Protein AF-0000000076607766 (afdb_homodimer)

Solvent-accessible surface area (backbone atoms only — not comparable to full-atom values): 43278 Å² total; per-residue (Å²): 136,83,81,77,76,77,79,77,76,77,75,76,74,75,72,74,72,74,64,67,71,69,72,67,68,43,34,40,7,63,50,44,37,56,75,54,63,38,60,92,43,50,95,30,31,29,28,38,36,31,26,67,40,21,41,47,80,84,65,49,41,51,65,57,56,42,68,70,31,88,54,41,44,75,50,34,36,33,13,44,81,43,21,50,70,36,68,40,61,92,74,69,78,56,92,80,35,50,40,85,89,79,62,39,41,44,44,72,30,44,87,92,35,52,46,66,46,73,78,79,44,70,70,39,50,30,40,35,42,29,65,58,61,49,34,41,45,54,49,44,63,61,40,44,49,50,33,43,45,43,37,24,29,78,66,75,18,35,36,36,29,37,17,46,74,21,41,65,16,40,78,49,50,38,32,28,50,34,37,82,93,24,56,38,69,37,23,64,55,72,45,26,34,34,49,25,40,32,64,35,31,43,49,49,44,39,41,76,67,34,68,32,82,94,44,46,54,45,58,73,45,65,38,61,53,44,70,65,49,41,85,38,40,43,79,73,35,73,55,75,72,55,50,72,42,75,72,31,52,44,62,69,34,42,58,22,36,50,23,23,47,61,61,42,50,38,64,64,46,28,23,22,51,32,48,53,45,37,24,33,26,47,26,30,72,85,47,58,18,66,60,42,20,51,53,53,50,72,64,63,55,56,29,53,48,50,39,54,40,38,50,54,23,72,32,69,54,60,48,73,38,73,25,18,16,30,36,64,42,77,78,31,81,90,61,31,61,44,63,54,45,44,47,51,51,49,24,47,47,30,73,77,35,72,89,61,49,63,88,73,70,24,59,73,72,25,53,56,52,34,22,22,52,50,9,43,57,63,57,61,60,56,23,67,73,75,41,41,55,81,76,34,45,60,68,31,41,55,57,14,57,56,45,55,62,65,51,50,85,45,55,87,100,136,84,78,79,78,78,78,77,78,78,76,76,76,75,74,72,72,74,64,67,71,71,73,66,68,42,35,40,7,64,51,45,36,54,75,56,63,37,62,94,43,48,93,31,32,28,26,38,36,30,28,67,40,20,42,47,80,84,65,48,39,50,67,57,57,43,69,70,31,88,54,41,45,77,50,35,35,34,13,44,82,42,21,49,69,35,68,41,61,92,74,71,78,56,94,76,38,51,39,84,90,78,62,40,41,43,45,72,31,43,88,93,35,50,46,65,45,71,79,79,43,69,71,40,50,30,42,34,42,29,63,59,61,50,36,41,45,54,50,44,63,61,39,44,50,50,33,43,43,44,39,23,28,77,65,76,20,34,36,35,30,36,18,46,74,20,42,65,16,40,78,50,49,36,33,29,50,34,37,82,92,24,54,38,68,38,22,63,57,72,46,25,36,33,50,26,41,31,65,35,31,44,49,50,44,38,38,77,69,35,68,34,80,95,44,47,54,46,58,73,45,66,38,61,52,44,70,66,49,41,85,39,41,43,80,74,35,74,55,74,73,53,50,73,42,76,72,31,53,45,62,68,33,41,58,22,37,51,24,21,47,62,62,42,50,38,64,64,46,28,22,22,52,32,49,53,46,37,25,34,25,46,26,30,71,85,45,58,18,67,61,43,20,51,52,54,50,71,65,62,54,55,30,53,47,50,39,55,40,41,50,55,22,72,33,68,53,60,48,72,39,73,25,18,16,31,35,62,43,76,78,30,83,92,62,31,60,44,63,54,45,44,48,52,51,49,24,46,47,28,72,76,34,72,87,59,47,62,88,70,69,25,58,74,72,26,54,56,52,34,22,21,52,49,9,43,58,63,57,59,59,57,24,68,73,75,42,41,54,82,75,33,44,61,66,32,42,52,57,13,57,55,46,54,61,65,51,51,84,43,56,85,98

Radius of gyration: 29.38 Å; Cα contacts (8 Å, |Δi|>4): 1721; chains: 2; bounding box: 67×85×104 Å

Nearest PDB structures (foldseek):
  4k05-assembly1_A  TM=9.899E-01  e=2.416E-58  Bacteroides fragilis NCTC 9343
  4jja-assembly1_A  TM=8.816E-01  e=3.465E-27  Bacteroides fragilis NCTC 9343
  6c92-assembly2_D  TM=3.367E-01  e=2.396E-04  Streptomyces wadayamensis
  8wm7-assembly1_E  TM=5.235E-01  e=2.491E+00  Nostoc sp. PCC 7120 = FACHB-418
  1zum-assembly3_I  TM=3.536E-01  e=4.781E+00  Homo sapiens

Sequence (826 aa):
MINYRMRGTLIFIITLLFATPLASQVKTGVEVLRNRQFDVLKNQRVGLITNPTGVDRHLKSTVDIFHEAPEVNMAALFAPEHGVRGDYYAGDHVADARDEKTGIPVFSLHGHTRKPTPEMLKNIDVLVYDIQDIGSRSYTYISTLGLAMEAAAENNIKMVILDRPNPLGGLKFEGPLVENEFISFVSQYPVTYVHGFTVGELAIFLNKEQLLKNGVQCELYVVEMEGWNREMTFMETGLPWVPSSPHIPHAETAWFYPVSGILGELYVMNIGVGYTLPFQMFAAEWINAPRLAENLNNLNIPGVIFRPVHYRPYYSVSQGTLIHGVQVHITDISEVPLSLIQFYVLQEAYALHPDKNVFEMCAPARLDMFDKVVGTDAVRILFQQRFLVEDILDLWNREAVSFGKYVERYFLYMINYRMRGTLIFIITLLFATPLASQVKTGVEVLRNRQFDVLKNQRVGLITNPTGVDRHLKSTVDIFHEAPEVNMAALFAPEHGVRGDYYAGDHVADARDEKTGIPVFSLHGHTRKPTPEMLKNIDVLVYDIQDIGSRSYTYISTLGLAMEAAAENNIKMVILDRPNPLGGLKFEGPLVENEFISFVSQYPVTYVHGFTVGELAIFLNKEQLLKNGVQCELYVVEMEGWNREMTFMETGLPWVPSSPHIPHAETAWFYPVSGILGELYVMNIGVGYTLPFQMFAAEWINAPRLAENLNNLNIPGVIFRPVHYRPYYSVSQGTLIHGVQVHITDISEVPLSLIQFYVLQEAYALHPDKNVFEMCAPARLDMFDKVVGTDAVRILFQQRFLVEDILDLWNREAVSFGKYVERYFLY

Organism: NCBI:txid889453

Foldseek 3Di:
DDPPPPPPPPPPPPPPPPPPPPLPFKWWLLRLCVVVLVVVQAPWAEEEEEAQQQATQVSHHSVVVQLPRPRHHYAEYEYEAQGRYNPDHQPDPDDFDADPPRRHTYHYCDDPHVADDCVNCVRGQEYEYGYDDAQFQLGQVLVSVLRPQLNCQVNQHEYEYTWDAHQLFQPDFWAFFADPVLADSSRPGGAGRRRSDISLLVLLVCQVVLVHVVSTHHNYHYRDMPSDHRVDHPVSNSGDDDQSDPLRRDSCLSLQCLQCVLVVLQLQWQQQVLHPRHSQWTKAAPFDAVQLQVQLVVVVAPQKHWAKDWDARCDGRNHRHIIIYTGIDGRDSVRGNRNCNNLSSQLSRCVVPVVDDSCVVGDVVSLSVSQSNSSHNVQVVQCSVRSDSVRCVCVTPVVRVVVSVVSVVSDPD/DPPPPPPPPPPPPPPPPPPPPPLPFKWWLLRLCVVVLVVVQAPWAEEEEEAQQQATQVSHHSVVVQLPRPRHHYAEYEYEAQGRYNPDHLPDPDPWDADPPRRHTYHYCDDPHVADDCVNCVRGQEYEYGYDDLQFQLGQVLVSVLSPQLNCQVNQHEYEYTWDAHQLFQPDFWAAFADPVLADSSRPGGAGRRRSDISQLVLLVCQVVLVHVVSTHHNYHYRDMPSDHRVDHPVSNSGDDDQSDPLRRDSCLSLQCLQCVLVVLQLQWQQQVLHPRHSQWTKAAPFDAVQLQVQLVVVVAPQKHWAKDWDARCDGRNHRHIIIYTGIDGRDSVRGNRNCNNLSSQLSRCVVPVVDDSCVVGDVVSLSVSQSNSSHNVQVVQCSVRSDSVRCVCVTPVVRVVVSVVSVVSDPD

Structure (mmCIF, N/CA/C/O backbone):
data_AF-0000000076607766-model_v1
#
loop_
_entity.id
_entity.type
_entity.pdbx_description
1 polymer 'Uncharacterized conserved protein YbbC, DUF1343 family'
#
loop_
_atom_site.group_PDB
_atom_site.id
_atom_site.type_symbol
_atom_site.label_atom_id
_atom_site.label_alt_id
_atom_site.label_comp_id
_atom_site.label_asym_id
_atom_site.label_entity_id
_atom_site.label_seq_id
_atom_site.pdbx_PDB_ins_code
_atom_site.Cartn_x
_atom_site.Cartn_y
_atom_site.Cartn_z
_atom_site.occupancy
_atom_site.B_iso_or_equiv
_atom_site.auth_seq_id
_atom_site.auth_comp_id
_atom_site.auth_asym_id
_atom_site.auth_atom_id
_atom_site.pdbx_PDB_model_num
ATOM 1 N N . MET A 1 1 ? 10.117 16.406 -77.938 1 26.41 1 MET A N 1
ATOM 2 C CA . MET A 1 1 ? 10.844 16.219 -76.688 1 26.41 1 MET A CA 1
ATOM 3 C C . MET A 1 1 ? 10.219 17.031 -75.562 1 26.41 1 MET A C 1
ATOM 5 O O . MET A 1 1 ? 10.508 18.219 -75.438 1 26.41 1 MET A O 1
ATOM 9 N N . ILE A 1 2 ? 8.875 16.859 -75.375 1 30.59 2 ILE A N 1
ATOM 10 C CA . ILE A 1 2 ? 7.98 17.531 -74.438 1 30.59 2 ILE A CA 1
ATOM 11 C C . ILE A 1 2 ? 8.422 17.234 -73 1 30.59 2 ILE A C 1
ATOM 13 O O . ILE A 1 2 ? 8.586 16.078 -72.625 1 30.59 2 ILE A O 1
ATOM 17 N N . ASN A 1 3 ? 9.062 18.203 -72.375 1 30.11 3 ASN A N 1
ATOM 18 C CA . ASN A 1 3 ? 9.594 18.359 -71 1 30.11 3 ASN A CA 1
ATOM 19 C C . ASN A 1 3 ? 8.477 18.312 -69.938 1 30.11 3 ASN A C 1
ATOM 21 O O . ASN A 1 3 ? 7.625 19.203 -69.938 1 30.11 3 ASN A O 1
ATOM 25 N N . TYR A 1 4 ? 7.875 17.125 -69.688 1 31.22 4 TYR A N 1
ATOM 26 C CA . TYR A 1 4 ? 6.883 16.938 -68.625 1 31.22 4 TYR A CA 1
ATOM 27 C C . TYR A 1 4 ? 7.461 17.297 -67.312 1 31.22 4 TYR A C 1
ATOM 29 O O . TYR A 1 4 ? 8.391 16.625 -66.812 1 31.22 4 TYR A O 1
ATOM 37 N N . ARG A 1 5 ? 7.594 18.562 -66.938 1 26.44 5 ARG A N 1
ATOM 38 C CA . ARG A 1 5 ? 7.992 18.969 -65.562 1 26.44 5 ARG A CA 1
ATOM 39 C C . ARG A 1 5 ? 6.992 18.469 -64.562 1 26.44 5 ARG A C 1
ATOM 41 O O . ARG A 1 5 ? 5.809 18.797 -64.625 1 26.44 5 ARG A O 1
ATOM 48 N N . MET A 1 6 ? 7.137 17.25 -64.062 1 27.3 6 MET A N 1
ATOM 49 C CA . MET A 1 6 ? 6.387 16.688 -62.938 1 27.3 6 MET A CA 1
ATOM 50 C C . MET A 1 6 ? 6.496 17.578 -61.719 1 27.3 6 MET A C 1
ATOM 52 O O . MET A 1 6 ? 7.602 17.891 -61.281 1 27.3 6 MET A O 1
ATOM 56 N N . ARG A 1 7 ? 5.586 18.562 -61.531 1 34.12 7 ARG A N 1
ATOM 57 C CA . ARG A 1 7 ? 5.457 19.344 -60.312 1 34.12 7 ARG A CA 1
ATOM 58 C C . ARG A 1 7 ? 5.32 18.438 -59.094 1 34.12 7 ARG A C 1
ATOM 60 O O . ARG A 1 7 ? 4.41 17.594 -59.031 1 34.12 7 ARG A O 1
ATOM 67 N N . GLY A 1 8 ? 6.445 18.094 -58.5 1 31.12 8 GLY A N 1
ATOM 68 C CA . GLY A 1 8 ? 6.504 17.359 -57.25 1 31.12 8 GLY A CA 1
ATOM 69 C C . GLY A 1 8 ? 5.691 18.016 -56.125 1 31.12 8 GLY A C 1
ATOM 70 O O . GLY A 1 8 ? 5.891 19.203 -55.812 1 31.12 8 GLY A O 1
ATOM 71 N N . THR A 1 9 ? 4.371 17.828 -56.125 1 35.19 9 THR A N 1
ATOM 72 C CA . THR A 1 9 ? 3.584 18.25 -54.969 1 35.19 9 THR A CA 1
ATOM 73 C C . THR A 1 9 ? 4.207 17.719 -53.688 1 35.19 9 THR A C 1
ATOM 75 O O . THR A 1 9 ? 4.355 16.516 -53.5 1 35.19 9 THR A O 1
ATOM 78 N N . LEU A 1 10 ? 5.012 18.516 -53.031 1 35.62 10 LEU A N 1
ATOM 79 C CA . LEU A 1 10 ? 5.496 18.281 -51.656 1 35.62 10 LEU A CA 1
ATOM 80 C C . LEU A 1 10 ? 4.336 18.172 -50.688 1 35.62 10 LEU A C 1
ATOM 82 O O . LEU A 1 10 ? 3.582 19.125 -50.5 1 35.62 10 LEU A O 1
ATOM 86 N N . ILE A 1 11 ? 3.707 17.047 -50.625 1 38.66 11 ILE A N 1
ATOM 87 C CA . ILE A 1 11 ? 2.797 16.797 -49.531 1 38.66 11 ILE A CA 1
ATOM 88 C C . ILE A 1 11 ? 3.531 16.984 -48.188 1 38.66 11 ILE A C 1
ATOM 90 O O . ILE A 1 11 ? 4.5 16.266 -47.906 1 38.66 11 ILE A O 1
ATOM 94 N N . PHE A 1 12 ? 3.523 18.203 -47.719 1 37.66 12 PHE A N 1
ATOM 95 C CA . PHE A 1 12 ? 3.959 18.422 -46.344 1 37.66 12 PHE A CA 1
ATOM 96 C C . PHE A 1 12 ? 3.104 17.609 -45.375 1 37.66 12 PHE A C 1
ATOM 98 O O . PHE A 1 12 ? 1.905 17.875 -45.219 1 37.66 12 PHE A O 1
ATOM 105 N N . ILE A 1 13 ? 3.434 16.375 -45.125 1 38.53 13 ILE A N 1
ATOM 106 C CA . ILE A 1 13 ? 2.885 15.641 -44 1 38.53 13 ILE A CA 1
ATOM 107 C C . ILE A 1 13 ? 3.162 16.406 -42.719 1 38.53 13 ILE A C 1
ATOM 109 O O . ILE A 1 13 ? 4.316 16.578 -42.312 1 38.53 13 ILE A O 1
ATOM 113 N N . ILE A 1 14 ? 2.295 17.297 -42.406 1 38.12 14 ILE A N 1
ATOM 114 C CA . ILE A 1 14 ? 2.316 17.828 -41.031 1 38.12 14 ILE A CA 1
ATOM 115 C C . ILE A 1 14 ? 2.199 16.688 -40.031 1 38.12 14 ILE A C 1
ATOM 117 O O . ILE A 1 14 ? 1.165 16.031 -39.969 1 38.12 14 ILE A O 1
ATOM 121 N N . THR A 1 15 ? 3.275 16.047 -39.75 1 36.56 15 THR A N 1
ATOM 122 C CA . THR A 1 15 ? 3.297 15.195 -38.562 1 36.56 15 THR A CA 1
ATOM 123 C C . THR A 1 15 ? 2.814 15.969 -37.344 1 36.56 15 THR A C 1
ATOM 125 O O . THR A 1 15 ? 3.473 16.906 -36.906 1 36.56 15 THR A O 1
ATOM 128 N N . LEU A 1 16 ? 1.562 16.031 -37.188 1 37.19 16 LEU A N 1
ATOM 129 C CA . LEU A 1 16 ? 1.08 16.422 -35.875 1 37.19 16 LEU A CA 1
ATOM 130 C C . LEU A 1 16 ? 1.722 15.578 -34.781 1 37.19 16 LEU A C 1
ATOM 132 O O . LEU A 1 16 ? 1.436 14.383 -34.656 1 37.19 16 LEU A O 1
ATOM 136 N N . LEU A 1 17 ? 2.926 15.898 -34.438 1 36.72 17 LEU A N 1
ATOM 137 C CA . LEU A 1 17 ? 3.426 15.414 -33.156 1 36.72 17 LEU A CA 1
ATOM 138 C C . LEU A 1 17 ? 2.416 15.68 -32.062 1 36.72 17 LEU A C 1
ATOM 140 O O . LEU A 1 17 ? 2.18 16.828 -31.688 1 36.72 17 LEU A O 1
ATOM 144 N N . PHE A 1 18 ? 1.418 14.836 -32.062 1 35.03 18 PHE A N 1
ATOM 145 C CA . PHE A 1 18 ? 0.701 14.836 -30.781 1 35.03 18 PHE A CA 1
ATOM 146 C C . PHE A 1 18 ? 1.673 14.75 -29.609 1 35.03 18 PHE A C 1
ATOM 148 O O . PHE A 1 18 ? 2.258 13.695 -29.359 1 35.03 18 PHE A O 1
ATOM 155 N N . ALA A 1 19 ? 2.32 15.789 -29.281 1 34.62 19 ALA A N 1
ATOM 156 C CA . ALA A 1 19 ? 2.979 15.852 -27.984 1 34.62 19 ALA A CA 1
ATOM 157 C C . ALA A 1 19 ? 2.039 15.398 -26.875 1 34.62 19 ALA A C 1
ATOM 159 O O . ALA A 1 19 ? 1.002 16.016 -26.641 1 34.62 19 ALA A O 1
ATOM 160 N N . THR A 1 20 ? 1.922 14.18 -26.609 1 38.06 20 THR A N 1
ATOM 161 C CA . THR A 1 20 ? 1.339 13.906 -25.312 1 38.06 20 THR A CA 1
ATOM 162 C C . THR A 1 20 ? 1.726 15 -24.312 1 38.06 20 THR A C 1
ATOM 164 O O . THR A 1 20 ? 2.902 15.344 -24.188 1 38.06 20 THR A O 1
ATOM 167 N N . PRO A 1 21 ? 0.913 15.992 -24.078 1 39.44 21 PRO A N 1
ATOM 168 C CA . PRO A 1 21 ? 1.398 16.969 -23.094 1 39.44 21 PRO A CA 1
ATOM 169 C C . PRO A 1 21 ? 2.295 16.328 -22.031 1 39.44 21 PRO A C 1
ATOM 171 O O . PRO A 1 21 ? 1.942 15.297 -21.469 1 39.44 21 PRO A O 1
ATOM 174 N N . LEU A 1 22 ? 3.527 16.391 -22.203 1 42.53 22 LEU A N 1
ATOM 175 C CA . LEU A 1 22 ? 4.34 16.125 -21.031 1 42.53 22 LEU A CA 1
ATOM 176 C C . LEU A 1 22 ? 3.611 16.547 -19.75 1 42.53 22 LEU A C 1
ATOM 178 O O . LEU A 1 22 ? 3.334 17.734 -19.562 1 42.53 22 LEU A O 1
ATOM 182 N N . ALA A 1 23 ? 2.586 15.852 -19.344 1 47.66 23 ALA A N 1
ATOM 183 C CA . ALA A 1 23 ? 2 16.203 -18.047 1 47.66 23 ALA A CA 1
ATOM 184 C C . ALA A 1 23 ? 2.977 17.016 -17.203 1 47.66 23 ALA A C 1
ATOM 186 O O . ALA A 1 23 ? 4.086 16.562 -16.922 1 47.66 23 ALA A O 1
ATOM 187 N N . SER A 1 24 ? 2.914 18.266 -17.266 1 58.59 24 SER A N 1
ATOM 188 C CA . SER A 1 24 ? 3.742 19.203 -16.516 1 58.59 24 SER A CA 1
ATOM 189 C C . SER A 1 24 ? 3.932 18.734 -15.078 1 58.59 24 SER A C 1
ATOM 191 O O . SER A 1 24 ? 2.961 18.391 -14.398 1 58.59 24 SER A O 1
ATOM 193 N N . GLN A 1 25 ? 5.141 18.297 -14.609 1 85.12 25 GLN A N 1
ATOM 194 C CA . GLN A 1 25 ? 5.578 17.781 -13.312 1 85.12 25 GLN A CA 1
ATOM 195 C C . GLN A 1 25 ? 5.328 18.797 -12.203 1 85.12 25 GLN A C 1
ATOM 197 O O . GLN A 1 25 ? 5.766 19.953 -12.297 1 85.12 25 GLN A O 1
ATOM 202 N N . VAL A 1 26 ? 4.406 18.594 -11.32 1 97.81 26 VAL A N 1
ATOM 203 C CA . VAL A 1 26 ? 4.062 19.453 -10.188 1 97.81 26 VAL A CA 1
ATOM 204 C C . VAL A 1 26 ? 5.32 19.781 -9.383 1 97.81 26 VAL A C 1
ATOM 206 O O . VAL A 1 26 ? 6.152 18.906 -9.133 1 97.81 26 VAL A O 1
ATOM 209 N N . LYS A 1 27 ? 5.543 21.031 -9.125 1 98.69 27 LYS A N 1
ATOM 210 C CA . LYS A 1 27 ? 6.578 21.484 -8.195 1 98.69 27 LYS A CA 1
ATOM 211 C C . LYS A 1 27 ? 5.969 21.953 -6.879 1 98.69 27 LYS A C 1
ATOM 213 O O . LYS A 1 27 ? 5.059 22.781 -6.863 1 98.69 27 LYS A O 1
ATOM 218 N N . THR A 1 28 ? 6.422 21.438 -5.797 1 98.75 28 THR A N 1
ATOM 219 C CA . THR A 1 28 ? 5.918 21.797 -4.48 1 98.75 28 THR A CA 1
ATOM 220 C C . THR A 1 28 ? 6.426 23.188 -4.074 1 98.75 28 THR A C 1
ATOM 222 O O . THR A 1 28 ? 7.285 23.75 -4.746 1 98.75 28 THR A O 1
ATOM 225 N N . GLY A 1 29 ? 5.906 23.703 -2.982 1 98.88 29 GLY A N 1
ATOM 226 C CA . GLY A 1 29 ? 6.316 25.016 -2.477 1 98.88 29 GLY A CA 1
ATOM 227 C C . GLY A 1 29 ? 7.812 25.125 -2.264 1 98.88 29 GLY A C 1
ATOM 228 O O . GLY A 1 29 ? 8.406 26.172 -2.535 1 98.88 29 GLY A O 1
ATOM 229 N N . VAL A 1 30 ? 8.461 24.094 -1.798 1 98.88 30 VAL A N 1
ATOM 230 C CA . VAL A 1 30 ? 9.891 24.141 -1.519 1 98.88 30 VAL A CA 1
ATOM 231 C C . VAL A 1 30 ? 10.664 24.234 -2.828 1 98.88 30 VAL A C 1
ATOM 233 O O . VAL A 1 30 ? 11.68 24.938 -2.904 1 98.88 30 VAL A O 1
ATOM 236 N N . GLU A 1 31 ? 10.234 23.516 -3.836 1 98.75 31 GLU A N 1
ATOM 237 C CA . GLU A 1 31 ? 10.906 23.578 -5.133 1 98.75 31 GLU A CA 1
ATOM 238 C C . GLU A 1 31 ? 10.742 24.938 -5.785 1 98.75 31 GLU A C 1
ATOM 240 O O . GLU A 1 31 ? 11.688 25.469 -6.367 1 98.75 31 GLU A O 1
ATOM 245 N N . VAL A 1 32 ? 9.547 25.5 -5.656 1 98.88 32 VAL A N 1
ATOM 246 C CA . VAL A 1 32 ? 9.281 26.828 -6.199 1 98.88 32 VAL A CA 1
ATOM 247 C C . VAL A 1 32 ? 10.125 27.859 -5.465 1 98.88 32 VAL A C 1
ATOM 249 O O . VAL A 1 32 ? 10.727 28.734 -6.09 1 98.88 32 VAL A O 1
ATOM 252 N N . LEU A 1 33 ? 10.148 27.766 -4.141 1 98.88 33 LEU A N 1
ATOM 253 C CA . LEU A 1 33 ? 10.938 28.688 -3.334 1 98.88 33 LEU A CA 1
ATOM 254 C C . LEU A 1 33 ? 12.406 28.625 -3.723 1 98.88 33 LEU A C 1
ATOM 256 O O . LEU A 1 33 ? 13.07 29.656 -3.822 1 98.88 33 LEU A O 1
ATOM 260 N N . ARG A 1 34 ? 12.906 27.391 -3.9 1 98.56 34 ARG A N 1
ATOM 261 C CA . ARG A 1 34 ? 14.281 27.219 -4.34 1 98.56 34 ARG A CA 1
ATOM 262 C C . ARG A 1 34 ? 14.516 27.891 -5.691 1 98.56 34 ARG A C 1
ATOM 264 O O . ARG A 1 34 ? 15.531 28.562 -5.898 1 98.56 34 ARG A O 1
ATOM 271 N N . ASN A 1 35 ? 13.594 27.734 -6.641 1 98.06 35 ASN A N 1
ATOM 272 C CA . ASN A 1 35 ? 13.703 28.328 -7.969 1 98.06 35 ASN A CA 1
ATOM 273 C C . ASN A 1 35 ? 13.703 29.859 -7.895 1 98.06 35 ASN A C 1
ATOM 275 O O . ASN A 1 35 ? 14.25 30.531 -8.773 1 98.06 35 ASN A O 1
ATOM 279 N N . ARG A 1 36 ? 13.117 30.391 -6.848 1 98.31 36 ARG A N 1
ATOM 280 C CA . ARG A 1 36 ? 13.07 31.828 -6.625 1 98.31 36 ARG A CA 1
ATOM 281 C C . ARG A 1 36 ? 14.25 32.281 -5.777 1 98.31 36 ARG A C 1
ATOM 283 O O . ARG A 1 36 ? 14.258 33.406 -5.266 1 98.31 36 ARG A O 1
ATOM 290 N N . GLN A 1 37 ? 15.164 31.422 -5.516 1 98.19 37 GLN A N 1
ATOM 291 C CA . GLN A 1 37 ? 16.391 31.703 -4.766 1 98.19 37 GLN A CA 1
ATOM 292 C C . GLN A 1 37 ? 16.062 32.125 -3.332 1 98.19 37 GLN A C 1
ATOM 294 O O . GLN A 1 37 ? 16.688 33.062 -2.797 1 98.19 37 GLN A O 1
ATOM 299 N N . PHE A 1 38 ? 15 31.578 -2.814 1 98.5 38 PHE A N 1
ATOM 300 C CA . PHE A 1 38 ? 14.617 31.703 -1.414 1 98.5 38 PHE A CA 1
ATOM 301 C C . PHE A 1 38 ? 14.359 33.156 -1.061 1 98.5 38 PHE A C 1
ATOM 303 O O . PHE A 1 38 ? 14.719 33.625 0.028 1 98.5 38 PHE A O 1
ATOM 310 N N . ASP A 1 39 ? 13.758 33.875 -1.873 1 97.94 39 ASP A N 1
ATOM 311 C CA . ASP A 1 39 ? 13.602 35.312 -1.811 1 97.94 39 ASP A CA 1
ATOM 312 C C . ASP A 1 39 ? 12.922 35.75 -0.509 1 97.94 39 ASP A C 1
ATOM 314 O O . ASP A 1 39 ? 13.391 36.656 0.173 1 97.94 39 ASP A O 1
ATOM 318 N N . VAL A 1 40 ? 11.906 35.031 -0.066 1 97.56 40 VAL A N 1
ATOM 319 C CA . VAL A 1 40 ? 11.086 35.469 1.062 1 97.56 40 VAL A CA 1
ATOM 320 C C . VAL A 1 40 ? 11.797 35.156 2.373 1 97.56 40 VAL A C 1
ATOM 322 O O . VAL A 1 40 ? 11.422 35.656 3.434 1 97.56 40 VAL A O 1
ATOM 325 N N . LEU A 1 41 ? 12.891 34.375 2.316 1 98.5 41 LEU A N 1
ATOM 326 C CA . LEU A 1 41 ? 13.586 33.969 3.529 1 98.5 41 LEU A CA 1
ATOM 327 C C . LEU A 1 41 ? 14.906 34.719 3.689 1 98.5 41 LEU A C 1
ATOM 329 O O . LEU A 1 41 ? 15.578 34.594 4.715 1 98.5 41 LEU A O 1
ATOM 333 N N . LYS A 1 42 ? 15.297 35.5 2.715 1 97.62 42 LYS A N 1
ATOM 334 C CA . LYS A 1 42 ? 16.594 36.188 2.719 1 97.62 42 LYS A CA 1
ATOM 335 C C . LYS A 1 42 ? 16.734 37.125 3.918 1 97.62 42 LYS A C 1
ATOM 337 O O . LYS A 1 42 ? 15.781 37.812 4.273 1 97.62 42 LYS A O 1
ATOM 342 N N . ASN A 1 43 ? 17.891 37.062 4.586 1 96.25 43 ASN A N 1
ATOM 343 C CA . ASN A 1 43 ? 18.266 37.938 5.691 1 96.25 43 ASN A CA 1
ATOM 344 C C . ASN A 1 43 ? 17.359 37.719 6.902 1 96.25 43 ASN A C 1
ATOM 346 O O . ASN A 1 43 ? 17.078 38.688 7.633 1 96.25 43 ASN A O 1
ATOM 350 N N . GLN A 1 44 ? 16.75 36.625 7.055 1 97.88 44 GLN A N 1
ATOM 351 C CA . GLN A 1 44 ? 15.883 36.25 8.172 1 97.88 44 GLN A CA 1
ATOM 352 C C . GLN A 1 44 ? 16.391 35 8.898 1 97.88 44 GLN A C 1
ATOM 354 O O . GLN A 1 44 ? 16.906 34.094 8.266 1 97.88 44 GLN A O 1
ATOM 359 N N . ARG A 1 45 ? 16.312 35 10.195 1 98.44 45 ARG A N 1
ATOM 360 C CA . ARG A 1 45 ? 16.516 33.781 10.961 1 98.44 45 ARG A CA 1
ATOM 361 C C . ARG A 1 45 ? 15.305 32.844 10.82 1 98.44 45 ARG A C 1
ATOM 363 O O . ARG A 1 45 ? 14.203 33.188 11.266 1 98.44 45 ARG A O 1
ATOM 370 N N . VAL A 1 46 ? 15.547 31.703 10.234 1 98.69 46 VAL A N 1
ATOM 371 C CA . VAL A 1 46 ? 14.469 30.844 9.781 1 98.69 46 VAL A CA 1
ATOM 372 C C . VAL A 1 46 ? 14.266 29.703 10.766 1 98.69 46 VAL A C 1
ATOM 374 O O . VAL A 1 46 ? 15.219 29.016 11.141 1 98.69 46 VAL A O 1
ATOM 377 N N . GLY A 1 47 ? 13.078 29.531 11.32 1 98.5 47 GLY A N 1
ATOM 378 C CA . GLY A 1 47 ? 12.625 28.297 11.938 1 98.5 47 GLY A CA 1
ATOM 379 C C . GLY A 1 47 ? 11.805 27.422 10.992 1 98.5 47 GLY A C 1
ATOM 380 O O . GLY A 1 47 ? 10.938 27.922 10.281 1 98.5 47 GLY A O 1
ATOM 381 N N . LEU A 1 48 ? 12.062 26.141 10.906 1 98.5 48 LEU A N 1
ATOM 382 C CA . LEU A 1 48 ? 11.375 25.234 9.992 1 98.5 48 LEU A CA 1
ATOM 383 C C . LEU A 1 48 ? 10.602 24.156 10.758 1 98.5 48 LEU A C 1
ATOM 385 O O . LEU A 1 48 ? 11.18 23.438 11.57 1 98.5 48 LEU A O 1
ATOM 389 N N . ILE A 1 49 ? 9.344 24.109 10.578 1 97.56 49 ILE A N 1
ATOM 390 C CA . ILE A 1 49 ? 8.484 23.016 11.023 1 97.56 49 ILE A CA 1
ATOM 391 C C . ILE A 1 49 ? 8.328 21.984 9.898 1 97.56 49 ILE A C 1
ATOM 393 O O . ILE A 1 49 ? 7.727 22.281 8.867 1 97.56 49 ILE A O 1
ATOM 397 N N . THR A 1 50 ? 8.875 20.812 10.109 1 97.06 50 THR A N 1
ATOM 398 C CA . THR A 1 50 ? 8.805 19.797 9.055 1 97.06 50 THR A CA 1
ATOM 399 C C . THR A 1 50 ? 8.969 18.391 9.633 1 97.06 50 THR A C 1
ATOM 401 O O . THR A 1 50 ? 9.078 18.234 10.852 1 97.06 50 THR A O 1
ATOM 404 N N . ASN A 1 51 ? 8.75 17.438 8.852 1 95.19 51 ASN A N 1
ATOM 405 C CA . ASN A 1 51 ? 8.977 16.031 9.117 1 95.19 51 ASN A CA 1
ATOM 406 C C . ASN A 1 51 ? 9.477 15.297 7.867 1 95.19 51 ASN A C 1
ATOM 408 O O . ASN A 1 51 ? 9.852 15.938 6.879 1 95.19 51 ASN A O 1
ATOM 412 N N . PRO A 1 52 ? 9.539 14.008 7.828 1 95.5 52 PRO A N 1
ATOM 413 C CA . PRO A 1 52 ? 10.141 13.297 6.699 1 95.5 52 PRO A CA 1
ATOM 414 C C . PRO A 1 52 ? 9.406 13.555 5.383 1 95.5 52 PRO A C 1
ATOM 416 O O . PRO A 1 52 ? 9.945 13.281 4.309 1 95.5 52 PRO A O 1
ATOM 419 N N . THR A 1 53 ? 8.25 14.086 5.422 1 97.38 53 THR A N 1
ATOM 420 C CA . THR A 1 53 ? 7.465 14.305 4.215 1 97.38 53 THR A CA 1
ATOM 421 C C . THR A 1 53 ? 7.898 15.594 3.516 1 97.38 53 THR A C 1
ATOM 423 O O . THR A 1 53 ? 7.547 15.828 2.357 1 97.38 53 THR A O 1
ATOM 426 N N . GLY A 1 54 ? 8.617 16.469 4.258 1 97.81 54 GLY A N 1
ATOM 427 C CA . GLY A 1 54 ? 9.141 17.688 3.662 1 97.81 54 GLY A CA 1
ATOM 428 C C . GLY A 1 54 ? 10.336 17.438 2.764 1 97.81 54 GLY A C 1
ATOM 429 O O . GLY A 1 54 ? 11.484 17.609 3.189 1 97.81 54 GLY A O 1
ATOM 430 N N . VAL A 1 55 ? 10.078 17.047 1.554 1 98.25 55 VAL A N 1
ATOM 431 C CA . VAL A 1 55 ? 11.117 16.719 0.587 1 98.25 55 VAL A CA 1
ATOM 432 C C . VAL A 1 55 ? 10.766 17.312 -0.776 1 98.25 55 VAL A C 1
ATOM 434 O O . VAL A 1 55 ? 9.609 17.656 -1.027 1 98.25 55 VAL A O 1
ATOM 437 N N . ASP A 1 56 ? 11.727 17.453 -1.618 1 98.19 56 ASP A N 1
ATOM 438 C CA . ASP A 1 56 ? 11.469 17.766 -3.021 1 98.19 56 ASP A CA 1
ATOM 439 C C . ASP A 1 56 ? 11.242 16.5 -3.832 1 98.19 56 ASP A C 1
ATOM 441 O O . ASP A 1 56 ? 11.117 15.406 -3.264 1 98.19 56 ASP A O 1
ATOM 445 N N . ARG A 1 57 ? 11.133 16.594 -5.152 1 97.25 57 ARG A N 1
ATOM 446 C CA . ARG A 1 57 ? 10.797 15.484 -6.035 1 97.25 57 ARG A CA 1
ATOM 447 C C . ARG A 1 57 ? 11.914 14.438 -6.043 1 97.25 57 ARG A C 1
ATOM 449 O O . ARG A 1 57 ? 11.703 13.305 -6.477 1 97.25 57 ARG A O 1
ATOM 456 N N . HIS A 1 58 ? 13.078 14.805 -5.605 1 96.69 58 HIS A N 1
ATOM 457 C CA . HIS A 1 58 ? 14.203 13.875 -5.582 1 96.69 58 HIS A CA 1
ATOM 458 C C . HIS A 1 58 ? 14.453 13.344 -4.176 1 96.69 58 HIS A C 1
ATOM 460 O O . HIS A 1 58 ? 15.508 12.766 -3.902 1 96.69 58 HIS A O 1
ATOM 466 N N . LEU A 1 59 ? 13.562 13.641 -3.248 1 97.94 59 LEU A N 1
ATOM 467 C CA . LEU A 1 59 ? 13.539 13.133 -1.88 1 97.94 59 LEU A CA 1
ATOM 468 C C . LEU A 1 59 ? 14.656 13.766 -1.048 1 97.94 59 LEU A C 1
ATOM 470 O O . LEU A 1 59 ? 15.117 13.172 -0.073 1 97.94 59 LEU A O 1
ATOM 474 N N . LYS A 1 60 ? 15.117 14.891 -1.458 1 97.44 60 LYS A N 1
ATOM 475 C CA . LYS A 1 60 ? 15.977 15.695 -0.594 1 97.44 60 LYS A CA 1
ATOM 476 C C . LYS A 1 60 ? 15.148 16.469 0.44 1 97.44 60 LYS A C 1
ATOM 478 O O . LYS A 1 60 ? 14.172 17.125 0.094 1 97.44 60 LYS A O 1
ATOM 483 N N . SER A 1 61 ? 15.516 16.359 1.663 1 97.31 61 SER A N 1
ATOM 484 C CA . SER A 1 61 ? 14.734 16.969 2.732 1 97.31 61 SER A CA 1
ATOM 485 C C . SER A 1 61 ? 14.789 18.5 2.65 1 97.31 61 SER A C 1
ATOM 487 O O . SER A 1 61 ? 15.82 19.062 2.301 1 97.31 61 SER A O 1
ATOM 489 N N . THR A 1 62 ? 13.734 19.125 3.014 1 98.5 62 THR A N 1
ATOM 490 C CA . THR A 1 62 ? 13.688 20.578 3.098 1 98.5 62 THR A CA 1
ATOM 491 C C . THR A 1 62 ? 14.75 21.094 4.059 1 98.5 62 THR A C 1
ATOM 493 O O . THR A 1 62 ? 15.336 22.156 3.832 1 98.5 62 THR A O 1
ATOM 496 N N . VAL A 1 63 ? 15.078 20.344 5.086 1 97.56 63 VAL A N 1
ATOM 497 C CA . VAL A 1 63 ? 16.125 20.703 6.031 1 97.56 63 VAL A CA 1
ATOM 498 C C . VAL A 1 63 ? 17.453 20.859 5.293 1 97.56 63 VAL A C 1
ATOM 500 O O . VAL A 1 63 ? 18.141 21.875 5.445 1 97.56 63 VAL A O 1
ATOM 503 N N . ASP A 1 64 ? 17.766 19.875 4.504 1 97.62 64 ASP A N 1
ATOM 504 C CA . ASP A 1 64 ? 19.031 19.891 3.787 1 97.62 64 ASP A CA 1
ATOM 505 C C . ASP A 1 64 ? 19.047 20.969 2.699 1 97.62 64 ASP A C 1
ATOM 507 O O . ASP A 1 64 ? 20.062 21.625 2.486 1 97.62 64 ASP A O 1
ATOM 511 N N . ILE A 1 65 ? 17.938 21.125 2.02 1 98.5 65 ILE A N 1
ATOM 512 C CA . ILE A 1 65 ? 17.812 22.141 0.975 1 98.5 65 ILE A CA 1
ATOM 513 C C . ILE A 1 65 ? 18.062 23.516 1.564 1 98.5 65 ILE A C 1
ATOM 515 O O . ILE A 1 65 ? 18.828 24.312 1.012 1 98.5 65 ILE A O 1
ATOM 519 N N . PHE A 1 66 ? 17.469 23.828 2.725 1 98.62 66 PHE A N 1
ATOM 520 C CA . PHE A 1 66 ? 17.641 25.109 3.389 1 98.62 66 PHE A CA 1
ATOM 521 C C . PHE A 1 66 ? 19.062 25.266 3.91 1 98.62 66 PHE A C 1
ATOM 523 O O . PHE A 1 66 ? 19.672 26.328 3.748 1 98.62 66 PHE A O 1
ATOM 530 N N . HIS A 1 67 ? 19.578 24.234 4.496 1 97.62 67 HIS A N 1
ATOM 531 C CA . HIS A 1 67 ? 20.906 24.281 5.102 1 97.62 67 HIS A CA 1
ATOM 532 C C . HIS A 1 67 ? 21.984 24.547 4.055 1 97.62 67 HIS A C 1
ATOM 534 O O . HIS A 1 67 ? 22.984 25.219 4.332 1 97.62 67 HIS A O 1
ATOM 540 N N . GLU A 1 68 ? 21.766 24.031 2.887 1 97.31 68 GLU A N 1
ATOM 541 C CA . GLU A 1 68 ? 22.781 24.125 1.83 1 97.31 68 GLU A CA 1
ATOM 542 C C . GLU A 1 68 ? 22.656 25.438 1.068 1 97.31 68 GLU A C 1
ATOM 544 O O . GLU A 1 68 ? 23.531 25.797 0.281 1 97.31 68 GLU A O 1
ATOM 549 N N . ALA A 1 69 ? 21.609 26.141 1.272 1 98.06 69 ALA A N 1
ATOM 550 C CA . ALA A 1 69 ? 21.391 27.422 0.589 1 98.06 69 ALA A CA 1
ATOM 551 C C . ALA A 1 69 ? 22.031 28.578 1.358 1 98.06 69 ALA A C 1
ATOM 553 O O . ALA A 1 69 ? 21.609 28.891 2.469 1 98.06 69 ALA A O 1
ATOM 554 N N . PRO A 1 70 ? 22.969 29.266 0.793 1 96.94 70 PRO A N 1
ATOM 555 C CA . PRO A 1 70 ? 23.609 30.375 1.506 1 96.94 70 PRO A CA 1
ATOM 556 C C . PRO A 1 70 ? 22.641 31.516 1.82 1 96.94 70 PRO A C 1
ATOM 558 O O . PRO A 1 70 ? 22.875 32.281 2.744 1 96.94 70 PRO A O 1
ATOM 561 N N . GLU A 1 71 ? 21.578 31.578 1.12 1 96.38 71 GLU A N 1
ATOM 562 C CA . GLU A 1 71 ? 20.578 32.625 1.287 1 96.38 71 GLU A CA 1
ATOM 563 C C . GLU A 1 71 ? 19.734 32.406 2.541 1 96.38 71 GLU A C 1
ATOM 565 O O . GLU A 1 71 ? 19.031 33.312 3 1 96.38 71 GLU A O 1
ATOM 570 N N . VAL A 1 72 ? 19.766 31.203 3.078 1 98.5 72 VAL A N 1
ATOM 571 C CA . VAL A 1 72 ? 18.859 30.828 4.164 1 98.5 72 VAL A CA 1
ATOM 572 C C . VAL A 1 72 ? 19.656 30.688 5.465 1 98.5 72 VAL A C 1
ATOM 574 O O . VAL A 1 72 ? 20.609 29.906 5.531 1 98.5 72 VAL A O 1
ATOM 577 N N . ASN A 1 73 ? 19.359 31.422 6.438 1 98.06 73 ASN A N 1
ATOM 578 C CA . ASN A 1 73 ? 19.922 31.328 7.777 1 98.06 73 ASN A CA 1
ATOM 579 C C . ASN A 1 73 ? 19.047 30.5 8.711 1 98.06 73 ASN A C 1
ATOM 581 O O . ASN A 1 73 ? 18.156 31.031 9.367 1 98.06 73 ASN A O 1
ATOM 585 N N . MET A 1 74 ? 19.344 29.188 8.844 1 97.81 74 MET A N 1
ATOM 586 C CA . MET A 1 74 ? 18.547 28.281 9.672 1 97.81 74 MET A CA 1
ATOM 587 C C . MET A 1 74 ? 18.859 28.469 11.148 1 97.81 74 MET A C 1
ATOM 589 O O . MET A 1 74 ? 20 28.281 11.57 1 97.81 74 MET A O 1
ATOM 593 N N . ALA A 1 75 ? 17.828 28.734 11.898 1 97.56 75 ALA A N 1
ATOM 594 C CA . ALA A 1 75 ? 18.016 29 13.328 1 97.56 75 ALA A CA 1
ATOM 595 C C . ALA A 1 75 ? 17.531 27.828 14.172 1 97.56 75 ALA A C 1
ATOM 597 O O . ALA A 1 75 ? 18.094 27.531 15.234 1 97.56 75 ALA A O 1
ATOM 598 N N . ALA A 1 76 ? 16.453 27.156 13.734 1 96.94 76 ALA A N 1
ATOM 599 C CA . ALA A 1 76 ? 15.875 26.062 14.523 1 96.94 76 ALA A CA 1
ATOM 600 C C . ALA A 1 76 ? 15.016 25.156 13.656 1 96.94 76 ALA A C 1
ATOM 602 O O . ALA A 1 76 ? 14.516 25.562 12.609 1 96.94 76 ALA A O 1
ATOM 603 N N . LEU A 1 77 ? 14.891 23.969 14.117 1 96.31 77 LEU A N 1
ATOM 604 C CA . LEU A 1 77 ? 13.953 22.984 13.594 1 96.31 77 LEU A CA 1
ATOM 605 C C . LEU A 1 77 ? 12.875 22.656 14.617 1 96.31 77 LEU A C 1
ATOM 607 O O . LEU A 1 77 ? 13.156 22.578 15.82 1 96.31 77 LEU A O 1
ATOM 611 N N . PHE A 1 78 ? 11.68 22.5 14.141 1 94.75 78 PHE A N 1
ATOM 612 C CA . PHE A 1 78 ? 10.555 22.109 14.984 1 94.75 78 PHE A CA 1
ATOM 613 C C . PHE A 1 78 ? 9.938 20.797 14.484 1 94.75 78 PHE A C 1
ATOM 615 O O . PHE A 1 78 ? 9.5 20.719 13.328 1 94.75 78 PHE A O 1
ATOM 622 N N . ALA A 1 79 ? 9.867 19.828 15.336 1 89.75 79 ALA A N 1
ATOM 623 C CA . ALA A 1 79 ? 9.414 18.484 14.945 1 89.75 79 ALA A CA 1
ATOM 624 C C . ALA A 1 79 ? 8.031 18.188 15.516 1 89.75 79 ALA A C 1
ATOM 626 O O . ALA A 1 79 ? 7.844 18.188 16.734 1 89.75 79 ALA A O 1
ATOM 627 N N . PRO A 1 80 ? 7.109 17.969 14.57 1 86.56 80 PRO A N 1
ATOM 628 C CA . PRO A 1 80 ? 5.836 17.469 15.094 1 86.56 80 PRO A CA 1
ATOM 629 C C . PRO A 1 80 ? 5.926 16.031 15.586 1 86.56 80 PRO A C 1
ATOM 631 O O . PRO A 1 80 ? 6.973 15.602 16.078 1 86.56 80 PRO A O 1
ATOM 634 N N . GLU A 1 81 ? 4.816 15.297 15.359 1 72.69 81 GLU A N 1
ATOM 635 C CA . GLU A 1 81 ? 4.789 13.891 15.758 1 72.69 81 GLU A CA 1
ATOM 636 C C . GLU A 1 81 ? 5.789 13.07 14.953 1 72.69 81 GLU A C 1
ATOM 638 O O . GLU A 1 81 ? 6.051 13.367 13.789 1 72.69 81 GLU A O 1
ATOM 643 N N . HIS A 1 82 ? 6.758 12.359 15.414 1 69.81 82 HIS A N 1
ATOM 644 C CA . HIS A 1 82 ? 7.633 11.367 14.797 1 69.81 82 HIS A CA 1
ATOM 645 C C . HIS A 1 82 ? 9.016 11.945 14.523 1 69.81 82 HIS A C 1
ATOM 647 O O . HIS A 1 82 ? 9.883 11.266 13.969 1 69.81 82 HIS A O 1
ATOM 653 N N . GLY A 1 83 ? 9.234 13.242 14.656 1 76.75 83 GLY A N 1
ATOM 654 C CA . GLY A 1 83 ? 10.57 13.812 14.539 1 76.75 83 GLY A CA 1
ATOM 655 C C . GLY A 1 83 ? 10.836 14.414 13.172 1 76.75 83 GLY A C 1
ATOM 656 O O . GLY A 1 83 ? 10.117 14.148 12.211 1 76.75 83 GLY A O 1
ATOM 657 N N . VAL A 1 84 ? 11.883 15.141 13.039 1 84.44 84 VAL A N 1
ATOM 658 C CA . VAL A 1 84 ? 12.242 15.859 11.82 1 84.44 84 VAL A CA 1
ATOM 659 C C . VAL A 1 84 ? 12.727 14.875 10.766 1 84.44 84 VAL A C 1
ATOM 661 O O . VAL A 1 84 ? 12.391 15.008 9.586 1 84.44 84 VAL A O 1
ATOM 664 N N . ARG A 1 85 ? 13.43 13.906 11.234 1 85.38 85 ARG A N 1
ATOM 665 C CA . ARG A 1 85 ? 13.953 12.914 10.305 1 85.38 85 ARG A CA 1
ATOM 666 C C . ARG A 1 85 ? 13.297 11.555 10.516 1 85.38 85 ARG A C 1
ATOM 668 O O . ARG A 1 85 ? 13.766 10.547 9.984 1 85.38 85 ARG A O 1
ATOM 675 N N . GLY A 1 86 ? 12.344 11.422 11.344 1 78 86 GLY A N 1
ATOM 676 C CA . GLY A 1 86 ? 11.602 10.195 11.586 1 78 86 GLY A CA 1
ATOM 677 C C . GLY A 1 86 ? 12.227 9.328 12.664 1 78 86 GLY A C 1
ATOM 678 O O . GLY A 1 86 ? 11.805 8.188 12.867 1 78 86 GLY A O 1
ATOM 679 N N . ASP A 1 87 ? 13.273 9.656 13.258 1 66.44 87 ASP A N 1
ATOM 680 C CA . ASP A 1 87 ? 14.047 8.836 14.188 1 66.44 87 ASP A CA 1
ATOM 681 C C . ASP A 1 87 ? 13.57 9.047 15.625 1 66.44 87 ASP A C 1
ATOM 683 O O . ASP A 1 87 ? 14.055 8.383 16.547 1 66.44 87 ASP A O 1
ATOM 687 N N . TYR A 1 88 ? 12.781 10.109 15.742 1 59.78 88 TYR A N 1
ATOM 688 C CA . TYR A 1 88 ? 12.562 10.453 17.141 1 59.78 88 TYR A CA 1
ATOM 689 C C . TYR A 1 88 ? 11.305 9.773 17.688 1 59.78 88 TYR A C 1
ATOM 691 O O . TYR A 1 88 ? 10.25 9.812 17.047 1 59.78 88 TYR A O 1
ATOM 699 N N . TYR A 1 89 ? 11.445 8.719 18.438 1 51.62 89 TYR A N 1
ATOM 700 C CA . TYR A 1 89 ? 10.25 8.188 19.078 1 51.62 89 TYR A CA 1
ATOM 701 C C . TYR A 1 89 ? 9.773 9.109 20.188 1 51.62 89 TYR A C 1
ATOM 703 O O . TYR A 1 89 ? 10.578 9.766 20.844 1 51.62 89 TYR A O 1
ATOM 711 N N . ALA A 1 90 ? 8.477 9.531 20.25 1 45.59 90 ALA A N 1
ATOM 712 C CA . ALA A 1 90 ? 7.578 10.359 21.062 1 45.59 90 ALA A CA 1
ATOM 713 C C . ALA A 1 90 ? 8.156 10.594 22.453 1 45.59 90 ALA A C 1
ATOM 715 O O . ALA A 1 90 ? 7.934 11.648 23.047 1 45.59 90 ALA A O 1
ATOM 716 N N . GLY A 1 91 ? 8.977 9.641 22.938 1 44.66 91 GLY A N 1
ATOM 717 C CA . GLY A 1 91 ? 9.273 9.719 24.359 1 44.66 91 GLY A CA 1
ATOM 718 C C . GLY A 1 91 ? 10.586 10.414 24.656 1 44.66 91 GLY A C 1
ATOM 719 O O . GLY A 1 91 ? 10.914 10.664 25.828 1 44.66 91 GLY A O 1
ATOM 720 N N . ASP A 1 92 ? 11.398 10.562 23.703 1 49.31 92 ASP A N 1
ATOM 721 C CA . ASP A 1 92 ? 12.695 10.992 24.219 1 49.31 92 ASP A CA 1
ATOM 722 C C . ASP A 1 92 ? 12.82 12.516 24.172 1 49.31 92 ASP A C 1
ATOM 724 O O . ASP A 1 92 ? 12.945 13.102 23.094 1 49.31 92 ASP A O 1
ATOM 728 N N . HIS A 1 93 ? 12.086 13.117 25.125 1 48.53 93 HIS A N 1
ATOM 729 C CA . HIS A 1 93 ? 12.242 14.547 25.375 1 48.53 93 HIS A CA 1
ATOM 730 C C . HIS A 1 93 ? 13.695 14.898 25.656 1 48.53 93 HIS A C 1
ATOM 732 O O . HIS A 1 93 ? 14.234 14.531 26.703 1 48.53 93 HIS A O 1
ATOM 738 N N . VAL A 1 94 ? 14.586 14.93 24.781 1 49.19 94 VAL A N 1
ATOM 739 C CA . VAL A 1 94 ? 15.906 15.414 25.172 1 49.19 94 VAL A CA 1
ATOM 740 C C . VAL A 1 94 ? 15.938 16.938 25.109 1 49.19 94 VAL A C 1
ATOM 742 O O . VAL A 1 94 ? 15.672 17.531 24.062 1 49.19 94 VAL A O 1
ATOM 745 N N . ALA A 1 95 ? 16.047 17.531 26.266 1 52.19 95 ALA A N 1
ATOM 746 C CA . ALA A 1 95 ? 16.453 18.906 26.484 1 52.19 95 ALA A CA 1
ATOM 747 C C . ALA A 1 95 ? 17.703 19.25 25.672 1 52.19 95 ALA A C 1
ATOM 749 O O . ALA A 1 95 ? 18.688 18.5 25.688 1 52.19 95 ALA A O 1
ATOM 750 N N . ASP A 1 96 ? 17.547 19.859 24.359 1 65.56 96 ASP A N 1
ATOM 751 C CA . ASP A 1 96 ? 18.641 20.438 23.594 1 65.56 96 ASP A CA 1
ATOM 752 C C . ASP A 1 96 ? 19.016 19.547 22.422 1 65.56 96 ASP A C 1
ATOM 754 O O . ASP A 1 96 ? 20.188 19.406 22.094 1 65.56 96 ASP A O 1
ATOM 758 N N . ALA A 1 97 ? 18.109 19.031 21.875 1 83.69 97 ALA A N 1
ATOM 759 C CA . ALA A 1 97 ? 18.375 18.141 20.734 1 83.69 97 ALA A CA 1
ATOM 760 C C . ALA A 1 97 ? 18.812 18.938 19.516 1 83.69 97 ALA A C 1
ATOM 762 O O . ALA A 1 97 ? 18.359 20.062 19.297 1 83.69 97 ALA A O 1
ATOM 763 N N . ARG A 1 98 ? 19.875 18.484 18.828 1 91.12 98 ARG A N 1
ATOM 764 C CA . ARG A 1 98 ? 20.359 19.047 17.562 1 91.12 98 ARG A CA 1
ATOM 765 C C . ARG A 1 98 ? 20.297 18.031 16.438 1 91.12 98 ARG A C 1
ATOM 767 O O . ARG A 1 98 ? 20.453 16.828 16.672 1 91.12 98 ARG A O 1
ATOM 774 N N . ASP A 1 99 ? 20.016 18.531 15.312 1 91.56 99 ASP A N 1
ATOM 775 C CA . ASP A 1 99 ? 20.078 17.672 14.133 1 91.56 99 ASP A CA 1
ATOM 776 C C . ASP A 1 99 ? 21.5 17.219 13.844 1 91.56 99 ASP A C 1
ATOM 778 O O . ASP A 1 99 ? 22.406 18.031 13.711 1 91.56 99 ASP A O 1
ATOM 782 N N . GLU A 1 100 ? 21.703 15.992 13.758 1 85.69 100 GLU A N 1
ATOM 783 C CA . GLU A 1 100 ? 23.031 15.406 13.688 1 85.69 100 GLU A CA 1
ATOM 784 C C . GLU A 1 100 ? 23.766 15.867 12.43 1 85.69 100 GLU A C 1
ATOM 786 O O . GLU A 1 100 ? 24.984 16.109 12.469 1 85.69 100 GLU A O 1
ATOM 791 N N . LYS A 1 101 ? 23.125 16.016 11.398 1 88.12 101 LYS A N 1
ATOM 792 C CA . LYS A 1 101 ? 23.75 16.312 10.125 1 88.12 101 LYS A CA 1
ATOM 793 C C . LYS A 1 101 ? 24.109 17.797 10.023 1 88.12 101 LYS A C 1
ATOM 795 O O . LYS A 1 101 ? 25.172 18.156 9.516 1 88.12 101 LYS A O 1
ATOM 800 N N . THR A 1 102 ? 23.203 18.672 10.555 1 93.94 102 THR A N 1
ATOM 801 C CA . THR A 1 102 ? 23.344 20.094 10.289 1 93.94 102 THR A CA 1
ATOM 802 C C . THR A 1 102 ? 23.812 20.828 11.539 1 93.94 102 THR A C 1
ATOM 804 O O . THR A 1 102 ? 24.297 21.969 11.453 1 93.94 102 THR A O 1
ATOM 807 N N . GLY A 1 103 ? 23.562 20.219 12.727 1 93.5 103 GLY A N 1
ATOM 808 C CA . GLY A 1 103 ? 23.875 20.875 13.984 1 93.5 103 GLY A CA 1
ATOM 809 C C . GLY A 1 103 ? 22.828 21.875 14.43 1 93.5 103 GLY A C 1
ATOM 810 O O . GLY A 1 103 ? 22.953 22.484 15.5 1 93.5 103 GLY A O 1
ATOM 811 N N . ILE A 1 104 ? 21.75 22.047 13.727 1 94.81 104 ILE A N 1
ATOM 812 C CA . ILE A 1 104 ? 20.703 23.016 14.008 1 94.81 104 ILE A CA 1
ATOM 813 C C . ILE A 1 104 ? 19.891 22.547 15.219 1 94.81 104 ILE A C 1
ATOM 815 O O . ILE A 1 104 ? 19.578 21.375 15.344 1 94.81 104 ILE A O 1
ATOM 819 N N . PRO A 1 105 ? 19.578 23.438 16.172 1 94.25 105 PRO A N 1
ATOM 820 C CA . PRO A 1 105 ? 18.719 23.062 17.297 1 94.25 105 PRO A CA 1
ATOM 821 C C . PRO A 1 105 ? 17.359 22.5 16.859 1 94.25 105 PRO A C 1
ATOM 823 O O . PRO A 1 105 ? 16.781 23 15.891 1 94.25 105 PRO A O 1
ATOM 826 N N . VAL A 1 106 ? 16.859 21.5 17.594 1 93.44 106 VAL A N 1
ATOM 827 C CA . VAL A 1 106 ? 15.57 20.875 17.297 1 93.44 106 VAL A CA 1
ATOM 828 C C . VAL A 1 106 ? 14.648 20.969 18.5 1 93.44 106 VAL A C 1
ATOM 830 O O . VAL A 1 106 ? 15.016 20.562 19.609 1 93.44 106 VAL A O 1
ATOM 833 N N . PHE A 1 107 ? 13.492 21.531 18.297 1 92.25 107 PHE A N 1
ATOM 834 C CA . PHE A 1 107 ? 12.453 21.594 19.312 1 92.25 107 PHE A CA 1
ATOM 835 C C . PHE A 1 107 ? 11.312 20.641 18.984 1 92.25 107 PHE A C 1
ATOM 837 O O . PHE A 1 107 ? 10.945 20.484 17.812 1 92.25 107 PHE A O 1
ATOM 844 N N . SER A 1 108 ? 10.711 20.016 19.953 1 88.88 108 SER A N 1
ATOM 845 C CA . SER A 1 108 ? 9.594 19.094 19.75 1 88.88 108 SER A CA 1
ATOM 846 C C . SER A 1 108 ? 8.25 19.797 19.922 1 88.88 108 SER A C 1
ATOM 848 O O . SER A 1 108 ? 8.078 20.578 20.859 1 88.88 108 SER A O 1
ATOM 850 N N . LEU A 1 109 ? 7.402 19.594 19.016 1 89.19 109 LEU A N 1
ATOM 851 C CA . LEU A 1 109 ? 6.039 20.109 19.094 1 89.19 109 LEU A CA 1
ATOM 852 C C . LEU A 1 109 ? 5.043 18.984 19.312 1 89.19 109 LEU A C 1
ATOM 854 O O . LEU A 1 109 ? 4.027 18.891 18.609 1 89.19 109 LEU A O 1
ATOM 858 N N . HIS A 1 110 ? 5.293 18.094 20.203 1 78.75 110 HIS A N 1
ATOM 859 C CA . HIS A 1 110 ? 4.395 16.984 20.484 1 78.75 110 HIS A CA 1
ATOM 860 C C . HIS A 1 110 ? 4.219 16.781 21.984 1 78.75 110 HIS A C 1
ATOM 862 O O . HIS A 1 110 ? 4.973 17.344 22.781 1 78.75 110 HIS A O 1
ATOM 868 N N . GLY A 1 111 ? 3.221 16 22.359 1 75.69 111 GLY A N 1
ATOM 869 C CA . GLY A 1 111 ? 2.938 15.781 23.781 1 75.69 111 GLY A CA 1
ATOM 870 C C . GLY A 1 111 ? 2.385 17 24.469 1 75.69 111 GLY A C 1
ATOM 871 O O . GLY A 1 111 ? 1.377 17.578 24.047 1 75.69 111 GLY A O 1
ATOM 872 N N . HIS A 1 112 ? 3.156 17.484 25.391 1 77.75 112 HIS A N 1
ATOM 873 C CA . HIS A 1 112 ? 2.668 18.578 26.219 1 77.75 112 HIS A CA 1
ATOM 874 C C . HIS A 1 112 ? 2.883 19.922 25.531 1 77.75 112 HIS A C 1
ATOM 876 O O . HIS A 1 112 ? 2.266 20.922 25.906 1 77.75 112 HIS A O 1
ATOM 882 N N . THR A 1 113 ? 3.695 19.922 24.531 1 86.31 113 THR A N 1
ATOM 883 C CA . THR A 1 113 ? 3.971 21.172 23.828 1 86.31 113 THR A CA 1
ATOM 884 C C . THR A 1 113 ? 3.674 21.016 22.328 1 86.31 113 THR A C 1
ATOM 886 O O . THR A 1 113 ? 4.523 20.562 21.562 1 86.31 113 THR A O 1
ATOM 889 N N . ARG A 1 114 ? 2.562 21.453 21.938 1 90.69 114 ARG A N 1
ATOM 890 C CA . ARG A 1 114 ? 2.146 21.344 20.531 1 90.69 114 ARG A CA 1
ATOM 891 C C . ARG A 1 114 ? 2.314 22.672 19.812 1 90.69 114 ARG A C 1
ATOM 893 O O . ARG A 1 114 ? 2.465 22.703 18.578 1 90.69 114 ARG A O 1
ATOM 900 N N . LYS A 1 115 ? 2.332 23.75 20.562 1 95.31 115 LYS A N 1
ATOM 901 C CA . LYS A 1 115 ? 2.531 25.109 20.047 1 95.31 115 LYS A CA 1
ATOM 902 C C . LYS A 1 115 ? 3.932 25.625 20.359 1 95.31 115 LYS A C 1
ATOM 904 O O . LYS A 1 115 ? 4.391 25.5 21.5 1 95.31 115 LYS A O 1
ATOM 909 N N . PRO A 1 116 ? 4.625 26.156 19.391 1 96.19 116 PRO A N 1
ATOM 910 C CA . PRO A 1 116 ? 5.918 26.75 19.734 1 96.19 116 PRO A CA 1
ATOM 911 C C . PRO A 1 116 ? 5.809 27.797 20.828 1 96.19 116 PRO A C 1
ATOM 913 O O . PRO A 1 116 ? 4.945 28.688 20.766 1 96.19 116 PRO A O 1
ATOM 916 N N . THR A 1 117 ? 6.684 27.703 21.828 1 95.75 117 THR A N 1
ATOM 917 C CA . THR A 1 117 ? 6.672 28.672 22.922 1 95.75 117 THR A CA 1
ATOM 918 C C . THR A 1 117 ? 7.438 29.938 22.531 1 95.75 117 THR A C 1
ATOM 920 O O . THR A 1 117 ? 8.25 29.922 21.609 1 95.75 117 THR A O 1
ATOM 923 N N . PRO A 1 118 ? 7.148 30.953 23.281 1 96.69 118 PRO A N 1
ATOM 924 C CA . PRO A 1 118 ? 7.926 32.188 23.031 1 96.69 118 PRO A CA 1
ATOM 925 C C . PRO A 1 118 ? 9.43 31.953 23.156 1 96.69 118 PRO A C 1
ATOM 927 O O . PRO A 1 118 ? 10.211 32.531 22.391 1 96.69 118 PRO A O 1
ATOM 930 N N . GLU A 1 119 ? 9.867 31.094 24.047 1 95.62 119 GLU A N 1
ATOM 931 C CA . GLU A 1 119 ? 11.281 30.797 24.234 1 95.62 119 GLU A CA 1
ATOM 932 C C . GLU A 1 119 ? 11.859 30.094 23.016 1 95.62 119 GLU A C 1
ATOM 934 O O . GLU A 1 119 ? 12.977 30.406 22.578 1 95.62 119 GLU A O 1
ATOM 939 N N . MET A 1 120 ? 11.109 29.203 22.453 1 95 120 MET A N 1
ATOM 940 C CA . MET A 1 120 ? 11.547 28.469 21.266 1 95 120 MET A CA 1
ATOM 941 C C . MET A 1 120 ? 11.695 29.422 20.078 1 95 120 MET A C 1
ATOM 943 O O . MET A 1 120 ? 12.508 29.172 19.188 1 95 120 MET A O 1
ATOM 947 N N . LEU A 1 121 ? 10.945 30.562 20.125 1 97.5 121 LEU A N 1
ATOM 948 C CA . LEU A 1 121 ? 10.82 31.422 18.953 1 97.5 121 LEU A CA 1
ATOM 949 C C . LEU A 1 121 ? 11.719 32.656 19.078 1 97.5 121 LEU A C 1
ATOM 951 O O . LEU A 1 121 ? 11.75 33.5 18.188 1 97.5 121 LEU A O 1
ATOM 955 N N . LYS A 1 122 ? 12.453 32.844 20.125 1 95 122 LYS A N 1
ATOM 956 C CA . LYS A 1 122 ? 13.219 34.031 20.453 1 95 122 LYS A CA 1
ATOM 957 C C . LYS A 1 122 ? 14.156 34.438 19.312 1 95 122 LYS A C 1
ATOM 959 O O . LYS A 1 122 ? 14.359 35.625 19.047 1 95 122 LYS A O 1
ATOM 964 N N . ASN A 1 123 ? 14.75 33.594 18.609 1 94.56 123 ASN A N 1
ATOM 965 C CA . ASN A 1 123 ? 15.711 33.875 17.547 1 94.56 123 ASN A CA 1
ATOM 966 C C . ASN A 1 123 ? 15.164 33.531 16.172 1 94.56 123 ASN A C 1
ATOM 968 O O . ASN A 1 123 ? 15.914 33.125 15.289 1 94.56 123 ASN A O 1
ATOM 972 N N . ILE A 1 124 ? 13.867 33.688 16.031 1 98.25 124 ILE A N 1
ATOM 973 C CA . ILE A 1 124 ? 13.227 33.375 14.758 1 98.25 124 ILE A CA 1
ATOM 974 C C . ILE A 1 124 ? 12.539 34.594 14.188 1 98.25 124 ILE A C 1
ATOM 976 O O . ILE A 1 124 ? 11.766 35.281 14.891 1 98.25 124 ILE A O 1
ATOM 980 N N . ASP A 1 125 ? 12.844 34.938 13 1 98.38 125 ASP A N 1
ATOM 981 C CA . ASP A 1 125 ? 12.195 36.062 12.305 1 98.38 125 ASP A CA 1
ATOM 982 C C . ASP A 1 125 ? 11.047 35.562 11.43 1 98.38 125 ASP A C 1
ATOM 984 O O . ASP A 1 125 ? 10.086 36.281 11.188 1 98.38 125 ASP A O 1
ATOM 988 N N . VAL A 1 126 ? 11.195 34.344 10.891 1 98.75 126 VAL A N 1
ATOM 989 C CA . VAL A 1 126 ? 10.188 33.75 10.008 1 98.75 126 VAL A CA 1
ATOM 990 C C . VAL A 1 126 ? 10.055 32.25 10.305 1 98.75 126 VAL A C 1
ATOM 992 O O . VAL A 1 126 ? 11.062 31.547 10.477 1 98.75 126 VAL A O 1
ATOM 995 N N . LEU A 1 127 ? 8.867 31.797 10.516 1 98.69 127 LEU A N 1
ATOM 996 C CA . LEU A 1 127 ? 8.531 30.391 10.695 1 98.69 127 LEU A CA 1
ATOM 997 C C . LEU A 1 127 ? 8.023 29.781 9.391 1 98.69 127 LEU A C 1
ATOM 999 O O . LEU A 1 127 ? 7.109 30.312 8.766 1 98.69 127 LEU A O 1
ATOM 1003 N N . VAL A 1 128 ? 8.648 28.703 8.938 1 98.88 128 VAL A N 1
ATOM 1004 C CA . VAL A 1 128 ? 8.281 28.031 7.691 1 98.88 128 VAL A CA 1
ATOM 1005 C C . VAL A 1 128 ? 7.629 26.688 8.008 1 98.88 128 VAL A C 1
ATOM 1007 O O . VAL A 1 128 ? 8.094 25.953 8.883 1 98.88 128 VAL A O 1
ATOM 1010 N N . TYR A 1 129 ? 6.527 26.375 7.367 1 98.75 129 TYR A N 1
ATOM 1011 C CA . TYR A 1 129 ? 5.816 25.109 7.504 1 98.75 129 TYR A CA 1
ATOM 1012 C C . TYR A 1 129 ? 5.887 24.312 6.219 1 98.75 129 TYR A C 1
ATOM 1014 O O . TYR A 1 129 ? 5.469 24.781 5.156 1 98.75 129 TYR A O 1
ATOM 1022 N N . ASP A 1 130 ? 6.43 23.094 6.293 1 98.69 130 ASP A N 1
ATOM 1023 C CA . ASP A 1 130 ? 6.496 22.188 5.145 1 98.69 130 ASP A CA 1
ATOM 1024 C C . ASP A 1 130 ? 6.227 20.75 5.566 1 98.69 130 ASP A C 1
ATOM 1026 O O . ASP A 1 130 ? 7.16 20 5.863 1 98.69 130 ASP A O 1
ATOM 1030 N N . ILE A 1 131 ? 4.984 20.312 5.504 1 97.81 131 ILE A N 1
ATOM 1031 C CA . ILE A 1 131 ? 4.543 18.969 5.867 1 97.81 131 ILE A CA 1
ATOM 1032 C C . ILE A 1 131 ? 3.451 18.516 4.902 1 97.81 131 ILE A C 1
ATOM 1034 O O . ILE A 1 131 ? 2.568 19.297 4.535 1 97.81 131 ILE A O 1
ATOM 1038 N N . GLN A 1 132 ? 3.564 17.328 4.426 1 98.19 132 GLN A N 1
ATOM 1039 C CA . GLN A 1 132 ? 2.52 16.719 3.605 1 98.19 132 GLN A CA 1
ATOM 1040 C C . GLN A 1 132 ? 1.337 16.266 4.461 1 98.19 132 GLN A C 1
ATOM 1042 O O . GLN A 1 132 ? 1.478 15.398 5.316 1 98.19 132 GLN A O 1
ATOM 1047 N N . ASP A 1 133 ? 0.227 16.875 4.316 1 97.56 133 ASP A N 1
ATOM 1048 C CA . ASP A 1 133 ? -1.024 16.469 4.941 1 97.56 133 ASP A CA 1
ATOM 1049 C C . ASP A 1 133 ? -1.734 15.406 4.094 1 97.56 133 ASP A C 1
ATOM 1051 O O . ASP A 1 133 ? -1.248 15.031 3.025 1 97.56 133 ASP A O 1
ATOM 1055 N N . ILE A 1 134 ? -2.98 14.898 4.625 1 98.31 134 ILE A N 1
ATOM 1056 C CA . ILE A 1 134 ? -3.611 13.828 3.869 1 98.31 134 ILE A CA 1
ATOM 1057 C C . ILE A 1 134 ? -5.023 14.234 3.461 1 98.31 134 ILE A C 1
ATOM 1059 O O . ILE A 1 134 ? -5.766 13.445 2.879 1 98.31 134 ILE A O 1
ATOM 1063 N N . GLY A 1 135 ? -5.516 15.445 3.871 1 98.06 135 GLY A N 1
ATOM 1064 C CA . GLY A 1 135 ? -6.758 15.984 3.35 1 98.06 135 GLY A CA 1
ATOM 1065 C C . GLY A 1 135 ? -7.953 15.703 4.242 1 98.06 135 GLY A C 1
ATOM 1066 O O . GLY A 1 135 ? -9.078 16.078 3.918 1 98.06 135 GLY A O 1
ATOM 1067 N N . SER A 1 136 ? -7.734 15.062 5.371 1 98.44 136 SER A N 1
ATOM 1068 C CA . SER A 1 136 ? -8.789 14.758 6.332 1 98.44 136 SER A CA 1
ATOM 1069 C C . SER A 1 136 ? -8.594 15.531 7.629 1 98.44 136 SER A C 1
ATOM 1071 O O . SER A 1 136 ? -7.469 15.664 8.125 1 98.44 136 SER A O 1
ATOM 1073 N N . ARG A 1 137 ? -9.617 15.961 8.188 1 98 137 ARG A N 1
ATOM 1074 C CA . ARG A 1 137 ? -9.602 16.922 9.289 1 98 137 ARG A CA 1
ATOM 1075 C C . ARG A 1 137 ? -8.977 16.297 10.539 1 98 137 ARG A C 1
ATOM 1077 O O . ARG A 1 137 ? -8.289 16.984 11.297 1 98 137 ARG A O 1
ATOM 1084 N N . SER A 1 138 ? -9.211 15.031 10.727 1 97.62 138 SER A N 1
ATOM 1085 C CA . SER A 1 138 ? -8.773 14.422 11.977 1 97.62 138 SER A CA 1
ATOM 1086 C C . SER A 1 138 ? -7.293 14.055 11.922 1 97.62 138 SER A C 1
ATOM 1088 O O . SER A 1 138 ? -6.738 13.555 12.906 1 97.62 138 SER A O 1
ATOM 1090 N N . TYR A 1 139 ? -6.672 14.289 10.773 1 95.75 139 TYR A N 1
ATOM 1091 C CA . TYR A 1 139 ? -5.223 14.172 10.688 1 95.75 139 TYR A CA 1
ATOM 1092 C C . TYR A 1 139 ? -4.539 15.43 11.211 1 95.75 139 TYR A C 1
ATOM 1094 O O . TYR A 1 139 ? -4.789 16.531 10.711 1 95.75 139 TYR A O 1
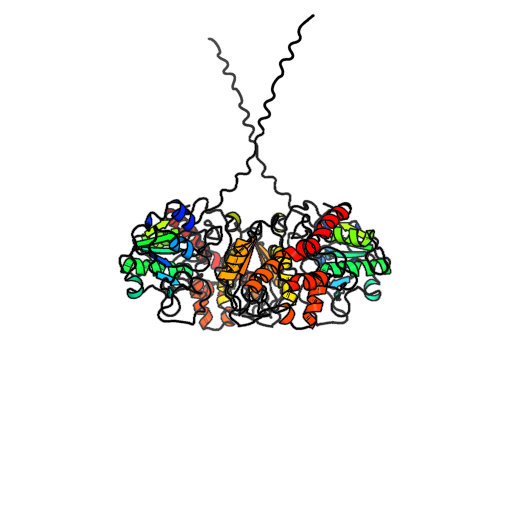ATOM 1102 N N . THR A 1 140 ? -3.719 15.398 12.172 1 93.88 140 THR A N 1
ATOM 1103 C CA . THR A 1 140 ? -3.486 16.469 13.125 1 93.88 140 THR A CA 1
ATOM 1104 C C . THR A 1 140 ? -2.416 17.438 12.609 1 93.88 140 THR A C 1
ATOM 1106 O O . THR A 1 140 ? -2.123 18.453 13.25 1 93.88 140 THR A O 1
ATOM 1109 N N . TYR A 1 141 ? -1.832 17.234 11.438 1 94.94 141 TYR A N 1
ATOM 1110 C CA . TYR A 1 141 ? -0.83 18.156 10.914 1 94.94 141 TYR A CA 1
ATOM 1111 C C . TYR A 1 141 ? -1.435 19.531 10.656 1 94.94 141 TYR A C 1
ATOM 1113 O O . TYR A 1 141 ? -0.751 20.547 10.789 1 94.94 141 TYR A O 1
ATOM 1121 N N . ILE A 1 142 ? -2.697 19.609 10.367 1 96.75 142 ILE A N 1
ATOM 1122 C CA . ILE A 1 142 ? -3.314 20.906 10.141 1 96.75 142 ILE A CA 1
ATOM 1123 C C . ILE A 1 142 ? -3.57 21.609 11.477 1 96.75 142 ILE A C 1
ATOM 1125 O O . ILE A 1 142 ? -3.625 22.828 11.539 1 96.75 142 ILE A O 1
ATOM 1129 N N . SER A 1 143 ? -3.797 20.797 12.539 1 96.69 143 SER A N 1
ATOM 1130 C CA . SER A 1 143 ? -3.838 21.391 13.867 1 96.69 143 SER A CA 1
ATOM 1131 C C . SER A 1 143 ? -2.49 21.984 14.25 1 96.69 143 SER A C 1
ATOM 1133 O O . SER A 1 143 ? -2.432 23.094 14.805 1 96.69 143 SER A O 1
ATOM 1135 N N . THR A 1 144 ? -1.424 21.25 13.93 1 96 144 THR A N 1
ATOM 1136 C CA . THR A 1 144 ? -0.075 21.781 14.125 1 96 144 THR A CA 1
ATOM 1137 C C . THR A 1 144 ? 0.128 23.062 13.344 1 96 144 THR A C 1
ATOM 1139 O O . THR A 1 144 ? 0.713 24.031 13.852 1 96 144 THR A O 1
ATOM 1142 N N . LEU A 1 145 ? -0.356 23.109 12.156 1 97.94 145 LEU A N 1
ATOM 1143 C CA . LEU A 1 145 ? -0.291 24.312 11.32 1 97.94 145 LEU A CA 1
ATOM 1144 C C . LEU A 1 145 ? -0.939 25.5 12.016 1 97.94 145 LEU A C 1
ATOM 1146 O O . LEU A 1 145 ? -0.324 26.562 12.141 1 97.94 145 LEU A O 1
ATOM 1150 N N . GLY A 1 146 ? -2.16 25.328 12.477 1 98.06 146 GLY A N 1
ATOM 1151 C CA . GLY A 1 146 ? -2.867 26.422 13.125 1 98.06 146 GLY A CA 1
ATOM 1152 C C . GLY A 1 146 ? -2.182 26.891 14.391 1 98.06 146 GLY A C 1
ATOM 1153 O O . GLY A 1 146 ? -2.104 28.109 14.641 1 98.06 146 GLY A O 1
ATOM 1154 N N . LEU A 1 147 ? -1.688 25.984 15.172 1 97.38 147 LEU A N 1
ATOM 1155 C CA . LEU A 1 147 ? -0.987 26.344 16.391 1 97.38 147 LEU A CA 1
ATOM 1156 C C . LEU A 1 147 ? 0.292 27.109 16.078 1 97.38 147 LEU A C 1
ATOM 1158 O O . LEU A 1 147 ? 0.663 28.031 16.812 1 97.38 147 LEU A O 1
ATOM 1162 N N . ALA A 1 148 ? 0.979 26.703 15.078 1 98 148 ALA A N 1
ATOM 1163 C CA . ALA A 1 148 ? 2.164 27.422 14.633 1 98 148 ALA A CA 1
ATOM 1164 C C . ALA A 1 148 ? 1.807 28.844 14.203 1 98 148 ALA A C 1
ATOM 1166 O O . ALA A 1 148 ? 2.523 29.797 14.531 1 98 148 ALA A O 1
ATOM 1167 N N . MET A 1 149 ? 0.72 28.984 13.492 1 98.75 149 MET A N 1
ATOM 1168 C CA . MET A 1 149 ? 0.253 30.297 13.047 1 98.75 149 MET A CA 1
ATOM 1169 C C . MET A 1 149 ? -0.112 31.172 14.242 1 98.75 149 MET A C 1
ATOM 1171 O O . MET A 1 149 ? 0.206 32.375 14.258 1 98.75 149 MET A O 1
ATOM 1175 N N . GLU A 1 150 ? -0.775 30.578 15.227 1 98.38 150 GLU A N 1
ATOM 1176 C CA . GLU A 1 150 ? -1.081 31.297 16.453 1 98.38 150 GLU A CA 1
ATOM 1177 C C . GLU A 1 150 ? 0.189 31.828 17.125 1 98.38 150 GLU A C 1
ATOM 1179 O O . GLU A 1 150 ? 0.261 33 17.5 1 98.38 150 GLU A O 1
ATOM 1184 N N . ALA A 1 151 ? 1.152 30.938 17.25 1 98.38 151 ALA A N 1
ATOM 1185 C CA . ALA A 1 151 ? 2.42 31.297 17.891 1 98.38 151 ALA A CA 1
ATOM 1186 C C . ALA A 1 151 ? 3.109 32.438 17.125 1 98.38 151 ALA A C 1
ATOM 1188 O O . ALA A 1 151 ? 3.645 33.375 17.719 1 98.38 151 ALA A O 1
ATOM 1189 N N . ALA A 1 152 ? 3.125 32.312 15.844 1 98.69 152 ALA A N 1
ATOM 1190 C CA . ALA A 1 152 ? 3.727 33.344 15.008 1 98.69 152 ALA A CA 1
ATOM 1191 C C . ALA A 1 152 ? 3.033 34.688 15.211 1 98.69 152 ALA A C 1
ATOM 1193 O O . ALA A 1 152 ? 3.693 35.719 15.391 1 98.69 152 ALA A O 1
ATOM 1194 N N . ALA A 1 153 ? 1.745 34.719 15.195 1 98.56 153 ALA A N 1
ATOM 1195 C CA . ALA A 1 153 ? 0.956 35.938 15.375 1 98.56 153 ALA A CA 1
ATOM 1196 C C . ALA A 1 153 ? 1.232 36.562 16.734 1 98.56 153 ALA A C 1
ATOM 1198 O O . ALA A 1 153 ? 1.458 37.781 16.828 1 98.56 153 ALA A O 1
ATOM 1199 N N . GLU A 1 154 ? 1.24 35.781 17.75 1 98.25 154 GLU A N 1
ATOM 1200 C CA . GLU A 1 154 ? 1.401 36.219 19.125 1 98.25 154 GLU A CA 1
ATOM 1201 C C . GLU A 1 154 ? 2.797 36.812 19.359 1 98.25 154 GLU A C 1
ATOM 1203 O O . GLU A 1 154 ? 3.004 37.594 20.281 1 98.25 154 GLU A O 1
ATOM 1208 N N . ASN A 1 155 ? 3.725 36.406 18.547 1 98.12 155 ASN A N 1
ATOM 1209 C CA . ASN A 1 155 ? 5.105 36.844 18.734 1 98.12 155 ASN A CA 1
ATOM 1210 C C . ASN A 1 155 ? 5.586 37.719 17.594 1 98.12 155 ASN A C 1
ATOM 1212 O O . ASN A 1 155 ? 6.781 37.969 17.453 1 98.12 155 ASN A O 1
ATOM 1216 N N . ASN A 1 156 ? 4.691 38.125 16.734 1 97.56 156 ASN A N 1
ATOM 1217 C CA . ASN A 1 156 ? 4.977 39.031 15.609 1 97.56 156 ASN A CA 1
ATOM 1218 C C . ASN A 1 156 ? 6.043 38.438 14.688 1 97.56 156 ASN A C 1
ATOM 1220 O O . ASN A 1 156 ? 7.016 39.125 14.352 1 97.56 156 ASN A O 1
ATOM 1224 N N . ILE A 1 157 ? 5.926 37.188 14.414 1 98.06 157 ILE A N 1
ATOM 1225 C CA . ILE A 1 157 ? 6.797 36.469 13.516 1 98.06 157 ILE A CA 1
ATOM 1226 C C . ILE A 1 157 ? 6.07 36.188 12.203 1 98.06 157 ILE A C 1
ATOM 1228 O O . ILE A 1 157 ? 4.887 35.844 12.203 1 98.06 157 ILE A O 1
ATOM 1232 N N . LYS A 1 158 ? 6.766 36.312 11.109 1 98.38 158 LYS A N 1
ATOM 1233 C CA . LYS A 1 158 ? 6.195 35.969 9.805 1 98.38 158 LYS A CA 1
ATOM 1234 C C . LYS A 1 158 ? 6 34.469 9.648 1 98.38 158 LYS A C 1
ATOM 1236 O O . LYS A 1 158 ? 6.789 33.688 10.172 1 98.38 158 LYS A O 1
ATOM 1241 N N . MET A 1 159 ? 4.945 34.094 8.961 1 98.75 159 MET A N 1
ATOM 1242 C CA . MET A 1 159 ? 4.648 32.688 8.68 1 98.75 159 MET A CA 1
ATOM 1243 C C . MET A 1 159 ? 4.699 32.406 7.18 1 98.75 159 MET A C 1
ATOM 1245 O O . MET A 1 159 ? 4.039 33.094 6.395 1 98.75 159 MET A O 1
ATOM 1249 N N . VAL A 1 160 ? 5.516 31.469 6.754 1 98.94 160 VAL A N 1
ATOM 1250 C CA . VAL A 1 160 ? 5.594 31.047 5.359 1 98.94 160 VAL A CA 1
ATOM 1251 C C . VAL A 1 160 ? 5.152 29.594 5.23 1 98.94 160 VAL A C 1
ATOM 1253 O O . VAL A 1 160 ? 5.637 28.734 5.957 1 98.94 160 VAL A O 1
ATOM 1256 N N . ILE A 1 161 ? 4.23 29.312 4.359 1 98.94 161 ILE A N 1
ATOM 1257 C CA . ILE A 1 161 ? 3.77 27.953 4.094 1 98.94 161 ILE A CA 1
ATOM 1258 C C . ILE A 1 161 ? 4.285 27.484 2.736 1 98.94 161 ILE A C 1
ATOM 1260 O O . ILE A 1 161 ? 4.066 28.156 1.72 1 98.94 161 ILE A O 1
ATOM 1264 N N . LEU A 1 162 ? 5.027 26.438 2.725 1 98.94 162 LEU A N 1
ATOM 1265 C CA . LEU A 1 162 ? 5.371 25.766 1.479 1 98.94 162 LEU A CA 1
ATOM 1266 C C . LEU A 1 162 ? 4.289 24.766 1.08 1 98.94 162 LEU A C 1
ATOM 1268 O O . LEU A 1 162 ? 4.211 23.672 1.639 1 98.94 162 LEU A O 1
ATOM 1272 N N . ASP A 1 163 ? 3.525 25.141 0.099 1 98.88 163 ASP A N 1
ATOM 1273 C CA . ASP A 1 163 ? 2.283 24.422 -0.18 1 98.88 163 ASP A CA 1
ATOM 1274 C C . ASP A 1 163 ? 2.562 23.078 -0.847 1 98.88 163 ASP A C 1
ATOM 1276 O O . ASP A 1 163 ? 3.59 22.906 -1.506 1 98.88 163 ASP A O 1
ATOM 1280 N N . ARG A 1 164 ? 1.769 22.141 -0.602 1 98.75 164 ARG A N 1
ATOM 1281 C CA . ARG A 1 164 ? 1.835 20.781 -1.131 1 98.75 164 ARG A CA 1
ATOM 1282 C C . ARG A 1 164 ? 0.457 20.297 -1.566 1 98.75 164 ARG A C 1
ATOM 1284 O O . ARG A 1 164 ? -0.563 20.828 -1.138 1 98.75 164 ARG A O 1
ATOM 1291 N N . PRO A 1 165 ? 0.407 19.25 -2.375 1 98.62 165 PRO A N 1
ATOM 1292 C CA . PRO A 1 165 ? -0.875 18.75 -2.877 1 98.62 165 PRO A CA 1
ATOM 1293 C C . PRO A 1 165 ? -1.748 18.156 -1.777 1 98.62 165 PRO A C 1
ATOM 1295 O O . PRO A 1 165 ? -1.233 17.516 -0.861 1 98.62 165 PRO A O 1
ATOM 1298 N N . ASN A 1 166 ? -3.002 18.469 -1.802 1 98.44 166 ASN A N 1
ATOM 1299 C CA . ASN A 1 166 ? -3.967 17.609 -1.108 1 98.44 166 ASN A CA 1
ATOM 1300 C C . ASN A 1 166 ? -4.156 16.281 -1.822 1 98.44 166 ASN A C 1
ATOM 1302 O O . ASN A 1 166 ? -4.605 16.234 -2.969 1 98.44 166 ASN A O 1
ATOM 1306 N N . PRO A 1 167 ? -3.807 15.164 -1.196 1 97.75 167 PRO A N 1
ATOM 1307 C CA . PRO A 1 167 ? -3.838 13.883 -1.906 1 97.75 167 PRO A CA 1
ATOM 1308 C C . PRO A 1 167 ? -5.254 13.445 -2.275 1 97.75 167 PRO A C 1
ATOM 1310 O O . PRO A 1 167 ? -5.434 12.539 -3.092 1 97.75 167 PRO A O 1
ATOM 1313 N N . LEU A 1 168 ? -6.27 14.07 -1.729 1 96.56 168 LEU A N 1
ATOM 1314 C CA . LEU A 1 168 ? -7.66 13.789 -2.068 1 96.56 168 LEU A CA 1
ATOM 1315 C C . LEU A 1 168 ? -8.156 14.742 -3.156 1 96.56 168 LEU A C 1
ATOM 1317 O O . LEU A 1 168 ? -9.32 14.68 -3.557 1 96.56 168 LEU A O 1
ATOM 1321 N N . GLY A 1 169 ? -7.316 15.578 -3.631 1 95.38 169 GLY A N 1
ATOM 1322 C CA . GLY A 1 169 ? -7.75 16.641 -4.527 1 95.38 169 GLY A CA 1
ATOM 1323 C C . GLY A 1 169 ? -8.391 17.812 -3.807 1 95.38 169 GLY A C 1
ATOM 1324 O O . GLY A 1 169 ? -8.234 17.953 -2.592 1 95.38 169 GLY A O 1
ATOM 1325 N N . GLY A 1 170 ? -9.023 18.688 -4.562 1 96.25 170 GLY A N 1
ATOM 1326 C CA . GLY A 1 170 ? -9.602 19.891 -3.965 1 96.25 170 GLY A CA 1
ATOM 1327 C C . GLY A 1 170 ? -11.078 20.047 -4.273 1 96.25 170 GLY A C 1
ATOM 1328 O O . GLY A 1 170 ? -11.641 21.125 -4.07 1 96.25 170 GLY A O 1
ATOM 1329 N N . LEU A 1 171 ? -11.672 18.953 -4.785 1 95.44 171 LEU A N 1
ATOM 1330 C CA . LEU A 1 171 ? -13.047 19.125 -5.266 1 95.44 171 LEU A CA 1
ATOM 1331 C C . LEU A 1 171 ? -14.039 18.484 -4.297 1 95.44 171 LEU A C 1
ATOM 1333 O O . LEU A 1 171 ? -15.25 18.703 -4.41 1 95.44 171 LEU A O 1
ATOM 1337 N N . LYS A 1 172 ? -13.539 17.766 -3.375 1 94.56 172 LYS A N 1
ATOM 1338 C CA . LYS A 1 172 ? -14.43 17.016 -2.488 1 94.56 172 LYS A CA 1
ATOM 1339 C C . LYS A 1 172 ? -14.492 17.656 -1.106 1 94.56 172 LYS A C 1
ATOM 1341 O O . LYS A 1 172 ? -13.453 17.969 -0.51 1 94.56 172 LYS A O 1
ATOM 1346 N N . PHE A 1 173 ? -15.703 17.875 -0.633 1 97.25 173 PHE A N 1
ATOM 1347 C CA . PHE A 1 173 ? -16.016 18.281 0.731 1 97.25 173 PHE A CA 1
ATOM 1348 C C . PHE A 1 173 ? -17.047 17.328 1.351 1 97.25 173 PHE A C 1
ATOM 1350 O O . PHE A 1 173 ? -18.125 17.141 0.808 1 97.25 173 PHE A O 1
ATOM 1357 N N . GLU A 1 174 ? -16.656 16.672 2.396 1 97.69 174 GLU A N 1
ATOM 1358 C CA . GLU A 1 174 ? -17.547 15.695 3.027 1 97.69 174 GLU A CA 1
ATOM 1359 C C . GLU A 1 174 ? -17.547 15.852 4.543 1 97.69 174 GLU A C 1
ATOM 1361 O O . GLU A 1 174 ? -16.516 16.141 5.145 1 97.69 174 GLU A O 1
ATOM 1366 N N . GLY A 1 175 ? -18.734 15.633 5.168 1 97.88 175 GLY A N 1
ATOM 1367 C CA . GLY A 1 175 ? -18.844 15.602 6.617 1 97.88 175 GLY A CA 1
ATOM 1368 C C . GLY A 1 175 ? -19.281 16.922 7.215 1 97.88 175 GLY A C 1
ATOM 1369 O O . GLY A 1 175 ? -19.219 17.953 6.543 1 97.88 175 GLY A O 1
ATOM 1370 N N . PRO A 1 176 ? -19.688 16.938 8.469 1 97.38 176 PRO A N 1
ATOM 1371 C CA . PRO A 1 176 ? -20.141 18.156 9.133 1 97.38 176 PRO A CA 1
ATOM 1372 C C . PRO A 1 176 ? -19 19.078 9.531 1 97.38 176 PRO A C 1
ATOM 1374 O O . PRO A 1 176 ? -17.844 18.641 9.602 1 97.38 176 PRO A O 1
ATOM 1377 N N . LEU A 1 177 ? -19.359 20.281 9.711 1 97.56 177 LEU A N 1
ATOM 1378 C CA . LEU A 1 177 ? -18.422 21.203 10.336 1 97.56 177 LEU A CA 1
ATOM 1379 C C . LEU A 1 177 ? -18.266 20.891 11.82 1 97.56 177 LEU A C 1
ATOM 1381 O O . LEU A 1 177 ? -19.172 20.344 12.445 1 97.56 177 LEU A O 1
ATOM 1385 N N . VAL A 1 178 ? -17.156 21.266 12.336 1 97.62 178 VAL A N 1
ATOM 1386 C CA . VAL A 1 178 ? -16.922 21.031 13.758 1 97.62 178 VAL A CA 1
ATOM 1387 C C . VAL A 1 178 ? -17.719 22.031 14.586 1 97.62 178 VAL A C 1
ATOM 1389 O O . VAL A 1 178 ? -17.625 23.25 14.352 1 97.62 178 VAL A O 1
ATOM 1392 N N . GLU A 1 179 ? -18.5 21.516 15.508 1 97 179 GLU A N 1
ATOM 1393 C CA . GLU A 1 179 ? -19.203 22.375 16.469 1 97 179 GLU A CA 1
ATOM 1394 C C . GLU A 1 179 ? -18.297 22.75 17.625 1 97 179 GLU A C 1
ATOM 1396 O O . GLU A 1 179 ? -17.375 22.016 17.969 1 97 179 GLU A O 1
ATOM 1401 N N . ASN A 1 180 ? -18.578 23.812 18.25 1 96.94 180 ASN A N 1
ATOM 1402 C CA . ASN A 1 180 ? -17.719 24.422 19.266 1 96.94 180 ASN A CA 1
ATOM 1403 C C . ASN A 1 180 ? -17.438 23.453 20.406 1 96.94 180 ASN A C 1
ATOM 1405 O O . ASN A 1 180 ? -16.328 23.391 20.938 1 96.94 180 ASN A O 1
ATOM 1409 N N . GLU A 1 181 ? -18.375 22.688 20.797 1 97.25 181 GLU A N 1
ATOM 1410 C CA . GLU A 1 181 ? -18.281 21.797 21.953 1 97.25 181 GLU A CA 1
ATOM 1411 C C . GLU A 1 181 ? -17.359 20.609 21.656 1 97.25 181 GLU A C 1
ATOM 1413 O O . GLU A 1 181 ? -16.938 19.891 22.562 1 97.25 181 GLU A O 1
ATOM 1418 N N . PHE A 1 182 ? -17.016 20.406 20.359 1 97.62 182 PHE A N 1
ATOM 1419 C CA . PHE A 1 182 ? -16.266 19.203 19.969 1 97.62 182 PHE A CA 1
ATOM 1420 C C . PHE A 1 182 ? -14.891 19.562 19.438 1 97.62 182 PHE A C 1
ATOM 1422 O O . PHE A 1 182 ? -14.195 18.719 18.891 1 97.62 182 PHE A O 1
ATOM 1429 N N . ILE A 1 183 ? -14.5 20.828 19.562 1 97.19 183 ILE A N 1
ATOM 1430 C CA . ILE A 1 183 ? -13.164 21.266 19.141 1 97.19 183 ILE A CA 1
ATOM 1431 C C . ILE A 1 183 ? -12.109 20.531 19.969 1 97.19 183 ILE A C 1
ATOM 1433 O O . ILE A 1 183 ? -12.227 20.422 21.188 1 97.19 183 ILE A O 1
ATOM 1437 N N . SER A 1 184 ? -11.195 19.984 19.391 1 95.81 184 SER A N 1
ATOM 1438 C CA . SER A 1 184 ? -10.055 19.266 19.938 1 95.81 184 SER A CA 1
ATOM 1439 C C . SER A 1 184 ? -8.898 19.219 18.938 1 95.81 184 SER A C 1
ATOM 1441 O O . SER A 1 184 ? -9.016 19.719 17.828 1 95.81 184 SER A O 1
ATOM 1443 N N . PHE A 1 185 ? -7.777 18.625 19.297 1 94.94 185 PHE A N 1
ATOM 1444 C CA . PHE A 1 185 ? -6.602 18.562 18.438 1 94.94 185 PHE A CA 1
ATOM 1445 C C . PHE A 1 185 ? -6.898 17.766 17.172 1 94.94 185 PHE A C 1
ATOM 1447 O O . PHE A 1 185 ? -6.305 18 16.125 1 94.94 185 PHE A O 1
ATOM 1454 N N . VAL A 1 186 ? -7.898 16.797 17.172 1 96.19 186 VAL A N 1
ATOM 1455 C CA . VAL A 1 186 ? -8.234 15.969 16.016 1 96.19 186 VAL A CA 1
ATOM 1456 C C . VAL A 1 186 ? -9.344 16.641 15.211 1 96.19 186 VAL A C 1
ATOM 1458 O O . VAL A 1 186 ? -9.766 16.125 14.172 1 96.19 186 VAL A O 1
ATOM 1461 N N . SER A 1 187 ? -9.859 17.75 15.68 1 97 187 SER A N 1
ATOM 1462 C CA . SER A 1 187 ? -10.867 18.594 15.023 1 97 187 SER A CA 1
ATOM 1463 C C . SER A 1 187 ? -10.773 20.031 15.492 1 97 187 SER A C 1
ATOM 1465 O O . SER A 1 187 ? -11.719 20.562 16.078 1 97 187 SER A O 1
ATOM 1467 N N . GLN A 1 188 ? -9.773 20.688 15.141 1 96.69 188 GLN A N 1
ATOM 1468 C CA . GLN A 1 188 ? -9.406 21.953 15.766 1 96.69 188 GLN A CA 1
ATOM 1469 C C . GLN A 1 188 ? -10.133 23.125 15.094 1 96.69 188 GLN A C 1
ATOM 1471 O O . GLN A 1 188 ? -10.305 24.188 15.703 1 96.69 188 GLN A O 1
ATOM 1476 N N . TYR A 1 189 ? -10.594 22.969 13.898 1 97.44 189 TYR A N 1
ATOM 1477 C CA . TYR A 1 189 ? -11.164 24.078 13.141 1 97.44 189 TYR A CA 1
ATOM 1478 C C . TYR A 1 189 ? -12.492 23.688 12.508 1 97.44 189 TYR A C 1
ATOM 1480 O O . TYR A 1 189 ? -12.742 22.5 12.266 1 97.44 189 TYR A O 1
ATOM 1488 N N . PRO A 1 190 ? -13.352 24.625 12.258 1 97.31 190 PRO A N 1
ATOM 1489 C CA . PRO A 1 190 ? -14.68 24.328 11.703 1 97.31 190 PRO A CA 1
ATOM 1490 C C . PRO A 1 190 ? -14.641 24.094 10.195 1 97.31 190 PRO A C 1
ATOM 1492 O O . PRO A 1 190 ? -15.25 24.844 9.43 1 97.31 190 PRO A O 1
ATOM 1495 N N . VAL A 1 191 ? -14.039 23.094 9.742 1 97.94 191 VAL A N 1
ATOM 1496 C CA . VAL A 1 191 ? -13.992 22.641 8.352 1 97.94 191 VAL A CA 1
ATOM 1497 C C . VAL A 1 191 ? -14.633 21.266 8.227 1 97.94 191 VAL A C 1
ATOM 1499 O O . VAL A 1 191 ? -14.867 20.594 9.234 1 97.94 191 VAL A O 1
ATOM 1502 N N . THR A 1 192 ? -14.992 20.922 7.043 1 98.06 192 THR A N 1
ATOM 1503 C CA . THR A 1 192 ? -15.562 19.594 6.801 1 98.06 192 THR A CA 1
ATOM 1504 C C . THR A 1 192 ? -14.531 18.5 7.051 1 98.06 192 THR A C 1
ATOM 1506 O O . THR A 1 192 ? -13.336 18.781 7.16 1 98.06 192 THR A O 1
ATOM 1509 N N . TYR A 1 193 ? -14.938 17.234 7.223 1 98.19 193 TYR A N 1
ATOM 1510 C CA . TYR A 1 193 ? -14.039 16.125 7.504 1 98.19 193 TYR A CA 1
ATOM 1511 C C . TYR A 1 193 ? -13.055 15.914 6.359 1 98.19 193 TYR A C 1
ATOM 1513 O O . TYR A 1 193 ? -11.852 15.797 6.582 1 98.19 193 TYR A O 1
ATOM 1521 N N . VAL A 1 194 ? -13.578 15.656 5.164 1 98.12 194 VAL A N 1
ATOM 1522 C CA . VAL A 1 194 ? -12.789 15.867 3.953 1 98.12 194 VAL A CA 1
ATOM 1523 C C . VAL A 1 194 ? -12.844 17.344 3.551 1 98.12 194 VAL A C 1
ATOM 1525 O O . VAL A 1 194 ? -13.891 17.844 3.162 1 98.12 194 VAL A O 1
ATOM 1528 N N . HIS A 1 195 ? -11.727 18.062 3.613 1 97.56 195 HIS A N 1
ATOM 1529 C CA . HIS A 1 195 ? -11.859 19.516 3.695 1 97.56 195 HIS A CA 1
ATOM 1530 C C . HIS A 1 195 ? -11.469 20.172 2.377 1 97.56 195 HIS A C 1
ATOM 1532 O O . HIS A 1 195 ? -11.703 21.375 2.189 1 97.56 195 HIS A O 1
ATOM 1538 N N . GLY A 1 196 ? -10.789 19.5 1.456 1 97.5 196 GLY A N 1
ATOM 1539 C CA . GLY A 1 196 ? -10.617 19.953 0.089 1 97.5 196 GLY A CA 1
ATOM 1540 C C . GLY A 1 196 ? -9.531 21 -0.054 1 97.5 196 GLY A C 1
ATOM 1541 O O . GLY A 1 196 ? -9.195 21.422 -1.168 1 97.5 196 GLY A O 1
ATOM 1542 N N . PHE A 1 197 ? -8.875 21.484 1.054 1 98.62 197 PHE A N 1
ATOM 1543 C CA . PHE A 1 197 ? -7.852 22.516 1.044 1 98.62 197 PHE A CA 1
ATOM 1544 C C . PHE A 1 197 ? -6.465 21.922 0.838 1 98.62 197 PHE A C 1
ATOM 1546 O O . PHE A 1 197 ? -6.188 20.812 1.305 1 98.62 197 PHE A O 1
ATOM 1553 N N . THR A 1 198 ? -5.637 22.625 0.132 1 98.62 198 THR A N 1
ATOM 1554 C CA . THR A 1 198 ? -4.223 22.469 0.453 1 98.62 198 THR A CA 1
ATOM 1555 C C . THR A 1 198 ? -3.896 23.094 1.8 1 98.62 198 THR A C 1
ATOM 1557 O O . THR A 1 198 ? -4.715 23.828 2.359 1 98.62 198 THR A O 1
ATOM 1560 N N . VAL A 1 199 ? -2.711 22.844 2.309 1 98.62 199 VAL A N 1
ATOM 1561 C CA . VAL A 1 199 ? -2.357 23.422 3.604 1 98.62 199 VAL A CA 1
ATOM 1562 C C . VAL A 1 199 ? -2.203 24.938 3.482 1 98.62 199 VAL A C 1
ATOM 1564 O O . VAL A 1 199 ? -2.498 25.672 4.426 1 98.62 199 VAL A O 1
ATOM 1567 N N . GLY A 1 200 ? -1.703 25.406 2.324 1 98.88 200 GLY A N 1
ATOM 1568 C CA . GLY A 1 200 ? -1.651 26.844 2.088 1 98.88 200 GLY A CA 1
ATOM 1569 C C . GLY A 1 200 ? -3.02 27.5 2.082 1 98.88 200 GLY A C 1
ATOM 1570 O O . GLY A 1 200 ? -3.227 28.516 2.732 1 98.88 200 GLY A O 1
ATOM 1571 N N . GLU A 1 201 ? -3.943 26.938 1.363 1 98.88 201 GLU A N 1
ATOM 1572 C CA . GLU A 1 201 ? -5.309 27.453 1.305 1 98.88 201 GLU A CA 1
ATOM 1573 C C . GLU A 1 201 ? -5.961 27.438 2.686 1 98.88 201 GLU A C 1
ATOM 1575 O O . GLU A 1 201 ? -6.652 28.391 3.055 1 98.88 201 GLU A O 1
ATOM 1580 N N . LEU A 1 202 ? -5.762 26.344 3.395 1 98.88 202 LEU A N 1
ATOM 1581 C CA . LEU A 1 202 ? -6.316 26.266 4.738 1 98.88 202 LEU A CA 1
ATOM 1582 C C . LEU A 1 202 ? -5.75 27.359 5.633 1 98.88 202 LEU A C 1
ATOM 1584 O O . LEU A 1 202 ? -6.488 27.984 6.398 1 98.88 202 LEU A O 1
ATOM 1588 N N . ALA A 1 203 ? -4.453 27.594 5.547 1 98.88 203 ALA A N 1
ATOM 1589 C CA . ALA A 1 203 ? -3.814 28.656 6.324 1 98.88 203 ALA A CA 1
ATOM 1590 C C . ALA A 1 203 ? -4.449 30.016 6.027 1 98.88 203 ALA A C 1
ATOM 1592 O O . ALA A 1 203 ? -4.719 30.797 6.945 1 98.88 203 ALA A O 1
ATOM 1593 N N . ILE A 1 204 ? -4.656 30.312 4.766 1 98.88 204 ILE A N 1
ATOM 1594 C CA . ILE A 1 204 ? -5.289 31.562 4.359 1 98.88 204 ILE A CA 1
ATOM 1595 C C . ILE A 1 204 ? -6.688 31.641 4.965 1 98.88 204 ILE A C 1
ATOM 1597 O O . ILE A 1 204 ? -7.055 32.656 5.547 1 98.88 204 ILE A O 1
ATOM 1601 N N . PHE A 1 205 ? -7.449 30.578 4.863 1 98.81 205 PHE A N 1
ATOM 1602 C CA . PHE A 1 205 ? -8.805 30.531 5.402 1 98.81 205 PHE A CA 1
ATOM 1603 C C . PHE A 1 205 ? -8.797 30.812 6.902 1 98.81 205 PHE A C 1
ATOM 1605 O O . PHE A 1 205 ? -9.539 31.656 7.383 1 98.81 205 PHE A O 1
ATOM 1612 N N . LEU A 1 206 ? -7.965 30.094 7.645 1 98.75 206 LEU A N 1
ATOM 1613 C CA . LEU A 1 206 ? -7.883 30.25 9.094 1 98.75 206 LEU A CA 1
ATOM 1614 C C . LEU A 1 206 ? -7.516 31.688 9.461 1 98.75 206 LEU A C 1
ATOM 1616 O O . LEU A 1 206 ? -8.094 32.25 10.391 1 98.75 206 LEU A O 1
ATOM 1620 N N . ASN A 1 207 ? -6.559 32.25 8.766 1 98.81 207 ASN A N 1
ATOM 1621 C CA . ASN A 1 207 ? -6.051 33.594 9.039 1 98.81 207 ASN A CA 1
ATOM 1622 C C . ASN A 1 207 ? -7.094 34.656 8.719 1 98.81 207 ASN A C 1
ATOM 1624 O O . ASN A 1 207 ? -7.406 35.5 9.562 1 98.81 207 ASN A O 1
ATOM 1628 N N . LYS A 1 208 ? -7.695 34.625 7.562 1 98.44 208 LYS A N 1
ATOM 1629 C CA . LYS A 1 208 ? -8.602 35.656 7.074 1 98.44 208 LYS A CA 1
ATOM 1630 C C . LYS A 1 208 ? -9.93 35.625 7.82 1 98.44 208 LYS A C 1
ATOM 1632 O O . LYS A 1 208 ? -10.555 36.656 8.047 1 98.44 208 LYS A O 1
ATOM 1637 N N . GLU A 1 209 ? -10.352 34.469 8.211 1 98.25 209 GLU A N 1
ATOM 1638 C CA . GLU A 1 209 ? -11.617 34.312 8.93 1 98.25 209 GLU A CA 1
ATOM 1639 C C . GLU A 1 209 ? -11.414 34.469 10.438 1 98.25 209 GLU A C 1
ATOM 1641 O O . GLU A 1 209 ? -12.352 34.281 11.211 1 98.25 209 GLU A O 1
ATOM 1646 N N . GLN A 1 210 ? -10.18 34.75 10.898 1 98.25 210 GLN A N 1
ATOM 1647 C CA . GLN A 1 210 ? -9.836 34.938 12.297 1 98.25 210 GLN A CA 1
ATOM 1648 C C . GLN A 1 210 ? -10.258 33.75 13.156 1 98.25 210 GLN A C 1
ATOM 1650 O O . GLN A 1 210 ? -10.906 33.938 14.188 1 98.25 210 GLN A O 1
ATOM 1655 N N . LEU A 1 211 ? -9.891 32.594 12.688 1 97.94 211 LEU A N 1
ATOM 1656 C CA . LEU A 1 211 ? -10.305 31.359 13.344 1 97.94 211 LEU A CA 1
ATOM 1657 C C . LEU A 1 211 ? -9.234 30.875 14.312 1 97.94 211 LEU A C 1
ATOM 1659 O O . LEU A 1 211 ? -9.422 29.859 15 1 97.94 211 LEU A O 1
ATOM 1663 N N . LEU A 1 212 ? -8.125 31.578 14.414 1 97.94 212 LEU A N 1
ATOM 1664 C CA . LEU A 1 212 ? -7.098 31.266 15.398 1 97.94 212 LEU A CA 1
ATOM 1665 C C . LEU A 1 212 ? -7.5 31.781 16.781 1 97.94 212 LEU A C 1
ATOM 1667 O O . LEU A 1 212 ? -8.352 32.656 16.891 1 97.94 212 LEU A O 1
ATOM 1671 N N . LYS A 1 213 ? -6.914 31.125 17.797 1 96.31 213 LYS A N 1
ATOM 1672 C CA . LYS A 1 213 ? -7.277 31.5 19.156 1 96.31 213 LYS A CA 1
ATOM 1673 C C . LYS A 1 213 ? -7.215 33.031 19.344 1 96.31 213 LYS A C 1
ATOM 1675 O O . LYS A 1 213 ? -6.246 33.656 18.938 1 96.31 213 LYS A O 1
ATOM 1680 N N . ASN A 1 214 ? -8.234 33.625 19.906 1 96.81 214 ASN A N 1
ATOM 1681 C CA . ASN A 1 214 ? -8.391 35.031 20.188 1 96.81 214 ASN A CA 1
ATOM 1682 C C . ASN A 1 214 ? -8.469 35.875 18.891 1 96.81 214 ASN A C 1
ATOM 1684 O O . ASN A 1 214 ? -8.289 37.094 18.922 1 96.81 214 ASN A O 1
ATOM 1688 N N . GLY A 1 215 ? -8.617 35.188 17.734 1 97.56 215 GLY A N 1
ATOM 1689 C CA . GLY A 1 215 ? -8.805 35.844 16.453 1 97.56 215 GLY A CA 1
ATOM 1690 C C . GLY A 1 215 ? -7.531 36.469 15.914 1 97.56 215 GLY A C 1
ATOM 1691 O O . GLY A 1 215 ? -7.578 37.375 15.078 1 97.56 215 GLY A O 1
ATOM 1692 N N . VAL A 1 216 ? -6.414 36.062 16.391 1 97.88 216 VAL A N 1
ATOM 1693 C CA . VAL A 1 216 ? -5.141 36.656 15.969 1 97.88 216 VAL A CA 1
ATOM 1694 C C . VAL A 1 216 ? -4.883 36.281 14.508 1 97.88 216 VAL A C 1
ATOM 1696 O O . VAL A 1 216 ? -5.441 35.344 13.984 1 97.88 216 VAL A O 1
ATOM 1699 N N . GLN A 1 217 ? -4.113 37.125 13.875 1 98.25 217 GLN A N 1
ATOM 1700 C CA . GLN A 1 217 ? -3.686 36.938 12.492 1 98.25 217 GLN A CA 1
ATOM 1701 C C . GLN A 1 217 ? -2.17 37.062 12.359 1 98.25 217 GLN A C 1
ATOM 1703 O O . GLN A 1 217 ? -1.56 37.938 13.008 1 98.25 217 GLN A O 1
ATOM 1708 N N . CYS A 1 218 ? -1.638 36.25 11.688 1 97.56 218 CYS A N 1
ATOM 1709 C CA . CYS A 1 218 ? -0.203 36.375 11.445 1 97.56 218 CYS A CA 1
ATOM 1710 C C . CYS A 1 218 ? 0.075 36.938 10.055 1 97.56 218 CYS A C 1
ATOM 1712 O O . CYS A 1 218 ? -0.818 36.969 9.211 1 97.56 218 CYS A O 1
ATOM 1714 N N . GLU A 1 219 ? 1.277 37.531 9.844 1 98.56 219 GLU A N 1
ATOM 1715 C CA . GLU A 1 219 ? 1.759 37.875 8.508 1 98.56 219 GLU A CA 1
ATOM 1716 C C . GLU A 1 219 ? 2.074 36.594 7.703 1 98.56 219 GLU A C 1
ATOM 1718 O O . GLU A 1 219 ? 3.127 36 7.887 1 98.56 219 GLU A O 1
ATOM 1723 N N . LEU A 1 220 ? 1.157 36.25 6.824 1 98.75 220 LEU A N 1
ATOM 1724 C CA . LEU A 1 220 ? 1.158 34.938 6.172 1 98.75 220 LEU A CA 1
ATOM 1725 C C . LEU A 1 220 ? 1.579 35.062 4.711 1 98.75 220 LEU A C 1
ATOM 1727 O O . LEU A 1 220 ? 1.11 35.969 3.998 1 98.75 220 LEU A O 1
ATOM 1731 N N . TYR A 1 221 ? 2.496 34.312 4.289 1 98.75 221 TYR A N 1
ATOM 1732 C CA . TYR A 1 221 ? 2.889 34.156 2.893 1 98.75 221 TYR A CA 1
ATOM 1733 C C . TYR A 1 221 ? 2.857 32.688 2.471 1 98.75 221 TYR A C 1
ATOM 1735 O O . TYR A 1 221 ? 3.457 31.844 3.127 1 98.75 221 TYR A O 1
ATOM 1743 N N . VAL A 1 222 ? 2.145 32.344 1.401 1 98.94 222 VAL A N 1
ATOM 1744 C CA . VAL A 1 222 ? 2.098 30.984 0.875 1 98.94 222 VAL A CA 1
ATOM 1745 C C . VAL A 1 222 ? 2.916 30.906 -0.411 1 98.94 222 VAL A C 1
ATOM 1747 O O . VAL A 1 222 ? 2.711 31.688 -1.34 1 98.94 222 VAL A O 1
ATOM 1750 N N . VAL A 1 223 ? 3.906 30.062 -0.419 1 98.94 223 VAL A N 1
ATOM 1751 C CA . VAL A 1 223 ? 4.566 29.719 -1.673 1 98.94 223 VAL A CA 1
ATOM 1752 C C . VAL A 1 223 ? 3.746 28.656 -2.416 1 98.94 223 VAL A C 1
ATOM 1754 O O . VAL A 1 223 ? 3.742 27.484 -2.037 1 98.94 223 VAL A O 1
ATOM 1757 N N . GLU A 1 224 ? 3.117 29.078 -3.463 1 98.75 224 GLU A N 1
ATOM 1758 C CA . GLU A 1 224 ? 2.219 28.219 -4.234 1 98.75 224 GLU A CA 1
ATOM 1759 C C . GLU A 1 224 ? 2.996 27.156 -5.016 1 98.75 224 GLU A C 1
ATOM 1761 O O . GLU A 1 224 ? 4.156 27.375 -5.371 1 98.75 224 GLU A O 1
ATOM 1766 N N . MET A 1 225 ? 2.324 26.078 -5.23 1 98.81 225 MET A N 1
ATOM 1767 C CA . MET A 1 225 ? 2.865 25.062 -6.133 1 98.81 225 MET A CA 1
ATOM 1768 C C . MET A 1 225 ? 2.779 25.516 -7.582 1 98.81 225 MET A C 1
ATOM 1770 O O . MET A 1 225 ? 2.045 26.453 -7.898 1 98.81 225 MET A O 1
ATOM 1774 N N . GLU A 1 226 ? 3.543 24.953 -8.383 1 98.56 226 GLU A N 1
ATOM 1775 C CA . GLU A 1 226 ? 3.395 25.078 -9.828 1 98.56 226 GLU A CA 1
ATOM 1776 C C . GLU A 1 226 ? 2.908 23.766 -10.453 1 98.56 226 GLU A C 1
ATOM 1778 O O . GLU A 1 226 ? 3.395 22.688 -10.109 1 98.56 226 GLU A O 1
ATOM 1783 N N . GLY A 1 227 ? 1.869 23.828 -11.242 1 97.94 227 GLY A N 1
ATOM 1784 C CA . GLY A 1 227 ? 1.441 22.688 -12.039 1 97.94 227 GLY A CA 1
ATOM 1785 C C . GLY A 1 227 ? 0.339 21.891 -11.375 1 97.94 227 GLY A C 1
ATOM 1786 O O . GLY A 1 227 ? -0.267 21.016 -12 1 97.94 227 GLY A O 1
ATOM 1787 N N . TRP A 1 228 ? 0.029 22.109 -10.078 1 98.19 228 TRP A N 1
ATOM 1788 C CA . TRP A 1 228 ? -1.044 21.375 -9.414 1 98.19 228 TRP A CA 1
ATOM 1789 C C . TRP A 1 228 ? -2.398 22.016 -9.703 1 98.19 228 TRP A C 1
ATOM 1791 O O . TRP A 1 228 ? -2.512 23.234 -9.766 1 98.19 228 TRP A O 1
ATOM 1801 N N . ASN A 1 229 ? -3.387 21.297 -9.844 1 97.5 229 ASN A N 1
ATOM 1802 C CA . ASN A 1 229 ? -4.766 21.781 -9.891 1 97.5 229 ASN A CA 1
ATOM 1803 C C . ASN A 1 229 ? -5.691 20.891 -9.047 1 97.5 229 ASN A C 1
ATOM 1805 O O . ASN A 1 229 ? -5.332 19.766 -8.695 1 97.5 229 ASN A O 1
ATOM 1809 N N . ARG A 1 230 ? -6.805 21.359 -8.828 1 97.31 230 ARG A N 1
ATOM 1810 C CA . ARG A 1 230 ? -7.672 20.812 -7.793 1 97.31 230 ARG A CA 1
ATOM 1811 C C . ARG A 1 230 ? -8.242 19.453 -8.219 1 97.31 230 ARG A C 1
ATOM 1813 O O . ARG A 1 230 ? -8.766 18.703 -7.391 1 97.31 230 ARG A O 1
ATOM 1820 N N . GLU A 1 231 ? -8.164 19.078 -9.484 1 96.75 231 GLU A N 1
ATOM 1821 C CA . GLU A 1 231 ? -8.711 17.812 -9.977 1 96.75 231 GLU A CA 1
ATOM 1822 C C . GLU A 1 231 ? -7.699 16.688 -9.828 1 96.75 231 GLU A C 1
ATOM 1824 O O . GLU A 1 231 ? -8.055 15.508 -9.953 1 96.75 231 GLU A O 1
ATOM 1829 N N . MET A 1 232 ? -6.438 17.047 -9.523 1 96 232 MET A N 1
ATOM 1830 C CA . MET A 1 232 ? -5.359 16.062 -9.5 1 96 232 MET A CA 1
ATOM 1831 C C . MET A 1 232 ? -5.379 15.266 -8.195 1 96 232 MET A C 1
ATOM 1833 O O . MET A 1 232 ? -5.492 15.844 -7.113 1 96 232 MET A O 1
ATOM 1837 N N . THR A 1 233 ? -5.344 13.977 -8.352 1 91.5 233 THR A N 1
ATOM 1838 C CA . THR A 1 233 ? -4.938 13.156 -7.219 1 91.5 233 THR A CA 1
ATOM 1839 C C . THR A 1 233 ? -3.422 13.211 -7.027 1 91.5 233 THR A C 1
ATOM 1841 O O . THR A 1 233 ? -2.703 13.734 -7.883 1 91.5 233 THR A O 1
ATOM 1844 N N . PHE A 1 234 ? -2.945 12.711 -5.949 1 96.56 234 PHE A N 1
ATOM 1845 C CA . PHE A 1 234 ? -1.509 12.742 -5.707 1 96.56 234 PHE A CA 1
ATOM 1846 C C . PHE A 1 234 ? -0.759 11.953 -6.773 1 96.56 234 PHE A C 1
ATOM 1848 O O . PHE A 1 234 ? 0.323 12.359 -7.207 1 96.56 234 PHE A O 1
ATOM 1855 N N . MET A 1 235 ? -1.306 10.812 -7.168 1 91.25 235 MET A N 1
ATOM 1856 C CA . MET A 1 235 ? -0.649 9.961 -8.156 1 91.25 235 MET A CA 1
ATOM 1857 C C . MET A 1 235 ? -0.422 10.719 -9.461 1 91.25 235 MET A C 1
ATOM 1859 O O . MET A 1 235 ? 0.582 10.508 -10.141 1 91.25 235 MET A O 1
ATOM 1863 N N . GLU A 1 236 ? -1.239 11.617 -9.75 1 93.38 236 GLU A N 1
ATOM 1864 C CA . GLU A 1 236 ? -1.176 12.359 -11.008 1 93.38 236 GLU A CA 1
ATOM 1865 C C . GLU A 1 236 ? -0.133 13.469 -10.938 1 93.38 236 GLU A C 1
ATOM 1867 O O . GLU A 1 236 ? 0.232 14.047 -11.961 1 93.38 236 GLU A O 1
ATOM 1872 N N . THR A 1 237 ? 0.386 13.75 -9.75 1 96.88 237 THR A N 1
ATOM 1873 C CA . THR A 1 237 ? 1.367 14.82 -9.602 1 96.88 237 THR A CA 1
ATOM 1874 C C . THR A 1 237 ? 2.742 14.367 -10.078 1 96.88 237 THR A C 1
ATOM 1876 O O . THR A 1 237 ? 3.609 15.188 -10.367 1 96.88 237 THR A O 1
ATOM 1879 N N . GLY A 1 238 ? 2.949 13.016 -10.039 1 94.25 238 GLY A N 1
ATOM 1880 C CA . GLY A 1 238 ? 4.258 12.469 -10.352 1 94.25 238 GLY A CA 1
ATOM 1881 C C . GLY A 1 238 ? 5.25 12.609 -9.211 1 94.25 238 GLY A C 1
ATOM 1882 O O . GLY A 1 238 ? 6.418 12.234 -9.344 1 94.25 238 GLY A O 1
ATOM 1883 N N . LEU A 1 239 ? 4.832 13.133 -8.062 1 97.38 239 LEU A N 1
ATOM 1884 C CA . LEU A 1 239 ? 5.691 13.297 -6.895 1 97.38 239 LEU A CA 1
ATOM 1885 C C . LEU A 1 239 ? 5.816 11.992 -6.125 1 97.38 239 LEU A C 1
ATOM 1887 O O . LEU A 1 239 ? 4.879 11.195 -6.09 1 97.38 239 LEU A O 1
ATOM 1891 N N . PRO A 1 240 ? 6.973 11.734 -5.551 1 97 240 PRO A N 1
ATOM 1892 C CA . PRO A 1 240 ? 7.086 10.57 -4.676 1 97 240 PRO A CA 1
ATOM 1893 C C . PRO A 1 240 ? 6.316 10.734 -3.365 1 97 240 PRO A C 1
ATOM 1895 O O . PRO A 1 240 ? 6.215 11.844 -2.844 1 97 240 PRO A O 1
ATOM 1898 N N . TRP A 1 241 ? 5.797 9.68 -2.893 1 97.75 241 TRP A N 1
ATOM 1899 C CA . TRP A 1 241 ? 5.109 9.695 -1.607 1 97.75 241 TRP A CA 1
ATOM 1900 C C . TRP A 1 241 ? 6.035 9.242 -0.487 1 97.75 241 TRP A C 1
ATOM 1902 O O . TRP A 1 241 ? 6.73 8.227 -0.619 1 97.75 241 TRP A O 1
ATOM 1912 N N . VAL A 1 242 ? 6.129 9.984 0.502 1 97.69 242 VAL A N 1
ATOM 1913 C CA . VAL A 1 242 ? 6.75 9.602 1.768 1 97.69 242 VAL A CA 1
ATOM 1914 C C . VAL A 1 242 ? 5.672 9.359 2.818 1 97.69 242 VAL A C 1
ATOM 1916 O O . VAL A 1 242 ? 4.789 10.195 3.018 1 97.69 242 VAL A O 1
ATOM 1919 N N . PRO A 1 243 ? 5.684 8.195 3.471 1 96.88 243 PRO A N 1
ATOM 1920 C CA . PRO A 1 243 ? 4.648 7.949 4.477 1 96.88 243 PRO A CA 1
ATOM 1921 C C . PRO A 1 243 ? 4.512 9.094 5.48 1 96.88 243 PRO A C 1
ATOM 1923 O O . PRO A 1 243 ? 5.492 9.469 6.129 1 96.88 243 PRO A O 1
ATOM 1926 N N . SER A 1 244 ? 3.324 9.594 5.621 1 95 244 SER A N 1
ATOM 1927 C CA . SER A 1 244 ? 3.1 10.688 6.562 1 95 244 SER A CA 1
ATOM 1928 C C . SER A 1 244 ? 2.936 10.164 7.984 1 95 244 SER A C 1
ATOM 1930 O O . SER A 1 244 ? 3.086 10.922 8.945 1 95 244 SER A O 1
ATOM 1932 N N . SER A 1 245 ? 2.609 8.984 8.141 1 93.94 245 SER A N 1
ATOM 1933 C CA . SER A 1 245 ? 2.582 8.164 9.352 1 93.94 245 SER A CA 1
ATOM 1934 C C . SER A 1 245 ? 2.771 6.688 9.023 1 93.94 245 SER A C 1
ATOM 1936 O O . SER A 1 245 ? 2.686 6.285 7.863 1 93.94 245 SER A O 1
ATOM 1938 N N . PRO A 1 246 ? 3.006 5.883 9.969 1 93.81 246 PRO A N 1
ATOM 1939 C CA . PRO A 1 246 ? 3.207 4.457 9.695 1 93.81 246 PRO A CA 1
ATOM 1940 C C . PRO A 1 246 ? 2.023 3.826 8.969 1 93.81 246 PRO A C 1
ATOM 1942 O O . PRO A 1 246 ? 2.199 2.871 8.203 1 93.81 246 PRO A O 1
ATOM 1945 N N . HIS A 1 247 ? 0.833 4.359 9.125 1 97.38 247 HIS A N 1
ATOM 1946 C CA . HIS A 1 247 ? -0.344 3.688 8.586 1 97.38 247 HIS A CA 1
ATOM 1947 C C . HIS A 1 247 ? -0.89 4.426 7.367 1 97.38 247 HIS A C 1
ATOM 1949 O O . HIS A 1 247 ? -2.014 4.164 6.93 1 97.38 247 HIS A O 1
ATOM 1955 N N . ILE A 1 248 ? -0.115 5.422 6.855 1 97.88 248 ILE A N 1
ATOM 1956 C CA . ILE A 1 248 ? -0.358 6.004 5.543 1 97.88 248 ILE A CA 1
ATOM 1957 C C . ILE A 1 248 ? 0.848 5.758 4.637 1 97.88 248 ILE A C 1
ATOM 1959 O O . ILE A 1 248 ? 1.513 6.703 4.207 1 97.88 248 ILE A O 1
ATOM 1963 N N . PRO A 1 249 ? 1.056 4.527 4.301 1 97.5 249 PRO A N 1
ATOM 1964 C CA . PRO A 1 249 ? 2.299 4.148 3.625 1 97.5 249 PRO A CA 1
ATOM 1965 C C . PRO A 1 249 ? 2.328 4.582 2.16 1 97.5 249 PRO A C 1
ATOM 1967 O O . PRO A 1 249 ? 3.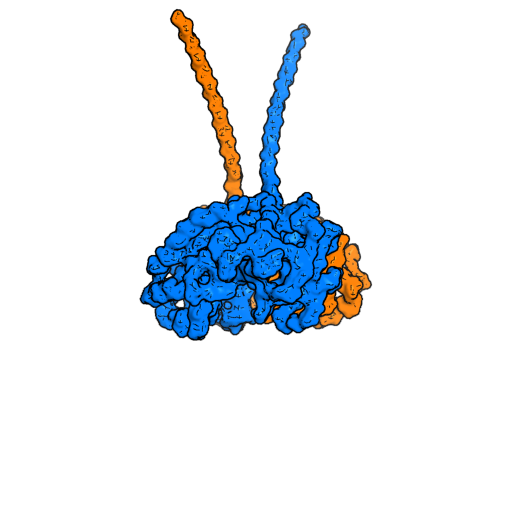406 4.766 1.589 1 97.5 249 PRO A O 1
ATOM 1970 N N . HIS A 1 250 ? 1.133 4.688 1.577 1 96.81 250 HIS A N 1
ATOM 1971 C CA . HIS A 1 250 ? 1 5.062 0.173 1 96.81 250 HIS A CA 1
ATOM 1972 C C . HIS A 1 250 ? 0.055 6.246 0.004 1 96.81 250 HIS A C 1
ATOM 1974 O O . HIS A 1 250 ? -0.771 6.516 0.879 1 96.81 250 HIS A O 1
ATOM 1980 N N . ALA A 1 251 ? 0.216 6.949 -1.105 1 96.62 251 ALA A N 1
ATOM 1981 C CA . ALA A 1 251 ? -0.652 8.094 -1.373 1 96.62 251 ALA A CA 1
ATOM 1982 C C . ALA A 1 251 ? -2.121 7.676 -1.379 1 96.62 251 ALA A C 1
ATOM 1984 O O . ALA A 1 251 ? -2.977 8.391 -0.855 1 96.62 251 ALA A O 1
ATOM 1985 N N . GLU A 1 252 ? -2.377 6.516 -1.887 1 95.88 252 GLU A N 1
ATOM 1986 C CA . GLU A 1 252 ? -3.752 6.035 -2.002 1 95.88 252 GLU A CA 1
ATOM 1987 C C . GLU A 1 252 ? -4.359 5.766 -0.629 1 95.88 252 GLU A C 1
ATOM 1989 O O . GLU A 1 252 ? -5.582 5.789 -0.469 1 95.88 252 GLU A O 1
ATOM 1994 N N . THR A 1 253 ? -3.516 5.465 0.331 1 98 253 THR A N 1
ATOM 1995 C CA . THR A 1 253 ? -4.039 5.215 1.669 1 98 253 THR A CA 1
ATOM 1996 C C . THR A 1 253 ? -4.777 6.438 2.201 1 98 253 THR A C 1
ATOM 1998 O O . THR A 1 253 ? -5.715 6.309 2.988 1 98 253 THR A O 1
ATOM 2001 N N . ALA A 1 254 ? -4.383 7.609 1.707 1 97.94 254 ALA A N 1
ATOM 2002 C CA . ALA A 1 254 ? -5.055 8.844 2.107 1 97.94 254 ALA A CA 1
ATOM 2003 C C . ALA A 1 254 ? -6.527 8.82 1.706 1 97.94 254 ALA A C 1
ATOM 2005 O O . ALA A 1 254 ? -7.363 9.438 2.371 1 97.94 254 ALA A O 1
ATOM 2006 N N . TRP A 1 255 ? -6.895 8.078 0.627 1 98 255 TRP A N 1
ATOM 2007 C CA . TRP A 1 255 ? -8.289 7.922 0.217 1 98 255 TRP A CA 1
ATOM 2008 C C . TRP A 1 255 ? -9.07 7.133 1.258 1 98 255 TRP A C 1
ATOM 2010 O O . TRP A 1 255 ? -10.25 7.406 1.489 1 98 255 TRP A O 1
ATOM 2020 N N . PHE A 1 256 ? -8.375 6.262 1.807 1 98.81 256 PHE A N 1
ATOM 2021 C CA . PHE A 1 256 ? -9.07 5.277 2.631 1 98.81 256 PHE A CA 1
ATOM 2022 C C . PHE A 1 256 ? -9.172 5.758 4.074 1 98.81 256 PHE A C 1
ATOM 2024 O O . PHE A 1 256 ? -10.039 5.309 4.824 1 98.81 256 PHE A O 1
ATOM 2031 N N . TYR A 1 257 ? -8.305 6.668 4.473 1 98.75 257 TYR A N 1
ATOM 2032 C CA . TYR A 1 257 ? -8.352 7.184 5.836 1 98.75 257 TYR A CA 1
ATOM 2033 C C . TYR A 1 257 ? -9.75 7.664 6.191 1 98.75 257 TYR A C 1
ATOM 2035 O O . TYR A 1 257 ? -10.328 7.242 7.199 1 98.75 257 TYR A O 1
ATOM 2043 N N . PRO A 1 258 ? -10.383 8.5 5.383 1 98.69 258 PRO A N 1
ATOM 2044 C CA . PRO A 1 258 ? -11.742 8.938 5.719 1 98.69 258 PRO A CA 1
ATOM 2045 C C . PRO A 1 258 ? -12.781 7.828 5.535 1 98.69 258 PRO A C 1
ATOM 2047 O O . PRO A 1 258 ? -13.922 7.965 5.98 1 98.69 258 PRO A O 1
ATOM 2050 N N . VAL A 1 259 ? -12.43 6.758 4.906 1 98.88 259 VAL A N 1
ATOM 2051 C CA . VAL A 1 259 ? -13.344 5.652 4.641 1 98.88 259 VAL A CA 1
ATOM 2052 C C . VAL A 1 259 ? -13.68 4.938 5.945 1 98.88 259 VAL A C 1
ATOM 2054 O O . VAL A 1 259 ? -14.836 4.555 6.172 1 98.88 259 VAL A O 1
ATOM 2057 N N . SER A 1 260 ? -12.664 4.824 6.824 1 98.88 260 SER A N 1
ATOM 2058 C CA . SER A 1 260 ? -12.93 3.982 7.984 1 98.88 260 SER A CA 1
ATOM 2059 C C . SER A 1 260 ? -12.375 4.609 9.258 1 98.88 260 SER A C 1
ATOM 2061 O O . SER A 1 260 ? -12.633 4.117 10.359 1 98.88 260 SER A O 1
ATOM 2063 N N . GLY A 1 261 ? -11.656 5.695 9.141 1 98.56 261 GLY A N 1
ATOM 2064 C CA . GLY A 1 261 ? -10.922 6.258 10.258 1 98.56 261 GLY A CA 1
ATOM 2065 C C . GLY A 1 261 ? -11.812 6.684 11.406 1 98.56 261 GLY A C 1
ATOM 2066 O O . GLY A 1 261 ? -11.445 6.551 12.578 1 98.56 261 GLY A O 1
ATOM 2067 N N . ILE A 1 262 ? -13.023 7.203 11.141 1 98.69 262 ILE A N 1
ATOM 2068 C CA . ILE A 1 262 ? -13.953 7.625 12.188 1 98.69 262 ILE A CA 1
ATOM 2069 C C . ILE A 1 262 ? -14.414 6.414 12.992 1 98.69 262 ILE A C 1
ATOM 2071 O O . ILE A 1 262 ? -14.336 6.422 14.227 1 98.69 262 ILE A O 1
ATOM 2075 N N . LEU A 1 263 ? -14.797 5.371 12.305 1 98.69 263 LEU A N 1
ATOM 2076 C CA . LEU A 1 263 ? -15.227 4.141 12.953 1 98.69 263 LEU A CA 1
ATOM 2077 C C . LEU A 1 263 ? -14.086 3.529 13.766 1 98.69 263 LEU A C 1
ATOM 2079 O O . LEU A 1 263 ? -14.305 2.973 14.836 1 98.69 263 LEU A O 1
ATOM 2083 N N . GLY A 1 264 ? -12.891 3.654 13.242 1 98.5 264 GLY A N 1
ATOM 2084 C CA . GLY A 1 264 ? -11.719 3.096 13.906 1 98.5 264 GLY A CA 1
ATOM 2085 C C . GLY A 1 264 ? -11.508 3.635 15.305 1 98.5 264 GLY A C 1
ATOM 2086 O O . GLY A 1 264 ? -10.844 3.002 16.125 1 98.5 264 GLY A O 1
ATOM 2087 N N . GLU A 1 265 ? -12.07 4.789 15.602 1 98.06 265 GLU A N 1
ATOM 2088 C CA . GLU A 1 265 ? -11.906 5.414 16.922 1 98.06 265 GLU A CA 1
ATOM 2089 C C . GLU A 1 265 ? -12.625 4.609 18 1 98.06 265 GLU A C 1
ATOM 2091 O O . GLU A 1 265 ? -12.352 4.781 19.188 1 98.06 265 GLU A O 1
ATOM 2096 N N . LEU A 1 266 ? -13.539 3.748 17.578 1 98.62 266 LEU A N 1
ATOM 2097 C CA . LEU A 1 266 ? -14.344 3 18.547 1 98.62 266 LEU A CA 1
ATOM 2098 C C . LEU A 1 266 ? -13.617 1.731 18.984 1 98.62 266 LEU A C 1
ATOM 2100 O O . LEU A 1 266 ? -13.945 1.151 20.031 1 98.62 266 LEU A O 1
ATOM 2104 N N . TYR A 1 267 ? -12.672 1.181 18.188 1 98.12 267 TYR A N 1
ATOM 2105 C CA . TYR A 1 267 ? -11.867 -0.008 18.453 1 98.12 267 TYR A CA 1
ATOM 2106 C C . TYR A 1 267 ? -12.758 -1.24 18.609 1 98.12 267 TYR A C 1
ATOM 2108 O O . TYR A 1 267 ? -12.469 -2.121 19.422 1 98.12 267 TYR A O 1
ATOM 2116 N N . VAL A 1 268 ? -13.867 -1.272 17.875 1 98.5 268 VAL A N 1
ATOM 2117 C CA . VAL A 1 268 ? -14.789 -2.406 17.922 1 98.5 268 VAL A CA 1
ATOM 2118 C C . VAL A 1 268 ? -14.617 -3.256 16.656 1 98.5 268 VAL A C 1
ATOM 2120 O O . VAL A 1 268 ? -14.641 -4.488 16.734 1 98.5 268 VAL A O 1
ATOM 2123 N N . MET A 1 269 ? -14.484 -2.658 15.547 1 98.75 269 MET A N 1
ATOM 2124 C CA . MET A 1 269 ? -14.195 -3.305 14.266 1 98.75 269 MET A CA 1
ATOM 2125 C C . MET A 1 269 ? -12.773 -3.006 13.812 1 98.75 269 MET A C 1
ATOM 2127 O O . MET A 1 269 ? -12.258 -1.915 14.055 1 98.75 269 MET A O 1
ATOM 2131 N N . ASN A 1 270 ? -12.141 -3.994 13.227 1 98.81 270 ASN A N 1
ATOM 2132 C CA . ASN A 1 270 ? -10.836 -3.768 12.625 1 98.81 270 ASN A CA 1
ATOM 2133 C C . ASN A 1 270 ? -10.961 -3.053 11.281 1 98.81 270 ASN A C 1
ATOM 2135 O O . ASN A 1 270 ? -11.773 -3.436 10.438 1 98.81 270 ASN A O 1
ATOM 2139 N N . ILE A 1 271 ? -10.148 -2.074 11.086 1 98.88 271 ILE A N 1
ATOM 2140 C CA . ILE A 1 271 ? -10.266 -1.252 9.891 1 98.88 271 ILE A CA 1
ATOM 2141 C C . ILE A 1 271 ? -9.047 -1.456 9 1 98.88 271 ILE A C 1
ATOM 2143 O O . ILE A 1 271 ? -8.727 -0.608 8.156 1 98.88 271 ILE A O 1
ATOM 2147 N N . GLY A 1 272 ? -8.289 -2.506 9.172 1 98.62 272 GLY A N 1
ATOM 2148 C CA . GLY A 1 272 ? -7.113 -2.82 8.367 1 98.62 272 GLY A CA 1
ATOM 2149 C C . GLY A 1 272 ? -5.812 -2.469 9.062 1 98.62 272 GLY A C 1
ATOM 2150 O O . GLY A 1 272 ? -4.742 -2.939 8.664 1 98.62 272 GLY A O 1
ATOM 2151 N N . VAL A 1 273 ? -5.875 -1.499 10.047 1 98.5 273 VAL A N 1
ATOM 2152 C CA . VAL A 1 273 ? -4.711 -1.291 10.898 1 98.5 273 VAL A CA 1
ATOM 2153 C C . VAL A 1 273 ? -4.391 -2.576 11.664 1 98.5 273 VAL A C 1
ATOM 2155 O O . VAL A 1 273 ? -5.273 -3.182 12.273 1 98.5 273 VAL A O 1
ATOM 2158 N N . GLY A 1 274 ? -3.148 -3.018 11.641 1 97.88 274 GLY A N 1
ATOM 2159 C CA . GLY A 1 274 ? -2.773 -4.324 12.156 1 97.88 274 GLY A CA 1
ATOM 2160 C C . GLY A 1 274 ? -2.607 -5.371 11.07 1 97.88 274 GLY A C 1
ATOM 2161 O O . GLY A 1 274 ? -2.186 -6.496 11.344 1 97.88 274 GLY A O 1
ATOM 2162 N N . TYR A 1 275 ? -2.967 -5.008 9.883 1 96.44 275 TYR A N 1
ATOM 2163 C CA . TYR A 1 275 ? -2.781 -5.734 8.633 1 96.44 275 TYR A CA 1
ATOM 2164 C C . TYR A 1 275 ? -2.055 -4.875 7.602 1 96.44 275 TYR A C 1
ATOM 2166 O O . TYR A 1 275 ? -1.469 -3.846 7.945 1 96.44 275 TYR A O 1
ATOM 2174 N N . THR A 1 276 ? -1.892 -5.246 6.371 1 96.5 276 THR A N 1
ATOM 2175 C CA . THR A 1 276 ? -1.08 -4.512 5.406 1 96.5 276 THR A CA 1
ATOM 2176 C C . THR A 1 276 ? -1.953 -3.613 4.539 1 96.5 276 THR A C 1
ATOM 2178 O O . THR A 1 276 ? -1.481 -3.053 3.547 1 96.5 276 THR A O 1
ATOM 2181 N N . LEU A 1 277 ? -3.256 -3.469 4.93 1 98.06 277 LEU A N 1
ATOM 2182 C CA . LEU A 1 277 ? -4.199 -2.611 4.223 1 98.06 277 LEU A CA 1
ATOM 2183 C C . LEU A 1 277 ? -4.887 -1.649 5.188 1 98.06 277 LEU A C 1
ATOM 2185 O O . LEU A 1 277 ? -6.117 -1.646 5.297 1 98.06 277 LEU A O 1
ATOM 2189 N N . PRO A 1 278 ? -4.129 -0.751 5.828 1 98.62 278 PRO A N 1
ATOM 2190 C CA . PRO A 1 278 ? -4.754 0.156 6.793 1 98.62 278 PRO A CA 1
ATOM 2191 C C . PRO A 1 278 ? -5.879 0.986 6.176 1 98.62 278 PRO A C 1
ATOM 2193 O O . PRO A 1 278 ? -5.715 1.54 5.086 1 98.62 278 PRO A O 1
ATOM 2196 N N . PHE A 1 279 ? -7.074 0.995 6.871 1 98.88 279 PHE A N 1
ATOM 2197 C CA . PHE A 1 279 ? -8.242 1.838 6.629 1 98.88 279 PHE A CA 1
ATOM 2198 C C . PHE A 1 279 ? -9.047 1.315 5.449 1 98.88 279 PHE A C 1
ATOM 2200 O O . PHE A 1 279 ? -10.078 1.893 5.094 1 98.88 279 PHE A O 1
ATOM 2207 N N . GLN A 1 280 ? -8.648 0.166 4.863 1 98.75 280 GLN A N 1
ATOM 2208 C CA . GLN A 1 280 ? -9.305 -0.319 3.65 1 98.75 280 GLN A CA 1
ATOM 2209 C C . GLN A 1 280 ? -10.289 -1.442 3.967 1 98.75 280 GLN A C 1
ATOM 2211 O O . GLN A 1 280 ? -10.828 -2.076 3.057 1 98.75 280 GLN A O 1
ATOM 2216 N N . MET A 1 281 ? -10.445 -1.682 5.27 1 98.62 281 MET A N 1
ATOM 2217 C CA . MET A 1 281 ? -11.227 -2.855 5.656 1 98.62 281 MET A CA 1
ATOM 2218 C C . MET A 1 281 ? -12.211 -2.512 6.77 1 98.62 281 MET A C 1
ATOM 2220 O O . MET A 1 281 ? -12.039 -1.509 7.469 1 98.62 281 MET A O 1
ATOM 2224 N N . PHE A 1 282 ? -13.242 -3.328 6.906 1 98.94 282 PHE A N 1
ATOM 2225 C CA . PHE A 1 282 ? -14.148 -3.426 8.039 1 98.94 282 PHE A CA 1
ATOM 2226 C C . PHE A 1 282 ? -14.359 -4.883 8.438 1 98.94 282 PHE A C 1
ATOM 2228 O O . PHE A 1 282 ? -14.898 -5.672 7.664 1 98.94 282 PHE A O 1
ATOM 2235 N N . ALA A 1 283 ? -13.906 -5.254 9.641 1 98.81 283 ALA A N 1
ATOM 2236 C CA . ALA A 1 283 ? -14.008 -6.672 9.977 1 98.81 283 ALA A CA 1
ATOM 2237 C C . ALA A 1 283 ? -14.156 -6.875 11.484 1 98.81 283 ALA A C 1
ATOM 2239 O O . ALA A 1 283 ? -13.656 -6.066 12.273 1 98.81 283 ALA A O 1
ATOM 2240 N N . ALA A 1 284 ? -14.781 -7.832 11.891 1 98.75 284 ALA A N 1
ATOM 2241 C CA . ALA A 1 284 ? -14.953 -8.305 13.258 1 98.75 284 ALA A CA 1
ATOM 2242 C C . ALA A 1 284 ? -15.266 -9.797 13.297 1 98.75 284 ALA A C 1
ATOM 2244 O O . ALA A 1 284 ? -15.594 -10.391 12.266 1 98.75 284 ALA A O 1
ATOM 2245 N N . GLU A 1 285 ? -15.211 -10.375 14.43 1 97.81 285 GLU A N 1
ATOM 2246 C CA . GLU A 1 285 ? -15.406 -11.812 14.594 1 97.81 285 GLU A CA 1
ATOM 2247 C C . GLU A 1 285 ? -16.844 -12.219 14.25 1 97.81 285 GLU A C 1
ATOM 2249 O O . GLU A 1 285 ? -17.062 -13.312 13.727 1 97.81 285 GLU A O 1
ATOM 2254 N N . TRP A 1 286 ? -17.766 -11.383 14.492 1 98 286 TRP A N 1
ATOM 2255 C CA . TRP A 1 286 ? -19.188 -11.734 14.445 1 98 286 TRP A CA 1
ATOM 2256 C C . TRP A 1 286 ? -19.766 -11.484 13.062 1 98 286 TRP A C 1
ATOM 2258 O O . TRP A 1 286 ? -20.922 -11.82 12.797 1 98 286 TRP A O 1
ATOM 2268 N N . ILE A 1 287 ? -19.047 -10.953 12.172 1 98.12 287 ILE A N 1
ATOM 2269 C CA . ILE A 1 287 ? -19.578 -10.508 10.883 1 98.12 287 ILE A CA 1
ATOM 2270 C C . ILE A 1 287 ? -19.641 -11.688 9.914 1 98.12 287 ILE A C 1
ATOM 2272 O O . ILE A 1 287 ? -18.703 -12.477 9.828 1 98.12 287 ILE A O 1
ATOM 2276 N N . ASN A 1 288 ? -20.734 -11.812 9.242 1 96.75 288 ASN A N 1
ATOM 2277 C CA . ASN A 1 288 ? -20.844 -12.672 8.07 1 96.75 288 ASN A CA 1
ATOM 2278 C C . ASN A 1 288 ? -20.375 -11.969 6.801 1 96.75 288 ASN A C 1
ATOM 2280 O O . ASN A 1 288 ? -21.125 -11.195 6.195 1 96.75 288 ASN A O 1
ATOM 2284 N N . ALA A 1 289 ? -19.219 -12.266 6.352 1 97 289 ALA A N 1
ATOM 2285 C CA . ALA A 1 289 ? -18.5 -11.492 5.34 1 97 289 ALA A CA 1
ATOM 2286 C C . ALA A 1 289 ? -19.234 -11.539 3.998 1 97 289 ALA A C 1
ATOM 2288 O O . ALA A 1 289 ? -19.516 -10.5 3.396 1 97 289 ALA A O 1
ATOM 2289 N N . PRO A 1 290 ? -19.625 -12.766 3.486 1 95.62 290 PRO A N 1
ATOM 2290 C CA . PRO A 1 290 ? -20.297 -12.805 2.188 1 95.62 290 PRO A CA 1
ATOM 2291 C C . PRO A 1 290 ? -21.625 -12.047 2.191 1 95.62 290 PRO A C 1
ATOM 2293 O O . PRO A 1 290 ? -21.922 -11.328 1.235 1 95.62 290 PRO A O 1
ATOM 2296 N N . ARG A 1 291 ? -22.391 -12.148 3.252 1 97.75 291 ARG A N 1
ATOM 2297 C CA . ARG A 1 291 ? -23.688 -11.477 3.32 1 97.75 291 ARG A CA 1
ATOM 2298 C C . ARG A 1 291 ? -23.516 -9.969 3.434 1 97.75 291 ARG A C 1
ATOM 2300 O O . ARG A 1 291 ? -24.266 -9.203 2.824 1 97.75 291 ARG A O 1
ATOM 2307 N N . LEU A 1 292 ? -22.547 -9.523 4.215 1 98.75 292 LEU A N 1
ATOM 2308 C CA . LEU A 1 292 ? -22.281 -8.094 4.328 1 98.75 292 LEU A CA 1
ATOM 2309 C C . LEU A 1 292 ? -21.875 -7.504 2.977 1 98.75 292 LEU A C 1
ATOM 2311 O O . LEU A 1 292 ? -22.406 -6.457 2.578 1 98.75 292 LEU A O 1
ATOM 2315 N N . ALA A 1 293 ? -21 -8.172 2.291 1 98.38 293 ALA A N 1
ATOM 2316 C CA . ALA A 1 293 ? -20.578 -7.707 0.975 1 98.38 293 ALA A CA 1
ATOM 2317 C C . ALA A 1 293 ? -21.75 -7.613 0.014 1 98.38 293 ALA A C 1
ATOM 2319 O O . ALA A 1 293 ? -21.891 -6.625 -0.713 1 98.38 293 ALA A O 1
ATOM 2320 N N . GLU A 1 294 ? -22.547 -8.633 0.016 1 97.88 294 GLU A N 1
ATOM 2321 C CA . GLU A 1 294 ? -23.719 -8.656 -0.856 1 97.88 294 GLU A CA 1
ATOM 2322 C C . GLU A 1 294 ? -24.656 -7.488 -0.56 1 97.88 294 GLU A C 1
ATOM 2324 O O . GLU A 1 294 ? -25.078 -6.781 -1.474 1 97.88 294 GLU A O 1
ATOM 2329 N N . ASN A 1 295 ? -24.953 -7.285 0.76 1 98.81 295 ASN A N 1
ATOM 2330 C CA . ASN A 1 295 ? -25.828 -6.176 1.151 1 98.81 295 ASN A CA 1
ATOM 2331 C C . ASN A 1 295 ? -25.25 -4.832 0.708 1 98.81 295 ASN A C 1
ATOM 2333 O O . ASN A 1 295 ? -25.969 -4 0.154 1 98.81 295 ASN A O 1
ATOM 2337 N N . LEU A 1 296 ? -24.031 -4.633 0.916 1 98.94 296 LEU A N 1
ATOM 2338 C CA . LEU A 1 296 ? -23.375 -3.369 0.584 1 98.94 296 LEU A CA 1
ATOM 2339 C C . LEU A 1 296 ? -23.375 -3.137 -0.923 1 98.94 296 LEU A C 1
ATOM 2341 O O . LEU A 1 296 ? -23.656 -2.031 -1.385 1 98.94 296 LEU A O 1
ATOM 2345 N N . ASN A 1 297 ? -23.047 -4.16 -1.673 1 98.69 297 ASN A N 1
ATOM 2346 C CA . ASN A 1 297 ? -23.016 -4.016 -3.125 1 98.69 297 ASN A CA 1
ATOM 2347 C C . ASN A 1 297 ? -24.406 -3.787 -3.697 1 98.69 297 ASN A C 1
ATOM 2349 O O . ASN A 1 297 ? -24.562 -3.104 -4.711 1 98.69 297 ASN A O 1
ATOM 2353 N N . ASN A 1 298 ? -25.438 -4.297 -3.016 1 98.62 298 ASN A N 1
ATOM 2354 C CA . ASN A 1 298 ? -26.812 -4.102 -3.449 1 98.62 298 ASN A CA 1
ATOM 2355 C C . ASN A 1 298 ? -27.266 -2.66 -3.246 1 98.62 298 ASN A C 1
ATOM 2357 O O . ASN A 1 298 ? -28.266 -2.234 -3.82 1 98.62 298 ASN A O 1
ATOM 2361 N N . LEU A 1 299 ? -26.547 -1.907 -2.406 1 98.62 299 LEU A N 1
ATOM 2362 C CA . LEU A 1 299 ? -26.875 -0.494 -2.23 1 98.62 299 LEU A CA 1
ATOM 2363 C C . LEU A 1 299 ? -26.484 0.308 -3.467 1 98.62 299 LEU A C 1
ATOM 2365 O O . LEU A 1 299 ? -26.922 1.45 -3.633 1 98.62 299 LEU A O 1
ATOM 2369 N N . ASN A 1 300 ? -25.562 -0.239 -4.32 1 98.12 300 ASN A N 1
ATOM 2370 C CA . ASN A 1 300 ? -25.094 0.393 -5.551 1 98.12 300 ASN A CA 1
ATOM 2371 C C . ASN A 1 300 ? -24.5 1.768 -5.281 1 98.12 300 ASN A C 1
ATOM 2373 O O . ASN A 1 300 ? -24.812 2.736 -5.969 1 98.12 300 ASN A O 1
ATOM 2377 N N . ILE A 1 301 ? -23.75 1.851 -4.184 1 98.5 301 ILE A N 1
ATOM 2378 C CA . ILE A 1 301 ? -23.016 3.076 -3.906 1 98.5 301 ILE A CA 1
ATOM 2379 C C . ILE A 1 301 ? -22.031 3.355 -5.047 1 98.5 301 ILE A C 1
ATOM 2381 O O . ILE A 1 301 ? -21.25 2.482 -5.43 1 98.5 301 ILE A O 1
ATOM 2385 N N . PRO A 1 302 ? -22.062 4.551 -5.633 1 98 302 PRO A N 1
ATOM 2386 C CA . PRO A 1 302 ? -21.188 4.828 -6.777 1 98 302 PRO A CA 1
ATOM 2387 C C . PRO A 1 302 ? -19.703 4.781 -6.414 1 98 302 PRO A C 1
ATOM 2389 O O . PRO A 1 302 ? -19.328 5.219 -5.328 1 98 302 PRO A O 1
ATOM 2392 N N . GLY A 1 303 ? -18.906 4.223 -7.301 1 98.06 303 GLY A N 1
ATOM 2393 C CA . GLY A 1 303 ? -17.453 4.328 -7.25 1 98.06 303 GLY A CA 1
ATOM 2394 C C . GLY A 1 303 ? -16.828 3.369 -6.262 1 98.06 303 GLY A C 1
ATOM 2395 O O . GLY A 1 303 ? -15.656 3.525 -5.902 1 98.06 303 GLY A O 1
ATOM 2396 N N . VAL A 1 304 ? -17.594 2.35 -5.77 1 98.56 304 VAL A N 1
ATOM 2397 C CA . VAL A 1 304 ? -17 1.469 -4.766 1 98.56 304 VAL A CA 1
ATOM 2398 C C . VAL A 1 304 ? -17.594 0.063 -4.91 1 98.56 304 VAL A C 1
ATOM 2400 O O . VAL A 1 304 ? -18.75 -0.1 -5.285 1 98.56 304 VAL A O 1
ATOM 2403 N N . ILE A 1 305 ? -16.812 -0.971 -4.695 1 98.69 305 ILE A N 1
ATOM 2404 C CA . ILE A 1 305 ? -17.188 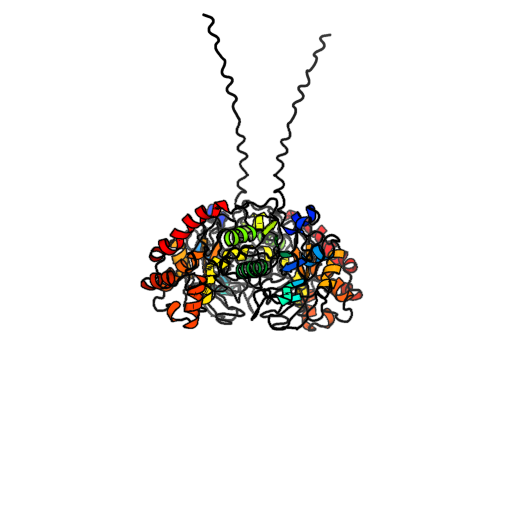-2.377 -4.598 1 98.69 305 ILE A CA 1
ATOM 2405 C C . ILE A 1 305 ? -16.641 -2.969 -3.297 1 98.69 305 ILE A C 1
ATOM 2407 O O . ILE A 1 305 ? -15.547 -2.619 -2.857 1 98.69 305 ILE A O 1
ATOM 2411 N N . PHE A 1 306 ? -17.406 -3.805 -2.695 1 98.81 306 PHE A N 1
ATOM 2412 C CA . PHE A 1 306 ? -17 -4.453 -1.451 1 98.81 306 PHE A CA 1
ATOM 2413 C C . PHE A 1 306 ? -16.719 -5.934 -1.678 1 98.81 306 PHE A C 1
ATOM 2415 O O . PHE A 1 306 ? -17.547 -6.648 -2.246 1 98.81 306 PHE A O 1
ATOM 2422 N N . ARG A 1 307 ? -15.531 -6.395 -1.233 1 98.31 307 ARG A N 1
ATOM 2423 C CA . ARG A 1 307 ? -15.133 -7.789 -1.383 1 98.31 307 ARG A CA 1
ATOM 2424 C C . ARG A 1 307 ? -15.031 -8.477 -0.026 1 98.31 307 ARG A C 1
ATOM 2426 O O . ARG A 1 307 ? -14.422 -7.945 0.903 1 98.31 307 ARG A O 1
ATOM 2433 N N . PRO A 1 308 ? -15.633 -9.648 0.131 1 96.88 308 PRO A N 1
ATOM 2434 C CA . PRO A 1 308 ? -15.477 -10.352 1.406 1 96.88 308 PRO A CA 1
ATOM 2435 C C . PRO A 1 308 ? -14.023 -10.727 1.695 1 96.88 308 PRO A C 1
ATOM 2437 O O . PRO A 1 308 ? -13.281 -11.094 0.78 1 96.88 308 PRO A O 1
ATOM 2440 N N . VAL A 1 309 ? -13.68 -10.633 3 1 96.62 309 VAL A N 1
ATOM 2441 C CA . VAL A 1 309 ? -12.32 -10.969 3.4 1 96.62 309 VAL A CA 1
ATOM 2442 C C . VAL A 1 309 ? -12.344 -11.672 4.758 1 96.62 309 VAL A C 1
ATOM 2444 O O . VAL A 1 309 ? -13.281 -11.508 5.535 1 96.62 309 VAL A O 1
ATOM 2447 N N . HIS A 1 310 ? -11.32 -12.438 4.992 1 95.19 310 HIS A N 1
ATOM 2448 C CA . HIS A 1 310 ? -11.016 -13.125 6.242 1 95.19 310 HIS A CA 1
ATOM 2449 C C . HIS A 1 310 ? -9.531 -13.023 6.57 1 95.19 310 HIS A C 1
ATOM 2451 O O . HIS A 1 310 ? -8.68 -13.289 5.719 1 95.19 310 HIS A O 1
ATOM 2457 N N . TYR A 1 311 ? -9.234 -12.539 7.781 1 95 311 TYR A N 1
ATOM 2458 C CA . TYR A 1 311 ? -7.812 -12.398 8.094 1 95 311 TYR A CA 1
ATOM 2459 C C . TYR A 1 311 ? -7.59 -12.312 9.602 1 95 311 TYR A C 1
ATOM 2461 O O . TYR A 1 311 ? -8.547 -12.203 10.367 1 95 311 TYR A O 1
ATOM 2469 N N . ARG A 1 312 ? -6.371 -12.469 10.008 1 95.75 312 ARG A N 1
ATOM 2470 C CA . ARG A 1 312 ? -5.902 -12.289 11.375 1 95.75 312 ARG A CA 1
ATOM 2471 C C . ARG A 1 312 ? -4.957 -11.094 11.477 1 95.75 312 ARG A C 1
ATOM 2473 O O . ARG A 1 312 ? -3.83 -11.148 10.977 1 95.75 312 ARG A O 1
ATOM 2480 N N . PRO A 1 313 ? -5.375 -10.031 12.086 1 97.5 313 PRO A N 1
ATOM 2481 C CA . PRO A 1 313 ? -4.445 -8.906 12.258 1 97.5 313 PRO A CA 1
ATOM 2482 C C . PRO A 1 313 ? -3.188 -9.297 13.031 1 97.5 313 PRO A C 1
ATOM 2484 O O . PRO A 1 313 ? -3.256 -10.086 13.977 1 97.5 313 PRO A O 1
ATOM 2487 N N . TYR A 1 314 ? -2.076 -8.727 12.68 1 97.75 314 TYR A N 1
ATOM 2488 C CA . TYR A 1 314 ? -0.798 -9.016 13.32 1 97.75 314 TYR A CA 1
ATOM 2489 C C . TYR A 1 314 ? -0.621 -8.18 14.578 1 97.75 314 TYR A C 1
ATOM 2491 O O . TYR A 1 314 ? 0.163 -8.539 15.461 1 97.75 314 TYR A O 1
ATOM 2499 N N . TYR A 1 315 ? -1.233 -7 14.641 1 97.62 315 TYR A N 1
ATOM 2500 C CA . TYR A 1 315 ? -1.234 -6.074 15.766 1 97.62 315 TYR A CA 1
ATOM 2501 C C . TYR A 1 315 ? -2.514 -5.246 15.789 1 97.62 315 TYR A C 1
ATOM 2503 O O . TYR A 1 315 ? -3.369 -5.391 14.914 1 97.62 315 TYR A O 1
ATOM 2511 N N . SER A 1 316 ? -2.807 -4.449 16.859 1 97.38 316 SER A N 1
ATOM 2512 C CA . SER A 1 316 ? -3.949 -3.553 17 1 97.38 316 SER A CA 1
ATOM 2513 C C . SER A 1 316 ? -5.234 -4.332 17.25 1 97.38 316 SER A C 1
ATOM 2515 O O . SER A 1 316 ? -5.207 -5.402 17.859 1 97.38 316 SER A O 1
ATOM 2517 N N . VAL A 1 317 ? -6.348 -3.822 16.828 1 97.88 317 VAL A N 1
ATOM 2518 C CA . VAL A 1 317 ? -7.676 -4.348 17.125 1 97.88 317 VAL A CA 1
ATOM 2519 C C . VAL A 1 317 ? -7.797 -5.777 16.609 1 97.88 317 VAL A C 1
ATOM 2521 O O . VAL A 1 317 ? -7.488 -6.043 15.445 1 97.88 317 VAL A O 1
ATOM 2524 N N . SER A 1 318 ? -8.164 -6.766 17.484 1 98.06 318 SER A N 1
ATOM 2525 C CA . SER A 1 318 ? -8.445 -8.164 17.188 1 98.06 318 SER A CA 1
ATOM 2526 C C . SER A 1 318 ? -7.164 -8.914 16.828 1 98.06 318 SER A C 1
ATOM 2528 O O . SER A 1 318 ? -7.188 -9.836 16 1 98.06 318 SER A O 1
ATOM 2530 N N . GLN A 1 319 ? -6.02 -8.477 17.359 1 97.75 319 GLN A N 1
ATOM 2531 C CA . GLN A 1 319 ? -4.73 -9.109 17.078 1 97.75 319 GLN A CA 1
ATOM 2532 C C . GLN A 1 319 ? -4.805 -10.617 17.297 1 97.75 319 GLN A C 1
ATOM 2534 O O . GLN A 1 319 ? -5.223 -11.086 18.359 1 97.75 319 GLN A O 1
ATOM 2539 N N . GLY A 1 320 ? -4.469 -11.352 16.281 1 96.19 320 GLY A N 1
ATOM 2540 C CA . GLY A 1 320 ? -4.328 -12.797 16.359 1 96.19 320 GLY A CA 1
ATOM 2541 C C . GLY A 1 320 ? -5.637 -13.531 16.172 1 96.19 320 GLY A C 1
ATOM 2542 O O . GLY A 1 320 ? -5.652 -14.758 16.031 1 96.19 320 GLY A O 1
ATOM 2543 N N . THR A 1 321 ? -6.762 -12.797 16.125 1 96.81 321 THR A N 1
ATOM 2544 C CA . THR A 1 321 ? -8.086 -13.398 15.984 1 96.81 321 THR A CA 1
ATOM 2545 C C . THR A 1 321 ? -8.531 -13.414 14.523 1 96.81 321 THR A C 1
ATOM 2547 O O . THR A 1 321 ? -8.344 -12.43 13.805 1 96.81 321 THR A O 1
ATOM 2550 N N . LEU A 1 322 ? -9.023 -14.594 14.07 1 95.38 322 LEU A N 1
ATOM 2551 C CA . LEU A 1 322 ? -9.602 -14.633 12.734 1 95.38 322 LEU A CA 1
ATOM 2552 C C . LEU A 1 322 ? -10.867 -13.781 12.672 1 95.38 322 LEU A C 1
ATOM 2554 O O . LEU A 1 322 ? -11.82 -14.016 13.422 1 95.38 322 LEU A O 1
ATOM 2558 N N . ILE A 1 323 ? -10.883 -12.805 11.875 1 97.38 323 ILE A N 1
ATOM 2559 C CA . ILE A 1 323 ? -12.023 -11.898 11.742 1 97.38 323 ILE A CA 1
ATOM 2560 C C . ILE A 1 323 ? -12.5 -11.883 10.289 1 97.38 323 ILE A C 1
ATOM 2562 O O . ILE A 1 323 ? -11.812 -12.391 9.398 1 97.38 323 ILE A O 1
ATOM 2566 N N . HIS A 1 324 ? -13.734 -11.414 10.086 1 97.12 324 HIS A N 1
ATOM 2567 C CA . HIS A 1 324 ? -14.461 -11.461 8.82 1 97.12 324 HIS A CA 1
ATOM 2568 C C . HIS A 1 324 ? -15.07 -10.102 8.484 1 97.12 324 HIS A C 1
ATOM 2570 O O . HIS A 1 324 ? -15.469 -9.359 9.383 1 97.12 324 HIS A O 1
ATOM 2576 N N . GLY A 1 325 ? -15.078 -9.781 7.223 1 98.31 325 GLY A N 1
ATOM 2577 C CA . GLY A 1 325 ? -15.695 -8.523 6.824 1 98.31 325 GLY A CA 1
ATOM 2578 C C . GLY A 1 325 ? -15.531 -8.219 5.348 1 98.31 325 GLY A C 1
ATOM 2579 O O . GLY A 1 325 ? -15.758 -9.086 4.496 1 98.31 325 GLY A O 1
ATOM 2580 N N . VAL A 1 326 ? -15.203 -6.957 5.062 1 98.81 326 VAL A N 1
ATOM 2581 C CA . VAL A 1 326 ? -15.109 -6.562 3.658 1 98.81 326 VAL A CA 1
ATOM 2582 C C . VAL A 1 326 ? -13.859 -5.711 3.443 1 98.81 326 VAL A C 1
ATOM 2584 O O . VAL A 1 326 ? -13.43 -4.996 4.348 1 98.81 326 VAL A O 1
ATOM 2587 N N . GLN A 1 327 ? -13.281 -5.855 2.336 1 98.81 327 GLN A N 1
ATOM 2588 C CA . GLN A 1 327 ? -12.312 -4.914 1.776 1 98.81 327 GLN A CA 1
ATOM 2589 C C . GLN A 1 327 ? -12.992 -3.91 0.85 1 98.81 327 GLN A C 1
ATOM 2591 O O . GLN A 1 327 ? -13.875 -4.277 0.069 1 98.81 327 GLN A O 1
ATOM 2596 N N . VAL A 1 328 ? -12.625 -2.686 0.954 1 98.88 328 VAL A N 1
ATOM 2597 C CA . VAL A 1 328 ? -13.18 -1.613 0.136 1 98.88 328 VAL A CA 1
ATOM 2598 C C . VAL A 1 328 ? -12.32 -1.41 -1.107 1 98.88 328 VAL A C 1
ATOM 2600 O O . VAL A 1 328 ? -11.117 -1.159 -1 1 98.88 328 VAL A O 1
ATOM 2603 N N . HIS A 1 329 ? -12.906 -1.571 -2.26 1 98.62 329 HIS A N 1
ATOM 2604 C CA . HIS A 1 329 ? -12.258 -1.255 -3.529 1 98.62 329 HIS A CA 1
ATOM 2605 C C . HIS A 1 329 ? -12.859 -0.007 -4.16 1 98.62 329 HIS A C 1
ATOM 2607 O O . HIS A 1 329 ? -13.992 -0.041 -4.648 1 98.62 329 HIS A O 1
ATOM 2613 N N . ILE A 1 330 ? -12.133 1.051 -4.191 1 97.69 330 ILE A N 1
ATOM 2614 C CA . ILE A 1 330 ? -12.586 2.279 -4.832 1 97.69 330 ILE A CA 1
ATOM 2615 C C . ILE A 1 330 ? -12.375 2.184 -6.34 1 97.69 330 ILE A C 1
ATOM 2617 O O . ILE A 1 330 ? -11.242 1.992 -6.805 1 97.69 330 ILE A O 1
ATOM 2621 N N . THR A 1 331 ? -13.398 2.307 -7.117 1 95.88 331 THR A N 1
ATOM 2622 C CA . THR A 1 331 ? -13.328 2.18 -8.57 1 95.88 331 THR A CA 1
ATOM 2623 C C . THR A 1 331 ? -13.359 3.555 -9.234 1 95.88 331 THR A C 1
ATOM 2625 O O . THR A 1 331 ? -12.961 3.699 -10.391 1 95.88 331 THR A O 1
ATOM 2628 N N . ASP A 1 332 ? -13.883 4.547 -8.523 1 95.62 332 ASP A N 1
ATOM 2629 C CA . ASP A 1 332 ? -13.93 5.922 -9.008 1 95.62 332 ASP A CA 1
ATOM 2630 C C . ASP A 1 332 ? -13.875 6.914 -7.852 1 95.62 332 ASP A C 1
ATOM 2632 O O . ASP A 1 332 ? -14.891 7.18 -7.207 1 95.62 332 ASP A O 1
ATOM 2636 N N . ILE A 1 333 ? -12.797 7.551 -7.668 1 95.31 333 ILE A N 1
ATOM 2637 C CA . ILE A 1 333 ? -12.523 8.422 -6.531 1 95.31 333 ILE A CA 1
ATOM 2638 C C . ILE A 1 333 ? -13.383 9.688 -6.637 1 95.31 333 ILE A C 1
ATOM 2640 O O . ILE A 1 333 ? -13.719 10.305 -5.621 1 95.31 333 ILE A O 1
ATOM 2644 N N . SER A 1 334 ? -13.812 10.062 -7.82 1 94.12 334 SER A N 1
ATOM 2645 C CA . SER A 1 334 ? -14.578 11.289 -8.016 1 94.12 334 SER A CA 1
ATOM 2646 C C . SER A 1 334 ? -16.031 11.109 -7.582 1 94.12 334 SER A C 1
ATOM 2648 O O . SER A 1 334 ? -16.688 12.078 -7.188 1 94.12 334 SER A O 1
ATOM 2650 N N . GLU A 1 335 ? -16.484 9.844 -7.555 1 96.12 335 GLU A N 1
ATOM 2651 C CA . GLU A 1 335 ? -17.906 9.617 -7.32 1 96.12 335 GLU A CA 1
ATOM 2652 C C . GLU A 1 335 ? -18.156 9.047 -5.926 1 96.12 335 GLU A C 1
ATOM 2654 O O . GLU A 1 335 ? -19.25 9.203 -5.371 1 96.12 335 GLU A O 1
ATOM 2659 N N . VAL A 1 336 ? -17.25 8.414 -5.379 1 97.94 336 VAL A N 1
ATOM 2660 C CA . VAL A 1 336 ? -17.438 7.637 -4.156 1 97.94 336 VAL A CA 1
ATOM 2661 C C . VAL A 1 336 ? -17.594 8.578 -2.965 1 97.94 336 VAL A C 1
ATOM 2663 O O . VAL A 1 336 ? -16.812 9.516 -2.799 1 97.94 336 VAL A O 1
ATOM 2666 N N . PRO A 1 337 ? -18.594 8.406 -2.133 1 97.88 337 PRO A N 1
ATOM 2667 C CA . PRO A 1 337 ? -18.672 9.133 -0.863 1 97.88 337 PRO A CA 1
ATOM 2668 C C . PRO A 1 337 ? -17.766 8.547 0.214 1 97.88 337 PRO A C 1
ATOM 2670 O O . PRO A 1 337 ? -18.219 7.773 1.062 1 97.88 337 PRO A O 1
ATOM 2673 N N . LEU A 1 338 ? -16.578 8.953 0.293 1 98.19 338 LEU A N 1
ATOM 2674 C CA . LEU A 1 338 ? -15.516 8.328 1.076 1 98.19 338 LEU A CA 1
ATOM 2675 C C . LEU A 1 338 ? -15.922 8.203 2.541 1 98.19 338 LEU A C 1
ATOM 2677 O O . LEU A 1 338 ? -16 7.094 3.074 1 98.19 338 LEU A O 1
ATOM 2681 N N . SER A 1 339 ? -16.266 9.328 3.174 1 98.12 339 SER A N 1
ATOM 2682 C CA . SER A 1 339 ? -16.422 9.352 4.625 1 98.12 339 SER A CA 1
ATOM 2683 C C . SER A 1 339 ? -17.75 8.734 5.051 1 98.12 339 SER A C 1
ATOM 2685 O O . SER A 1 339 ? -17.922 8.352 6.215 1 98.12 339 SER A O 1
ATOM 2687 N N . LEU A 1 340 ? -18.688 8.562 4.121 1 98.31 340 LEU A N 1
ATOM 2688 C CA . LEU A 1 340 ? -19.984 7.98 4.453 1 98.31 340 LEU A CA 1
ATOM 2689 C C . LEU A 1 340 ? -19.938 6.457 4.406 1 98.31 340 LEU A C 1
ATOM 2691 O O . LEU A 1 340 ? -20.828 5.781 4.93 1 98.31 340 LEU A O 1
ATOM 2695 N N . ILE A 1 341 ? -18.953 5.898 3.781 1 98.88 341 ILE A N 1
ATOM 2696 C CA . ILE A 1 341 ? -18.844 4.461 3.574 1 98.88 341 ILE A CA 1
ATOM 2697 C C . ILE A 1 341 ? -18.953 3.736 4.918 1 98.88 341 ILE A C 1
ATOM 2699 O O . ILE A 1 341 ? -19.641 2.723 5.031 1 98.88 341 ILE A O 1
ATOM 2703 N N . GLN A 1 342 ? -18.266 4.234 5.965 1 98.81 342 GLN A N 1
ATOM 2704 C CA . GLN A 1 342 ? -18.25 3.551 7.254 1 98.81 342 GLN A CA 1
ATOM 2705 C C . GLN A 1 342 ? -19.656 3.475 7.855 1 98.81 342 GLN A C 1
ATOM 2707 O O . GLN A 1 342 ? -20 2.498 8.523 1 98.81 342 GLN A O 1
ATOM 2712 N N . PHE A 1 343 ? -20.516 4.41 7.551 1 98.88 343 PHE A N 1
ATOM 2713 C CA . PHE A 1 343 ? -21.891 4.371 8.055 1 98.88 343 PHE A CA 1
ATOM 2714 C C . PHE A 1 343 ? -22.734 3.391 7.254 1 98.88 343 PHE A C 1
ATOM 2716 O O . PHE A 1 343 ? -23.609 2.719 7.809 1 98.88 343 PHE A O 1
ATOM 2723 N N . TYR A 1 344 ? -22.516 3.316 5.898 1 98.94 344 TYR A N 1
ATOM 2724 C CA . TYR A 1 344 ? -23.188 2.287 5.113 1 98.94 344 TYR A CA 1
ATOM 2725 C C . TYR A 1 344 ? -22.812 0.894 5.598 1 98.94 344 TYR A C 1
ATOM 2727 O O . TYR A 1 344 ? -23.656 -0.004 5.656 1 98.94 344 TYR A O 1
ATOM 2735 N N . VAL A 1 345 ? -21.547 0.684 5.938 1 98.94 345 VAL A N 1
ATOM 2736 C CA . VAL A 1 345 ? -21.094 -0.601 6.465 1 98.94 345 VAL A CA 1
ATOM 2737 C C . VAL A 1 345 ? -21.812 -0.897 7.781 1 98.94 345 VAL A C 1
ATOM 2739 O O . VAL A 1 345 ? -22.297 -2.008 7.992 1 98.94 345 VAL A O 1
ATOM 2742 N N . LEU A 1 346 ? -21.875 0.115 8.633 1 98.88 346 LEU A N 1
ATOM 2743 C CA . LEU A 1 346 ? -22.531 -0.074 9.922 1 98.88 346 LEU A CA 1
ATOM 2744 C C . LEU A 1 346 ? -24.016 -0.385 9.734 1 98.88 346 LEU A C 1
ATOM 2746 O O . LEU A 1 346 ? -24.578 -1.214 10.453 1 98.88 346 LEU A O 1
ATOM 2750 N N . GLN A 1 347 ? -24.672 0.301 8.805 1 98.88 347 GLN A N 1
ATOM 2751 C CA . GLN A 1 347 ? -26.062 0.058 8.484 1 98.88 347 GLN A CA 1
ATOM 2752 C C . GLN A 1 347 ? -26.312 -1.409 8.141 1 98.88 347 GLN A C 1
ATOM 2754 O O . GLN A 1 347 ? -27.172 -2.062 8.742 1 98.88 347 GLN A O 1
ATOM 2759 N N . GLU A 1 348 ? -25.516 -1.945 7.211 1 98.94 348 GLU A N 1
ATOM 2760 C CA . GLU A 1 348 ? -25.734 -3.305 6.727 1 98.94 348 GLU A CA 1
ATOM 2761 C C . GLU A 1 348 ? -25.25 -4.336 7.746 1 98.94 348 GLU A C 1
ATOM 2763 O O . GLU A 1 348 ? -25.844 -5.418 7.859 1 98.94 348 GLU A O 1
ATOM 2768 N N . ALA A 1 349 ? -24.156 -4.027 8.516 1 98.81 349 ALA A N 1
ATOM 2769 C CA . ALA A 1 349 ? -23.719 -4.918 9.578 1 98.81 349 ALA A CA 1
ATOM 2770 C C . ALA A 1 349 ? -24.781 -5.051 10.664 1 98.81 349 ALA A C 1
ATOM 2772 O O . ALA A 1 349 ? -25.047 -6.148 11.156 1 98.81 349 ALA A O 1
ATOM 2773 N N . TYR A 1 350 ? -25.375 -3.934 11.039 1 98.56 350 TYR A N 1
ATOM 2774 C CA . TYR A 1 350 ? -26.406 -3.943 12.07 1 98.56 350 TYR A CA 1
ATOM 2775 C C . TYR A 1 350 ? -27.656 -4.684 11.594 1 98.56 350 TYR A C 1
ATOM 2777 O O . TYR A 1 350 ? -28.312 -5.383 12.375 1 98.56 350 TYR A O 1
ATOM 2785 N N . ALA A 1 351 ? -28.016 -4.527 10.344 1 98.56 351 ALA A N 1
ATOM 2786 C CA . ALA A 1 351 ? -29.141 -5.258 9.781 1 98.56 351 ALA A CA 1
ATOM 2787 C C . ALA A 1 351 ? -28.938 -6.762 9.906 1 98.56 351 ALA A C 1
ATOM 2789 O O . ALA A 1 351 ? -29.891 -7.5 10.18 1 98.56 351 ALA A O 1
ATOM 2790 N N . LEU A 1 352 ? -27.75 -7.23 9.742 1 98.44 352 LEU A N 1
ATOM 2791 C CA . LEU A 1 352 ? -27.438 -8.648 9.805 1 98.44 352 LEU A CA 1
ATOM 2792 C C . LEU A 1 352 ? -27.281 -9.109 11.25 1 98.44 352 LEU A C 1
ATOM 2794 O O . LEU A 1 352 ? -27.562 -10.273 11.562 1 98.44 352 LEU A O 1
ATOM 2798 N N . HIS A 1 353 ? -26.781 -8.172 12.086 1 98 353 HIS A N 1
ATOM 2799 C CA . HIS A 1 353 ? -26.5 -8.484 13.484 1 98 353 HIS A CA 1
ATOM 2800 C C . HIS A 1 353 ? -27.031 -7.395 14.406 1 98 353 HIS A C 1
ATOM 2802 O O . HIS A 1 353 ? -26.25 -6.707 15.07 1 98 353 HIS A O 1
ATOM 2808 N N . PRO A 1 354 ? -28.266 -7.359 14.625 1 97.38 354 PRO A N 1
ATOM 2809 C CA . PRO A 1 354 ? -28.875 -6.262 15.383 1 97.38 354 PRO A CA 1
ATOM 2810 C C . PRO A 1 354 ? -28.469 -6.254 16.844 1 97.38 354 PRO A C 1
ATOM 2812 O O . PRO A 1 354 ? -28.672 -5.258 17.547 1 97.38 354 PRO A O 1
ATOM 2815 N N . ASP A 1 355 ? -27.906 -7.32 17.328 1 97.56 355 ASP A N 1
ATOM 2816 C CA . ASP A 1 355 ? -27.438 -7.398 18.703 1 97.56 355 ASP A CA 1
ATOM 2817 C C . ASP A 1 355 ? -26.047 -6.805 18.844 1 97.56 355 ASP A C 1
ATOM 2819 O O . ASP A 1 355 ? -25.531 -6.68 19.969 1 97.56 355 ASP A O 1
ATOM 2823 N N . LYS A 1 356 ? -25.422 -6.402 17.734 1 98.06 356 LYS A N 1
ATOM 2824 C CA . LYS A 1 356 ? -24.062 -5.859 17.75 1 98.06 356 LYS A CA 1
ATOM 2825 C C . LYS A 1 356 ? -24.062 -4.363 17.469 1 98.06 356 LYS A C 1
ATOM 2827 O O . LYS A 1 356 ? -23.75 -3.934 16.359 1 98.06 356 LYS A O 1
ATOM 2832 N N . ASN A 1 357 ? -24.391 -3.561 18.453 1 98 357 ASN A N 1
ATOM 2833 C CA . ASN A 1 357 ? -24.312 -2.105 18.391 1 98 357 ASN A CA 1
ATOM 2834 C C . ASN A 1 357 ? -22.922 -1.606 18.75 1 98 357 ASN A C 1
ATOM 2836 O O . ASN A 1 357 ? -22.531 -1.621 19.922 1 98 357 ASN A O 1
ATOM 2840 N N . VAL A 1 358 ? -22.219 -1.104 17.781 1 98.19 358 VAL A N 1
ATOM 2841 C CA . VAL A 1 358 ? -20.812 -0.753 17.969 1 98.19 358 VAL A CA 1
ATOM 2842 C C . VAL A 1 358 ? -20.688 0.382 18.984 1 98.19 358 VAL A C 1
ATOM 2844 O O . VAL A 1 358 ? -19.688 0.502 19.688 1 98.19 358 VAL A O 1
ATOM 2847 N N . PHE A 1 359 ? -21.703 1.243 19.141 1 98.25 359 PHE A N 1
ATOM 2848 C CA . PHE A 1 359 ? -21.703 2.371 20.078 1 98.25 359 PHE A CA 1
ATOM 2849 C C . PHE A 1 359 ? -21.953 1.902 21.5 1 98.25 359 PHE A C 1
ATOM 2851 O O . PHE A 1 359 ? -21.703 2.643 22.453 1 98.25 359 PHE A O 1
ATOM 2858 N N . GLU A 1 360 ? -22.453 0.703 21.641 1 97.56 360 GLU A N 1
ATOM 2859 C CA . GLU A 1 360 ? -22.641 0.101 22.953 1 97.56 360 GLU A CA 1
ATOM 2860 C C . GLU A 1 360 ? -21.484 -0.831 23.297 1 97.56 360 GLU A C 1
ATOM 2862 O O . GLU A 1 360 ? -21.172 -1.018 24.484 1 97.56 360 GLU A O 1
ATOM 2867 N N . MET A 1 361 ? -20.891 -1.359 22.266 1 97.69 361 MET A N 1
ATOM 2868 C CA . MET A 1 361 ? -19.828 -2.352 22.453 1 97.69 361 MET A CA 1
ATOM 2869 C C . MET A 1 361 ? -18.5 -1.681 22.797 1 97.69 361 MET A C 1
ATOM 2871 O O . MET A 1 361 ? -17.609 -2.309 23.359 1 97.69 361 MET A O 1
ATOM 2875 N N . CYS A 1 362 ? -18.344 -0.423 22.391 1 97.75 362 CYS A N 1
ATOM 2876 C CA . CYS A 1 362 ? -17.078 0.275 22.594 1 97.75 362 CYS A CA 1
ATOM 2877 C C . CYS A 1 362 ? -16.938 0.732 24.047 1 97.75 362 CYS A C 1
ATOM 2879 O O . CYS A 1 362 ? -17.906 0.759 24.781 1 97.75 362 CYS A O 1
ATOM 2881 N N . ALA A 1 363 ? -15.68 1.031 24.469 1 96.81 363 ALA A N 1
ATOM 2882 C CA . ALA A 1 363 ? -15.477 1.692 25.766 1 96.81 363 ALA A CA 1
ATOM 2883 C C . ALA A 1 363 ? -16.125 3.072 25.781 1 96.81 363 ALA A C 1
ATOM 2885 O O . ALA A 1 363 ? -16.078 3.803 24.781 1 96.81 363 ALA A O 1
ATOM 2886 N N . PRO A 1 364 ? -16.719 3.438 26.797 1 93.62 364 PRO A N 1
ATOM 2887 C CA . PRO A 1 364 ? -17.469 4.699 26.875 1 93.62 364 PRO A CA 1
ATOM 2888 C C . PRO A 1 364 ? -16.625 5.906 26.484 1 93.62 364 PRO A C 1
ATOM 2890 O O . PRO A 1 364 ? -17.109 6.82 25.812 1 93.62 364 PRO A O 1
ATOM 2893 N N . ALA A 1 365 ? -15.398 5.934 26.812 1 94.31 365 ALA A N 1
ATOM 2894 C CA . ALA A 1 365 ? -14.516 7.055 26.5 1 94.31 365 ALA A CA 1
ATOM 2895 C C . ALA A 1 365 ? -14.336 7.219 25 1 94.31 365 ALA A C 1
ATOM 2897 O O . ALA A 1 365 ? -14.039 8.312 24.516 1 94.31 365 ALA A O 1
ATOM 2898 N N . ARG A 1 366 ? -14.555 6.199 24.234 1 96.94 366 ARG A N 1
ATOM 2899 C CA . ARG A 1 366 ? -14.336 6.211 22.797 1 96.94 366 ARG A CA 1
ATOM 2900 C C . ARG A 1 366 ? -15.469 6.934 22.078 1 96.94 366 ARG A C 1
ATOM 2902 O O . ARG A 1 366 ? -15.289 7.438 20.969 1 96.94 366 ARG A O 1
ATOM 2909 N N . LEU A 1 367 ? -16.625 7.023 22.734 1 97.25 367 LEU A N 1
ATOM 2910 C CA . LEU A 1 367 ? -17.734 7.758 22.141 1 97.25 367 LEU A CA 1
ATOM 2911 C C . LEU A 1 367 ? -17.391 9.242 22.016 1 97.25 367 LEU A C 1
ATOM 2913 O O . LEU A 1 367 ? -17.734 9.875 21.016 1 97.25 367 LEU A O 1
ATOM 2917 N N . ASP A 1 368 ? -16.734 9.711 23.047 1 96.94 368 ASP A N 1
ATOM 2918 C CA . ASP A 1 368 ? -16.312 11.109 23.016 1 96.94 368 ASP A CA 1
ATOM 2919 C C . ASP A 1 368 ? -15.352 11.359 21.844 1 96.94 368 ASP A C 1
ATOM 2921 O O . ASP A 1 368 ? -15.492 12.344 21.125 1 96.94 368 ASP A O 1
ATOM 2925 N N . MET A 1 369 ? -14.398 10.469 21.734 1 97.38 369 MET A N 1
ATOM 2926 C CA . MET A 1 369 ? -13.438 10.594 20.641 1 97.38 369 MET A CA 1
ATOM 2927 C C . MET A 1 369 ? -14.125 10.508 19.281 1 97.38 369 MET A C 1
ATOM 2929 O O . MET A 1 369 ? -13.82 11.273 18.375 1 97.38 369 MET A O 1
ATOM 2933 N N . PHE A 1 370 ? -15.062 9.539 19.156 1 98.56 370 PHE A N 1
ATOM 2934 C CA . PHE A 1 370 ? -15.852 9.414 17.938 1 98.56 370 PHE A CA 1
ATOM 2935 C C . PHE A 1 370 ? -16.531 10.734 17.594 1 98.56 370 PHE A C 1
ATOM 2937 O O . PHE A 1 370 ? -16.422 11.211 16.453 1 98.56 370 PHE A O 1
ATOM 2944 N N . ASP A 1 371 ? -17.172 11.375 18.547 1 98.44 371 ASP A N 1
ATOM 2945 C CA . ASP A 1 371 ? -17.922 12.617 18.328 1 98.44 371 ASP A CA 1
ATOM 2946 C C . ASP A 1 371 ? -16.969 13.773 18.016 1 98.44 371 ASP A C 1
ATOM 2948 O O . ASP A 1 371 ? -17.281 14.625 17.188 1 98.44 371 ASP A O 1
ATOM 2952 N N . LYS A 1 372 ? -15.836 13.82 18.672 1 98.25 372 LYS A N 1
ATOM 2953 C CA . LYS A 1 372 ? -14.844 14.859 18.391 1 98.25 372 LYS A CA 1
ATOM 2954 C C . LYS A 1 372 ? -14.328 14.75 16.969 1 98.25 372 LYS A C 1
ATOM 2956 O O . LYS A 1 372 ? -14.211 15.75 16.266 1 98.25 372 LYS A O 1
ATOM 2961 N N . VAL A 1 373 ? -14.078 13.516 16.484 1 98.5 373 VAL A N 1
ATOM 2962 C CA . VAL A 1 373 ? -13.57 13.297 15.125 1 98.5 373 VAL A CA 1
ATOM 2963 C C . VAL A 1 373 ? -14.656 13.648 14.109 1 98.5 373 VAL A C 1
ATOM 2965 O O . VAL A 1 373 ? -14.367 14.242 13.07 1 98.5 373 VAL A O 1
ATOM 2968 N N . VAL A 1 374 ? -15.883 13.336 14.469 1 98.25 374 VAL A N 1
ATOM 2969 C CA . VAL A 1 374 ? -17 13.68 13.594 1 98.25 374 VAL A CA 1
ATOM 2970 C C . VAL A 1 374 ? -17.219 15.195 13.602 1 98.25 374 VAL A C 1
ATOM 2972 O O . VAL A 1 374 ? -17.594 15.781 12.586 1 98.25 374 VAL A O 1
ATOM 2975 N N . GLY A 1 375 ? -17.031 15.836 14.727 1 97.75 375 GLY A N 1
ATOM 2976 C CA . GLY A 1 375 ? -17.234 17.266 14.891 1 97.75 375 GLY A CA 1
ATOM 2977 C C . GLY A 1 375 ? -18.578 17.609 15.523 1 97.75 375 GLY A C 1
ATOM 2978 O O . GLY A 1 375 ? -18.906 18.781 15.688 1 97.75 375 GLY A O 1
ATOM 2979 N N . THR A 1 376 ? -19.406 16.609 15.883 1 97.94 376 THR A N 1
ATOM 2980 C CA . THR A 1 376 ? -20.719 16.734 16.516 1 97.94 376 THR A CA 1
ATOM 2981 C C . THR A 1 376 ? -21.203 15.375 17.031 1 97.94 376 THR A C 1
ATOM 2983 O O . THR A 1 376 ? -20.812 14.328 16.5 1 97.94 376 THR A O 1
ATOM 2986 N N . ASP A 1 377 ? -21.984 15.359 18.094 1 98 377 ASP A N 1
ATOM 2987 C CA . ASP A 1 377 ? -22.562 14.102 18.547 1 98 377 ASP A CA 1
ATOM 2988 C C . ASP A 1 377 ? -23.906 13.852 17.859 1 98 377 ASP A C 1
ATOM 2990 O O . ASP A 1 377 ? -24.5 12.773 18 1 98 377 ASP A O 1
ATOM 2994 N N . ALA A 1 378 ? -24.391 14.867 17.094 1 98.12 378 ALA A N 1
ATOM 2995 C CA . ALA A 1 378 ? -25.703 14.789 16.453 1 98.12 378 ALA A CA 1
ATOM 2996 C C . ALA A 1 378 ? -25.766 13.609 15.484 1 98.12 378 ALA A C 1
ATOM 2998 O O . ALA A 1 378 ? -26.797 12.945 15.375 1 98.12 378 ALA A O 1
ATOM 2999 N N . VAL A 1 379 ? -24.719 13.336 14.773 1 98.06 379 VAL A N 1
ATOM 3000 C CA . VAL A 1 379 ? -24.672 12.266 13.781 1 98.06 379 VAL A CA 1
ATOM 3001 C C . VAL A 1 379 ? -24.844 10.914 14.484 1 98.06 379 VAL A C 1
ATOM 3003 O O . VAL A 1 379 ? -25.688 10.109 14.094 1 98.06 379 VAL A O 1
ATOM 3006 N N . ARG A 1 380 ? -23.984 10.648 15.508 1 98.19 380 ARG A N 1
ATOM 3007 C CA . ARG A 1 380 ? -24.078 9.398 16.25 1 98.19 380 ARG A CA 1
ATOM 3008 C C . ARG A 1 380 ? -25.469 9.203 16.844 1 98.19 380 ARG A C 1
ATOM 3010 O O . ARG A 1 380 ? -26.062 8.133 16.703 1 98.19 380 ARG A O 1
ATOM 3017 N N . ILE A 1 381 ? -26 10.258 17.484 1 98.06 381 ILE A N 1
ATOM 3018 C CA . ILE A 1 381 ? -27.281 10.195 18.188 1 98.06 381 ILE A CA 1
ATOM 3019 C C . ILE A 1 381 ? -28.391 9.875 17.203 1 98.06 381 ILE A C 1
ATOM 3021 O O . ILE A 1 381 ? -29.219 8.984 17.438 1 98.06 381 ILE A O 1
ATOM 3025 N N . LEU A 1 382 ? -28.406 10.562 16.078 1 98.31 382 LEU A N 1
ATOM 3026 C CA . LEU A 1 382 ? -29.453 10.344 15.086 1 98.31 382 LEU A CA 1
ATOM 3027 C C . LEU A 1 382 ? -29.281 8.984 14.414 1 98.31 382 LEU A C 1
ATOM 3029 O O . LEU A 1 382 ? -30.25 8.242 14.25 1 98.31 382 LEU A O 1
ATOM 3033 N N . PHE A 1 383 ? -28.141 8.578 14.016 1 98.62 383 PHE A N 1
ATOM 3034 C CA . PHE A 1 383 ? -27.844 7.348 13.297 1 98.62 383 PHE A CA 1
ATOM 3035 C C . PHE A 1 383 ? -28.234 6.129 14.125 1 98.62 383 PHE A C 1
ATOM 3037 O O . PHE A 1 383 ? -28.797 5.168 13.594 1 98.62 383 PHE A O 1
ATOM 3044 N N . GLN A 1 384 ? -27.922 6.16 15.391 1 97.25 384 GLN A N 1
ATOM 3045 C CA . GLN A 1 384 ? -28.078 4.996 16.25 1 97.25 384 GLN A CA 1
ATOM 3046 C C . GLN A 1 384 ? -29.547 4.672 16.484 1 97.25 384 GLN A C 1
ATOM 3048 O O . GLN A 1 384 ? -29.891 3.598 16.984 1 97.25 384 GLN A O 1
ATOM 3053 N N . GLN A 1 385 ? -30.422 5.594 16.156 1 97.62 385 GLN A N 1
ATOM 3054 C CA . GLN A 1 385 ? -31.844 5.344 16.344 1 97.62 385 GLN A CA 1
ATOM 3055 C C . GLN A 1 385 ? -32.344 4.195 15.469 1 97.62 385 GLN A C 1
ATOM 3057 O O . GLN A 1 385 ? -33.125 3.359 15.906 1 97.62 385 GLN A O 1
ATOM 3062 N N . ARG A 1 386 ? -31.828 4.164 14.18 1 98.12 386 ARG A N 1
ATOM 3063 C CA . ARG A 1 386 ? -32.312 3.139 13.266 1 98.12 386 ARG A CA 1
ATOM 3064 C C . ARG A 1 386 ? -31.172 2.525 12.477 1 98.12 386 ARG A C 1
ATOM 3066 O O . ARG A 1 386 ? -31.359 1.542 11.758 1 98.12 386 ARG A O 1
ATOM 3073 N N . PHE A 1 387 ? -30 3.104 12.555 1 98.31 387 PHE A N 1
ATOM 3074 C CA . PHE A 1 387 ? -28.812 2.662 11.828 1 98.31 387 PHE A CA 1
ATOM 3075 C C . PHE A 1 387 ? -29.047 2.744 10.328 1 98.31 387 PHE A C 1
ATOM 3077 O O . PHE A 1 387 ? -28.719 1.809 9.594 1 98.31 387 PHE A O 1
ATOM 3084 N N . LEU A 1 388 ? -29.641 3.809 9.922 1 98.62 388 LEU A N 1
ATOM 3085 C CA . LEU A 1 388 ? -29.859 4.043 8.5 1 98.62 388 LEU A CA 1
ATOM 3086 C C . LEU A 1 388 ? -29.141 5.312 8.047 1 98.62 388 LEU A C 1
ATOM 3088 O O . LEU A 1 388 ? -29.344 6.387 8.617 1 98.62 388 LEU A O 1
ATOM 3092 N N . VAL A 1 389 ? -28.406 5.23 7.047 1 98.69 389 VAL A N 1
ATOM 3093 C CA . VAL A 1 389 ? -27.641 6.352 6.508 1 98.69 389 VAL A CA 1
ATOM 3094 C C . VAL A 1 389 ? -28.594 7.449 6.043 1 98.69 389 VAL A C 1
ATOM 3096 O O . VAL A 1 389 ? -28.281 8.641 6.176 1 98.69 389 VAL A O 1
ATOM 3099 N N . GLU A 1 390 ? -29.672 7.098 5.477 1 98 390 GLU A N 1
ATOM 3100 C CA . GLU A 1 390 ? -3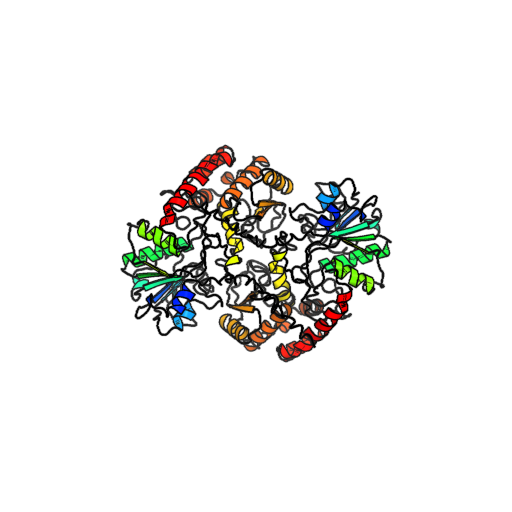0.641 8.07 4.98 1 98 390 GLU A CA 1
ATOM 3101 C C . GLU A 1 390 ? -31.016 9.07 6.066 1 98 390 GLU A C 1
ATOM 3103 O O . GLU A 1 390 ? -31.328 10.227 5.77 1 98 390 GLU A O 1
ATOM 3108 N N . ASP A 1 391 ? -30.953 8.688 7.363 1 98.31 391 ASP A N 1
ATOM 3109 C CA . ASP A 1 391 ? -31.359 9.539 8.477 1 98.31 391 ASP A CA 1
ATOM 3110 C C . ASP A 1 391 ? -30.328 10.633 8.734 1 98.31 391 ASP A C 1
ATOM 3112 O O . ASP A 1 391 ? -30.641 11.656 9.336 1 98.31 391 ASP A O 1
ATOM 3116 N N . ILE A 1 392 ? -29.078 10.438 8.289 1 98.19 392 ILE A N 1
ATOM 3117 C CA . ILE A 1 392 ? -28.031 11.383 8.664 1 98.19 392 ILE A CA 1
ATOM 3118 C C . ILE A 1 392 ? -27.484 12.07 7.414 1 98.19 392 ILE A C 1
ATOM 3120 O O . ILE A 1 392 ? -26.578 12.898 7.496 1 98.19 392 ILE A O 1
ATOM 3124 N N . LEU A 1 393 ? -28 11.781 6.242 1 97.31 393 LEU A N 1
ATOM 3125 C CA . LEU A 1 393 ? -27.469 12.297 4.984 1 97.31 393 LEU A CA 1
ATOM 3126 C C . LEU A 1 393 ? -27.5 13.82 4.969 1 97.31 393 LEU A C 1
ATOM 3128 O O . LEU A 1 393 ? -26.531 14.461 4.543 1 97.31 393 LEU A O 1
ATOM 3132 N N . ASP A 1 394 ? -28.562 14.383 5.375 1 95.06 394 ASP A N 1
ATOM 3133 C CA . ASP A 1 394 ? -28.688 15.836 5.398 1 95.06 394 ASP A CA 1
ATOM 3134 C C . ASP A 1 394 ? -27.672 16.469 6.352 1 95.06 394 ASP A C 1
ATOM 3136 O O . ASP A 1 394 ? -26.984 17.422 6 1 95.06 394 ASP A O 1
ATOM 3140 N N . LEU A 1 395 ? -27.578 15.898 7.551 1 94.44 395 LEU A N 1
ATOM 3141 C CA . LEU A 1 395 ? -26.625 16.375 8.547 1 94.44 395 LEU A CA 1
ATOM 3142 C C . LEU A 1 395 ? -25.203 16.266 8.023 1 94.44 395 LEU A C 1
ATOM 3144 O O . LEU A 1 395 ? -24.359 17.125 8.305 1 94.44 395 LEU A O 1
ATOM 3148 N N . TRP A 1 396 ? -24.938 15.203 7.266 1 95.88 396 TRP A N 1
ATOM 3149 C CA . TRP A 1 396 ? -23.594 14.906 6.801 1 95.88 396 TRP A CA 1
ATOM 3150 C C . TRP A 1 396 ? -23.203 15.805 5.629 1 95.88 396 TRP A C 1
ATOM 3152 O O . TRP A 1 396 ? -22.062 16.219 5.508 1 95.88 396 TRP A O 1
ATOM 3162 N N . ASN A 1 397 ? -24.141 16.141 4.75 1 92.19 397 ASN A N 1
ATOM 3163 C CA . ASN A 1 397 ? -23.781 16.734 3.471 1 92.19 397 ASN A CA 1
ATOM 3164 C C . ASN A 1 397 ? -24.188 18.203 3.404 1 92.19 397 ASN A C 1
ATOM 3166 O O . ASN A 1 397 ? -23.625 18.984 2.625 1 92.19 397 ASN A O 1
ATOM 3170 N N . ARG A 1 398 ? -25.172 18.578 4.066 1 85.38 398 ARG A N 1
ATOM 3171 C CA . ARG A 1 398 ? -25.812 19.875 3.818 1 85.38 398 ARG A CA 1
ATOM 3172 C C . ARG A 1 398 ? -24.812 21.016 3.973 1 85.38 398 ARG A C 1
ATOM 3174 O O . ARG A 1 398 ? -24.656 21.844 3.074 1 85.38 398 ARG A O 1
ATOM 3181 N N . GLU A 1 399 ? -24.078 21.016 5 1 89.94 399 GLU A N 1
ATOM 3182 C CA . GLU A 1 399 ? -23.156 22.125 5.219 1 89.94 399 GLU A CA 1
ATOM 3183 C C . GLU A 1 399 ? -21.906 21.969 4.363 1 89.94 399 GLU A C 1
ATOM 3185 O O . GLU A 1 399 ? -21.234 22.953 4.07 1 89.94 399 GLU A O 1
ATOM 3190 N N . ALA A 1 400 ? -21.656 20.781 3.957 1 93.19 400 ALA A N 1
ATOM 3191 C CA . ALA A 1 400 ? -20.438 20.516 3.188 1 93.19 400 ALA A CA 1
ATOM 3192 C C . ALA A 1 400 ? -20.5 21.219 1.828 1 93.19 400 ALA A C 1
ATOM 3194 O O . ALA A 1 400 ? -19.516 21.812 1.386 1 93.19 400 ALA A O 1
ATOM 3195 N N . VAL A 1 401 ? -21.625 21.172 1.198 1 89.5 401 VAL A N 1
ATOM 3196 C CA . VAL A 1 401 ? -21.797 21.75 -0.13 1 89.5 401 VAL A CA 1
ATOM 3197 C C . VAL A 1 401 ? -21.688 23.266 -0.05 1 89.5 401 VAL A C 1
ATOM 3199 O O . VAL A 1 401 ? -20.938 23.891 -0.821 1 89.5 401 VAL A O 1
ATOM 3202 N N . SER A 1 402 ? -22.422 23.875 0.847 1 94.38 402 SER A N 1
ATOM 3203 C CA . SER A 1 402 ? -22.391 25.312 1.005 1 94.38 402 SER A CA 1
ATOM 3204 C C . SER A 1 402 ? -21.016 25.797 1.464 1 94.38 402 SER A C 1
ATOM 3206 O O . SER A 1 402 ? -20.547 26.859 1.043 1 94.38 402 SER A O 1
ATOM 3208 N N . PHE A 1 403 ? -20.453 25.031 2.271 1 97.38 403 PHE A N 1
ATOM 3209 C CA . PHE A 1 403 ? -19.109 25.344 2.736 1 97.38 403 PHE A CA 1
ATOM 3210 C C . PHE A 1 403 ? -18.109 25.359 1.577 1 97.38 403 PHE A C 1
ATOM 3212 O O . PHE A 1 403 ? -17.297 26.266 1.456 1 97.38 403 PHE A O 1
ATOM 3219 N N . GLY A 1 404 ? -18.156 24.344 0.741 1 96.19 404 GLY A N 1
ATOM 3220 C CA . GLY A 1 404 ? -17.281 24.281 -0.424 1 96.19 404 GLY A CA 1
ATOM 3221 C C . GLY A 1 404 ? -17.375 25.5 -1.306 1 96.19 404 GLY A C 1
ATOM 3222 O O . GLY A 1 404 ? -16.359 26.016 -1.782 1 96.19 404 GLY A O 1
ATOM 3223 N N . LYS A 1 405 ? -18.562 25.984 -1.479 1 95.75 405 LYS A N 1
ATOM 3224 C CA . LYS A 1 405 ? -18.766 27.188 -2.27 1 95.75 405 LYS A CA 1
ATOM 3225 C C . LYS A 1 405 ? -18.219 28.422 -1.546 1 95.75 405 LYS A C 1
ATOM 3227 O O . LYS A 1 405 ? -17.594 29.281 -2.16 1 95.75 405 LYS A O 1
ATOM 3232 N N . TYR A 1 406 ? -18.469 28.453 -0.307 1 97.31 406 TYR A N 1
ATOM 3233 C CA . TYR A 1 406 ? -18.078 29.594 0.51 1 97.31 406 TYR A CA 1
ATOM 3234 C C . TYR A 1 406 ? -16.562 29.766 0.496 1 97.31 406 TYR A C 1
ATOM 3236 O O . TYR A 1 406 ? -16.062 30.891 0.427 1 97.31 406 TYR A O 1
ATOM 3244 N N . VAL A 1 407 ? -15.852 28.766 0.534 1 98.06 407 VAL A N 1
ATOM 3245 C CA . VAL A 1 407 ? -14.414 28.844 0.773 1 98.06 407 VAL A CA 1
ATOM 3246 C C . VAL A 1 407 ? -13.672 28.938 -0.558 1 98.06 407 VAL A C 1
ATOM 3248 O O . VAL A 1 407 ? -12.438 29 -0.588 1 98.06 407 VAL A O 1
ATOM 3251 N N . GLU A 1 408 ? -14.336 28.953 -1.674 1 97.62 408 GLU A N 1
ATOM 3252 C CA . GLU A 1 408 ? -13.711 29.109 -2.982 1 97.62 408 GLU A CA 1
ATOM 3253 C C . GLU A 1 408 ? -12.836 30.359 -3.039 1 97.62 408 GLU A C 1
ATOM 3255 O O . GLU A 1 408 ? -11.812 30.375 -3.73 1 97.62 408 GLU A O 1
ATOM 3260 N N . ARG A 1 409 ? -13.164 31.391 -2.379 1 97.94 409 ARG A N 1
ATOM 3261 C CA . ARG A 1 409 ? -12.461 32.656 -2.385 1 97.94 409 ARG A CA 1
ATOM 3262 C C . ARG A 1 409 ? -11.062 32.531 -1.793 1 97.94 409 ARG A C 1
ATOM 3264 O O . ARG A 1 409 ? -10.219 33.406 -1.965 1 97.94 409 ARG A O 1
ATOM 3271 N N . TYR A 1 410 ? -10.805 31.438 -1.104 1 98.44 410 TYR A N 1
ATOM 3272 C CA . TYR A 1 410 ? -9.508 31.234 -0.469 1 98.44 410 TYR A CA 1
ATOM 3273 C C . TYR A 1 410 ? -8.633 30.297 -1.294 1 98.44 410 TYR A C 1
ATOM 3275 O O . TYR A 1 410 ? -7.484 30.031 -0.938 1 98.44 410 TYR A O 1
ATOM 3283 N N . PHE A 1 411 ? -9.195 29.734 -2.432 1 98.5 411 PHE A N 1
ATOM 3284 C CA . PHE A 1 411 ? -8.461 28.766 -3.244 1 98.5 411 PHE A CA 1
ATOM 3285 C C . PHE A 1 411 ? -7.309 29.438 -3.982 1 98.5 411 PHE A C 1
ATOM 3287 O O . PHE A 1 411 ? -7.453 30.562 -4.465 1 98.5 411 PHE A O 1
ATOM 3294 N N . LEU A 1 412 ? -6.27 28.734 -4.062 1 98.62 412 LEU A N 1
ATOM 3295 C CA . LEU A 1 412 ? -5.098 29.234 -4.773 1 98.62 412 LEU A CA 1
ATOM 3296 C C . LEU A 1 412 ? -5.008 28.625 -6.164 1 98.62 412 LEU A C 1
ATOM 3298 O O . LEU A 1 412 ? -4.316 29.156 -7.039 1 98.62 412 LEU A O 1
ATOM 3302 N N . TYR A 1 413 ? -5.727 27.531 -6.336 1 97.81 413 TYR A N 1
ATOM 3303 C CA . TYR A 1 413 ? -5.582 26.75 -7.566 1 97.81 413 TYR A CA 1
ATOM 3304 C C . TYR A 1 413 ? -6.934 26.516 -8.219 1 97.81 413 TYR A C 1
ATOM 3306 O O . TYR A 1 413 ? -7.953 26.391 -7.531 1 97.81 413 TYR A O 1
ATOM 3314 N N . MET B 1 1 ? -28.203 45.969 -60.188 1 25.56 1 MET B N 1
ATOM 3315 C CA . MET B 1 1 ? -28.672 45.062 -59.156 1 25.56 1 MET B CA 1
ATOM 3316 C C . MET B 1 1 ? -27.781 43.812 -59.062 1 25.56 1 MET B C 1
ATOM 3318 O O . MET B 1 1 ? -27.984 42.844 -59.781 1 25.56 1 MET B O 1
ATOM 3322 N N . ILE B 1 2 ? -26.438 44.031 -59 1 30.03 2 ILE B N 1
ATOM 3323 C CA . ILE B 1 2 ? -25.359 43.062 -59 1 30.03 2 ILE B CA 1
ATOM 3324 C C . ILE B 1 2 ? -25.453 42.188 -57.75 1 30.03 2 ILE B C 1
ATOM 3326 O O . ILE B 1 2 ? -25.422 42.719 -56.625 1 30.03 2 ILE B O 1
ATOM 3330 N N . ASN B 1 3 ? -26.047 41.031 -57.875 1 30.45 3 ASN B N 1
ATOM 3331 C CA . ASN B 1 3 ? -26.281 39.938 -56.938 1 30.45 3 ASN B CA 1
ATOM 3332 C C . ASN B 1 3 ? -24.969 39.312 -56.469 1 30.45 3 ASN B C 1
ATOM 3334 O O . ASN B 1 3 ? -24.234 38.719 -57.25 1 30.45 3 ASN B O 1
ATOM 3338 N N . TYR B 1 4 ? -24.219 40.031 -55.562 1 31.06 4 TYR B N 1
ATOM 3339 C CA . TYR B 1 4 ? -23.016 39.469 -54.938 1 31.06 4 TYR B CA 1
ATOM 3340 C C . TYR B 1 4 ? -23.328 38.188 -54.156 1 31.06 4 TYR B C 1
ATOM 3342 O O . TYR B 1 4 ? -24.109 38.219 -53.219 1 31.06 4 TYR B O 1
ATOM 3350 N N . ARG B 1 5 ? -23.328 37.031 -54.812 1 26.28 5 ARG B N 1
ATOM 3351 C CA . ARG B 1 5 ? -23.453 35.688 -54.188 1 26.28 5 ARG B CA 1
ATOM 3352 C C . ARG B 1 5 ? -22.281 35.438 -53.25 1 26.28 5 ARG B C 1
ATOM 3354 O O . ARG B 1 5 ? -21.125 35.469 -53.656 1 26.28 5 ARG B O 1
ATOM 3361 N N . MET B 1 6 ? -22.375 35.844 -52 1 27.22 6 MET B N 1
ATOM 3362 C CA . MET B 1 6 ? -21.438 35.5 -50.906 1 27.22 6 MET B CA 1
ATOM 3363 C C . MET B 1 6 ? -21.297 33.969 -50.812 1 27.22 6 MET B C 1
ATOM 3365 O O . MET B 1 6 ? -22.281 33.25 -50.625 1 27.22 6 MET B O 1
ATOM 3369 N N . ARG B 1 7 ? -20.375 33.344 -51.531 1 34.28 7 ARG B N 1
ATOM 3370 C CA . ARG B 1 7 ? -19.984 31.953 -51.344 1 34.28 7 ARG B CA 1
ATOM 3371 C C . ARG B 1 7 ? -19.594 31.672 -49.906 1 34.28 7 ARG B C 1
ATOM 3373 O O . ARG B 1 7 ? -18.688 32.312 -49.375 1 34.28 7 ARG B O 1
ATOM 3380 N N . GLY B 1 8 ? -20.578 31.266 -49.094 1 31.05 8 GLY B N 1
ATOM 3381 C CA . GLY B 1 8 ? -20.359 30.797 -47.75 1 31.05 8 GLY B CA 1
ATOM 3382 C C . GLY B 1 8 ? -19.359 29.656 -47.656 1 31.05 8 GLY B C 1
ATOM 3383 O O . GLY B 1 8 ? -19.516 28.625 -48.312 1 31.05 8 GLY B O 1
ATOM 3384 N N . THR B 1 9 ? -18.062 29.953 -47.656 1 35.34 9 THR B N 1
ATOM 3385 C CA . THR B 1 9 ? -17.062 28.922 -47.375 1 35.34 9 THR B CA 1
ATOM 3386 C C . THR B 1 9 ? -17.391 28.219 -46.062 1 35.34 9 THR B C 1
ATOM 3388 O O . THR B 1 9 ? -17.469 28.844 -45 1 35.34 9 THR B O 1
ATOM 3391 N N . LEU B 1 10 ? -18.078 27.078 -46.125 1 35.38 10 LEU B N 1
ATOM 3392 C CA . LEU B 1 10 ? -18.25 26.156 -45 1 35.38 10 LEU B CA 1
ATOM 3393 C C . LEU B 1 10 ? -16.906 25.641 -44.5 1 35.38 10 LEU B C 1
ATOM 3395 O O . LEU B 1 10 ? -16.172 24.984 -45.25 1 35.38 10 LEU B O 1
ATOM 3399 N N . ILE B 1 11 ? -16.234 26.406 -43.688 1 38.22 11 ILE B N 1
ATOM 3400 C CA . ILE B 1 11 ? -15.102 25.875 -42.969 1 38.22 11 ILE B CA 1
ATOM 3401 C C . ILE B 1 11 ? -15.539 24.656 -42.156 1 38.22 11 ILE B C 1
ATOM 3403 O O . ILE B 1 11 ? -16.406 24.766 -41.281 1 38.22 11 ILE B O 1
ATOM 3407 N N . PHE B 1 12 ? -15.453 23.5 -42.75 1 37.72 12 PHE B N 1
ATOM 3408 C CA . PHE B 1 12 ? -15.586 22.266 -42 1 37.72 12 PHE B CA 1
ATOM 3409 C C . PHE B 1 12 ? -14.531 22.188 -40.906 1 37.72 12 PHE B C 1
ATOM 3411 O O . PHE B 1 12 ? -13.336 22.078 -41.219 1 37.72 12 PHE B O 1
ATOM 3418 N N . ILE B 1 13 ? -14.766 22.734 -39.75 1 38.09 13 ILE B N 1
ATOM 3419 C CA . ILE B 1 13 ? -13.969 22.453 -38.562 1 38.09 13 ILE B CA 1
ATOM 3420 C C . ILE B 1 13 ? -13.969 20.938 -38.312 1 38.09 13 ILE B C 1
ATOM 3422 O O . ILE B 1 13 ? -15.016 20.359 -38 1 38.09 13 ILE B O 1
ATOM 3426 N N . ILE B 1 14 ? -13.07 20.25 -38.938 1 37.31 14 ILE B N 1
ATOM 3427 C CA . ILE B 1 14 ? -12.805 18.891 -38.5 1 37.31 14 ILE B CA 1
ATOM 3428 C C . ILE B 1 14 ? -12.445 18.891 -37 1 37.31 14 ILE B C 1
ATOM 3430 O O . ILE B 1 14 ? -11.398 19.422 -36.625 1 37.31 14 ILE B O 1
ATOM 3434 N N . THR B 1 15 ? -13.406 18.922 -36.156 1 36.47 15 THR B N 1
ATOM 3435 C CA . THR B 1 15 ? -13.141 18.562 -34.75 1 36.47 15 THR B CA 1
ATOM 3436 C C . THR B 1 15 ? -12.398 17.234 -34.656 1 36.47 15 THR B C 1
ATOM 3438 O O . THR B 1 15 ? -12.945 16.188 -35 1 36.47 15 THR B O 1
ATOM 3441 N N . LEU B 1 16 ? -11.141 17.281 -34.781 1 36.75 16 LEU B N 1
ATOM 3442 C CA . LEU B 1 16 ? -10.367 16.109 -34.344 1 36.75 16 LEU B CA 1
ATOM 3443 C C . LEU B 1 16 ? -10.734 15.711 -32.938 1 36.75 16 LEU B C 1
ATOM 3445 O O . LEU B 1 16 ? -10.398 16.406 -31.969 1 36.75 16 LEU B O 1
ATOM 3449 N N . LEU B 1 17 ? -11.836 15.078 -32.781 1 37.06 17 LEU B N 1
ATOM 3450 C CA . LEU B 1 17 ? -12.016 14.336 -31.547 1 37.06 17 LEU B CA 1
ATOM 3451 C C . LEU B 1 17 ? -10.797 13.477 -31.25 1 37.06 17 LEU B C 1
ATOM 3453 O O . LEU B 1 17 ? -10.531 12.5 -31.969 1 37.06 17 LEU B O 1
ATOM 3457 N N . PHE B 1 18 ? -9.773 14.164 -30.766 1 35.09 18 PHE B N 1
ATOM 3458 C CA . PHE B 1 18 ? -8.789 13.305 -30.125 1 35.09 18 PHE B CA 1
ATOM 3459 C C . PHE B 1 18 ? -9.469 12.336 -29.172 1 35.09 18 PHE B C 1
ATOM 3461 O O . PHE B 1 18 ? -9.922 12.727 -28.078 1 35.09 18 PHE B O 1
ATOM 3468 N N . ALA B 1 19 ? -10.086 11.359 -29.656 1 34.97 19 ALA B N 1
ATOM 3469 C CA . ALA B 1 19 ? -10.43 10.242 -28.781 1 34.97 19 ALA B CA 1
ATOM 3470 C C . ALA B 1 19 ? -9.234 9.812 -27.938 1 34.97 19 ALA B C 1
ATOM 3472 O O . ALA B 1 19 ? -8.219 9.367 -28.469 1 34.97 19 ALA B O 1
ATOM 3473 N N . THR B 1 20 ? -8.992 10.43 -26.859 1 38.16 20 THR B N 1
ATOM 3474 C CA . THR B 1 20 ? -8.109 9.695 -25.953 1 38.16 20 THR B CA 1
ATOM 3475 C C . THR B 1 20 ? -8.344 8.188 -26.078 1 38.16 20 THR B C 1
ATOM 3477 O O . THR B 1 20 ? -9.484 7.73 -26.031 1 38.16 20 THR B O 1
ATOM 3480 N N . PRO B 1 21 ? -7.594 7.477 -26.844 1 39.41 21 PRO B N 1
ATOM 3481 C CA . PRO B 1 21 ? -7.914 6.051 -26.859 1 39.41 21 PRO B CA 1
ATOM 3482 C C . PRO B 1 21 ? -8.484 5.555 -25.547 1 39.41 21 PRO B C 1
ATOM 3484 O O . PRO B 1 21 ? -7.926 5.832 -24.484 1 39.41 21 PRO B O 1
ATOM 3487 N N . LEU B 1 22 ? -9.711 5.5 -25.422 1 42.56 22 LEU B N 1
ATOM 3488 C CA . LEU B 1 22 ? -10.211 4.68 -24.312 1 42.56 22 LEU B CA 1
ATOM 3489 C C . LEU B 1 22 ? -9.266 3.527 -24.016 1 42.56 22 LEU B C 1
ATOM 3491 O O . LEU B 1 22 ? -9.07 2.645 -24.859 1 42.56 22 LEU B O 1
ATOM 3495 N N . ALA B 1 23 ? -8.086 3.768 -23.484 1 47.69 23 ALA B N 1
ATOM 3496 C CA . ALA B 1 23 ? -7.27 2.627 -23.078 1 47.69 23 ALA B CA 1
ATOM 3497 C C . ALA B 1 23 ? -8.117 1.364 -22.953 1 47.69 23 ALA B C 1
ATOM 3499 O O . ALA B 1 23 ? -9.086 1.335 -22.188 1 47.69 23 ALA B O 1
ATOM 3500 N N . SER B 1 24 ? -8.211 0.614 -23.938 1 58.53 24 SER B N 1
ATOM 3501 C CA . SER B 1 24 ? -8.938 -0.648 -24 1 58.53 24 SER B CA 1
ATOM 3502 C C . SER B 1 24 ? -8.758 -1.449 -22.719 1 58.53 24 SER B C 1
ATOM 3504 O O . SER B 1 24 ? -7.637 -1.659 -22.25 1 58.53 24 SER B O 1
ATOM 3506 N N . GLN B 1 25 ? -9.781 -1.638 -21.828 1 84.88 25 GLN B N 1
ATOM 3507 C CA . GLN B 1 25 ? -9.867 -2.328 -20.547 1 84.88 25 GLN B CA 1
ATOM 3508 C C . GLN B 1 25 ? -9.469 -3.795 -20.672 1 84.88 25 GLN B C 1
ATOM 3510 O O . GLN B 1 25 ? -10.023 -4.52 -21.5 1 84.88 25 GLN B O 1
ATOM 3515 N N . VAL B 1 26 ? -8.359 -4.23 -20.188 1 97.81 26 VAL B N 1
ATOM 3516 C CA . VAL B 1 26 ? -7.852 -5.598 -20.188 1 97.81 26 VAL B CA 1
ATOM 3517 C C . VAL B 1 26 ? -8.93 -6.547 -19.656 1 97.81 26 VAL B C 1
ATOM 3519 O O . VAL B 1 26 ? -9.586 -6.254 -18.656 1 97.81 26 VAL B O 1
ATOM 3522 N N . LYS B 1 27 ? -9.211 -7.59 -20.391 1 98.69 27 LYS B N 1
ATOM 3523 C CA . LYS B 1 27 ? -10.047 -8.688 -19.922 1 98.69 27 LYS B CA 1
ATOM 3524 C C . LYS B 1 27 ? -9.211 -9.922 -19.594 1 98.69 27 LYS B C 1
ATOM 3526 O O . LYS B 1 27 ? -8.414 -10.375 -20.422 1 98.69 27 LYS B O 1
ATOM 3531 N N . THR B 1 28 ? -9.352 -10.445 -18.453 1 98.75 28 THR B N 1
ATOM 3532 C CA . THR B 1 28 ? -8.609 -11.625 -18.031 1 98.75 28 THR B CA 1
ATOM 3533 C C . THR B 1 28 ? -9.148 -12.883 -18.703 1 98.75 28 THR B C 1
ATOM 3535 O O . THR B 1 28 ? -10.195 -12.836 -19.359 1 98.75 28 THR B O 1
ATOM 3538 N N . GLY B 1 29 ? -8.461 -13.984 -18.531 1 98.88 29 GLY B N 1
ATOM 3539 C CA . GLY B 1 29 ? -8.883 -15.25 -19.109 1 98.88 29 GLY B CA 1
ATOM 3540 C C . GLY B 1 29 ? -10.297 -15.641 -18.734 1 98.88 29 GLY B C 1
ATOM 3541 O O . GLY B 1 29 ? -11.039 -16.172 -19.547 1 98.88 29 GLY B O 1
ATOM 3542 N N . VAL B 1 30 ? -10.703 -15.391 -17.516 1 98.88 30 VAL B N 1
ATOM 3543 C CA . VAL B 1 30 ? -12.031 -15.789 -17.062 1 98.88 30 VAL B CA 1
ATOM 3544 C C . VAL B 1 30 ? -13.094 -14.945 -17.766 1 98.88 30 VAL B C 1
ATOM 3546 O O . VAL B 1 30 ? -14.164 -15.445 -18.109 1 98.88 30 VAL B O 1
ATOM 3549 N N . GLU B 1 31 ? -12.82 -13.68 -17.938 1 98.75 31 GLU B N 1
ATOM 3550 C CA . GLU B 1 31 ? -13.766 -12.805 -18.625 1 98.75 31 GLU B CA 1
ATOM 3551 C C . GLU B 1 31 ? -13.898 -13.18 -20.094 1 98.75 31 GLU B C 1
ATOM 3553 O O . GLU B 1 31 ? -15 -13.188 -20.656 1 98.75 31 GLU B O 1
ATOM 3558 N N . VAL B 1 32 ? -12.773 -13.508 -20.703 1 98.88 32 VAL B N 1
ATOM 3559 C CA . VAL B 1 32 ? -12.781 -13.93 -22.109 1 98.88 32 VAL B CA 1
ATOM 3560 C C . VAL B 1 32 ? -13.539 -15.25 -22.25 1 98.88 32 VAL B C 1
ATOM 3562 O O . VAL B 1 32 ? -14.359 -15.406 -23.156 1 98.88 32 VAL B O 1
ATOM 3565 N N . LEU B 1 33 ? -13.258 -16.188 -21.344 1 98.88 33 LEU B N 1
ATOM 3566 C CA . LEU B 1 33 ? -13.938 -17.484 -21.375 1 98.88 33 LEU B CA 1
ATOM 3567 C C . LEU B 1 33 ? -15.445 -17.297 -21.234 1 98.88 33 LEU B C 1
ATOM 3569 O O . LEU B 1 33 ? -16.219 -17.969 -21.922 1 98.88 33 LEU B O 1
ATOM 3573 N N . ARG B 1 34 ? -15.828 -16.422 -20.312 1 98.56 34 ARG B N 1
ATOM 3574 C CA . ARG B 1 34 ? -17.25 -16.125 -20.141 1 98.56 34 ARG B CA 1
ATOM 3575 C C . ARG B 1 34 ? -17.844 -15.57 -21.422 1 98.56 34 ARG B C 1
ATOM 3577 O O . ARG B 1 34 ? -18.953 -15.953 -21.828 1 98.56 34 ARG B O 1
ATOM 3584 N N . ASN B 1 35 ? -17.156 -14.648 -22.094 1 98.06 35 ASN B N 1
ATOM 3585 C CA . ASN B 1 35 ? -17.625 -14.047 -23.344 1 98.06 35 ASN B CA 1
ATOM 3586 C C . ASN B 1 35 ? -17.766 -15.094 -24.453 1 98.06 35 ASN B C 1
ATOM 3588 O O . ASN B 1 35 ? -18.562 -14.922 -25.375 1 98.06 35 ASN B O 1
ATOM 3592 N N . ARG B 1 36 ? -17.016 -16.156 -24.328 1 98.31 36 ARG B N 1
ATOM 3593 C CA . ARG B 1 36 ? -17.078 -17.266 -25.297 1 98.31 36 ARG B CA 1
ATOM 3594 C C . ARG B 1 36 ? -18.078 -18.312 -24.844 1 98.31 36 ARG B C 1
ATOM 3596 O O . ARG B 1 36 ? -18.094 -19.438 -25.375 1 98.31 36 ARG B O 1
ATOM 3603 N N . GLN B 1 37 ? -18.797 -18.047 -23.844 1 98.25 37 GLN B N 1
ATOM 3604 C CA . GLN B 1 37 ? -19.844 -18.922 -23.312 1 98.25 37 GLN B CA 1
ATOM 3605 C C . GLN B 1 37 ? -19.25 -20.234 -22.812 1 98.25 37 GLN B C 1
ATOM 3607 O O . GLN B 1 37 ? -19.828 -21.312 -23.047 1 98.25 37 GLN B O 1
ATOM 3612 N N . PHE B 1 38 ? -18.047 -20.172 -22.312 1 98.5 38 PHE B N 1
ATOM 3613 C CA . PHE B 1 38 ? -17.375 -21.266 -21.641 1 98.5 38 PHE B CA 1
ATOM 3614 C C . PHE B 1 38 ? -17.203 -22.453 -22.578 1 98.5 38 PHE B C 1
ATOM 3616 O O . PHE B 1 38 ? -17.344 -23.609 -22.172 1 98.5 38 PHE B O 1
ATOM 3623 N N . ASP B 1 39 ? -16.891 -22.234 -23.75 1 97.94 39 ASP B N 1
ATOM 3624 C CA . ASP B 1 39 ? -16.875 -23.219 -24.828 1 97.94 39 ASP B CA 1
ATOM 3625 C C . ASP B 1 39 ? -15.961 -24.391 -24.5 1 97.94 39 ASP B C 1
ATOM 3627 O O . ASP B 1 39 ? -16.359 -25.547 -24.672 1 97.94 39 ASP B O 1
ATOM 3631 N N . VAL B 1 40 ? -14.797 -24.156 -23.938 1 97.5 40 VAL B N 1
ATOM 3632 C CA . VAL B 1 40 ? -13.797 -25.203 -23.75 1 97.5 40 VAL B CA 1
ATOM 3633 C C . VAL B 1 40 ? -14.156 -26.047 -22.531 1 97.5 40 VAL B C 1
ATOM 3635 O O . VAL B 1 40 ? -13.602 -27.141 -22.344 1 97.5 40 VAL B O 1
ATOM 3638 N N . LEU B 1 41 ? -15.148 -25.625 -21.734 1 98.5 41 LEU B N 1
ATOM 3639 C CA . LEU B 1 41 ? -15.5 -26.344 -20.516 1 98.5 41 LEU B CA 1
ATOM 3640 C C . LEU B 1 41 ? -16.812 -27.094 -20.688 1 98.5 41 LEU B C 1
ATOM 3642 O O . LEU B 1 41 ? -17.219 -27.859 -19.797 1 98.5 41 LEU B O 1
ATOM 3646 N N . LYS B 1 42 ? -17.5 -26.922 -21.812 1 97.62 42 LYS B N 1
ATOM 3647 C CA . LYS B 1 42 ? -18.828 -27.484 -22.016 1 97.62 42 LYS B CA 1
ATOM 3648 C C . LYS B 1 42 ? -18.781 -29.016 -21.938 1 97.62 42 LYS B C 1
ATOM 3650 O O . LYS B 1 42 ? -17.859 -29.641 -22.469 1 97.62 42 LYS B O 1
ATOM 3655 N N . ASN B 1 43 ? -19.75 -29.609 -21.234 1 96.25 43 ASN B N 1
ATOM 3656 C CA . ASN B 1 43 ? -19.969 -31.047 -21.125 1 96.25 43 ASN B CA 1
ATOM 3657 C C . ASN B 1 43 ? -18.797 -31.734 -20.438 1 96.25 43 ASN B C 1
ATOM 3659 O O . ASN B 1 43 ? -18.453 -32.875 -20.766 1 96.25 43 ASN B O 1
ATOM 3663 N N . GLN B 1 44 ? -18.047 -31.062 -19.625 1 97.88 44 GLN B N 1
ATOM 3664 C CA . GLN B 1 44 ? -16.906 -31.578 -18.859 1 97.88 44 GLN B CA 1
ATOM 3665 C C . GLN B 1 44 ? -17.109 -31.375 -17.375 1 97.88 44 GLN B C 1
ATOM 3667 O O . GLN B 1 44 ? -17.656 -30.359 -16.938 1 97.88 44 GLN B O 1
ATOM 3672 N N . ARG B 1 45 ? -16.75 -32.344 -16.562 1 98.31 45 ARG B N 1
ATOM 3673 C CA . ARG B 1 45 ? -16.625 -32.156 -15.125 1 98.31 45 ARG B CA 1
ATOM 3674 C C . ARG B 1 45 ? -15.398 -31.312 -14.781 1 98.31 45 ARG B C 1
ATOM 3676 O O . ARG B 1 45 ? -14.266 -31.75 -15.008 1 98.31 45 ARG B O 1
ATOM 3683 N N . VAL B 1 46 ? -15.648 -30.172 -14.227 1 98.69 46 VAL B N 1
ATOM 3684 C CA . VAL B 1 46 ? -14.617 -29.141 -14.109 1 98.69 46 VAL B CA 1
ATOM 3685 C C . VAL B 1 46 ? -14.07 -29.125 -12.68 1 98.69 46 VAL B C 1
ATOM 3687 O O . VAL B 1 46 ? -14.844 -29.062 -11.719 1 98.69 46 VAL B O 1
ATOM 3690 N N . GLY B 1 47 ? -12.773 -29.312 -12.477 1 98.44 47 GLY B N 1
ATOM 3691 C CA . GLY B 1 47 ? -12.062 -28.922 -11.273 1 98.44 47 GLY B CA 1
ATOM 3692 C C . GLY B 1 47 ? -11.391 -27.562 -11.383 1 98.44 47 GLY B C 1
ATOM 3693 O O . GLY B 1 47 ? -10.758 -27.266 -12.398 1 98.44 47 GLY B O 1
ATOM 3694 N N . LEU B 1 48 ? -11.531 -26.688 -10.406 1 98.5 48 LEU B N 1
ATOM 3695 C CA . LEU B 1 48 ? -10.969 -25.344 -10.453 1 98.5 48 LEU B CA 1
ATOM 3696 C C . LEU B 1 48 ? -9.945 -25.141 -9.344 1 98.5 48 LEU B C 1
ATOM 3698 O O . LEU B 1 48 ? -10.242 -25.344 -8.164 1 98.5 48 LEU B O 1
ATOM 3702 N N . ILE B 1 49 ? -8.758 -24.828 -9.703 1 97.5 49 ILE B N 1
ATOM 3703 C CA . ILE B 1 49 ? -7.715 -24.359 -8.797 1 97.5 49 ILE B CA 1
ATOM 3704 C C . ILE B 1 49 ? -7.711 -22.844 -8.75 1 97.5 49 ILE B C 1
ATOM 3706 O O . ILE B 1 49 ? -7.387 -22.188 -9.742 1 97.5 49 ILE B O 1
ATOM 3710 N N . THR B 1 50 ? -8.07 -22.281 -7.605 1 97.06 50 THR B N 1
ATOM 3711 C CA . THR B 1 50 ? -8.133 -20.828 -7.516 1 97.06 50 THR B CA 1
ATOM 3712 C C . THR B 1 50 ? -8.016 -20.375 -6.062 1 97.06 50 THR B C 1
ATOM 3714 O O . THR B 1 50 ? -7.832 -21.188 -5.164 1 97.06 50 THR B O 1
ATOM 3717 N N . ASN B 1 51 ? -7.879 -19.141 -5.875 1 95.19 51 ASN B N 1
ATOM 3718 C CA . ASN B 1 51 ? -7.895 -18.438 -4.594 1 95.19 51 ASN B CA 1
ATOM 3719 C C . ASN B 1 51 ? -8.586 -17.078 -4.703 1 95.19 51 ASN B C 1
ATOM 3721 O O . ASN B 1 51 ? -9.234 -16.797 -5.707 1 95.19 51 ASN B O 1
ATOM 3725 N N . PRO B 1 52 ? -8.516 -16.219 -3.732 1 95.5 52 PRO B N 1
ATOM 3726 C CA . PRO B 1 52 ? -9.281 -14.977 -3.76 1 95.5 52 PRO B CA 1
ATOM 3727 C C . PRO B 1 52 ? -8.898 -14.07 -4.926 1 95.5 52 PRO B C 1
ATOM 3729 O O . PRO B 1 52 ? -9.633 -13.133 -5.258 1 95.5 52 PRO B O 1
ATOM 3732 N N . THR B 1 53 ? -7.816 -14.32 -5.566 1 97.38 53 THR B N 1
ATOM 3733 C CA . THR B 1 53 ? -7.355 -13.469 -6.656 1 97.38 53 THR B CA 1
ATOM 3734 C C . THR B 1 53 ? -8.062 -13.82 -7.961 1 97.38 53 THR B C 1
ATOM 3736 O O . THR B 1 53 ? -8.008 -13.062 -8.93 1 97.38 53 THR B O 1
ATOM 3739 N N . GLY B 1 54 ? -8.695 -15.016 -8.008 1 97.81 54 GLY B N 1
ATOM 3740 C CA . GLY B 1 54 ? -9.469 -15.414 -9.172 1 97.81 54 GLY B CA 1
ATOM 3741 C C . GLY B 1 54 ? -10.805 -14.703 -9.273 1 97.81 54 GLY B C 1
ATOM 3742 O O . GLY B 1 54 ? -11.836 -15.258 -8.883 1 97.81 54 GLY B O 1
ATOM 3743 N N . VAL B 1 55 ? -10.766 -13.508 -9.781 1 98.25 55 VAL B N 1
ATOM 3744 C CA . VAL B 1 55 ? -11.961 -12.672 -9.891 1 98.25 55 VAL B CA 1
ATOM 3745 C C . VAL B 1 55 ? -11.992 -11.992 -11.258 1 98.25 55 VAL B C 1
ATOM 3747 O O . VAL B 1 55 ? -10.969 -11.914 -11.938 1 98.25 55 VAL B O 1
ATOM 3750 N N . ASP B 1 56 ? -13.141 -11.562 -11.664 1 98.19 56 ASP B N 1
ATOM 3751 C CA . ASP B 1 56 ? -13.25 -10.68 -12.82 1 98.19 56 ASP B CA 1
ATOM 3752 C C . ASP B 1 56 ? -13.078 -9.211 -12.414 1 98.19 56 ASP B C 1
ATOM 3754 O O . ASP B 1 56 ? -12.719 -8.922 -11.273 1 98.19 56 ASP B O 1
ATOM 3758 N N . ARG B 1 57 ? -13.281 -8.281 -13.32 1 97.25 57 ARG B N 1
ATOM 3759 C CA . ARG B 1 57 ? -13.039 -6.859 -13.102 1 97.25 57 ARG B CA 1
ATOM 3760 C C . ARG B 1 57 ? -14.008 -6.293 -12.07 1 97.25 57 ARG B C 1
ATOM 3762 O O . ARG B 1 57 ? -13.789 -5.207 -11.531 1 97.25 57 ARG B O 1
ATOM 3769 N N . HIS B 1 58 ? -15.078 -6.98 -11.82 1 96.69 58 HIS B N 1
ATOM 3770 C CA . HIS B 1 58 ? -16.062 -6.516 -10.852 1 96.69 58 HIS B CA 1
ATOM 3771 C C . HIS B 1 58 ? -15.93 -7.262 -9.523 1 96.69 58 HIS B C 1
ATOM 3773 O O . HIS B 1 58 ? -16.828 -7.207 -8.68 1 96.69 58 HIS B O 1
ATOM 3779 N N . LEU B 1 59 ? -14.891 -8.062 -9.383 1 97.94 59 LEU B N 1
ATOM 3780 C CA . LEU B 1 59 ? -14.5 -8.758 -8.164 1 97.94 59 LEU B CA 1
ATOM 3781 C C . LEU B 1 59 ? -15.453 -9.914 -7.875 1 97.94 59 LEU B C 1
ATOM 3783 O O . LEU B 1 59 ? -15.609 -10.32 -6.719 1 97.94 59 LEU B O 1
ATOM 3787 N N . LYS B 1 60 ? -16.109 -10.383 -8.875 1 97.5 60 LYS B N 1
ATOM 3788 C CA . LYS B 1 60 ? -16.828 -11.648 -8.75 1 97.5 60 LYS B CA 1
ATOM 3789 C C . LYS B 1 60 ? -15.875 -12.836 -8.875 1 97.5 60 LYS B C 1
ATOM 3791 O O . LYS B 1 60 ? -15.07 -12.898 -9.812 1 97.5 60 LYS B O 1
ATOM 3796 N N . SER B 1 61 ? -15.945 -13.734 -7.965 1 97.38 61 SER B N 1
ATOM 3797 C CA . SER B 1 61 ? -15.016 -14.859 -7.941 1 97.38 61 SER B CA 1
ATOM 3798 C C . SER B 1 61 ? -15.242 -15.789 -9.133 1 97.38 61 SER B C 1
ATOM 3800 O O . SER B 1 61 ? -16.375 -16 -9.547 1 97.38 61 SER B O 1
ATOM 3802 N N . THR B 1 62 ? -14.195 -16.344 -9.609 1 98.5 62 THR B N 1
ATOM 3803 C CA . THR B 1 62 ? -14.289 -17.344 -10.672 1 98.5 62 THR B CA 1
ATOM 3804 C C . THR B 1 62 ? -15.156 -18.531 -10.227 1 98.5 62 THR B C 1
ATOM 3806 O O . THR B 1 62 ? -15.891 -19.109 -11.031 1 98.5 62 THR B O 1
ATOM 3809 N N . VAL B 1 63 ? -15.156 -18.859 -8.953 1 97.56 63 VAL B N 1
ATOM 3810 C CA . VAL B 1 63 ? -16 -19.906 -8.398 1 97.56 63 VAL B CA 1
ATOM 3811 C C . VAL B 1 63 ? -17.469 -19.594 -8.672 1 97.56 63 VAL B C 1
ATOM 3813 O O . VAL B 1 63 ? -18.203 -20.438 -9.188 1 97.56 63 VAL B O 1
ATOM 3816 N N . ASP B 1 64 ? -17.844 -18.391 -8.359 1 97.62 64 ASP B N 1
ATOM 3817 C CA . ASP B 1 64 ? -19.234 -18 -8.523 1 97.62 64 ASP B CA 1
ATOM 3818 C C . ASP B 1 64 ? -19.594 -17.875 -10 1 97.62 64 ASP B C 1
ATOM 3820 O O . ASP B 1 64 ? -20.703 -18.25 -10.406 1 97.62 64 ASP B O 1
ATOM 3824 N N . ILE B 1 65 ? -18.703 -17.359 -10.797 1 98.5 65 ILE B N 1
ATOM 3825 C CA . ILE B 1 65 ? -18.922 -17.219 -12.234 1 98.5 65 ILE B CA 1
ATOM 3826 C C . ILE B 1 65 ? -19.172 -18.578 -12.852 1 98.5 65 ILE B C 1
ATOM 3828 O O . ILE B 1 65 ? -20.125 -18.766 -13.609 1 98.5 65 ILE B O 1
ATOM 3832 N N . PHE B 1 66 ? -18.359 -19.594 -12.492 1 98.62 66 PHE B N 1
ATOM 3833 C CA . PHE B 1 66 ? -18.516 -20.938 -13.016 1 98.62 66 PHE B CA 1
ATOM 3834 C C . PHE B 1 66 ? -19.797 -21.578 -12.492 1 98.62 66 PHE B C 1
ATOM 3836 O O . PHE B 1 66 ? -20.531 -22.203 -13.25 1 98.62 66 PHE B O 1
ATOM 3843 N N . HIS B 1 67 ? -20.062 -21.406 -11.227 1 97.62 67 HIS B N 1
ATOM 3844 C CA . HIS B 1 67 ? -21.219 -22.031 -10.586 1 97.62 67 HIS B CA 1
ATOM 3845 C C . HIS B 1 67 ? -22.516 -21.531 -11.195 1 97.62 67 HIS B C 1
ATOM 3847 O O . HIS B 1 67 ? -23.484 -22.281 -11.305 1 97.62 67 HIS B O 1
ATOM 3853 N N . GLU B 1 68 ? -22.516 -20.297 -11.586 1 97.31 68 GLU B N 1
ATOM 3854 C CA . GLU B 1 68 ? -23.734 -19.672 -12.086 1 97.31 68 GLU B CA 1
ATOM 3855 C C . GLU B 1 68 ? -23.922 -19.938 -13.57 1 97.31 68 GLU B C 1
ATOM 3857 O O . GLU B 1 68 ? -25 -19.656 -14.125 1 97.31 68 GLU B O 1
ATOM 3862 N N . ALA B 1 69 ? -22.953 -20.438 -14.219 1 98.06 69 ALA B N 1
ATOM 3863 C CA . ALA B 1 69 ? -23.031 -20.734 -15.648 1 98.06 69 ALA B CA 1
ATOM 3864 C C . ALA B 1 69 ? -23.594 -22.125 -15.898 1 98.06 69 ALA B C 1
ATOM 3866 O O . ALA B 1 69 ? -22.969 -23.125 -15.555 1 98.06 69 ALA B O 1
ATOM 3867 N N . PRO B 1 70 ? -24.703 -22.25 -16.562 1 96.94 70 PRO B N 1
ATOM 3868 C CA . PRO B 1 70 ? -25.281 -23.578 -16.812 1 96.94 70 PRO B CA 1
ATOM 3869 C C . PRO B 1 70 ? -24.391 -24.453 -17.703 1 96.94 70 PRO B C 1
ATOM 3871 O O . PRO B 1 70 ? -24.484 -25.672 -17.672 1 96.94 70 PRO B O 1
ATOM 3874 N N . GLU B 1 71 ? -23.516 -23.844 -18.422 1 96.38 71 GLU B N 1
ATOM 3875 C CA . GLU B 1 71 ? -22.609 -24.547 -19.328 1 96.38 71 GLU B CA 1
ATOM 3876 C C . GLU B 1 71 ? -21.5 -25.25 -18.578 1 96.38 71 GLU B C 1
ATOM 3878 O O . GLU B 1 71 ? -20.812 -26.109 -19.125 1 96.38 71 GLU B O 1
ATOM 3883 N N . VAL B 1 72 ? -21.297 -24.875 -17.328 1 98.5 72 VAL B N 1
ATOM 3884 C CA . VAL B 1 72 ? -20.141 -25.375 -16.594 1 98.5 72 VAL B CA 1
ATOM 3885 C C . VAL B 1 72 ? -20.594 -26.328 -15.492 1 98.5 72 VAL B C 1
ATOM 3887 O O . VAL B 1 72 ? -21.406 -25.969 -14.648 1 98.5 72 VAL B O 1
ATOM 3890 N N . ASN B 1 73 ? -20.156 -27.5 -15.508 1 98 73 ASN B N 1
ATOM 3891 C CA . ASN B 1 73 ? -20.406 -28.516 -14.484 1 98 73 ASN B CA 1
ATOM 3892 C C . ASN B 1 73 ? -19.25 -28.594 -13.484 1 98 73 ASN B C 1
ATOM 3894 O O . ASN B 1 73 ? -18.297 -29.344 -13.688 1 98 73 ASN B O 1
ATOM 3898 N N . MET B 1 74 ? -19.375 -27.875 -12.344 1 97.81 74 MET B N 1
ATOM 3899 C CA . MET B 1 74 ? -18.312 -27.828 -11.336 1 97.81 74 MET B CA 1
ATOM 3900 C C . MET B 1 74 ? -18.312 -29.094 -10.484 1 97.81 74 MET B C 1
ATOM 3902 O O . MET B 1 74 ? -19.297 -29.406 -9.828 1 97.81 74 MET B O 1
ATOM 3906 N N . ALA B 1 75 ? -17.156 -29.719 -10.445 1 97.56 75 ALA B N 1
ATOM 3907 C CA . ALA B 1 75 ? -17.062 -30.984 -9.727 1 97.56 75 ALA B CA 1
ATOM 3908 C C . ALA B 1 75 ? -16.266 -30.812 -8.43 1 97.56 75 ALA B C 1
ATOM 3910 O O . ALA B 1 75 ? -16.531 -31.5 -7.438 1 97.56 75 ALA B O 1
ATOM 3911 N N . ALA B 1 76 ? -15.25 -29.938 -8.445 1 96.88 76 ALA B N 1
ATOM 3912 C CA . ALA B 1 76 ? -14.406 -29.766 -7.262 1 96.88 76 ALA B CA 1
ATOM 3913 C C . ALA B 1 76 ? -13.672 -28.438 -7.305 1 96.88 76 ALA B C 1
ATOM 3915 O O . ALA B 1 76 ? -13.469 -27.859 -8.375 1 96.88 76 ALA B O 1
ATOM 3916 N N . LEU B 1 77 ? -13.32 -28 -6.152 1 96.31 77 LEU B N 1
ATOM 3917 C CA . LEU B 1 77 ? -12.43 -26.859 -5.949 1 96.31 77 LEU B CA 1
ATOM 3918 C C . LEU B 1 77 ? -11.117 -27.312 -5.312 1 96.31 77 LEU B C 1
ATOM 3920 O O . LEU B 1 77 ? -11.109 -28.188 -4.453 1 96.31 77 LEU B O 1
ATOM 3924 N N . PHE B 1 78 ? -10.047 -26.719 -5.754 1 94.75 78 PHE B N 1
ATOM 3925 C CA . PHE B 1 78 ? -8.727 -26.984 -5.191 1 94.75 78 PHE B CA 1
ATOM 3926 C C . PHE B 1 78 ? -8.102 -25.703 -4.656 1 94.75 78 PHE B C 1
ATOM 3928 O O . PHE B 1 78 ? -7.934 -24.734 -5.402 1 94.75 78 PHE B O 1
ATOM 3935 N N . ALA B 1 79 ? -7.742 -25.703 -3.408 1 89.75 79 ALA B N 1
ATOM 3936 C CA . ALA B 1 79 ? -7.254 -24.484 -2.746 1 89.75 79 ALA B CA 1
ATOM 3937 C C . ALA B 1 79 ? -5.754 -24.578 -2.484 1 89.75 79 ALA B C 1
ATOM 3939 O O . ALA B 1 79 ? -5.297 -25.469 -1.761 1 89.75 79 ALA B O 1
ATOM 3940 N N . PRO B 1 80 ? -5.051 -23.609 -3.104 1 86.69 80 PRO B N 1
ATOM 3941 C CA . PRO B 1 80 ? -3.648 -23.547 -2.689 1 86.69 80 PRO B CA 1
ATOM 3942 C C . PRO B 1 80 ? -3.473 -23 -1.278 1 86.69 80 PRO B C 1
ATOM 3944 O O . PRO B 1 80 ? -4.34 -23.188 -0.421 1 86.69 80 PRO B O 1
ATOM 3947 N N . GLU B 1 81 ? -2.371 -22.234 -1.113 1 72.94 81 GLU B N 1
ATOM 3948 C CA . GLU B 1 81 ? -2.111 -21.625 0.184 1 72.94 81 GLU B CA 1
ATOM 3949 C C . GLU B 1 81 ? -3.172 -20.578 0.524 1 72.94 81 GLU B C 1
ATOM 3951 O O . GLU B 1 81 ? -3.711 -19.922 -0.368 1 72.94 81 GLU B O 1
ATOM 3956 N N . HIS B 1 82 ? -3.934 -20.562 1.557 1 70.06 82 HIS B N 1
ATOM 3957 C CA . HIS B 1 82 ? -4.816 -19.531 2.113 1 70.06 82 HIS B CA 1
ATOM 3958 C C . HIS B 1 82 ? -6.281 -19.859 1.82 1 70.06 82 HIS B C 1
ATOM 3960 O O . HIS B 1 82 ? -7.176 -19.094 2.188 1 70.06 82 HIS B O 1
ATOM 3966 N N . GLY B 1 83 ? -6.598 -20.828 0.973 1 77.06 83 GLY B N 1
ATOM 3967 C CA . GLY B 1 83 ? -7.973 -21.25 0.774 1 77.06 83 GLY B CA 1
ATOM 3968 C C . GLY B 1 83 ? -8.609 -20.641 -0.461 1 77.06 83 GLY B C 1
ATOM 3969 O O . GLY B 1 83 ? -8.102 -19.672 -1.016 1 77.06 83 GLY B O 1
ATOM 3970 N N . VAL B 1 84 ? -9.734 -21.125 -0.85 1 84.69 84 VAL B N 1
ATOM 3971 C CA . VAL B 1 84 ? -10.43 -20.703 -2.061 1 84.69 84 VAL B CA 1
ATOM 3972 C C . VAL B 1 84 ? -11.031 -19.312 -1.861 1 84.69 84 VAL B C 1
ATOM 3974 O O . VAL B 1 84 ? -10.984 -18.484 -2.764 1 84.69 84 VAL B O 1
ATOM 3977 N N . ARG B 1 85 ? -11.5 -19.109 -0.684 1 85.5 85 ARG B N 1
ATOM 3978 C CA . ARG B 1 85 ? -12.117 -17.812 -0.397 1 85.5 85 ARG B CA 1
ATOM 3979 C C . ARG B 1 85 ? -11.297 -17.031 0.622 1 85.5 85 ARG B C 1
ATOM 3981 O O . ARG B 1 85 ? -11.766 -16.031 1.168 1 85.5 85 ARG B O 1
ATOM 3988 N N . GLY B 1 86 ? -10.18 -17.484 1.014 1 78.19 86 GLY B N 1
ATOM 3989 C CA . GLY B 1 86 ? -9.273 -16.797 1.927 1 78.19 86 GLY B CA 1
ATOM 3990 C C . GLY B 1 86 ? -9.555 -17.109 3.385 1 78.19 86 GLY B C 1
ATOM 3991 O O . GLY B 1 86 ? -9 -16.469 4.277 1 78.19 86 GLY B O 1
ATOM 3992 N N . ASP B 1 87 ? -10.469 -17.891 3.732 1 66.75 87 ASP B N 1
ATOM 3993 C CA . ASP B 1 87 ? -10.93 -18.141 5.098 1 66.75 87 ASP B CA 1
ATOM 3994 C C . ASP B 1 87 ? -10.164 -19.297 5.727 1 66.75 87 ASP B C 1
ATOM 3996 O O . ASP B 1 87 ? -10.367 -19.609 6.902 1 66.75 87 ASP B O 1
ATOM 4000 N N . TYR B 1 88 ? -9.484 -20 4.82 1 60.19 88 TYR B N 1
ATOM 4001 C CA . TYR B 1 88 ? -9 -21.266 5.379 1 60.19 88 TYR B CA 1
ATOM 4002 C C . TYR B 1 88 ? -7.582 -21.109 5.918 1 60.19 88 TYR B C 1
ATOM 4004 O O . TYR B 1 88 ? -6.715 -20.531 5.254 1 60.19 88 TYR B O 1
ATOM 4012 N N . TYR B 1 89 ? -7.414 -21.047 7.223 1 51.53 89 TYR B N 1
ATOM 4013 C CA . TYR B 1 89 ? -6.051 -21.062 7.746 1 51.53 89 TYR B CA 1
ATOM 4014 C C . TYR B 1 89 ? -5.422 -22.438 7.57 1 51.53 89 TYR B C 1
ATOM 4016 O O . TYR B 1 89 ? -6.113 -23.453 7.641 1 51.53 89 TYR B O 1
ATOM 4024 N N . ALA B 1 90 ? -4.219 -22.609 6.965 1 45.59 90 ALA B N 1
ATOM 4025 C CA . ALA B 1 90 ? -3.254 -23.641 6.605 1 45.59 90 ALA B CA 1
ATOM 4026 C C . ALA B 1 90 ? -3.492 -24.922 7.41 1 45.59 90 ALA B C 1
ATOM 4028 O O . ALA B 1 90 ? -3.258 -26.031 6.918 1 45.59 90 ALA B O 1
ATOM 4029 N N . GLY B 1 91 ? -4.062 -24.781 8.641 1 44.62 91 GLY B N 1
ATOM 4030 C CA . GLY B 1 91 ? -4.012 -25.938 9.516 1 44.62 91 GLY B CA 1
ATOM 4031 C C . GLY B 1 91 ? -5.289 -26.75 9.492 1 44.62 91 GLY B C 1
ATOM 4032 O O . GLY B 1 91 ? -5.355 -27.828 10.094 1 44.62 91 GLY B O 1
ATOM 4033 N N . ASP B 1 92 ? -6.316 -26.219 9.008 1 49.31 92 ASP B N 1
ATOM 4034 C CA . ASP B 1 92 ? -7.492 -27.031 9.297 1 49.31 92 ASP B CA 1
ATOM 4035 C C . ASP B 1 92 ? -7.797 -27.984 8.156 1 49.31 92 ASP B C 1
ATOM 4037 O O . ASP B 1 92 ? -8.234 -27.562 7.082 1 49.31 92 ASP B O 1
ATOM 4041 N N . HIS B 1 93 ? -6.941 -29.031 8.102 1 48.62 93 HIS B N 1
ATOM 4042 C CA . HIS B 1 93 ? -7.184 -30.156 7.211 1 48.62 93 HIS B CA 1
ATOM 4043 C C . HIS B 1 93 ? -8.57 -30.75 7.445 1 48.62 93 HIS B C 1
ATOM 4045 O O . HIS B 1 93 ? -8.82 -31.359 8.492 1 48.62 93 HIS B O 1
ATOM 4051 N N . VAL B 1 94 ? -9.633 -30.234 7.09 1 49.22 94 VAL B N 1
ATOM 4052 C CA . VAL B 1 94 ? -10.867 -30.984 7.273 1 49.22 94 VAL B CA 1
ATOM 4053 C C . VAL B 1 94 ? -11.078 -31.922 6.086 1 49.22 94 VAL B C 1
ATOM 4055 O O . VAL B 1 94 ? -11.148 -31.469 4.938 1 49.22 94 VAL B O 1
ATOM 4058 N N . ALA B 1 95 ? -10.945 -33.219 6.363 1 52.31 95 ALA B N 1
ATOM 4059 C CA . ALA B 1 95 ? -11.406 -34.344 5.547 1 52.31 95 ALA B CA 1
ATOM 4060 C C . ALA B 1 95 ? -12.836 -34.125 5.07 1 52.31 95 ALA B C 1
ATOM 4062 O O . ALA B 1 95 ? -13.727 -33.844 5.871 1 52.31 95 ALA B O 1
ATOM 4063 N N . ASP B 1 96 ? -13.109 -33.281 3.932 1 65.44 96 ASP B N 1
ATOM 4064 C CA . ASP B 1 96 ? -14.422 -33.219 3.285 1 65.44 96 ASP B CA 1
ATOM 4065 C C . ASP B 1 96 ? -14.953 -31.781 3.309 1 65.44 96 ASP B C 1
ATOM 4067 O O . ASP B 1 96 ? -16.156 -31.578 3.479 1 65.44 96 ASP B O 1
ATOM 4071 N N . ALA B 1 97 ? -14.148 -30.984 3.078 1 83.62 97 ALA B N 1
ATOM 4072 C CA . ALA B 1 97 ? -14.57 -29.578 3.117 1 83.62 97 ALA B CA 1
ATOM 4073 C C . ALA B 1 97 ? -15.359 -29.219 1.865 1 83.62 97 ALA B C 1
ATOM 4075 O O . ALA B 1 97 ? -15.086 -29.719 0.777 1 83.62 97 ALA B O 1
ATOM 4076 N N . ARG B 1 98 ? -16.5 -28.531 2.01 1 91.12 98 ARG B N 1
ATOM 4077 C CA . ARG B 1 98 ? -17.328 -28 0.923 1 91.12 98 ARG B CA 1
ATOM 4078 C C . ARG B 1 98 ? -17.391 -26.469 0.985 1 91.12 98 ARG B C 1
ATOM 4080 O O . ARG B 1 98 ? -17.375 -25.891 2.07 1 91.12 98 ARG B O 1
ATOM 4087 N N . ASP B 1 99 ? -17.438 -25.922 -0.147 1 91.56 99 ASP B N 1
ATOM 4088 C CA . ASP B 1 99 ? -17.672 -24.469 -0.222 1 91.56 99 ASP B CA 1
ATOM 4089 C C . ASP B 1 99 ? -19.062 -24.109 0.275 1 91.56 99 ASP B C 1
ATOM 4091 O O . ASP B 1 99 ? -20.062 -24.641 -0.224 1 91.56 99 ASP B O 1
ATOM 4095 N N . GLU B 1 100 ? -19.141 -23.281 1.19 1 85.75 100 GLU B N 1
ATOM 4096 C CA . GLU B 1 100 ? -20.391 -22.984 1.886 1 85.75 100 GLU B CA 1
ATOM 4097 C C . GLU B 1 100 ? -21.438 -22.406 0.928 1 85.75 100 GLU B C 1
ATOM 4099 O O . GLU B 1 100 ? -22.625 -22.719 1.038 1 85.75 100 GLU B O 1
ATOM 4104 N N . LYS B 1 101 ? -21.047 -21.656 0.028 1 88.25 101 LYS B N 1
ATOM 4105 C CA . LYS B 1 101 ? -21.984 -20.953 -0.844 1 88.25 101 LYS B CA 1
ATOM 4106 C C . LYS B 1 101 ? -22.516 -21.875 -1.945 1 88.25 101 LYS B C 1
ATOM 4108 O O . LYS B 1 101 ? -23.688 -21.828 -2.285 1 88.25 101 LYS B O 1
ATOM 4113 N N . THR B 1 102 ? -21.609 -22.75 -2.477 1 93.94 102 THR B N 1
ATOM 4114 C CA . THR B 1 102 ? -21.969 -23.484 -3.684 1 93.94 102 THR B CA 1
ATOM 4115 C C . THR B 1 102 ? -22.203 -24.953 -3.365 1 93.94 102 THR B C 1
ATOM 4117 O O . THR B 1 102 ? -22.812 -25.672 -4.16 1 93.94 102 THR B O 1
ATOM 4120 N N . GLY B 1 103 ? -21.625 -25.438 -2.229 1 93.5 103 GLY B N 1
ATOM 4121 C CA . GLY B 1 103 ? -21.719 -26.844 -1.872 1 93.5 103 GLY B CA 1
ATOM 4122 C C . GLY B 1 103 ? -20.703 -27.703 -2.592 1 93.5 103 GLY B C 1
ATOM 4123 O O . GLY B 1 103 ? -20.641 -28.922 -2.359 1 93.5 103 GLY B O 1
ATOM 4124 N N . ILE B 1 104 ? -19.844 -27.188 -3.414 1 94.81 104 ILE B N 1
ATOM 4125 C CA . ILE B 1 104 ? -18.859 -27.906 -4.203 1 94.81 104 ILE B CA 1
ATOM 4126 C C . ILE B 1 104 ? -17.75 -28.438 -3.291 1 94.81 104 ILE B C 1
ATOM 4128 O O . ILE B 1 104 ? -17.297 -27.734 -2.387 1 94.81 104 ILE B O 1
ATOM 4132 N N . PRO B 1 105 ? -17.328 -29.688 -3.434 1 94.25 105 PRO B N 1
ATOM 4133 C CA . PRO B 1 105 ? -16.203 -30.203 -2.648 1 94.25 105 PRO B CA 1
ATOM 4134 C C . PRO B 1 105 ? -14.938 -29.375 -2.811 1 94.25 105 PRO B C 1
ATOM 4136 O O . PRO B 1 105 ? -14.641 -28.906 -3.912 1 94.25 105 PRO B O 1
ATOM 4139 N N . VAL B 1 106 ? -14.18 -29.219 -1.702 1 93.44 106 VAL B N 1
ATOM 4140 C CA . VAL B 1 106 ? -12.938 -28.453 -1.71 1 93.44 106 VAL B CA 1
ATOM 4141 C C . VAL B 1 106 ? -11.781 -29.328 -1.245 1 93.44 106 VAL B C 1
ATOM 4143 O O . VAL B 1 106 ? -11.852 -29.938 -0.18 1 93.44 106 VAL B O 1
ATOM 4146 N N . PHE B 1 107 ? -10.758 -29.422 -2.059 1 92.19 107 PHE B N 1
ATOM 4147 C CA . PHE B 1 107 ? -9.531 -30.109 -1.705 1 92.19 107 PHE B CA 1
ATOM 4148 C C . PHE B 1 107 ? -8.398 -29.125 -1.448 1 92.19 107 PHE B C 1
ATOM 4150 O O . PHE B 1 107 ? -8.297 -28.109 -2.133 1 92.19 107 PHE B O 1
ATOM 4157 N N . SER B 1 108 ? -7.523 -29.391 -0.519 1 88.88 108 SER B N 1
ATOM 4158 C CA . SER B 1 108 ? -6.395 -28.516 -0.191 1 88.88 108 SER B CA 1
ATOM 4159 C C . SER B 1 108 ? -5.129 -28.969 -0.922 1 88.88 108 SER B C 1
ATOM 4161 O O . SER B 1 108 ? -4.824 -30.156 -0.977 1 88.88 108 SER B O 1
ATOM 4163 N N . LEU B 1 109 ? -4.492 -28.062 -1.518 1 89.25 109 LEU B N 1
ATOM 4164 C CA . LEU B 1 109 ? -3.213 -28.297 -2.176 1 89.25 109 LEU B CA 1
ATOM 4165 C C . LEU B 1 109 ? -2.078 -27.625 -1.412 1 89.25 109 LEU B C 1
ATOM 4167 O O . LEU B 1 109 ? -1.242 -26.938 -2.01 1 89.25 109 LEU B O 1
ATOM 4171 N N . HIS B 1 110 ? -2.025 -27.75 -0.138 1 78.75 110 HIS B N 1
ATOM 4172 C CA . HIS B 1 110 ? -0.972 -27.156 0.669 1 78.75 110 HIS B CA 1
ATOM 4173 C C . HIS B 1 110 ? -0.441 -28.125 1.71 1 78.75 110 HIS B C 1
ATOM 4175 O O . HIS B 1 110 ? -1.052 -29.172 1.953 1 78.75 110 HIS B O 1
ATOM 4181 N N . GLY B 1 111 ? 0.689 -27.812 2.301 1 75.94 111 GLY B N 1
ATOM 4182 C CA . GLY B 1 111 ? 1.308 -28.688 3.279 1 75.94 111 GLY B CA 1
ATOM 4183 C C . GLY B 1 111 ? 1.873 -29.953 2.668 1 75.94 111 GLY B C 1
ATOM 4184 O O . GLY B 1 111 ? 2.693 -29.891 1.749 1 75.94 111 GLY B O 1
ATOM 4185 N N . HIS B 1 112 ? 1.281 -31.031 3.045 1 77.62 112 HIS B N 1
ATOM 4186 C CA . HIS B 1 112 ? 1.824 -32.312 2.623 1 77.62 112 HIS B CA 1
ATOM 4187 C C . HIS B 1 112 ? 1.324 -32.688 1.234 1 77.62 112 HIS B C 1
ATOM 4189 O O . HIS B 1 112 ? 1.908 -33.562 0.574 1 77.62 112 HIS B O 1
ATOM 4195 N N . THR B 1 113 ? 0.308 -32.031 0.803 1 86.19 113 THR B N 1
ATOM 4196 C CA . THR B 1 113 ? -0.249 -32.344 -0.512 1 86.19 113 THR B CA 1
ATOM 4197 C C . THR B 1 113 ? -0.278 -31.078 -1.385 1 86.19 113 THR B C 1
ATOM 4199 O O . THR B 1 113 ? -1.216 -30.281 -1.307 1 86.19 113 THR B O 1
ATOM 4202 N N . ARG B 1 114 ? 0.653 -30.953 -2.225 1 90.69 114 ARG B N 1
ATOM 4203 C CA . ARG B 1 114 ? 0.754 -29.797 -3.098 1 90.69 114 ARG B CA 1
ATOM 4204 C C . ARG B 1 114 ? 0.282 -30.125 -4.508 1 90.69 114 ARG B C 1
ATOM 4206 O O . ARG B 1 114 ? -0.153 -29.234 -5.246 1 90.69 114 ARG B O 1
ATOM 4213 N N . LYS B 1 115 ? 0.324 -31.391 -4.848 1 95.25 115 LYS B N 1
ATOM 4214 C CA . LYS B 1 115 ? -0.13 -31.891 -6.145 1 95.25 115 LYS B CA 1
ATOM 4215 C C . LYS B 1 115 ? -1.465 -32.625 -6.012 1 95.25 115 LYS B C 1
ATOM 4217 O O . LYS B 1 115 ? -1.639 -33.469 -5.125 1 95.25 115 LYS B O 1
ATOM 4222 N N . PRO B 1 116 ? -2.404 -32.312 -6.867 1 96.19 116 PRO B N 1
ATOM 4223 C CA . PRO B 1 116 ? -3.643 -33.062 -6.816 1 96.19 116 PRO B CA 1
ATOM 4224 C C . PRO B 1 116 ? -3.4 -34.594 -6.953 1 96.19 116 PRO B C 1
ATOM 4226 O O . PRO B 1 116 ? -2.666 -35 -7.848 1 96.19 116 PRO B O 1
ATOM 4229 N N . THR B 1 117 ? -4.016 -35.375 -6.07 1 95.69 117 THR B N 1
ATOM 4230 C CA . THR B 1 117 ? -3.863 -36.812 -6.121 1 95.69 117 THR B CA 1
ATOM 4231 C C . THR B 1 117 ? -4.828 -37.438 -7.137 1 95.69 117 THR B C 1
ATOM 4233 O O . THR B 1 117 ? -5.824 -36.812 -7.504 1 95.69 117 THR B O 1
ATOM 4236 N N . PRO B 1 118 ? -4.496 -38.625 -7.512 1 96.62 118 PRO B N 1
ATOM 4237 C CA . PRO B 1 118 ? -5.434 -39.312 -8.406 1 96.62 118 PRO B CA 1
ATOM 4238 C C . PRO B 1 118 ? -6.84 -39.406 -7.824 1 96.62 118 PRO B C 1
ATOM 4240 O O . PRO B 1 118 ? -7.828 -39.281 -8.555 1 96.62 118 PRO B O 1
ATOM 4243 N N . GLU B 1 119 ? -6.965 -39.562 -6.535 1 95.56 119 GLU B N 1
ATOM 4244 C CA . GLU B 1 119 ? -8.266 -39.688 -5.875 1 95.56 119 GLU B CA 1
ATOM 4245 C C . GLU B 1 119 ? -9.023 -38.344 -5.965 1 95.56 119 GLU B C 1
ATOM 4247 O O . GLU B 1 119 ? -10.234 -38.344 -6.215 1 95.56 119 GLU B O 1
ATOM 4252 N N . MET B 1 120 ? -8.328 -37.281 -5.812 1 94.88 120 MET B N 1
ATOM 4253 C CA . MET B 1 120 ? -8.938 -35.969 -5.902 1 94.88 120 MET B CA 1
ATOM 4254 C C . MET B 1 120 ? -9.453 -35.688 -7.312 1 94.88 120 MET B C 1
ATOM 4256 O O . MET B 1 120 ? -10.414 -34.938 -7.492 1 94.88 120 MET B O 1
ATOM 4260 N N . LEU B 1 121 ? -8.836 -36.375 -8.32 1 97.44 121 LEU B N 1
ATOM 4261 C CA . LEU B 1 121 ? -9.07 -36.062 -9.719 1 97.44 121 LEU B CA 1
ATOM 4262 C C . LEU B 1 121 ? -10.039 -37.031 -10.359 1 97.44 121 LEU B C 1
ATOM 4264 O O . LEU B 1 121 ? -10.359 -36.906 -11.547 1 97.44 121 LEU B O 1
ATOM 4268 N N . LYS B 1 122 ? -10.547 -38.031 -9.688 1 95 122 LYS B N 1
ATOM 4269 C CA . LYS B 1 122 ? -11.336 -39.125 -10.211 1 95 122 LYS B CA 1
ATOM 4270 C C . LYS B 1 122 ? -12.539 -38.625 -11 1 95 122 LYS B C 1
ATOM 4272 O O . LYS B 1 122 ? -12.914 -39.219 -12.016 1 95 122 LYS B O 1
ATOM 4277 N N . ASN B 1 123 ? -13.188 -37.594 -10.664 1 94.56 123 ASN B N 1
ATOM 4278 C CA . ASN B 1 123 ? -14.383 -37.094 -11.32 1 94.56 123 ASN B CA 1
ATOM 4279 C C . ASN B 1 123 ? -14.125 -35.781 -12.031 1 94.56 123 ASN B C 1
ATOM 4281 O O . ASN B 1 123 ? -15.016 -34.938 -12.117 1 94.56 123 ASN B O 1
ATOM 4285 N N . ILE B 1 124 ? -12.922 -35.625 -12.539 1 98.25 124 ILE B N 1
ATOM 4286 C CA . ILE B 1 124 ? -12.555 -34.406 -13.211 1 98.25 124 ILE B CA 1
ATOM 4287 C C . ILE B 1 124 ? -12.148 -34.688 -14.656 1 98.25 124 ILE B C 1
ATOM 4289 O O . ILE B 1 124 ? -11.312 -35.562 -14.898 1 98.25 124 ILE B O 1
ATOM 4293 N N . ASP B 1 125 ? -12.75 -34.062 -15.578 1 98.38 125 ASP B N 1
ATOM 4294 C CA . ASP B 1 125 ? -12.398 -34.188 -16.984 1 98.38 125 ASP B CA 1
ATOM 4295 C C . ASP B 1 125 ? -11.43 -33.094 -17.406 1 98.38 125 ASP B C 1
ATOM 4297 O O . ASP B 1 125 ? -10.633 -33.281 -18.328 1 98.38 125 ASP B O 1
ATOM 4301 N N . VAL B 1 126 ? -11.555 -31.906 -16.797 1 98.75 126 VAL B N 1
ATOM 4302 C CA . VAL B 1 126 ? -10.719 -30.75 -17.109 1 98.75 126 VAL B CA 1
ATOM 4303 C C . VAL B 1 126 ? -10.359 -30 -15.836 1 98.75 126 VAL B C 1
ATOM 4305 O O . VAL B 1 126 ? -11.219 -29.781 -14.977 1 98.75 126 VAL B O 1
ATOM 4308 N N . LEU B 1 127 ? -9.117 -29.719 -15.633 1 98.69 127 LEU B N 1
ATOM 4309 C CA . LEU B 1 127 ? -8.602 -28.906 -14.539 1 98.69 127 LEU B CA 1
ATOM 4310 C C . LEU B 1 127 ? -8.344 -27.484 -15 1 98.69 127 LEU B C 1
ATOM 4312 O O . LEU B 1 127 ? -7.664 -27.266 -16.016 1 98.69 127 LEU B O 1
ATOM 4316 N N . VAL B 1 128 ? -8.938 -26.5 -14.344 1 98.88 128 VAL B N 1
ATOM 4317 C CA . VAL B 1 128 ? -8.797 -25.094 -14.68 1 98.88 128 VAL B CA 1
ATOM 4318 C C . VAL B 1 128 ? -7.953 -24.391 -13.625 1 98.88 128 VAL B C 1
ATOM 4320 O O . VAL B 1 128 ? -8.117 -24.625 -12.422 1 98.88 128 VAL B O 1
ATOM 4323 N N . TYR B 1 129 ? -6.996 -23.594 -14.031 1 98.75 129 TYR B N 1
ATOM 4324 C CA . TYR B 1 129 ? -6.141 -22.797 -13.156 1 98.75 129 TYR B CA 1
ATOM 4325 C C . TYR B 1 129 ? -6.418 -21.312 -13.32 1 98.75 129 TYR B C 1
ATOM 4327 O O . TYR B 1 129 ? -6.305 -20.766 -14.43 1 98.75 129 TYR B O 1
ATOM 4335 N N . ASP B 1 130 ? -6.805 -20.641 -12.234 1 98.69 130 ASP B N 1
ATOM 4336 C CA . ASP B 1 130 ? -7.031 -19.188 -12.25 1 98.69 130 ASP B CA 1
ATOM 4337 C C . ASP B 1 130 ? -6.527 -18.547 -10.969 1 98.69 130 ASP B C 1
ATOM 4339 O O . ASP B 1 130 ? -7.289 -18.375 -10.008 1 98.69 130 ASP B O 1
ATOM 4343 N N . ILE B 1 131 ? -5.285 -18.078 -10.961 1 97.81 131 ILE B N 1
ATOM 4344 C CA . ILE B 1 131 ? -4.637 -17.438 -9.82 1 97.81 131 ILE B CA 1
ATOM 4345 C C . ILE B 1 131 ? -3.748 -16.297 -10.312 1 97.81 131 ILE B C 1
ATOM 4347 O O . ILE B 1 131 ? -3.057 -16.438 -11.328 1 97.81 131 ILE B O 1
ATOM 4351 N N . GLN B 1 132 ? -3.848 -15.18 -9.688 1 98.25 132 GLN B N 1
ATOM 4352 C CA . GLN B 1 132 ? -2.959 -14.055 -9.977 1 98.25 132 GLN B CA 1
ATOM 4353 C C . GLN B 1 132 ? -1.573 -14.281 -9.383 1 98.25 132 GLN B C 1
ATOM 4355 O O . GLN B 1 132 ? -1.425 -14.375 -8.156 1 98.25 132 GLN B O 1
ATOM 4360 N N . ASP B 1 133 ? -0.588 -14.453 -10.172 1 97.56 133 ASP B N 1
ATOM 4361 C CA . ASP B 1 133 ? 0.809 -14.516 -9.758 1 97.56 133 ASP B CA 1
ATOM 4362 C C . ASP B 1 133 ? 1.414 -13.117 -9.641 1 97.56 133 ASP B C 1
ATOM 4364 O O . ASP B 1 133 ? 0.743 -12.125 -9.906 1 97.56 133 ASP B O 1
ATOM 4368 N N . ILE B 1 134 ? 2.785 -13.062 -9.203 1 98.31 134 ILE B N 1
ATOM 4369 C CA . ILE B 1 134 ? 3.34 -11.727 -9 1 98.31 134 ILE B CA 1
ATOM 4370 C C . ILE B 1 134 ? 4.57 -11.539 -9.875 1 98.31 134 ILE B C 1
ATOM 4372 O O . ILE B 1 134 ? 5.242 -10.508 -9.805 1 98.31 134 ILE B O 1
ATOM 4376 N N . GLY B 1 135 ? 5.02 -12.578 -10.648 1 98.06 135 GLY B N 1
ATOM 4377 C CA . GLY B 1 135 ? 6.051 -12.398 -11.656 1 98.06 135 GLY B CA 1
ATOM 4378 C C . GLY B 1 135 ? 7.438 -12.766 -11.164 1 98.06 135 GLY B C 1
ATOM 4379 O O . GLY B 1 135 ? 8.422 -12.656 -11.906 1 98.06 135 GLY B O 1
ATOM 4380 N N . SER B 1 136 ? 7.547 -13.227 -9.938 1 98.44 136 SER B N 1
ATOM 4381 C CA . SER B 1 136 ? 8.812 -13.648 -9.344 1 98.44 136 SER B CA 1
ATOM 4382 C C . SER B 1 136 ? 8.836 -15.148 -9.086 1 98.44 136 SER B C 1
ATOM 4384 O O . SER B 1 136 ? 7.844 -15.719 -8.633 1 98.44 136 SER B O 1
ATOM 4386 N N . ARG B 1 137 ? 9.906 -15.734 -9.297 1 97.94 137 ARG B N 1
ATOM 4387 C CA . ARG B 1 137 ? 10.039 -17.188 -9.328 1 97.94 137 ARG B CA 1
ATOM 4388 C C . ARG B 1 137 ? 9.781 -17.797 -7.953 1 97.94 137 ARG B C 1
ATOM 4390 O O . ARG B 1 137 ? 9.219 -18.891 -7.848 1 97.94 137 ARG B O 1
ATOM 4397 N N . SER B 1 138 ? 10.18 -17.094 -6.941 1 97.5 138 SER B N 1
ATOM 4398 C CA . SER B 1 138 ? 10.102 -17.688 -5.609 1 97.5 138 SER B CA 1
ATOM 4399 C C . SER B 1 138 ? 8.695 -17.578 -5.035 1 97.5 138 SER B C 1
ATOM 4401 O O . SER B 1 138 ? 8.43 -18.031 -3.924 1 97.5 138 SER B O 1
ATOM 4403 N N . TYR B 1 139 ? 7.805 -16.922 -5.781 1 95.62 139 TYR B N 1
ATOM 4404 C CA . TYR B 1 139 ? 6.391 -16.922 -5.418 1 95.62 139 TYR B CA 1
ATOM 4405 C C . TYR B 1 139 ? 5.719 -18.219 -5.891 1 95.62 139 TYR B C 1
ATOM 4407 O O . TYR B 1 139 ? 5.727 -18.516 -7.082 1 95.62 139 TYR B O 1
ATOM 4415 N N . THR B 1 140 ? 5.152 -19 -5.086 1 93.81 140 THR B N 1
ATOM 4416 C CA . THR B 1 140 ? 5.027 -20.453 -5.254 1 93.81 140 THR B CA 1
ATOM 4417 C C . THR B 1 140 ? 3.775 -20.797 -6.055 1 93.81 140 THR B C 1
ATOM 4419 O O . THR B 1 140 ? 3.529 -21.969 -6.359 1 93.81 140 THR B O 1
ATOM 4422 N N . TYR B 1 141 ? 2.967 -19.844 -6.496 1 94.81 141 TYR B N 1
ATOM 4423 C CA . TYR B 1 141 ? 1.783 -20.156 -7.293 1 94.81 141 TYR B CA 1
ATOM 4424 C C . TYR B 1 141 ? 2.17 -20.781 -8.625 1 94.81 141 TYR B C 1
ATOM 4426 O O . TYR B 1 141 ? 1.433 -21.625 -9.156 1 94.81 141 TYR B O 1
ATOM 4434 N N . ILE B 1 142 ? 3.32 -20.484 -9.148 1 96.69 142 ILE B N 1
ATOM 4435 C CA . ILE B 1 142 ? 3.727 -21.094 -10.414 1 96.69 142 ILE B CA 1
ATOM 4436 C C . ILE B 1 142 ? 4.203 -22.516 -10.172 1 96.69 142 ILE B C 1
ATOM 4438 O O . ILE B 1 142 ? 4.148 -23.359 -11.07 1 96.69 142 ILE B O 1
ATOM 4442 N N . SER B 1 143 ? 4.754 -22.781 -8.945 1 96.62 143 SER B N 1
ATOM 4443 C CA . SER B 1 143 ? 5.035 -24.156 -8.578 1 96.62 143 SER B CA 1
ATOM 4444 C C . SER B 1 143 ? 3.75 -24.984 -8.5 1 96.62 143 SER B C 1
ATOM 4446 O O . SER B 1 143 ? 3.703 -26.109 -8.969 1 96.62 143 SER B O 1
ATOM 4448 N N . THR B 1 144 ? 2.715 -24.375 -7.91 1 96 144 THR B N 1
ATOM 4449 C CA . THR B 1 144 ? 1.398 -25 -7.871 1 96 144 THR B CA 1
ATOM 4450 C C . THR B 1 144 ? 0.889 -25.266 -9.289 1 96 144 THR B C 1
ATOM 4452 O O . THR B 1 144 ? 0.339 -26.328 -9.562 1 96 144 THR B O 1
ATOM 4455 N N . LEU B 1 145 ? 1.091 -24.359 -10.164 1 97.94 145 LEU B N 1
ATOM 4456 C CA . LEU B 1 145 ? 0.712 -24.5 -11.562 1 97.94 145 LEU B CA 1
ATOM 4457 C C . LEU B 1 145 ? 1.374 -25.734 -12.18 1 97.94 145 LEU B C 1
ATOM 4459 O O . LEU B 1 145 ? 0.696 -26.578 -12.758 1 97.94 145 LEU B O 1
ATOM 4463 N N . GLY B 1 146 ? 2.68 -25.844 -12.031 1 98.06 146 GLY B N 1
ATOM 4464 C CA . GLY B 1 146 ? 3.4 -26.953 -12.609 1 98.06 146 GLY B CA 1
ATOM 4465 C C . GLY B 1 146 ? 2.973 -28.297 -12.039 1 98.06 146 GLY B C 1
ATOM 4466 O O . GLY B 1 146 ? 2.826 -29.281 -12.781 1 98.06 146 GLY B O 1
ATOM 4467 N N . LEU B 1 147 ? 2.764 -28.344 -10.766 1 97.44 147 LEU B N 1
ATOM 4468 C CA . LEU B 1 147 ? 2.324 -29.578 -10.125 1 97.44 147 LEU B CA 1
ATOM 4469 C C . LEU B 1 147 ? 0.936 -29.984 -10.609 1 97.44 147 LEU B C 1
ATOM 4471 O O . LEU B 1 147 ? 0.646 -31.172 -10.773 1 97.44 147 LEU B O 1
ATOM 4475 N N . ALA B 1 148 ? 0.083 -29.016 -10.766 1 98 148 ALA B N 1
ATOM 4476 C CA . ALA B 1 148 ? -1.241 -29.281 -11.328 1 98 148 ALA B CA 1
ATOM 4477 C C . ALA B 1 148 ? -1.138 -29.844 -12.742 1 98 148 ALA B C 1
ATOM 4479 O O . ALA B 1 148 ? -1.857 -30.781 -13.094 1 98 148 ALA B O 1
ATOM 4480 N N . MET B 1 149 ? -0.256 -29.281 -13.523 1 98.75 149 MET B N 1
ATOM 4481 C CA . MET B 1 149 ? -0.041 -29.75 -14.891 1 98.75 149 MET B CA 1
ATOM 4482 C C . MET B 1 149 ? 0.488 -31.172 -14.898 1 98.75 149 MET B C 1
ATOM 4484 O O . MET B 1 149 ? 0.061 -32 -15.711 1 98.75 149 MET B O 1
ATOM 4488 N N . GLU B 1 150 ? 1.415 -31.469 -13.984 1 98.38 150 GLU B N 1
ATOM 4489 C CA . GLU B 1 150 ? 1.914 -32.844 -13.836 1 98.38 150 GLU B CA 1
ATOM 4490 C C . GLU B 1 150 ? 0.777 -33.812 -13.539 1 98.38 150 GLU B C 1
ATOM 4492 O O . GLU B 1 150 ? 0.668 -34.875 -14.172 1 98.38 150 GLU B O 1
ATOM 4497 N N . ALA B 1 151 ? -0.039 -33.438 -12.578 1 98.31 151 ALA B N 1
ATOM 4498 C CA . ALA B 1 151 ? -1.162 -34.281 -12.18 1 98.31 151 ALA B CA 1
ATOM 4499 C C . ALA B 1 151 ? -2.121 -34.5 -13.344 1 98.31 151 ALA B C 1
ATOM 4501 O O . ALA B 1 151 ? -2.604 -35.625 -13.555 1 98.31 151 ALA B O 1
ATOM 4502 N N . ALA B 1 152 ? -2.41 -33.469 -14.055 1 98.62 152 ALA B N 1
ATOM 4503 C CA . ALA B 1 152 ? -3.289 -33.594 -15.211 1 98.62 152 ALA B CA 1
ATOM 4504 C C . ALA B 1 152 ? -2.713 -34.531 -16.25 1 98.62 152 ALA B C 1
ATOM 4506 O O . ALA B 1 152 ? -3.418 -35.406 -16.766 1 98.62 152 ALA B O 1
ATOM 4507 N N . ALA B 1 153 ? -1.469 -34.406 -16.578 1 98.56 153 ALA B N 1
ATOM 4508 C CA . ALA B 1 153 ? -0.79 -35.25 -17.547 1 98.56 153 ALA B CA 1
ATOM 4509 C C . ALA B 1 153 ? -0.819 -36.719 -17.125 1 98.56 153 ALA B C 1
ATOM 4511 O O . ALA B 1 153 ? -1.142 -37.594 -17.938 1 98.56 153 ALA B O 1
ATOM 4512 N N . GLU B 1 154 ? -0.518 -36.969 -15.898 1 98.25 154 GLU B N 1
ATOM 4513 C CA . GLU B 1 154 ? -0.412 -38.312 -15.359 1 98.25 154 GLU B CA 1
ATOM 4514 C C . GLU B 1 154 ? -1.772 -39 -15.336 1 98.25 154 GLU B C 1
ATOM 4516 O O . GLU B 1 154 ? -1.85 -40.219 -15.32 1 98.25 154 GLU B O 1
ATOM 4521 N N . ASN B 1 155 ? -2.809 -38.219 -15.328 1 98.12 155 ASN B N 1
ATOM 4522 C CA . ASN B 1 155 ? -4.148 -38.781 -15.219 1 98.12 155 ASN B CA 1
ATOM 4523 C C . ASN B 1 155 ? -4.965 -38.562 -16.484 1 98.12 155 ASN B C 1
ATOM 4525 O O . ASN B 1 155 ? -6.18 -38.75 -16.5 1 98.12 155 ASN B O 1
ATOM 4529 N N . ASN B 1 156 ? -4.344 -38.094 -17.531 1 97.56 156 ASN B N 1
ATOM 4530 C CA . ASN B 1 156 ? -4.961 -37.844 -18.828 1 97.56 156 ASN B CA 1
ATOM 4531 C C . ASN B 1 156 ? -6.145 -36.875 -18.719 1 97.56 156 ASN B C 1
ATOM 4533 O O . ASN B 1 156 ? -7.23 -37.188 -19.234 1 97.56 156 ASN B O 1
ATOM 4537 N N . ILE B 1 157 ? -5.961 -35.875 -17.984 1 98 157 ILE B N 1
ATOM 4538 C CA . ILE B 1 157 ? -6.93 -34.781 -17.781 1 98 157 ILE B CA 1
ATOM 4539 C C . ILE B 1 157 ? -6.488 -33.562 -18.547 1 98 157 ILE B C 1
ATOM 4541 O O . ILE B 1 157 ? -5.305 -33.188 -18.547 1 98 157 ILE B O 1
ATOM 4545 N N . LYS B 1 158 ? -7.43 -32.875 -19.156 1 98.31 158 LYS B N 1
ATOM 4546 C CA . LYS B 1 158 ? -7.137 -31.609 -19.844 1 98.31 158 LYS B CA 1
ATOM 4547 C C . LYS B 1 158 ? -6.828 -30.5 -18.844 1 98.31 158 LYS B C 1
ATOM 4549 O O . LYS B 1 158 ? -7.395 -30.469 -17.75 1 98.31 158 LYS B O 1
ATOM 4554 N N . MET B 1 159 ? -5.91 -29.625 -19.219 1 98.75 159 MET B N 1
ATOM 4555 C CA . MET B 1 159 ? -5.539 -28.484 -18.406 1 98.75 159 MET B CA 1
ATOM 4556 C C . MET B 1 159 ? -5.895 -27.172 -19.109 1 98.75 159 MET B C 1
ATOM 4558 O O . MET B 1 159 ? -5.504 -26.953 -20.25 1 98.75 159 MET B O 1
ATOM 4562 N N . VAL B 1 160 ? -6.684 -26.328 -18.469 1 98.94 160 VAL B N 1
ATOM 4563 C CA . VAL B 1 160 ? -7.031 -25.016 -19 1 98.94 160 VAL B CA 1
ATOM 4564 C C . VAL B 1 160 ? -6.48 -23.922 -18.078 1 98.94 160 VAL B C 1
ATOM 4566 O O . VAL B 1 160 ? -6.691 -23.953 -16.859 1 98.94 160 VAL B O 1
ATOM 4569 N N . ILE B 1 161 ? -5.762 -22.984 -18.609 1 98.94 161 ILE B N 1
ATOM 4570 C CA . ILE B 1 161 ? -5.23 -21.859 -17.859 1 98.94 161 ILE B CA 1
ATOM 4571 C C . ILE B 1 161 ? -5.988 -20.578 -18.234 1 98.94 161 ILE B C 1
ATOM 4573 O O . ILE B 1 161 ? -6.074 -20.219 -19.406 1 98.94 161 ILE B O 1
ATOM 4577 N N . LEU B 1 162 ? -6.598 -19.969 -17.266 1 98.94 162 LEU B N 1
ATOM 4578 C CA . LEU B 1 162 ? -7.141 -18.625 -17.453 1 98.94 162 LEU B CA 1
ATOM 4579 C C . LEU B 1 162 ? -6.078 -17.562 -17.203 1 98.94 162 LEU B C 1
ATOM 4581 O O . LEU B 1 162 ? -5.762 -17.266 -16.047 1 98.94 162 LEU B O 1
ATOM 4585 N N . ASP B 1 163 ? -5.598 -16.984 -18.25 1 98.88 163 ASP B N 1
ATOM 4586 C CA . ASP B 1 163 ? -4.387 -16.172 -18.172 1 98.88 163 ASP B CA 1
ATOM 4587 C C . ASP B 1 163 ? -4.668 -14.836 -17.5 1 98.88 163 ASP B C 1
ATOM 4589 O O . ASP B 1 163 ? -5.797 -14.336 -17.547 1 98.88 163 ASP B O 1
ATOM 4593 N N . ARG B 1 164 ? -3.744 -14.32 -16.828 1 98.75 164 ARG B N 1
ATOM 4594 C CA . ARG B 1 164 ? -3.789 -13.047 -16.109 1 98.75 164 ARG B CA 1
ATOM 4595 C C . ARG B 1 164 ? -2.502 -12.258 -16.312 1 98.75 164 ARG B C 1
ATOM 4597 O O . ARG B 1 164 ? -1.473 -12.828 -16.688 1 98.75 164 ARG B O 1
ATOM 4604 N N . PRO B 1 165 ? -2.525 -10.969 -16.047 1 98.62 165 PRO B N 1
ATOM 4605 C CA . PRO B 1 165 ? -1.346 -10.125 -16.266 1 98.62 165 PRO B CA 1
ATOM 4606 C C . PRO B 1 165 ? -0.189 -10.477 -15.328 1 98.62 165 PRO B C 1
ATOM 4608 O O . PRO B 1 165 ? -0.412 -10.805 -14.164 1 98.62 165 PRO B O 1
ATOM 4611 N N . ASN B 1 166 ? 0.985 -10.523 -15.867 1 98.44 166 ASN B N 1
ATOM 4612 C CA . ASN B 1 166 ? 2.164 -10.398 -15.016 1 98.44 166 ASN B CA 1
ATOM 4613 C C . ASN B 1 166 ? 2.324 -8.977 -14.492 1 98.44 166 ASN B C 1
ATOM 4615 O O . ASN B 1 166 ? 2.508 -8.039 -15.266 1 98.44 166 ASN B O 1
ATOM 4619 N N . PRO B 1 167 ? 2.242 -8.758 -13.18 1 97.69 167 PRO B N 1
ATOM 4620 C CA . PRO B 1 167 ? 2.248 -7.391 -12.656 1 97.69 167 PRO B CA 1
ATOM 4621 C C . PRO B 1 167 ? 3.584 -6.68 -12.875 1 97.69 167 PRO B C 1
ATOM 4623 O O . PRO B 1 167 ? 3.666 -5.457 -12.734 1 97.69 167 PRO B O 1
ATOM 4626 N N . LEU B 1 168 ? 4.625 -7.395 -13.234 1 96.56 168 LEU B N 1
ATOM 4627 C CA . LEU B 1 168 ? 5.926 -6.812 -13.547 1 96.56 168 LEU B CA 1
ATOM 4628 C C . LEU B 1 168 ? 6.062 -6.555 -15.047 1 96.56 168 LEU B C 1
ATOM 4630 O O . LEU B 1 168 ? 7.105 -6.09 -15.508 1 96.56 168 LEU B O 1
ATOM 4634 N N . GLY B 1 169 ? 5.059 -6.82 -15.781 1 95.38 169 GLY B N 1
ATOM 4635 C CA . GLY B 1 169 ? 5.168 -6.781 -17.234 1 95.38 169 GLY B CA 1
ATOM 4636 C C . GLY B 1 169 ? 5.832 -8.016 -17.812 1 95.38 169 GLY B C 1
ATOM 4637 O O . GLY B 1 169 ? 5.953 -9.039 -17.141 1 95.38 169 GLY B O 1
ATOM 4638 N N . GLY B 1 170 ? 6.176 -7.961 -19.094 1 96.19 170 GLY B N 1
ATOM 4639 C CA . GLY B 1 170 ? 6.742 -9.125 -19.75 1 96.19 170 GLY B CA 1
ATOM 4640 C C . GLY B 1 170 ? 8.086 -8.844 -20.406 1 96.19 170 GLY B C 1
ATOM 4641 O O . GLY B 1 170 ? 8.562 -9.633 -21.219 1 96.19 170 GLY B O 1
ATOM 4642 N N . LEU B 1 171 ? 8.664 -7.68 -20.031 1 95.38 171 LEU B N 1
ATOM 4643 C CA . LEU B 1 171 ? 9.859 -7.281 -20.75 1 95.38 171 LEU B CA 1
ATOM 4644 C C . LEU B 1 171 ? 11.109 -7.504 -19.906 1 95.38 171 LEU B C 1
ATOM 4646 O O . LEU B 1 171 ? 12.234 -7.438 -20.422 1 95.38 171 LEU B O 1
ATOM 4650 N N . LYS B 1 172 ? 10.914 -7.777 -18.672 1 94.5 172 LYS B N 1
ATOM 4651 C CA . LYS B 1 172 ? 12.055 -7.871 -17.766 1 94.5 172 LYS B CA 1
ATOM 4652 C C . LYS B 1 172 ? 12.367 -9.328 -17.422 1 94.5 172 LYS B C 1
ATOM 4654 O O . LYS B 1 172 ? 11.461 -10.086 -17.047 1 94.5 172 LYS B O 1
ATOM 4659 N N . PHE B 1 173 ? 13.617 -9.695 -17.547 1 97.19 173 PHE B N 1
ATOM 4660 C CA . PHE B 1 173 ? 14.188 -10.953 -17.078 1 97.19 173 PHE B CA 1
ATOM 4661 C C . PHE B 1 173 ? 15.422 -10.695 -16.219 1 97.19 173 PHE B C 1
ATOM 4663 O O . PHE B 1 173 ? 16.375 -10.055 -16.656 1 97.19 173 PHE B O 1
ATOM 4670 N N . GLU B 1 174 ? 15.352 -11.094 -14.992 1 97.62 174 GLU B N 1
ATOM 4671 C CA . GLU B 1 174 ? 16.453 -10.844 -14.062 1 97.62 174 GLU B CA 1
ATOM 4672 C C . GLU B 1 174 ? 16.781 -12.094 -13.242 1 97.62 174 GLU B C 1
ATOM 4674 O O . GLU B 1 174 ? 15.875 -12.844 -12.867 1 97.62 174 GLU B O 1
ATOM 4679 N N . GLY B 1 175 ? 18.094 -12.305 -12.961 1 97.88 175 GLY B N 1
ATOM 4680 C CA . GLY B 1 175 ? 18.531 -13.359 -12.07 1 97.88 175 GLY B CA 1
ATOM 4681 C C . GLY B 1 175 ? 18.953 -14.625 -12.797 1 97.88 175 GLY B C 1
ATOM 4682 O O . GLY B 1 175 ? 18.625 -14.805 -13.969 1 97.88 175 GLY B O 1
ATOM 4683 N N . PRO B 1 176 ? 19.625 -15.523 -12.109 1 97.38 176 PRO B N 1
ATOM 4684 C CA . PRO B 1 176 ? 20.094 -16.766 -12.719 1 97.38 176 PRO B CA 1
ATOM 4685 C C . PRO B 1 176 ? 18.969 -17.797 -12.914 1 97.38 176 PRO B C 1
ATOM 4687 O O . PRO B 1 176 ? 17.906 -17.688 -12.281 1 97.38 176 PRO B O 1
ATOM 4690 N N . LEU B 1 177 ? 19.234 -18.656 -13.805 1 97.56 177 LEU B N 1
ATOM 4691 C CA . LEU B 1 177 ? 18.375 -19.844 -13.898 1 97.56 177 LEU B CA 1
ATOM 4692 C C . LEU B 1 177 ? 18.594 -20.766 -12.711 1 97.56 177 LEU B C 1
ATOM 4694 O O . LEU B 1 177 ? 19.672 -20.797 -12.125 1 97.56 177 LEU B O 1
ATOM 4698 N N . VAL B 1 178 ? 17.578 -21.5 -12.422 1 97.62 178 VAL B N 1
ATOM 4699 C CA . VAL B 1 178 ? 17.703 -22.453 -11.32 1 97.62 178 VAL B CA 1
ATOM 4700 C C . VAL B 1 178 ? 18.547 -23.641 -11.75 1 97.62 178 VAL B C 1
ATOM 4702 O O . VAL B 1 178 ? 18.281 -24.266 -12.781 1 97.62 178 VAL B O 1
ATOM 4705 N N . GLU B 1 179 ? 19.594 -23.922 -10.961 1 97 179 GLU B N 1
ATOM 4706 C CA . GLU B 1 179 ? 20.391 -25.125 -11.172 1 97 179 GLU B CA 1
ATOM 4707 C C . GLU B 1 179 ? 19.75 -26.344 -10.539 1 97 179 GLU B C 1
ATOM 4709 O O . GLU B 1 179 ? 19 -26.219 -9.562 1 97 179 GLU B O 1
ATOM 4714 N N . ASN B 1 180 ? 20.062 -27.469 -11.016 1 96.88 180 ASN B N 1
ATOM 4715 C CA . ASN B 1 180 ? 19.391 -28.719 -10.648 1 96.88 180 ASN B CA 1
ATOM 4716 C C . ASN B 1 180 ? 19.484 -28.984 -9.148 1 96.88 180 ASN B C 1
ATOM 4718 O O . ASN B 1 180 ? 18.531 -29.469 -8.539 1 96.88 180 ASN B O 1
ATOM 4722 N N . GLU B 1 181 ? 20.562 -28.672 -8.539 1 97.19 181 GLU B N 1
ATOM 4723 C CA . GLU B 1 181 ? 20.812 -28.969 -7.133 1 97.19 181 GLU B CA 1
ATOM 4724 C C . GLU B 1 181 ? 19.984 -28.078 -6.219 1 97.19 181 GLU B C 1
ATOM 4726 O O . GLU B 1 181 ? 19.859 -28.344 -5.02 1 97.19 181 GLU B O 1
ATOM 4731 N N . PHE B 1 182 ? 19.359 -27.016 -6.797 1 97.62 182 PHE B N 1
ATOM 4732 C CA . PHE B 1 182 ? 18.688 -26.031 -5.961 1 97.62 182 PHE B CA 1
ATOM 4733 C C . PHE B 1 182 ? 17.188 -26 -6.258 1 97.62 182 PHE B C 1
ATOM 4735 O O . PHE B 1 182 ? 16.484 -25.094 -5.809 1 97.62 182 PHE B O 1
ATOM 4742 N N . ILE B 1 183 ? 16.703 -26.953 -7.043 1 97.19 183 ILE B N 1
ATOM 4743 C CA . ILE B 1 183 ? 15.281 -27.078 -7.328 1 97.19 183 ILE B CA 1
ATOM 4744 C C . ILE B 1 183 ? 14.516 -27.328 -6.031 1 97.19 183 ILE B C 1
ATOM 4746 O O . ILE B 1 183 ? 14.914 -28.156 -5.215 1 97.19 183 ILE B O 1
ATOM 4750 N N . SER B 1 184 ? 13.555 -26.625 -5.773 1 95.75 184 SER B N 1
ATOM 4751 C CA . SER B 1 184 ? 12.648 -26.688 -4.633 1 95.75 184 SER B CA 1
ATOM 4752 C C . SER B 1 184 ? 11.305 -26.047 -4.957 1 95.75 184 SER B C 1
ATOM 4754 O O . SER B 1 184 ? 11.109 -25.516 -6.055 1 95.75 184 SER B O 1
ATOM 4756 N N . PHE B 1 185 ? 10.359 -26.031 -4.035 1 94.88 185 PHE B N 1
ATOM 4757 C CA . PHE B 1 185 ? 9.039 -25.469 -4.262 1 94.88 185 PHE B CA 1
ATOM 4758 C C . PHE B 1 185 ? 9.117 -23.969 -4.508 1 94.88 185 PHE B C 1
ATOM 4760 O O . PHE B 1 185 ? 8.281 -23.406 -5.211 1 94.88 185 PHE B O 1
ATOM 4767 N N . VAL B 1 186 ? 10.195 -23.234 -3.988 1 96.12 186 VAL B N 1
ATOM 4768 C CA . VAL B 1 186 ? 10.344 -21.797 -4.164 1 96.12 186 VAL B CA 1
ATOM 4769 C C . VAL B 1 186 ? 11.164 -21.516 -5.422 1 96.12 186 VAL B C 1
ATOM 4771 O O . VAL B 1 186 ? 11.391 -20.359 -5.77 1 96.12 186 VAL B O 1
ATOM 4774 N N . SER B 1 187 ? 11.656 -22.531 -6.082 1 96.88 187 SER B N 1
ATOM 4775 C CA . SER B 1 187 ? 12.391 -22.484 -7.336 1 96.88 187 SER B CA 1
ATOM 4776 C C . SER B 1 187 ? 12.258 -23.781 -8.117 1 96.88 187 SER B C 1
ATOM 4778 O O . SER B 1 187 ? 13.258 -24.453 -8.375 1 96.88 187 SER B O 1
ATOM 4780 N N . GLN B 1 188 ? 11.148 -24.047 -8.602 1 96.56 188 GLN B N 1
ATOM 4781 C CA . GLN B 1 188 ? 10.805 -25.375 -9.094 1 96.56 188 GLN B CA 1
ATOM 4782 C C . GLN B 1 188 ? 11.234 -25.547 -10.547 1 96.56 188 GLN B C 1
ATOM 4784 O O . GLN B 1 188 ? 11.43 -26.672 -11.008 1 96.56 188 GLN B O 1
ATOM 4789 N N . TYR B 1 189 ? 11.422 -24.5 -11.266 1 97.44 189 TYR B N 1
ATOM 4790 C CA . TYR B 1 189 ? 11.68 -24.578 -12.703 1 97.44 189 TYR B CA 1
ATOM 4791 C C . TYR B 1 189 ? 12.867 -23.719 -13.094 1 97.44 189 TYR B C 1
ATOM 4793 O O . TYR B 1 189 ? 13.18 -22.734 -12.406 1 97.44 189 TYR B O 1
ATOM 4801 N N . PRO B 1 190 ? 13.539 -24.031 -14.156 1 97.25 190 PRO B N 1
ATOM 4802 C CA . PRO B 1 190 ? 14.727 -23.297 -14.578 1 97.25 190 PRO B CA 1
ATOM 4803 C C . PRO B 1 190 ? 14.383 -22 -15.32 1 97.25 190 PRO B C 1
ATOM 4805 O O . PRO B 1 190 ? 14.719 -21.844 -16.5 1 97.25 190 PRO B O 1
ATOM 4808 N N . VAL B 1 191 ? 13.789 -21.078 -14.703 1 97.94 191 VAL B N 1
ATOM 4809 C CA . VAL B 1 191 ? 13.484 -19.734 -15.211 1 97.94 19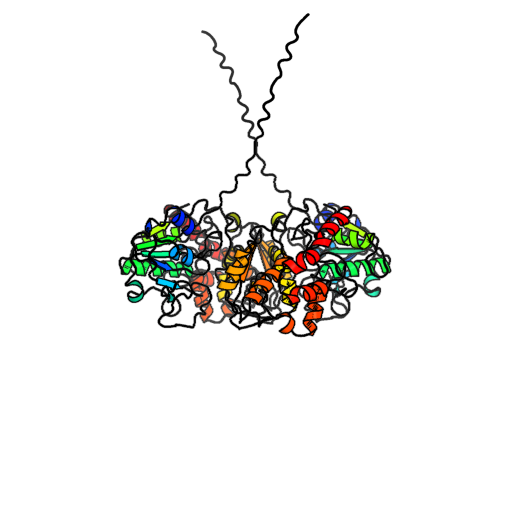1 VAL B CA 1
ATOM 4810 C C . VAL B 1 191 ? 14.227 -18.688 -14.391 1 97.94 191 VAL B C 1
ATOM 4812 O O . VAL B 1 191 ? 14.75 -18.984 -13.312 1 97.94 191 VAL B O 1
ATOM 4815 N N . THR B 1 192 ? 14.336 -17.531 -14.945 1 98.06 192 THR B N 1
ATOM 4816 C CA . THR B 1 192 ? 14.977 -16.422 -14.227 1 98.06 192 THR B CA 1
ATOM 4817 C C . THR B 1 192 ? 14.141 -16.016 -13.016 1 98.06 192 THR B C 1
ATOM 4819 O O . THR B 1 192 ? 12.984 -16.406 -12.891 1 98.06 192 THR B O 1
ATOM 4822 N N . TYR B 1 193 ? 14.711 -15.289 -12.047 1 98.19 193 TYR B N 1
ATOM 4823 C CA . TYR B 1 193 ? 14.016 -14.875 -10.828 1 98.19 193 TYR B CA 1
ATOM 4824 C C . TYR B 1 193 ? 12.828 -13.977 -11.164 1 98.19 193 TYR B C 1
ATOM 4826 O O . TYR B 1 193 ? 11.719 -14.195 -10.664 1 98.19 193 TYR B O 1
ATOM 4834 N N . VAL B 1 194 ? 13.094 -12.852 -11.82 1 98.12 194 VAL B N 1
ATOM 4835 C CA . VAL B 1 194 ? 12.031 -12.164 -12.555 1 98.12 194 VAL B CA 1
ATOM 4836 C C . VAL B 1 194 ? 11.844 -12.805 -13.922 1 98.12 194 VAL B C 1
ATOM 4838 O O . VAL B 1 194 ? 12.719 -12.727 -14.781 1 98.12 194 VAL B O 1
ATOM 4841 N N . HIS B 1 195 ? 10.711 -13.438 -14.18 1 97.56 195 HIS B N 1
ATOM 4842 C CA . HIS B 1 195 ? 10.703 -14.43 -15.25 1 97.56 195 HIS B CA 1
ATOM 4843 C C . HIS B 1 195 ? 9.961 -13.906 -16.484 1 97.56 195 HIS B C 1
ATOM 4845 O O . HIS B 1 195 ? 10.016 -14.516 -17.547 1 97.56 195 HIS B O 1
ATOM 4851 N N . GLY B 1 196 ? 9.164 -12.836 -16.391 1 97.5 196 GLY B N 1
ATOM 4852 C CA . GLY B 1 196 ? 8.633 -12.125 -17.531 1 97.5 196 GLY B CA 1
ATOM 4853 C C . GLY B 1 196 ? 7.434 -12.812 -18.172 1 97.5 196 GLY B C 1
ATOM 4854 O O . GLY B 1 196 ? 6.816 -12.273 -19.078 1 97.5 196 GLY B O 1
ATOM 4855 N N . PHE B 1 197 ? 7.016 -14.023 -17.688 1 98.62 197 PHE B N 1
ATOM 4856 C CA . PHE B 1 197 ? 5.914 -14.797 -18.266 1 98.62 197 PHE B CA 1
ATOM 4857 C C . PHE B 1 197 ? 4.59 -14.406 -17.625 1 98.62 197 PHE B C 1
ATOM 4859 O O . PHE B 1 197 ? 4.543 -14.07 -16.438 1 98.62 197 PHE B O 1
ATOM 4866 N N . THR B 1 198 ? 3.543 -14.414 -18.391 1 98.62 198 THR B N 1
ATOM 4867 C CA . THR B 1 198 ? 2.262 -14.703 -17.766 1 98.62 198 THR B CA 1
ATOM 4868 C C . THR B 1 198 ? 2.184 -16.172 -17.344 1 98.62 198 THR B C 1
ATOM 4870 O O . THR B 1 198 ? 3.029 -16.969 -17.734 1 98.62 198 THR B O 1
ATOM 4873 N N . VAL B 1 199 ? 1.177 -16.516 -16.562 1 98.56 199 VAL B N 1
ATOM 4874 C CA . VAL B 1 199 ? 1.065 -17.906 -16.125 1 98.56 199 VAL B CA 1
ATOM 4875 C C . VAL B 1 199 ? 0.731 -18.812 -17.297 1 98.56 199 VAL B C 1
ATOM 4877 O O . VAL B 1 199 ? 1.151 -19.969 -17.344 1 98.56 199 VAL B O 1
ATOM 4880 N N . GLY B 1 200 ? -0.058 -18.297 -18.266 1 98.88 200 GLY B N 1
ATOM 4881 C CA . GLY B 1 200 ? -0.312 -19.047 -19.484 1 98.88 200 GLY B CA 1
ATOM 4882 C C . GLY B 1 200 ? 0.944 -19.312 -20.281 1 98.88 200 GLY B C 1
ATOM 4883 O O . GLY B 1 200 ? 1.184 -20.453 -20.703 1 98.88 200 GLY B O 1
ATOM 4884 N N . GLU B 1 201 ? 1.736 -18.312 -20.516 1 98.88 201 GLU B N 1
ATOM 4885 C CA . GLU B 1 201 ? 2.992 -18.453 -21.234 1 98.88 201 GLU B CA 1
ATOM 4886 C C . GLU B 1 201 ? 3.936 -19.422 -20.531 1 98.88 201 GLU B C 1
ATOM 4888 O O . GLU B 1 201 ? 4.59 -20.25 -21.172 1 98.88 201 GLU B O 1
ATOM 4893 N N . LEU B 1 202 ? 4.016 -19.281 -19.219 1 98.81 202 LEU B N 1
ATOM 4894 C CA . LEU B 1 202 ? 4.867 -20.188 -18.453 1 98.81 202 LEU B CA 1
ATOM 4895 C C . LEU B 1 202 ? 4.406 -21.625 -18.609 1 98.81 202 LEU B C 1
ATOM 4897 O O . LEU B 1 202 ? 5.23 -22.531 -18.766 1 98.81 202 LEU B O 1
ATOM 4901 N N . ALA B 1 203 ? 3.105 -21.844 -18.547 1 98.88 203 ALA B N 1
ATOM 4902 C CA . ALA B 1 203 ? 2.553 -23.188 -18.719 1 98.88 203 ALA B CA 1
ATOM 4903 C C . ALA B 1 203 ? 2.961 -23.781 -20.062 1 98.88 203 ALA B C 1
ATOM 4905 O O . ALA B 1 203 ? 3.346 -24.938 -20.141 1 98.88 203 ALA B O 1
ATOM 4906 N N . ILE B 1 204 ? 2.846 -22.984 -21.109 1 98.88 204 ILE B N 1
ATOM 4907 C CA . ILE B 1 204 ? 3.238 -23.422 -22.453 1 98.88 204 ILE B CA 1
ATOM 4908 C C . ILE B 1 204 ? 4.723 -23.797 -22.453 1 98.88 204 ILE B C 1
ATOM 4910 O O . ILE B 1 204 ? 5.102 -24.859 -22.953 1 98.88 204 ILE B O 1
ATOM 4914 N N . PHE B 1 205 ? 5.543 -22.953 -21.891 1 98.81 205 PHE B N 1
ATOM 4915 C CA . PHE B 1 205 ? 6.98 -23.188 -21.812 1 98.81 205 PHE B CA 1
ATOM 4916 C C . PHE B 1 205 ? 7.285 -24.484 -21.094 1 98.81 205 PHE B C 1
ATOM 4918 O O . PHE B 1 205 ? 8.023 -25.328 -21.609 1 98.81 205 PHE B O 1
ATOM 4925 N N . LEU B 1 206 ? 6.715 -24.688 -19.922 1 98.75 206 LEU B N 1
ATOM 4926 C CA . LEU B 1 206 ? 6.941 -25.891 -19.141 1 98.75 206 LEU B CA 1
ATOM 4927 C C . LEU B 1 206 ? 6.52 -27.141 -19.906 1 98.75 206 LEU B C 1
ATOM 4929 O O . LEU B 1 206 ? 7.227 -28.141 -19.891 1 98.75 206 LEU B O 1
ATOM 4933 N N . ASN B 1 207 ? 5.383 -27.078 -20.547 1 98.81 207 ASN B N 1
ATOM 4934 C CA . ASN B 1 207 ? 4.812 -28.203 -21.266 1 98.81 207 ASN B CA 1
ATOM 4935 C C . ASN B 1 207 ? 5.637 -28.547 -22.516 1 98.81 207 ASN B C 1
ATOM 4937 O O . ASN B 1 207 ? 6.043 -29.688 -22.688 1 98.81 207 ASN B O 1
ATOM 4941 N N . LYS B 1 208 ? 5.973 -27.578 -23.328 1 98.38 208 LYS B N 1
ATOM 4942 C CA . LYS B 1 208 ? 6.629 -27.781 -24.609 1 98.38 208 LYS B CA 1
ATOM 4943 C C . LYS B 1 208 ? 8.094 -28.188 -24.422 1 98.38 208 LYS B C 1
ATOM 4945 O O . LYS B 1 208 ? 8.633 -28.969 -25.203 1 98.38 208 LYS B O 1
ATOM 4950 N N . GLU B 1 209 ? 8.711 -27.672 -23.406 1 98.25 209 GLU B N 1
ATOM 4951 C CA . GLU B 1 209 ? 10.109 -27.984 -23.125 1 98.25 209 GLU B CA 1
ATOM 4952 C C . GLU B 1 209 ? 10.234 -29.234 -22.266 1 98.25 209 GLU B C 1
ATOM 4954 O O . GLU B 1 209 ? 11.344 -29.609 -21.859 1 98.25 209 GLU B O 1
ATOM 4959 N N . GLN B 1 210 ? 9.133 -29.906 -21.906 1 98.25 210 GLN B N 1
ATOM 4960 C CA . GLN B 1 210 ? 9.086 -31.141 -21.125 1 98.25 210 GLN B CA 1
ATOM 4961 C C . GLN B 1 210 ? 9.812 -30.969 -19.797 1 98.25 210 GLN B C 1
ATOM 4963 O O . GLN B 1 210 ? 10.648 -31.797 -19.438 1 98.25 210 GLN B O 1
ATOM 4968 N N . LEU B 1 211 ? 9.461 -29.906 -19.125 1 97.94 211 LEU B N 1
ATOM 4969 C CA . LEU B 1 211 ? 10.141 -29.547 -17.875 1 97.94 211 LEU B CA 1
ATOM 4970 C C . LEU B 1 211 ? 9.367 -30.078 -16.672 1 97.94 211 LEU B C 1
ATOM 4972 O O . LEU B 1 211 ? 9.812 -29.938 -15.539 1 97.94 211 LEU B O 1
ATOM 4976 N N . LEU B 1 212 ? 8.242 -30.734 -16.906 1 98 212 LEU B N 1
ATOM 4977 C CA . LEU B 1 212 ? 7.504 -31.391 -15.828 1 98 212 LEU B CA 1
ATOM 4978 C C . LEU B 1 212 ? 8.148 -32.719 -15.453 1 98 212 LEU B C 1
ATOM 4980 O O . LEU B 1 212 ? 8.906 -33.281 -16.25 1 98 212 LEU B O 1
ATOM 4984 N N . LYS B 1 213 ? 7.883 -33.125 -14.195 1 96.38 213 LYS B N 1
ATOM 4985 C CA . LYS B 1 213 ? 8.5 -34.344 -13.719 1 96.38 213 LYS B CA 1
ATOM 4986 C C . LYS B 1 213 ? 8.328 -35.5 -14.734 1 96.38 213 LYS B C 1
ATOM 4988 O O . LYS B 1 213 ? 7.227 -35.688 -15.258 1 96.38 213 LYS B O 1
ATOM 4993 N N . ASN B 1 214 ? 9.383 -36.188 -15.086 1 96.81 214 ASN B N 1
ATOM 4994 C CA . ASN B 1 214 ? 9.445 -37.312 -16.016 1 96.81 214 ASN B CA 1
ATOM 4995 C C . ASN B 1 214 ? 9.141 -36.844 -17.453 1 96.81 214 ASN B C 1
ATOM 4997 O O . ASN B 1 214 ? 8.844 -37.688 -18.312 1 96.81 214 ASN B O 1
ATOM 5001 N N . GLY B 1 215 ? 9.086 -35.5 -17.672 1 97.62 215 GLY B N 1
ATOM 5002 C CA . GLY B 1 215 ? 8.914 -34.969 -19.016 1 97.62 215 GLY B CA 1
ATOM 5003 C C . GLY B 1 215 ? 7.488 -35.094 -19.531 1 97.62 215 GLY B C 1
ATOM 5004 O O . GLY B 1 215 ? 7.246 -35.062 -20.734 1 97.62 215 GLY B O 1
ATOM 5005 N N . VAL B 1 216 ? 6.555 -35.312 -18.688 1 97.88 216 VAL B N 1
ATOM 5006 C CA . VAL B 1 216 ? 5.164 -35.5 -19.094 1 97.88 216 VAL B CA 1
ATOM 5007 C C . VAL B 1 216 ? 4.621 -34.188 -19.672 1 97.88 216 VAL B C 1
ATOM 5009 O O . VAL B 1 216 ? 5.152 -33.125 -19.391 1 97.88 216 VAL B O 1
ATOM 5012 N N . GLN B 1 217 ? 3.652 -34.344 -20.516 1 98.25 217 GLN B N 1
ATOM 5013 C CA . GLN B 1 217 ? 2.943 -33.219 -21.141 1 98.25 217 GLN B CA 1
ATOM 5014 C C . GLN B 1 217 ? 1.433 -33.375 -20.969 1 98.25 217 GLN B C 1
ATOM 5016 O O . GLN B 1 217 ? 0.897 -34.469 -21.078 1 98.25 217 GLN B O 1
ATOM 5021 N N . CYS B 1 218 ? 0.85 -32.375 -20.641 1 97.56 218 CYS B N 1
ATOM 5022 C CA . CYS B 1 218 ? -0.605 -32.438 -20.547 1 97.56 218 CYS B CA 1
ATOM 5023 C C . CYS B 1 218 ? -1.245 -31.781 -21.766 1 97.56 218 CYS B C 1
ATOM 5025 O O . CYS B 1 218 ? -0.576 -31.078 -22.531 1 97.56 218 CYS B O 1
ATOM 5027 N N . GLU B 1 219 ? -2.52 -32.125 -22.094 1 98.56 219 GLU B N 1
ATOM 5028 C CA . GLU B 1 219 ? -3.32 -31.391 -23.062 1 98.56 219 GLU B CA 1
ATOM 5029 C C . GLU B 1 219 ? -3.678 -30 -22.531 1 98.56 219 GLU B C 1
ATOM 5031 O O . GLU B 1 219 ? -4.594 -29.844 -21.719 1 98.56 219 GLU B O 1
ATOM 5036 N N . LEU B 1 220 ? -2.951 -29.016 -23.016 1 98.75 220 LEU B N 1
ATOM 5037 C CA . LEU B 1 220 ? -2.963 -27.688 -22.438 1 98.75 220 LEU B CA 1
ATOM 5038 C C . LEU B 1 220 ? -3.713 -26.703 -23.328 1 98.75 220 LEU B C 1
ATOM 5040 O O . LEU B 1 220 ? -3.512 -26.688 -24.547 1 98.75 220 LEU B O 1
ATOM 5044 N N . TYR B 1 221 ? -4.617 -25.984 -22.812 1 98.75 221 TYR B N 1
ATOM 5045 C CA . TYR B 1 221 ? -5.301 -24.875 -23.469 1 98.75 221 TYR B CA 1
ATOM 5046 C C . TYR B 1 221 ? -5.211 -23.609 -22.641 1 98.75 221 TYR B C 1
ATOM 5048 O O . TYR B 1 221 ? -5.555 -23.609 -21.453 1 98.75 221 TYR B O 1
ATOM 5056 N N . VAL B 1 222 ? -4.727 -22.5 -23.188 1 98.94 222 VAL B N 1
ATOM 5057 C CA . VAL B 1 222 ? -4.66 -21.219 -22.5 1 98.94 222 VAL B CA 1
ATOM 5058 C C . VAL B 1 222 ? -5.738 -20.281 -23.047 1 98.94 222 VAL B C 1
ATOM 5060 O O . VAL B 1 222 ? -5.828 -20.062 -24.266 1 98.94 222 VAL B O 1
ATOM 5063 N N . VAL B 1 223 ? -6.609 -19.828 -22.203 1 98.94 223 VAL B N 1
ATOM 5064 C CA . VAL B 1 223 ? -7.496 -18.719 -22.562 1 98.94 223 VAL B CA 1
ATOM 5065 C C . VAL B 1 223 ? -6.758 -17.391 -22.406 1 98.94 223 VAL B C 1
ATOM 5067 O O . VAL B 1 223 ? -6.547 -16.922 -21.297 1 98.94 223 VAL B O 1
ATOM 5070 N N . GLU B 1 224 ? -6.426 -16.797 -23.5 1 98.75 224 GLU B N 1
ATOM 5071 C CA . GLU B 1 224 ? -5.641 -15.57 -23.547 1 98.75 224 GLU B CA 1
ATOM 5072 C C . GLU B 1 224 ? -6.457 -14.383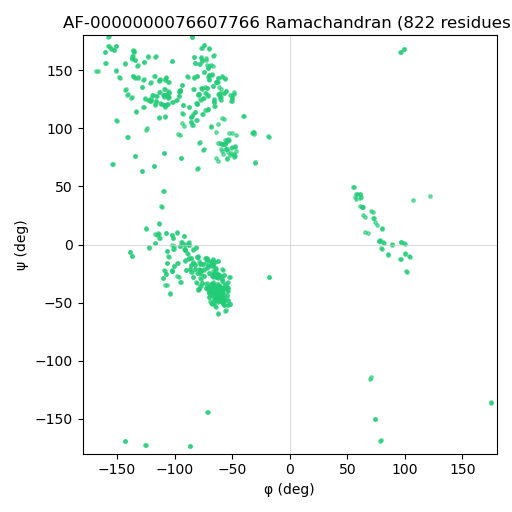 -23.047 1 98.75 224 GLU B C 1
ATOM 5074 O O . GLU B 1 224 ? -7.688 -14.375 -23.172 1 98.75 224 GLU B O 1
ATOM 5079 N N . MET B 1 225 ? -5.742 -13.445 -22.516 1 98.81 225 MET B N 1
ATOM 5080 C CA . MET B 1 225 ? -6.367 -12.164 -22.188 1 98.81 225 MET B CA 1
ATOM 5081 C C . MET B 1 225 ? -6.66 -11.367 -23.453 1 98.81 225 MET B C 1
ATOM 5083 O O . MET B 1 225 ? -6.125 -11.664 -24.516 1 98.81 225 MET B O 1
ATOM 5087 N N . GLU B 1 226 ? -7.516 -10.461 -23.344 1 98.56 226 GLU B N 1
ATOM 5088 C CA . GLU B 1 226 ? -7.715 -9.438 -24.359 1 98.56 226 GLU B CA 1
ATOM 5089 C C . GLU B 1 226 ? -7.246 -8.07 -23.875 1 98.56 226 GLU B C 1
ATOM 5091 O O . GLU B 1 226 ? -7.516 -7.688 -22.734 1 98.56 226 GLU B O 1
ATOM 5096 N N . GLY B 1 227 ? -6.426 -7.406 -24.641 1 97.94 227 GLY B N 1
ATOM 5097 C CA . GLY B 1 227 ? -6.066 -6.023 -24.359 1 97.94 227 GLY B CA 1
ATOM 5098 C C . GLY B 1 227 ? -4.766 -5.887 -23.594 1 97.94 227 GLY B C 1
ATOM 5099 O O . GLY B 1 227 ? -4.223 -4.789 -23.469 1 97.94 227 GLY B O 1
ATOM 5100 N N . TRP B 1 228 ? -4.203 -6.973 -23.031 1 98.12 228 TRP B N 1
ATOM 5101 C CA . TRP B 1 228 ? -2.939 -6.887 -22.312 1 98.12 228 TRP B CA 1
ATOM 5102 C C . TRP B 1 228 ? -1.757 -6.941 -23.266 1 98.12 228 TRP B C 1
ATOM 5104 O O . TRP B 1 228 ? -1.788 -7.68 -24.25 1 98.12 228 TRP B O 1
ATOM 5114 N N . ASN B 1 229 ? -0.755 -6.262 -23.031 1 97.44 229 ASN B N 1
ATOM 5115 C CA . ASN B 1 229 ? 0.52 -6.395 -23.734 1 97.44 229 ASN B CA 1
ATOM 5116 C C . ASN B 1 229 ? 1.695 -6.359 -22.766 1 97.44 229 ASN B C 1
ATOM 5118 O O . ASN B 1 229 ? 1.547 -5.934 -21.609 1 97.44 229 ASN B O 1
ATOM 5122 N N . ARG B 1 230 ? 2.783 -6.715 -23.234 1 97.31 230 ARG B N 1
ATOM 5123 C CA . ARG B 1 230 ? 3.912 -7.043 -22.359 1 97.31 230 ARG B CA 1
ATOM 5124 C C . ARG B 1 230 ? 4.516 -5.789 -21.75 1 97.31 230 ARG B C 1
ATOM 5126 O O . ARG B 1 230 ? 5.285 -5.871 -20.781 1 97.31 230 ARG B O 1
ATOM 5133 N N . GLU B 1 231 ? 4.184 -4.598 -22.203 1 96.69 231 GLU B N 1
ATOM 5134 C CA . GLU B 1 231 ? 4.734 -3.35 -21.688 1 96.69 231 GLU B CA 1
ATOM 5135 C C . GLU B 1 231 ? 3.912 -2.828 -20.516 1 96.69 231 GLU B C 1
ATOM 5137 O O . GLU B 1 231 ? 4.352 -1.935 -19.781 1 96.69 231 GLU B O 1
ATOM 5142 N N . MET B 1 232 ? 2.715 -3.426 -20.328 1 95.88 232 MET B N 1
ATOM 5143 C CA . MET B 1 232 ? 1.782 -2.916 -19.328 1 95.88 232 MET B CA 1
ATOM 5144 C C . MET B 1 232 ? 2.18 -3.377 -17.922 1 95.88 232 MET B C 1
ATOM 5146 O O . MET B 1 232 ? 2.473 -4.555 -17.719 1 95.88 232 MET B O 1
ATOM 5150 N N . THR B 1 233 ? 2.244 -2.43 -17.047 1 91.56 233 THR B N 1
ATOM 5151 C CA . THR B 1 233 ? 2.191 -2.797 -15.633 1 91.56 233 THR B CA 1
ATOM 5152 C C . THR B 1 233 ? 0.763 -3.133 -15.211 1 91.56 233 THR B C 1
ATOM 5154 O O . THR B 1 233 ? -0.182 -2.902 -15.969 1 91.56 233 THR B O 1
ATOM 5157 N N . PHE B 1 234 ? 0.596 -3.674 -14.062 1 96.56 234 PHE B N 1
ATOM 5158 C CA . PHE B 1 234 ? -0.743 -4.031 -13.617 1 96.56 234 PHE B CA 1
ATOM 5159 C C . PHE B 1 234 ? -1.627 -2.797 -13.508 1 96.56 234 PHE B C 1
ATOM 5161 O O . PHE B 1 234 ? -2.814 -2.846 -13.836 1 96.56 234 PHE B O 1
ATOM 5168 N N . MET B 1 235 ? -1.067 -1.701 -13.016 1 91.31 235 MET B N 1
ATOM 5169 C CA . MET B 1 235 ? -1.838 -0.474 -12.828 1 91.31 235 MET B CA 1
ATOM 5170 C C . MET B 1 235 ? -2.432 -0.002 -14.156 1 91.31 235 MET B C 1
ATOM 5172 O O . MET B 1 235 ? -3.533 0.549 -14.18 1 91.31 235 MET B O 1
ATOM 5176 N N . GLU B 1 236 ? -1.809 -0.278 -15.195 1 93.38 236 GLU B N 1
ATOM 5177 C CA . GLU B 1 236 ? -2.232 0.185 -16.516 1 93.38 236 GLU B CA 1
ATOM 5178 C C . GLU B 1 236 ? -3.342 -0.697 -17.078 1 93.38 236 GLU B C 1
ATOM 5180 O O . GLU B 1 236 ? -3.988 -0.336 -18.062 1 93.38 236 GLU B O 1
ATOM 5185 N N . THR B 1 237 ? -3.605 -1.83 -16.438 1 96.81 237 THR B N 1
ATOM 5186 C CA . THR B 1 237 ? -4.633 -2.742 -16.922 1 96.81 237 THR B CA 1
ATOM 5187 C C . THR B 1 237 ? -6.023 -2.234 -16.578 1 96.81 237 THR B C 1
ATOM 5189 O O . THR B 1 237 ? -7.016 -2.641 -17.188 1 96.81 237 THR B O 1
ATOM 5192 N N . GLY B 1 238 ? -6.074 -1.41 -15.477 1 94.19 238 GLY B N 1
ATOM 5193 C CA . GLY B 1 238 ? -7.359 -0.96 -14.961 1 94.19 238 GLY B CA 1
ATOM 5194 C C . GLY B 1 238 ? -8.078 -2.016 -14.148 1 94.19 238 GLY B C 1
ATOM 5195 O O . GLY B 1 238 ? -9.195 -1.795 -13.68 1 94.19 238 GLY B O 1
ATOM 5196 N N . LEU B 1 239 ? -7.469 -3.18 -13.93 1 97.31 239 LEU B N 1
ATOM 5197 C CA . LEU B 1 239 ? -8.055 -4.258 -13.141 1 97.31 239 LEU B CA 1
ATOM 5198 C C . LEU B 1 239 ? -7.863 -4.004 -11.648 1 97.31 239 LEU B C 1
ATOM 5200 O O . LEU B 1 239 ? -6.859 -3.414 -11.242 1 97.31 239 LEU B O 1
ATOM 5204 N N . PRO B 1 240 ? -8.82 -4.391 -10.844 1 96.94 240 PRO B N 1
ATOM 5205 C CA . PRO B 1 240 ? -8.609 -4.301 -9.398 1 96.94 240 PRO B CA 1
ATOM 5206 C C . PRO B 1 240 ? -7.586 -5.316 -8.891 1 96.94 240 PRO B C 1
ATOM 5208 O O . PRO B 1 240 ? -7.492 -6.426 -9.422 1 96.94 240 PRO B O 1
ATOM 5211 N N . TRP B 1 241 ? -6.867 -4.938 -7.922 1 97.75 241 TRP B N 1
ATOM 5212 C CA . TRP B 1 241 ? -5.91 -5.844 -7.297 1 97.75 241 TRP B CA 1
ATOM 5213 C C . TRP B 1 241 ? -6.508 -6.492 -6.055 1 97.75 241 TRP B C 1
ATOM 5215 O O . TRP B 1 241 ? -7.098 -5.809 -5.215 1 97.75 241 TRP B O 1
ATOM 5225 N N . VAL B 1 242 ? -6.453 -7.734 -5.984 1 97.75 242 VAL B N 1
ATOM 5226 C CA . VAL B 1 242 ? -6.727 -8.508 -4.777 1 97.75 242 VAL B CA 1
ATOM 5227 C C . VAL B 1 242 ? -5.418 -9.023 -4.188 1 97.75 242 VAL B C 1
ATOM 5229 O O . VAL B 1 242 ? -4.605 -9.633 -4.891 1 97.75 242 VAL B O 1
ATOM 5232 N N . PRO B 1 243 ? -5.164 -8.758 -2.914 1 96.88 243 PRO B N 1
ATOM 5233 C CA . PRO B 1 243 ? -3.91 -9.242 -2.336 1 96.88 243 PRO B CA 1
ATOM 5234 C C . PRO B 1 243 ? -3.676 -10.727 -2.607 1 96.88 243 PRO B C 1
ATOM 5236 O O . PRO B 1 243 ? -4.516 -11.562 -2.268 1 96.88 243 PRO B O 1
ATOM 5239 N N . SER B 1 244 ? -2.537 -11.039 -3.164 1 94.94 244 SER B N 1
ATOM 5240 C CA . SER B 1 244 ? -2.225 -12.43 -3.453 1 94.94 244 SER B CA 1
ATOM 5241 C C . SER B 1 244 ? -1.695 -13.148 -2.217 1 94.94 244 SER B C 1
ATOM 5243 O O . SER B 1 244 ? -1.706 -14.383 -2.154 1 94.94 244 SER B O 1
ATOM 5245 N N . SER B 1 245 ? -1.223 -12.461 -1.303 1 93.94 245 SER B N 1
ATOM 5246 C CA . SER B 1 245 ? -0.843 -12.836 0.056 1 93.94 245 SER B CA 1
ATOM 5247 C C . SER B 1 245 ? -0.945 -11.648 1.007 1 93.94 245 SER B C 1
ATOM 5249 O O . SER B 1 245 ? -1.078 -10.5 0.567 1 93.94 245 SER B O 1
ATOM 5251 N N . PRO B 1 246 ? -0.881 -11.852 2.244 1 93.88 246 PRO B N 1
ATOM 5252 C CA . PRO B 1 246 ? -0.989 -10.734 3.186 1 93.88 246 PRO B CA 1
ATOM 5253 C C . PRO B 1 246 ? 0.062 -9.656 2.941 1 93.88 246 PRO B C 1
ATOM 5255 O O . PRO B 1 246 ? -0.183 -8.477 3.217 1 93.88 246 PRO B O 1
ATOM 5258 N N . HIS B 1 247 ? 1.205 -10 2.373 1 97.44 247 HIS B N 1
ATOM 5259 C CA . HIS B 1 247 ? 2.297 -9.039 2.279 1 97.44 247 HIS B CA 1
ATOM 5260 C C . HIS B 1 247 ? 2.477 -8.547 0.848 1 97.44 247 HIS B C 1
ATOM 5262 O O . HIS B 1 247 ? 3.494 -7.93 0.521 1 97.44 247 HIS B O 1
ATOM 5268 N N . ILE B 1 248 ? 1.505 -8.898 -0.04 1 97.88 248 ILE B N 1
ATOM 5269 C CA . ILE B 1 248 ? 1.382 -8.258 -1.347 1 97.88 248 ILE B CA 1
ATOM 5270 C C . ILE B 1 248 ? 0.038 -7.543 -1.446 1 97.88 248 ILE B C 1
ATOM 5272 O O . ILE B 1 248 ? -0.803 -7.898 -2.275 1 97.88 248 ILE B O 1
ATOM 5276 N N . PRO B 1 249 ? -0.109 -6.504 -0.673 1 97.56 249 PRO B N 1
ATOM 5277 C CA . PRO B 1 249 ? -1.426 -5.879 -0.526 1 97.56 249 PRO B CA 1
ATOM 5278 C C . PRO B 1 249 ? -1.83 -5.059 -1.749 1 97.56 249 PRO B C 1
ATOM 5280 O O . PRO B 1 249 ? -3.023 -4.863 -1.998 1 97.56 249 PRO B O 1
ATOM 5283 N N . HIS B 1 250 ? -0.816 -4.562 -2.463 1 96.88 250 HIS B N 1
ATOM 5284 C CA . HIS B 1 250 ? -1.043 -3.732 -3.639 1 96.88 250 HIS B CA 1
ATOM 5285 C C . HIS B 1 250 ? -0.294 -4.277 -4.852 1 96.88 250 HIS B C 1
ATOM 5287 O O . HIS B 1 250 ? 0.676 -5.023 -4.703 1 96.88 250 HIS B O 1
ATOM 5293 N N . ALA B 1 251 ? -0.772 -3.91 -6.031 1 96.69 251 ALA B N 1
ATOM 5294 C CA . ALA B 1 251 ? -0.112 -4.359 -7.254 1 96.69 251 ALA B CA 1
ATOM 5295 C C . ALA B 1 251 ? 1.353 -3.934 -7.273 1 96.69 251 ALA B C 1
ATOM 5297 O O . ALA B 1 251 ? 2.225 -4.707 -7.684 1 96.69 251 ALA B O 1
ATOM 5298 N N . GLU B 1 252 ? 1.608 -2.768 -6.77 1 95.88 252 GLU B N 1
ATOM 5299 C CA . GLU B 1 252 ? 2.965 -2.227 -6.789 1 95.88 252 GLU B CA 1
ATOM 5300 C C . GLU B 1 252 ? 3.891 -3.025 -5.879 1 95.88 252 GLU B C 1
ATOM 5302 O O . GLU B 1 252 ? 5.109 -3.035 -6.074 1 95.88 252 GLU B O 1
ATOM 5307 N N . THR B 1 253 ? 3.328 -3.646 -4.875 1 98 253 THR B N 1
ATOM 5308 C CA . THR B 1 253 ? 4.16 -4.438 -3.977 1 98 253 THR B CA 1
ATOM 5309 C C . THR B 1 253 ? 4.867 -5.559 -4.738 1 98 253 THR B C 1
ATOM 5311 O O . THR B 1 253 ? 5.965 -5.969 -4.367 1 98 253 THR B O 1
ATOM 5314 N N . ALA B 1 254 ? 4.254 -5.98 -5.84 1 97.94 254 ALA B N 1
ATOM 5315 C CA . ALA B 1 254 ? 4.863 -7.012 -6.672 1 97.94 254 ALA B CA 1
ATOM 5316 C C . ALA B 1 254 ? 6.199 -6.543 -7.238 1 97.94 254 ALA B C 1
ATOM 5318 O O . ALA B 1 254 ? 7.098 -7.355 -7.488 1 97.94 254 ALA B O 1
ATOM 5319 N N . TRP B 1 255 ? 6.391 -5.207 -7.422 1 97.94 255 TRP B N 1
ATOM 5320 C CA . TRP B 1 255 ? 7.664 -4.648 -7.863 1 97.94 255 TRP B CA 1
ATOM 5321 C C . TRP B 1 255 ? 8.742 -4.84 -6.801 1 97.94 255 TRP B C 1
ATOM 5323 O O . TRP B 1 255 ? 9.914 -5.066 -7.129 1 97.94 255 TRP B O 1
ATOM 5333 N N . PHE B 1 256 ? 8.281 -4.766 -5.645 1 98.81 256 PHE B N 1
ATOM 5334 C CA . PHE B 1 256 ? 9.242 -4.676 -4.551 1 98.81 256 PHE B CA 1
ATOM 53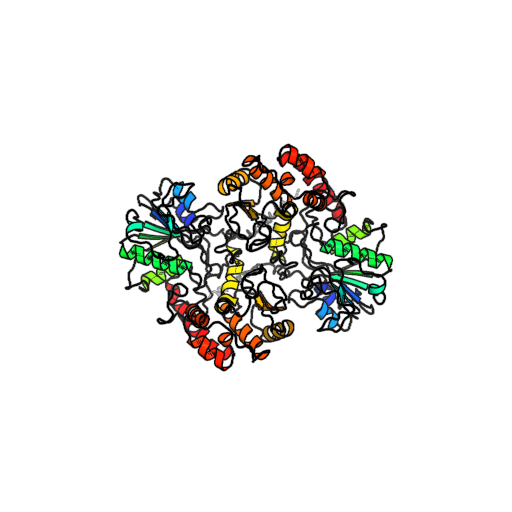35 C C . PHE B 1 256 ? 9.609 -6.062 -4.043 1 98.81 256 PHE B C 1
ATOM 5337 O O . PHE B 1 256 ? 10.68 -6.246 -3.445 1 98.81 256 PHE B O 1
ATOM 5344 N N . TYR B 1 257 ? 8.766 -7.047 -4.289 1 98.75 257 TYR B N 1
ATOM 5345 C CA . TYR B 1 257 ? 9.07 -8.406 -3.848 1 98.75 257 TYR B CA 1
ATOM 5346 C C . TYR B 1 257 ? 10.453 -8.836 -4.305 1 98.75 257 TYR B C 1
ATOM 5348 O O . TYR B 1 257 ? 11.281 -9.258 -3.494 1 98.75 257 TYR B O 1
ATOM 5356 N N . PRO B 1 258 ? 10.797 -8.703 -5.582 1 98.69 258 PRO B N 1
ATOM 5357 C CA . PRO B 1 258 ? 12.141 -9.094 -6.004 1 98.69 258 PRO B CA 1
ATOM 5358 C C . PRO B 1 258 ? 13.219 -8.133 -5.516 1 98.69 258 PRO B C 1
ATOM 5360 O O . PRO B 1 258 ? 14.414 -8.438 -5.598 1 98.69 258 PRO B O 1
ATOM 5363 N N . VAL B 1 259 ? 12.852 -7 -5.016 1 98.88 259 VAL B N 1
ATOM 5364 C CA . VAL B 1 259 ? 13.797 -5.988 -4.551 1 98.88 259 VAL B CA 1
ATOM 5365 C C . VAL B 1 259 ? 14.484 -6.473 -3.279 1 98.88 259 VAL B C 1
ATOM 5367 O O . VAL B 1 259 ? 15.688 -6.27 -3.105 1 98.88 259 VAL B O 1
ATOM 5370 N N . SER B 1 260 ? 13.711 -7.172 -2.428 1 98.88 260 SER B N 1
ATOM 5371 C CA . SER B 1 260 ? 14.312 -7.473 -1.134 1 98.88 260 SER B CA 1
ATOM 5372 C C . SER B 1 260 ? 14 -8.898 -0.696 1 98.88 260 SER B C 1
ATOM 5374 O O . SER B 1 260 ? 14.547 -9.383 0.299 1 98.88 260 SER B O 1
ATOM 5376 N N . GLY B 1 261 ? 13.164 -9.578 -1.433 1 98.56 261 GLY B N 1
ATOM 5377 C CA . GLY B 1 261 ? 12.648 -10.867 -1.001 1 98.56 261 GLY B CA 1
ATOM 5378 C C . GLY B 1 261 ? 13.727 -11.914 -0.813 1 98.56 261 GLY B C 1
ATOM 5379 O O . GLY B 1 261 ? 13.648 -12.75 0.093 1 98.56 261 GLY B O 1
ATOM 5380 N N . ILE B 1 262 ? 14.789 -11.922 -1.636 1 98.69 262 ILE B N 1
ATOM 5381 C CA . ILE B 1 262 ? 15.883 -12.883 -1.523 1 98.69 262 ILE B CA 1
ATOM 5382 C C . ILE B 1 262 ? 16.641 -12.664 -0.213 1 98.69 262 ILE B C 1
ATOM 5384 O O . ILE B 1 262 ? 16.844 -13.602 0.559 1 98.69 262 ILE B O 1
ATOM 5388 N N . LEU B 1 263 ? 16.953 -11.422 0.061 1 98.69 263 LEU B N 1
ATOM 5389 C CA . LEU B 1 263 ? 17.641 -11.07 1.298 1 98.69 263 LEU B CA 1
ATOM 5390 C C . LEU B 1 263 ? 16.781 -11.398 2.512 1 98.69 263 LEU B C 1
ATOM 5392 O O . LEU B 1 263 ? 17.297 -11.828 3.547 1 98.69 263 LEU B O 1
ATOM 5396 N N . GLY B 1 264 ? 15.492 -11.219 2.367 1 98.5 264 GLY B N 1
ATOM 5397 C CA . GLY B 1 264 ? 14.57 -11.477 3.461 1 98.5 264 GLY B CA 1
ATOM 5398 C C . GLY B 1 264 ? 14.625 -12.906 3.967 1 98.5 264 GLY B C 1
ATOM 5399 O O . GLY B 1 264 ? 14.234 -13.18 5.102 1 98.5 264 GLY B O 1
ATOM 5400 N N . GLU B 1 265 ? 15.117 -13.82 3.156 1 98 265 GLU B N 1
ATOM 5401 C CA . GLU B 1 265 ? 15.188 -15.227 3.531 1 98 265 GLU B CA 1
ATOM 5402 C C . GLU B 1 265 ? 16.203 -15.453 4.645 1 98 265 GLU B C 1
ATOM 5404 O O . GLU B 1 265 ? 16.188 -16.484 5.312 1 98 265 GLU B O 1
ATOM 5409 N N . LEU B 1 266 ? 17.094 -14.484 4.824 1 98.56 266 LEU B N 1
ATOM 5410 C CA . LEU B 1 266 ? 18.156 -14.641 5.805 1 98.56 266 LEU B CA 1
ATOM 5411 C C . LEU B 1 266 ? 17.688 -14.227 7.195 1 98.56 266 LEU B C 1
ATOM 5413 O O . LEU B 1 266 ? 18.297 -14.594 8.203 1 98.56 266 LEU B O 1
ATOM 5417 N N . TYR B 1 267 ? 16.656 -13.359 7.328 1 98.12 267 TYR B N 1
ATOM 5418 C CA . TYR B 1 267 ? 16.062 -12.875 8.57 1 98.12 267 TYR B CA 1
ATOM 5419 C C . TYR B 1 267 ? 17.078 -12.094 9.391 1 98.12 267 TYR B C 1
ATOM 5421 O O . TYR B 1 267 ? 17.078 -12.164 10.625 1 98.12 267 TYR B O 1
ATOM 5429 N N . VAL B 1 268 ? 18 -11.406 8.719 1 98.5 268 VAL B N 1
ATOM 5430 C CA . VAL B 1 268 ? 19.016 -10.602 9.391 1 98.5 268 VAL B CA 1
ATOM 5431 C C . VAL B 1 268 ? 18.656 -9.125 9.289 1 98.5 268 VAL B C 1
ATOM 5433 O O . VAL B 1 268 ? 18.812 -8.375 10.258 1 98.5 268 VAL B O 1
ATOM 5436 N N . MET B 1 269 ? 18.219 -8.688 8.188 1 98.75 269 MET B N 1
ATOM 5437 C CA . MET B 1 269 ? 17.719 -7.332 7.949 1 98.75 269 MET B CA 1
ATOM 5438 C C . MET B 1 269 ? 16.203 -7.332 7.762 1 98.75 269 MET B C 1
ATOM 5440 O O . MET B 1 269 ? 15.648 -8.281 7.211 1 98.75 269 MET B O 1
ATOM 5444 N N . ASN B 1 270 ? 15.562 -6.328 8.289 1 98.81 270 ASN B N 1
ATOM 5445 C CA . ASN B 1 270 ? 14.141 -6.152 8.039 1 98.81 270 ASN B CA 1
ATOM 5446 C C . ASN B 1 270 ? 13.875 -5.59 6.645 1 98.81 270 ASN B C 1
ATOM 5448 O O . ASN B 1 270 ? 14.523 -4.625 6.23 1 98.81 270 ASN B O 1
ATOM 5452 N N . ILE B 1 271 ? 12.945 -6.164 5.977 1 98.88 271 ILE B N 1
ATOM 5453 C CA . ILE B 1 271 ? 12.703 -5.777 4.586 1 98.88 271 ILE B CA 1
ATOM 5454 C C . ILE B 1 271 ? 11.344 -5.102 4.465 1 98.88 271 ILE B C 1
ATOM 5456 O O . ILE B 1 271 ? 10.766 -5.055 3.379 1 98.88 271 ILE B O 1
ATOM 5460 N N . GLY B 1 272 ? 10.758 -4.629 5.523 1 98.62 272 GLY B N 1
ATOM 5461 C CA . GLY B 1 272 ? 9.477 -3.949 5.531 1 98.62 272 GLY B CA 1
ATOM 5462 C C . GLY B 1 272 ? 8.328 -4.836 5.988 1 98.62 272 GLY B C 1
ATOM 5463 O O . GLY B 1 272 ? 7.254 -4.344 6.332 1 98.62 272 GLY B O 1
ATOM 5464 N N . VAL B 1 273 ? 8.516 -6.203 5.859 1 98.5 273 VAL B N 1
ATOM 5465 C CA . VAL B 1 273 ? 7.559 -7.105 6.492 1 98.5 273 VAL B CA 1
ATOM 5466 C C . VAL B 1 273 ? 7.551 -6.875 8 1 98.5 273 VAL B C 1
ATOM 5468 O O . VAL B 1 273 ? 8.609 -6.852 8.633 1 98.5 273 VAL B O 1
ATOM 5471 N N . GLY B 1 274 ? 6.391 -6.699 8.594 1 97.88 274 GLY B N 1
ATOM 5472 C CA . GLY B 1 274 ? 6.281 -6.277 9.977 1 97.88 274 GLY B CA 1
ATOM 5473 C C . GLY B 1 274 ? 5.988 -4.797 10.133 1 97.88 274 GLY B C 1
ATOM 5474 O O . GLY B 1 274 ? 5.762 -4.316 11.242 1 97.88 274 GLY B O 1
ATOM 5475 N N . TYR B 1 275 ? 6.023 -4.102 9.047 1 96.44 275 TYR B N 1
ATOM 5476 C CA . TYR B 1 275 ? 5.641 -2.705 8.859 1 96.44 275 TYR B CA 1
ATOM 5477 C C . TYR B 1 275 ? 4.613 -2.562 7.746 1 96.44 275 TYR B C 1
ATOM 5479 O O . TYR B 1 275 ? 4.016 -3.553 7.316 1 96.44 275 TYR B O 1
ATOM 5487 N N . THR B 1 276 ? 4.219 -1.419 7.301 1 96.5 276 THR B N 1
ATOM 5488 C CA . THR B 1 276 ? 3.137 -1.255 6.336 1 96.5 276 THR B CA 1
ATOM 5489 C C . THR B 1 276 ? 3.691 -1.092 4.926 1 96.5 276 THR B C 1
ATOM 5491 O O . THR B 1 276 ? 2.953 -0.755 3.996 1 96.5 276 THR B O 1
ATOM 5494 N N . LEU B 1 277 ? 5.027 -1.348 4.758 1 98.12 277 LEU B N 1
ATOM 5495 C CA . LEU B 1 277 ? 5.691 -1.271 3.463 1 98.12 277 LEU B CA 1
ATOM 5496 C C . LEU B 1 277 ? 6.473 -2.549 3.178 1 98.12 277 LEU B C 1
ATOM 5498 O O . LEU B 1 277 ? 7.688 -2.504 2.963 1 98.12 277 LEU B O 1
ATOM 5502 N N . PRO B 1 278 ? 5.797 -3.689 3.074 1 98.62 278 PRO B N 1
ATOM 5503 C CA . PRO B 1 278 ? 6.527 -4.938 2.844 1 98.62 278 PRO B CA 1
ATOM 5504 C C . PRO B 1 278 ? 7.391 -4.895 1.584 1 98.62 278 PRO B C 1
ATOM 5506 O O . PRO B 1 278 ? 6.93 -4.449 0.531 1 98.62 278 PRO B O 1
ATOM 5509 N N . PHE B 1 279 ? 8.703 -5.297 1.748 1 98.88 279 PHE B N 1
ATOM 5510 C CA . PHE B 1 279 ? 9.688 -5.543 0.701 1 98.88 279 PHE B CA 1
ATOM 5511 C C . PHE B 1 279 ? 10.266 -4.23 0.182 1 98.88 279 PHE B C 1
ATOM 5513 O O . PHE B 1 279 ? 11.125 -4.23 -0.705 1 98.88 279 PHE B O 1
ATOM 5520 N N . GLN B 1 280 ? 9.867 -3.08 0.774 1 98.75 280 GLN B N 1
ATOM 5521 C CA . GLN B 1 280 ? 10.281 -1.784 0.245 1 98.75 280 GLN B CA 1
ATOM 5522 C C . GLN B 1 280 ? 11.422 -1.192 1.063 1 98.75 280 GLN B C 1
ATOM 5524 O O . GLN B 1 280 ? 11.812 -0.043 0.854 1 98.75 280 GLN B O 1
ATOM 5529 N N . MET B 1 281 ? 11.891 -1.999 2.014 1 98.62 281 MET B N 1
ATOM 5530 C CA . MET B 1 281 ? 12.852 -1.45 2.963 1 98.62 281 MET B CA 1
ATOM 5531 C C . MET B 1 281 ? 14.023 -2.408 3.166 1 98.62 281 MET B C 1
ATOM 5533 O O . MET B 1 281 ? 13.914 -3.602 2.873 1 98.62 281 MET B O 1
ATOM 5537 N N . PHE B 1 282 ? 15.141 -1.871 3.633 1 98.94 282 PHE B N 1
ATOM 5538 C CA . PHE B 1 282 ? 16.281 -2.568 4.207 1 98.94 282 PHE B CA 1
ATOM 5539 C C . PHE B 1 282 ? 16.734 -1.902 5.504 1 98.94 282 PHE B C 1
ATOM 5541 O O . PHE B 1 282 ? 17.156 -0.748 5.5 1 98.94 282 PHE B O 1
ATOM 5548 N N . ALA B 1 283 ? 16.594 -2.609 6.629 1 98.81 283 ALA B N 1
ATOM 5549 C CA . ALA B 1 283 ? 16.922 -1.929 7.879 1 98.81 283 ALA B CA 1
ATOM 5550 C C . ALA B 1 283 ? 17.422 -2.92 8.93 1 98.81 283 ALA B C 1
ATOM 5552 O O . ALA B 1 283 ? 17.031 -4.09 8.914 1 98.81 283 ALA B O 1
ATOM 5553 N N . ALA B 1 284 ? 18.219 -2.539 9.766 1 98.75 284 ALA B N 1
ATOM 5554 C CA . ALA B 1 284 ? 18.734 -3.252 10.922 1 98.75 284 ALA B CA 1
ATOM 5555 C C . ALA B 1 284 ? 19.203 -2.279 12.008 1 98.75 284 ALA B C 1
ATOM 5557 O O . ALA B 1 284 ? 19.359 -1.081 11.75 1 98.75 284 ALA B O 1
ATOM 5558 N N . GLU B 1 285 ? 19.469 -2.764 13.148 1 97.81 285 GLU B N 1
ATOM 5559 C CA . GLU B 1 285 ? 19.844 -1.938 14.297 1 97.81 285 GLU B CA 1
ATOM 5560 C C . GLU B 1 285 ? 21.188 -1.261 14.07 1 97.81 285 GLU B C 1
ATOM 5562 O O . GLU B 1 285 ? 21.406 -0.134 14.523 1 97.81 285 GLU B O 1
ATOM 5567 N N . TRP B 1 286 ? 22.062 -1.889 13.391 1 98 286 TRP B N 1
ATOM 5568 C CA . TRP B 1 286 ? 23.469 -1.475 13.312 1 98 286 TRP B CA 1
ATOM 5569 C C . TRP B 1 286 ? 23.688 -0.53 12.133 1 98 286 TRP B C 1
ATOM 5571 O O . TRP B 1 286 ? 24.781 0.013 11.969 1 98 286 TRP B O 1
ATOM 5581 N N . ILE B 1 287 ? 22.75 -0.279 11.336 1 98.12 287 ILE B N 1
ATOM 5582 C CA . ILE B 1 287 ? 22.922 0.454 10.086 1 98.12 287 ILE B CA 1
ATOM 5583 C C . ILE B 1 287 ? 22.891 1.956 10.359 1 98.12 287 ILE B C 1
ATOM 5585 O O . ILE B 1 287 ? 22.047 2.441 11.109 1 98.12 287 ILE B O 1
ATOM 5589 N N . ASN B 1 288 ? 23.812 2.666 9.797 1 96.69 288 ASN B N 1
ATOM 5590 C CA . ASN B 1 288 ? 23.75 4.121 9.695 1 96.69 288 ASN B CA 1
ATOM 5591 C C . ASN B 1 288 ? 22.938 4.562 8.484 1 96.69 288 ASN B C 1
ATOM 5593 O O . ASN B 1 288 ? 23.438 4.602 7.367 1 96.69 288 ASN B O 1
ATOM 5597 N N . ALA B 1 289 ? 21.75 4.977 8.695 1 97 289 ALA B N 1
ATOM 5598 C CA . ALA B 1 289 ? 20.75 5.16 7.641 1 97 289 ALA B CA 1
ATOM 5599 C C . ALA B 1 289 ? 21.156 6.281 6.688 1 97 289 ALA B C 1
ATOM 5601 O O . ALA B 1 289 ? 21.188 6.09 5.473 1 97 289 ALA B O 1
ATOM 5602 N N . PRO B 1 290 ? 21.531 7.504 7.203 1 95.69 290 PRO B N 1
ATOM 5603 C CA . PRO B 1 290 ? 21.906 8.578 6.281 1 95.69 290 PRO B CA 1
ATOM 5604 C C . PRO B 1 290 ? 23.109 8.227 5.414 1 95.69 290 PRO B C 1
ATOM 5606 O O . PRO B 1 290 ? 23.109 8.516 4.215 1 95.69 290 PRO B O 1
ATOM 5609 N N . ARG B 1 291 ? 24.094 7.57 5.977 1 97.75 291 ARG B N 1
ATOM 5610 C CA . ARG B 1 291 ? 25.297 7.219 5.227 1 97.75 291 ARG B CA 1
ATOM 5611 C C . ARG B 1 291 ? 25 6.137 4.195 1 97.75 291 ARG B C 1
ATOM 5613 O O . ARG B 1 291 ? 25.516 6.18 3.074 1 97.75 291 ARG B O 1
ATOM 5620 N N . LEU B 1 292 ? 24.188 5.156 4.562 1 98.75 292 LEU B N 1
ATOM 5621 C CA . LEU B 1 292 ? 23.812 4.113 3.615 1 98.75 292 LEU B CA 1
ATOM 5622 C C . LEU B 1 292 ? 23.062 4.707 2.424 1 98.75 292 LEU B C 1
ATOM 5624 O O . LEU B 1 292 ? 23.359 4.379 1.272 1 98.75 292 LEU B O 1
ATOM 5628 N N . ALA B 1 293 ? 22.125 5.566 2.695 1 98.44 293 ALA B N 1
ATOM 5629 C CA . ALA B 1 293 ? 21.375 6.211 1.629 1 98.44 293 ALA B CA 1
ATOM 5630 C C . ALA B 1 293 ? 22.281 6.996 0.698 1 98.44 293 ALA B C 1
ATOM 5632 O O . ALA B 1 293 ? 22.156 6.922 -0.525 1 98.44 293 ALA B O 1
ATOM 5633 N N . GLU B 1 294 ? 23.172 7.742 1.293 1 97.88 294 GLU B N 1
ATOM 5634 C CA . GLU B 1 294 ? 24.109 8.539 0.507 1 97.88 294 GLU B CA 1
ATOM 5635 C C . GLU B 1 294 ? 24.953 7.648 -0.402 1 97.88 294 GLU B C 1
ATOM 5637 O O . GLU B 1 294 ? 25.094 7.922 -1.597 1 97.88 294 GLU B O 1
ATOM 5642 N N . ASN B 1 295 ? 25.531 6.559 0.194 1 98.81 295 ASN B N 1
ATOM 5643 C CA . ASN B 1 295 ? 26.344 5.637 -0.592 1 98.81 295 ASN B CA 1
ATOM 5644 C C . ASN B 1 295 ? 25.547 5.035 -1.75 1 98.81 295 ASN B C 1
ATOM 5646 O O . ASN B 1 295 ? 26.031 4.984 -2.881 1 98.81 295 ASN B O 1
ATOM 5650 N N . LEU B 1 296 ? 24.375 4.617 -1.499 1 98.94 296 LEU B N 1
ATOM 5651 C CA . LEU B 1 296 ? 23.547 3.979 -2.51 1 98.94 296 LEU B CA 1
ATOM 5652 C C . LEU B 1 296 ? 23.188 4.965 -3.617 1 98.94 296 LEU B C 1
ATOM 5654 O O . LEU B 1 296 ? 23.234 4.621 -4.801 1 98.94 296 LEU B O 1
ATOM 5658 N N . ASN B 1 297 ? 22.797 6.164 -3.234 1 98.69 297 ASN B N 1
ATOM 5659 C CA . ASN B 1 297 ? 22.422 7.156 -4.238 1 98.69 297 ASN B CA 1
ATOM 5660 C C . ASN B 1 297 ? 23.625 7.586 -5.074 1 98.69 297 ASN B C 1
ATOM 5662 O O . ASN B 1 297 ? 23.484 7.922 -6.25 1 98.69 297 ASN B O 1
ATOM 5666 N N . ASN B 1 298 ? 24.828 7.504 -4.5 1 98.62 298 ASN B N 1
ATOM 5667 C CA . ASN B 1 298 ? 26.047 7.852 -5.223 1 98.62 298 ASN B CA 1
ATOM 5668 C C . ASN B 1 298 ? 26.375 6.809 -6.289 1 98.62 298 ASN B C 1
ATOM 5670 O O . ASN B 1 298 ? 27.172 7.07 -7.191 1 98.62 298 ASN B O 1
ATOM 5674 N N . LEU B 1 299 ? 25.797 5.609 -6.176 1 98.62 299 LEU B N 1
ATOM 5675 C CA . LEU B 1 299 ? 26 4.594 -7.203 1 98.62 299 LEU B CA 1
ATOM 5676 C C . LEU B 1 299 ? 25.25 4.965 -8.484 1 98.62 299 LEU B C 1
ATOM 5678 O O . LEU B 1 299 ? 25.516 4.391 -9.547 1 98.62 299 LEU B O 1
ATOM 5682 N N . ASN B 1 300 ? 24.234 5.871 -8.398 1 98.12 300 ASN B N 1
ATOM 5683 C CA . ASN B 1 300 ? 23.453 6.34 -9.531 1 98.12 300 ASN B CA 1
ATOM 5684 C C . ASN B 1 300 ? 22.781 5.18 -10.266 1 98.12 300 ASN B C 1
ATOM 5686 O O . ASN B 1 300 ? 22.828 5.102 -11.492 1 98.12 300 ASN B O 1
ATOM 5690 N N . ILE B 1 301 ? 22.297 4.219 -9.477 1 98.5 301 ILE B N 1
ATOM 5691 C CA . ILE B 1 301 ? 21.516 3.139 -10.062 1 98.5 301 ILE B CA 1
ATOM 5692 C C . ILE B 1 301 ? 20.281 3.713 -10.758 1 98.5 301 ILE B C 1
ATOM 5694 O O . ILE B 1 301 ? 19.531 4.484 -10.164 1 98.5 301 ILE B O 1
ATOM 5698 N N . PRO B 1 302 ? 20.047 3.389 -12.023 1 98 302 PRO B N 1
ATOM 5699 C CA . PRO B 1 302 ? 18.922 3.979 -12.75 1 98 302 PRO B CA 1
ATOM 5700 C C . PRO B 1 302 ? 17.578 3.582 -12.164 1 98 302 PRO B C 1
ATOM 5702 O O . PRO B 1 302 ? 17.391 2.438 -11.734 1 98 302 PRO B O 1
ATOM 5705 N N . GLY B 1 303 ? 16.656 4.531 -12.109 1 98.06 303 GLY B N 1
ATOM 5706 C CA . GLY B 1 303 ? 15.242 4.27 -11.836 1 98.06 303 GLY B CA 1
ATOM 5707 C C . GLY B 1 303 ? 14.945 4.086 -10.359 1 98.06 303 GLY B C 1
ATOM 5708 O O . GLY B 1 303 ? 13.875 3.594 -9.992 1 98.06 303 GLY B O 1
ATOM 5709 N N . VAL B 1 304 ? 15.922 4.445 -9.461 1 98.56 304 VAL B N 1
ATOM 5710 C CA . VAL B 1 304 ? 15.664 4.199 -8.047 1 98.56 304 VAL B CA 1
ATOM 5711 C C . VAL B 1 304 ? 16.344 5.277 -7.203 1 98.56 304 VAL B C 1
ATOM 5713 O O . VAL B 1 304 ? 17.406 5.785 -7.57 1 98.56 304 VAL B O 1
ATOM 5716 N N . ILE B 1 305 ? 15.742 5.715 -6.113 1 98.69 305 ILE B N 1
ATOM 5717 C CA . ILE B 1 305 ? 16.281 6.594 -5.082 1 98.69 305 ILE B CA 1
ATOM 5718 C C . ILE B 1 305 ? 16.109 5.938 -3.711 1 98.69 305 ILE B C 1
ATOM 5720 O O . ILE B 1 305 ? 15.109 5.266 -3.455 1 98.69 305 ILE B O 1
ATOM 5724 N N . PHE B 1 306 ? 17.062 6.102 -2.881 1 98.81 306 PHE B N 1
ATOM 5725 C CA . PHE B 1 306 ? 17.031 5.543 -1.532 1 98.81 306 PHE B CA 1
ATOM 5726 C C . PHE B 1 306 ? 16.859 6.648 -0.496 1 98.81 306 PHE B C 1
ATOM 5728 O O . PHE B 1 306 ? 17.594 7.629 -0.492 1 98.81 306 PHE B O 1
ATOM 5735 N N . ARG B 1 307 ? 15.844 6.492 0.395 1 98.31 307 ARG B N 1
ATOM 5736 C CA . ARG B 1 307 ? 15.57 7.473 1.441 1 98.31 307 ARG B CA 1
ATOM 5737 C C . ARG B 1 307 ? 15.852 6.891 2.822 1 98.31 307 ARG B C 1
ATOM 5739 O O . ARG B 1 307 ? 15.414 5.777 3.133 1 98.31 307 ARG B O 1
ATOM 5746 N N . PRO B 1 308 ? 16.594 7.594 3.668 1 96.88 308 PRO B N 1
ATOM 5747 C CA . PRO B 1 308 ? 16.797 7.074 5.023 1 96.88 308 PRO B CA 1
ATOM 5748 C C . PRO B 1 308 ? 15.492 6.945 5.809 1 96.88 308 PRO B C 1
ATOM 5750 O O . PRO B 1 308 ? 14.609 7.793 5.688 1 96.88 308 PRO B O 1
ATOM 5753 N N . VAL B 1 309 ? 15.445 5.855 6.621 1 96.62 309 VAL B N 1
ATOM 5754 C CA . VAL B 1 309 ? 14.25 5.633 7.43 1 96.62 309 VAL B CA 1
ATOM 5755 C C . VAL B 1 309 ? 14.648 5.062 8.789 1 96.62 309 VAL B C 1
ATOM 5757 O O . VAL B 1 309 ? 15.719 4.469 8.93 1 96.62 309 VAL B O 1
ATOM 5760 N N . HIS B 1 310 ? 13.797 5.277 9.75 1 95.19 310 HIS B N 1
ATOM 5761 C CA . HIS B 1 310 ? 13.852 4.746 11.102 1 95.19 310 HIS B CA 1
ATOM 5762 C C . HIS B 1 310 ? 12.477 4.273 11.562 1 95.19 310 HIS B C 1
ATOM 5764 O O . HIS B 1 310 ? 11.484 5 11.43 1 95.19 310 HIS B O 1
ATOM 5770 N N . TYR B 1 311 ? 12.406 3.02 12.016 1 95 311 TYR B N 1
ATOM 5771 C CA . TYR B 1 311 ? 11.086 2.541 12.414 1 95 311 TYR B CA 1
ATOM 5772 C C . TYR B 1 311 ? 11.203 1.33 13.336 1 95 311 TYR B C 1
ATOM 5774 O O . TYR B 1 311 ? 12.289 0.78 13.516 1 95 311 TYR B O 1
ATOM 5782 N N . ARG B 1 312 ? 10.133 1.005 13.977 1 95.81 312 ARG B N 1
ATOM 5783 C CA . ARG B 1 312 ? 9.969 -0.19 14.797 1 95.81 312 ARG B CA 1
ATOM 5784 C C . ARG B 1 312 ? 8.945 -1.143 14.18 1 95.81 312 ARG B C 1
ATOM 5786 O O . ARG B 1 312 ? 7.75 -0.855 14.164 1 95.81 312 ARG B O 1
ATOM 5793 N N . PRO B 1 313 ? 9.375 -2.262 13.664 1 97.5 313 PRO B N 1
ATOM 5794 C CA . PRO B 1 313 ? 8.398 -3.217 13.133 1 97.5 313 PRO B CA 1
ATOM 5795 C C . PRO B 1 313 ? 7.395 -3.68 14.188 1 97.5 313 PRO B C 1
ATOM 5797 O O . PRO B 1 313 ? 7.758 -3.869 15.352 1 97.5 313 PRO B O 1
ATOM 5800 N N . TYR B 1 314 ? 6.184 -3.895 13.797 1 97.75 314 TYR B N 1
ATOM 5801 C CA . TYR B 1 314 ? 5.121 -4.328 14.695 1 97.75 314 TYR B CA 1
ATOM 5802 C C . TYR B 1 314 ? 5.148 -5.84 14.883 1 97.75 314 TYR B C 1
ATOM 5804 O O . TYR B 1 314 ? 4.629 -6.355 15.875 1 97.75 314 TYR B O 1
ATOM 5812 N N . TYR B 1 315 ? 5.633 -6.582 13.898 1 97.56 315 TYR B N 1
ATOM 5813 C CA . TYR B 1 315 ? 5.793 -8.031 13.891 1 97.56 315 TYR B CA 1
ATOM 5814 C C . TYR B 1 315 ? 6.949 -8.445 12.992 1 97.56 315 TYR B C 1
ATOM 5816 O O . TYR B 1 315 ? 7.59 -7.602 12.359 1 97.56 315 TYR B O 1
ATOM 5824 N N . SER B 1 316 ? 7.395 -9.742 12.977 1 97.38 316 SER B N 1
ATOM 5825 C CA . SER B 1 316 ? 8.438 -10.305 12.125 1 97.38 316 SER B CA 1
ATOM 5826 C C . SER B 1 316 ? 9.82 -9.859 12.586 1 97.38 316 SER B C 1
ATOM 5828 O O . SER B 1 316 ? 10.047 -9.625 13.773 1 97.38 316 SER B O 1
ATOM 5830 N N . VAL B 1 317 ? 10.758 -9.75 11.688 1 97.88 317 VAL B N 1
ATOM 5831 C CA . VAL B 1 317 ? 12.164 -9.5 11.977 1 97.88 317 VAL B CA 1
ATOM 5832 C C . VAL B 1 317 ? 12.312 -8.164 12.695 1 97.88 317 VAL B C 1
ATOM 5834 O O . VAL B 1 317 ? 11.781 -7.148 12.25 1 97.88 317 VAL B O 1
ATOM 5837 N N . SER B 1 318 ? 12.969 -8.156 13.914 1 98.06 318 SER B N 1
ATOM 5838 C CA . SER B 1 318 ? 13.312 -6.984 14.711 1 98.06 318 SER B CA 1
ATOM 5839 C C . SER B 1 318 ? 12.07 -6.363 15.352 1 98.06 318 SER B C 1
ATOM 5841 O O . SER B 1 318 ? 12.016 -5.148 15.539 1 98.06 318 SER B O 1
ATOM 5843 N N . GLN B 1 319 ? 11.039 -7.172 15.609 1 97.81 319 GLN B N 1
ATOM 5844 C CA . GLN B 1 319 ? 9.797 -6.691 16.203 1 97.81 319 GLN B CA 1
ATOM 5845 C C . GLN B 1 319 ? 10.07 -5.859 17.453 1 97.81 319 GLN B C 1
ATOM 5847 O O . GLN B 1 319 ? 10.766 -6.312 18.359 1 97.81 319 GLN B O 1
ATOM 5852 N N . GLY B 1 320 ? 9.586 -4.648 17.453 1 96.19 320 GLY B N 1
ATOM 5853 C CA . GLY B 1 320 ? 9.625 -3.793 18.625 1 96.19 320 GLY B CA 1
ATOM 5854 C C . GLY B 1 320 ? 10.922 -3.027 18.766 1 96.19 320 GLY B C 1
ATOM 5855 O O . GLY B 1 320 ? 11.031 -2.117 19.594 1 96.19 320 GLY B O 1
ATOM 5856 N N . THR B 1 321 ? 11.93 -3.35 17.922 1 96.81 321 THR B N 1
ATOM 5857 C CA . THR B 1 321 ? 13.242 -2.717 18 1 96.81 321 THR B CA 1
ATOM 5858 C C . THR B 1 321 ? 13.344 -1.562 17 1 96.81 321 THR B C 1
ATOM 5860 O O . THR B 1 321 ? 12.898 -1.681 15.859 1 96.81 321 THR B O 1
ATOM 5863 N N . LEU B 1 322 ? 13.828 -0.397 17.5 1 95.31 322 LEU B N 1
ATOM 5864 C CA . LEU B 1 322 ? 14.094 0.692 16.562 1 95.31 322 LEU B CA 1
ATOM 5865 C C . LEU B 1 322 ? 15.219 0.321 15.602 1 95.31 322 LEU B C 1
ATOM 5867 O O . LEU B 1 322 ? 16.328 0.007 16.031 1 95.31 322 LEU B O 1
ATOM 5871 N N . ILE B 1 323 ? 14.953 0.283 14.375 1 97.38 323 ILE B N 1
ATOM 5872 C CA . ILE B 1 323 ? 15.938 -0.081 13.359 1 97.38 323 ILE B CA 1
ATOM 5873 C C . ILE B 1 323 ? 16.062 1.051 12.344 1 97.38 323 ILE B C 1
ATOM 5875 O O . ILE B 1 323 ? 15.25 1.976 12.32 1 97.38 323 ILE B O 1
ATOM 5879 N N . HIS B 1 324 ? 17.172 1.036 11.586 1 97.12 324 HIS B N 1
ATOM 5880 C CA . HIS B 1 324 ? 17.594 2.098 10.68 1 97.12 324 HIS B CA 1
ATOM 5881 C C . HIS B 1 324 ? 17.969 1.537 9.312 1 97.12 324 HIS B C 1
ATOM 5883 O O . HIS B 1 324 ? 18.484 0.423 9.219 1 97.12 324 HIS B O 1
ATOM 5889 N N . GLY B 1 325 ? 17.656 2.271 8.289 1 98.31 325 GLY B N 1
ATOM 5890 C CA . GLY B 1 325 ? 18.047 1.823 6.957 1 98.31 325 GLY B CA 1
ATOM 5891 C C . GLY B 1 325 ? 17.516 2.717 5.852 1 98.31 325 GLY B C 1
ATOM 5892 O O . GLY B 1 325 ? 17.641 3.941 5.918 1 98.31 325 GLY B O 1
ATOM 5893 N N . VAL B 1 326 ? 17 2.082 4.793 1 98.81 326 VAL B N 1
ATOM 5894 C CA . VAL B 1 326 ? 16.562 2.871 3.648 1 98.81 326 VAL B CA 1
ATOM 5895 C C . VAL B 1 326 ? 15.211 2.35 3.156 1 98.81 326 VAL B C 1
ATOM 5897 O O . VAL B 1 326 ? 14.914 1.158 3.273 1 98.81 326 VAL B O 1
ATOM 5900 N N . GLN B 1 327 ? 14.414 3.217 2.703 1 98.81 327 GLN B N 1
ATOM 5901 C CA . GLN B 1 327 ? 13.258 2.926 1.867 1 98.81 327 GLN B CA 1
ATOM 5902 C C . GLN B 1 327 ? 13.602 3.045 0.386 1 98.81 327 GLN B C 1
ATOM 5904 O O . GLN B 1 327 ? 14.312 3.967 -0.018 1 98.81 327 GLN B O 1
ATOM 5909 N N . VAL B 1 328 ? 13.141 2.131 -0.385 1 98.88 328 VAL B N 1
ATOM 5910 C CA . VAL B 1 328 ? 13.383 2.107 -1.824 1 98.88 328 VAL B CA 1
ATOM 5911 C C . VAL B 1 328 ? 12.242 2.82 -2.551 1 98.88 328 VAL B C 1
ATOM 5913 O O . VAL B 1 328 ? 11.078 2.451 -2.402 1 98.88 328 VAL B O 1
ATOM 5916 N N . HIS B 1 329 ? 12.562 3.861 -3.277 1 98.62 329 HIS B N 1
ATOM 5917 C CA . HIS B 1 329 ? 11.617 4.539 -4.156 1 98.62 329 HIS B CA 1
ATOM 5918 C C . HIS B 1 329 ? 11.938 4.27 -5.625 1 98.62 329 HIS B C 1
ATOM 5920 O O . HIS B 1 329 ? 12.938 4.77 -6.148 1 98.62 329 HIS B O 1
ATOM 5926 N N . ILE B 1 330 ? 11.109 3.531 -6.273 1 97.69 330 ILE B N 1
ATOM 5927 C CA . ILE B 1 330 ? 11.281 3.266 -7.699 1 97.69 330 ILE B CA 1
ATOM 5928 C C . ILE B 1 330 ? 10.75 4.441 -8.508 1 97.69 330 ILE B C 1
ATOM 5930 O O . ILE B 1 330 ? 9.57 4.793 -8.398 1 97.69 330 ILE B O 1
ATOM 5934 N N . THR B 1 331 ? 11.555 5.055 -9.312 1 95.94 331 THR B N 1
ATOM 5935 C CA . THR B 1 331 ? 11.18 6.223 -10.094 1 95.94 331 THR B CA 1
ATOM 5936 C C . THR B 1 331 ? 10.914 5.836 -11.547 1 95.94 331 THR B C 1
ATOM 5938 O O . THR B 1 331 ? 10.258 6.574 -12.289 1 95.94 331 THR B O 1
ATOM 5941 N N . ASP B 1 332 ? 11.477 4.711 -11.977 1 95.69 332 ASP B N 1
ATOM 5942 C CA . ASP B 1 332 ? 11.266 4.188 -13.328 1 95.69 332 ASP B CA 1
ATOM 5943 C C . ASP B 1 332 ? 11.375 2.666 -13.344 1 95.69 332 ASP B C 1
ATOM 5945 O O . ASP B 1 332 ? 12.477 2.113 -13.375 1 95.69 332 ASP B O 1
ATOM 5949 N N . ILE B 1 333 ? 10.305 2.006 -13.477 1 95.38 333 ILE B N 1
ATOM 5950 C CA . ILE B 1 333 ? 10.211 0.554 -13.367 1 95.38 333 ILE B CA 1
ATOM 5951 C C . ILE B 1 333 ? 10.883 -0.099 -14.57 1 95.38 333 ILE B C 1
ATOM 5953 O O . ILE B 1 333 ? 11.383 -1.224 -14.477 1 95.38 333 ILE B O 1
ATOM 5957 N N . SER B 1 334 ? 10.984 0.594 -15.688 1 94.06 334 SER B N 1
ATOM 5958 C CA . SER B 1 334 ? 11.562 0.022 -16.906 1 94.06 334 SER B CA 1
ATOM 5959 C C . SER B 1 334 ? 13.078 -0.036 -16.828 1 94.06 334 SER B C 1
ATOM 5961 O O . SER B 1 334 ? 13.711 -0.891 -17.453 1 94.06 334 SER B O 1
ATOM 5963 N N . GLU B 1 335 ? 13.664 0.82 -15.961 1 96.06 335 GLU B N 1
ATOM 5964 C CA . GLU B 1 335 ? 15.125 0.942 -15.961 1 96.06 335 GLU B CA 1
ATOM 5965 C C . GLU B 1 335 ? 15.734 0.29 -14.727 1 96.06 335 GLU B C 1
ATOM 5967 O O . GLU B 1 335 ? 16.891 -0.115 -14.742 1 96.06 335 GLU B O 1
ATOM 5972 N N . VAL B 1 336 ? 15.039 0.181 -13.711 1 97.94 336 VAL B N 1
ATOM 5973 C CA . VAL B 1 336 ? 15.57 -0.216 -12.414 1 97.94 336 VAL B CA 1
ATOM 5974 C C . VAL B 1 336 ? 15.891 -1.708 -12.422 1 97.94 336 VAL B C 1
ATOM 5976 O O . VAL B 1 336 ? 15.078 -2.525 -12.852 1 97.94 336 VAL B O 1
ATOM 5979 N N . PRO B 1 337 ? 17.062 -2.117 -12 1 97.88 337 PRO B N 1
ATOM 5980 C CA . PRO B 1 337 ? 17.359 -3.535 -11.781 1 97.88 337 PRO B CA 1
ATOM 5981 C C . PRO B 1 337 ? 16.797 -4.062 -10.469 1 97.88 337 PRO B C 1
ATOM 5983 O O . PRO B 1 337 ? 17.5 -4.16 -9.469 1 97.88 337 PRO B O 1
ATOM 5986 N N . LEU B 1 338 ? 15.602 -4.512 -10.453 1 98.19 338 LEU B N 1
ATOM 5987 C CA . LEU B 1 338 ? 14.82 -4.809 -9.266 1 98.19 338 LEU B CA 1
ATOM 5988 C C . LEU B 1 338 ? 15.555 -5.785 -8.359 1 98.19 338 LEU B C 1
ATOM 5990 O O . LEU B 1 338 ? 15.867 -5.461 -7.211 1 98.19 338 LEU B O 1
ATOM 5994 N N . SER B 1 339 ? 15.922 -6.949 -8.891 1 98.12 339 SER B N 1
ATOM 5995 C CA . SER B 1 339 ? 16.391 -8.039 -8.039 1 98.12 339 SER B CA 1
ATOM 5996 C C . SER B 1 339 ? 17.844 -7.828 -7.617 1 98.12 339 SER B C 1
ATOM 5998 O O . SER B 1 339 ? 18.312 -8.453 -6.664 1 98.12 339 SER B O 1
ATOM 6000 N N . LEU B 1 340 ? 18.578 -6.91 -8.273 1 98.31 340 LEU B N 1
ATOM 6001 C CA . LEU B 1 340 ? 19.969 -6.648 -7.918 1 98.31 340 LEU B CA 1
ATOM 6002 C C . LEU B 1 340 ? 20.047 -5.633 -6.785 1 98.31 340 LEU B C 1
ATOM 6004 O O . LEU B 1 340 ? 21.109 -5.492 -6.152 1 98.31 340 LEU B O 1
ATOM 6008 N N . ILE B 1 341 ? 19.016 -4.902 -6.535 1 98.88 341 ILE B N 1
ATOM 6009 C CA . ILE B 1 341 ? 19.016 -3.826 -5.551 1 98.88 341 ILE B CA 1
ATOM 6010 C C . ILE B 1 341 ? 19.484 -4.359 -4.203 1 98.88 341 ILE B C 1
ATOM 6012 O O . ILE B 1 341 ? 20.281 -3.713 -3.521 1 98.88 341 ILE B O 1
ATOM 6016 N N . GLN B 1 342 ? 19.016 -5.543 -3.775 1 98.81 342 GLN B N 1
ATOM 6017 C CA . GLN B 1 342 ? 19.359 -6.07 -2.461 1 98.81 342 GLN B CA 1
ATOM 6018 C C . GLN B 1 342 ? 20.859 -6.328 -2.346 1 98.81 342 GLN B C 1
ATOM 6020 O O . GLN B 1 342 ? 21.438 -6.16 -1.274 1 98.81 342 GLN B O 1
ATOM 6025 N N . PHE B 1 343 ? 21.531 -6.613 -3.424 1 98.88 343 PHE B N 1
ATOM 6026 C CA . PHE B 1 343 ? 22.969 -6.824 -3.389 1 98.88 343 PHE B CA 1
ATOM 6027 C C . PHE B 1 343 ? 23.719 -5.496 -3.334 1 98.88 343 PHE B C 1
ATOM 6029 O O . PHE B 1 343 ? 24.75 -5.383 -2.68 1 98.88 343 PHE B O 1
ATOM 6036 N N . TYR B 1 344 ? 23.219 -4.449 -4.07 1 98.94 344 TYR B N 1
ATOM 6037 C CA . TYR B 1 344 ? 23.797 -3.117 -3.934 1 98.94 344 TYR B CA 1
ATOM 6038 C C . TYR B 1 344 ? 23.672 -2.619 -2.498 1 98.94 344 TYR B C 1
ATOM 6040 O O . TYR B 1 344 ? 24.594 -1.993 -1.973 1 98.94 344 TYR B O 1
ATOM 6048 N N . VAL B 1 345 ? 22.547 -2.881 -1.852 1 98.94 345 VAL B N 1
ATOM 6049 C CA . VAL B 1 345 ? 22.359 -2.49 -0.458 1 98.94 345 VAL B CA 1
ATOM 6050 C C . VAL B 1 345 ? 23.375 -3.215 0.42 1 98.94 345 VAL B C 1
ATOM 6052 O O . VAL B 1 345 ? 24.016 -2.602 1.276 1 98.94 345 VAL B O 1
ATOM 6055 N N . LEU B 1 346 ? 23.531 -4.504 0.176 1 98.88 346 LEU B N 1
ATOM 6056 C CA . LEU B 1 346 ? 24.484 -5.281 0.967 1 98.88 346 LEU B CA 1
ATOM 6057 C C . LEU B 1 346 ? 25.906 -4.785 0.753 1 98.88 346 LEU B C 1
ATOM 6059 O O . LEU B 1 346 ? 26.703 -4.73 1.697 1 98.88 346 LEU B O 1
ATOM 6063 N N . GLN B 1 347 ? 26.25 -4.461 -0.482 1 98.88 347 GLN B N 1
ATOM 6064 C CA . GLN B 1 347 ? 27.562 -3.92 -0.808 1 98.88 347 GLN B CA 1
ATOM 6065 C C . GLN B 1 347 ? 27.875 -2.682 0.031 1 98.88 347 GLN B C 1
ATOM 6067 O O . GLN B 1 347 ? 28.906 -2.621 0.703 1 98.88 347 GLN B O 1
ATOM 6072 N N . GLU B 1 348 ? 26.938 -1.709 0.034 1 98.94 348 GLU B N 1
ATOM 6073 C CA . GLU B 1 348 ? 27.188 -0.438 0.709 1 98.94 348 GLU B CA 1
ATOM 6074 C C . GLU B 1 348 ? 27.062 -0.585 2.223 1 98.94 348 GLU B C 1
ATOM 6076 O O . GLU B 1 348 ? 27.766 0.093 2.977 1 98.94 348 GLU B O 1
ATOM 6081 N N . ALA B 1 349 ? 26.141 -1.482 2.705 1 98.81 349 ALA B N 1
ATOM 6082 C CA . ALA B 1 349 ? 26.047 -1.753 4.137 1 98.81 349 ALA B CA 1
ATOM 6083 C C . ALA B 1 349 ? 27.328 -2.377 4.672 1 98.81 349 ALA B C 1
ATOM 6085 O O . ALA B 1 349 ? 27.797 -2.012 5.746 1 98.81 349 ALA B O 1
ATOM 6086 N N . TYR B 1 350 ? 27.875 -3.316 3.934 1 98.56 350 TYR B N 1
ATOM 6087 C CA . TYR B 1 350 ? 29.109 -3.979 4.348 1 98.56 350 TYR B CA 1
ATOM 6088 C C . TYR B 1 350 ? 30.281 -3.008 4.332 1 98.56 350 TYR B C 1
ATOM 6090 O O . TYR B 1 350 ? 31.172 -3.072 5.195 1 98.56 350 TYR B O 1
ATOM 6098 N N . ALA B 1 351 ? 30.328 -2.131 3.352 1 98.5 351 ALA B N 1
ATOM 6099 C CA . ALA B 1 351 ? 31.375 -1.115 3.303 1 98.5 351 ALA B CA 1
ATOM 6100 C C . ALA B 1 351 ? 31.375 -0.254 4.562 1 98.5 351 ALA B C 1
ATOM 6102 O O . ALA B 1 351 ? 32.438 0.124 5.07 1 98.5 351 ALA B O 1
ATOM 6103 N N . LEU B 1 352 ? 30.234 0.047 5.074 1 98.44 352 LEU B N 1
ATOM 6104 C CA . LEU B 1 352 ? 30.078 0.889 6.254 1 98.44 352 LEU B CA 1
ATOM 6105 C C . LEU B 1 352 ? 30.312 0.085 7.531 1 98.44 352 LEU B C 1
ATOM 6107 O O . LEU B 1 352 ? 30.781 0.627 8.531 1 98.44 352 LEU B O 1
ATOM 6111 N N . HIS B 1 353 ? 29.922 -1.206 7.449 1 98 353 HIS B N 1
ATOM 6112 C CA . HIS B 1 353 ? 30 -2.082 8.609 1 98 353 HIS B CA 1
ATOM 6113 C C . HIS B 1 353 ? 30.609 -3.434 8.242 1 98 353 HIS B C 1
ATOM 6115 O O . HIS B 1 353 ? 29.922 -4.461 8.305 1 98 353 HIS B O 1
ATOM 6121 N N . PRO B 1 354 ? 31.844 -3.502 8.07 1 97.31 354 PRO B N 1
ATOM 6122 C CA . PRO B 1 354 ? 32.5 -4.719 7.57 1 97.31 354 PRO B CA 1
ATOM 6123 C C . PRO B 1 354 ? 32.406 -5.875 8.57 1 97.31 354 PRO B C 1
ATOM 6125 O O . PRO B 1 354 ? 32.656 -7.027 8.203 1 97.31 354 PRO B O 1
ATOM 6128 N N . ASP B 1 355 ? 32.094 -5.59 9.797 1 97.56 355 ASP B N 1
ATOM 6129 C CA . ASP B 1 355 ? 31.969 -6.629 10.812 1 97.56 355 ASP B CA 1
ATOM 6130 C C . ASP B 1 355 ? 30.578 -7.27 10.766 1 97.56 355 ASP B C 1
ATOM 6132 O O . ASP B 1 355 ? 30.312 -8.242 11.477 1 97.56 355 ASP B O 1
ATOM 6136 N N . LYS B 1 356 ? 29.688 -6.762 9.914 1 98.06 356 LYS B N 1
ATOM 6137 C CA . LYS B 1 356 ? 28.328 -7.262 9.82 1 98.06 356 LYS B CA 1
ATOM 6138 C C . LYS B 1 356 ? 28.109 -8.016 8.508 1 98.06 356 LYS B C 1
ATOM 6140 O O . LYS B 1 356 ? 27.5 -7.488 7.574 1 98.06 356 LYS B O 1
ATOM 6145 N N . ASN B 1 357 ? 28.562 -9.242 8.438 1 97.94 357 ASN B N 1
ATOM 6146 C CA . ASN B 1 357 ? 28.312 -10.148 7.324 1 97.94 357 ASN B CA 1
ATOM 6147 C C . ASN B 1 357 ? 27 -10.898 7.488 1 97.94 357 ASN B C 1
ATOM 6149 O O . ASN B 1 357 ? 26.891 -11.812 8.305 1 97.94 357 ASN B O 1
ATOM 6153 N N . VAL B 1 358 ? 26.031 -10.562 6.672 1 98.19 358 VAL B N 1
ATOM 6154 C CA . VAL B 1 358 ? 24.688 -11.086 6.844 1 98.19 358 VAL B CA 1
ATOM 6155 C C . VAL B 1 358 ? 24.688 -12.602 6.645 1 98.19 358 VAL B C 1
ATOM 6157 O O . VAL B 1 358 ? 23.859 -13.312 7.211 1 98.19 358 VAL B O 1
ATOM 6160 N N . PHE B 1 359 ? 25.609 -13.172 5.867 1 98.25 359 PHE B N 1
ATOM 6161 C CA . PHE B 1 359 ? 25.688 -14.602 5.59 1 98.25 359 PHE B CA 1
ATOM 6162 C C . PHE B 1 359 ? 26.312 -15.344 6.77 1 98.25 359 PHE B C 1
ATOM 6164 O O . PHE B 1 359 ? 26.203 -16.578 6.855 1 98.25 359 PHE B O 1
ATOM 6171 N N . GLU B 1 360 ? 26.969 -14.625 7.637 1 97.5 360 GLU B N 1
ATOM 6172 C CA . GLU B 1 360 ? 27.516 -15.203 8.859 1 97.5 360 GLU B CA 1
ATOM 6173 C C . GLU B 1 360 ? 26.562 -14.992 10.039 1 97.5 360 GLU B C 1
ATOM 6175 O O . GLU B 1 360 ? 26.547 -15.789 10.977 1 97.5 360 GLU B O 1
ATOM 6180 N N . MET B 1 361 ? 25.797 -13.938 9.938 1 97.62 361 MET B N 1
ATOM 6181 C CA . MET B 1 361 ? 24.922 -13.547 11.031 1 97.62 361 MET B CA 1
ATOM 6182 C C . MET B 1 361 ? 23.641 -14.375 11.031 1 97.62 361 MET B C 1
ATOM 6184 O O . MET B 1 361 ? 22.969 -14.5 12.062 1 97.62 361 MET B O 1
ATOM 6188 N N . CYS B 1 362 ? 23.266 -14.898 9.867 1 97.69 362 CYS B N 1
ATOM 6189 C CA . CYS B 1 362 ? 22.016 -15.641 9.75 1 97.69 362 CYS B CA 1
ATOM 6190 C C . CYS B 1 362 ? 22.141 -17.047 10.328 1 97.69 362 CYS B C 1
ATOM 6192 O O . CYS B 1 362 ? 23.266 -17.516 10.555 1 97.69 362 CYS B O 1
ATOM 6194 N N . ALA B 1 363 ? 21 -17.688 10.648 1 96.81 363 ALA B N 1
ATOM 6195 C CA . ALA B 1 363 ? 21.031 -19.109 10.984 1 96.81 363 ALA B CA 1
ATOM 6196 C C . ALA B 1 363 ? 21.516 -19.953 9.812 1 96.81 363 ALA B C 1
ATOM 6198 O O . ALA B 1 363 ? 21.156 -19.688 8.664 1 96.81 363 ALA B O 1
ATOM 6199 N N . PRO B 1 364 ? 22.281 -20.906 10.031 1 93.56 364 PRO B N 1
ATOM 6200 C CA . PRO B 1 364 ? 22.875 -21.703 8.961 1 93.56 364 PRO B CA 1
ATOM 6201 C C . PRO B 1 364 ? 21.844 -22.266 7.996 1 93.56 364 PRO B C 1
ATOM 6203 O O . PRO B 1 364 ? 22.078 -22.312 6.785 1 93.56 364 PRO B O 1
ATOM 6206 N N . ALA B 1 365 ? 20.734 -22.656 8.445 1 94.25 365 ALA B N 1
ATOM 6207 C CA . ALA B 1 365 ? 19.688 -23.25 7.609 1 94.25 365 ALA B CA 1
ATOM 6208 C C . ALA B 1 365 ? 19.156 -22.234 6.602 1 94.25 365 ALA B C 1
ATOM 6210 O O . ALA B 1 365 ? 18.656 -22.609 5.543 1 94.25 365 ALA B O 1
ATOM 6211 N N . ARG B 1 366 ? 19.312 -20.984 6.855 1 96.81 366 ARG B N 1
ATOM 6212 C CA . ARG B 1 366 ? 18.781 -19.922 6.004 1 96.81 366 ARG B CA 1
ATOM 6213 C C . ARG B 1 366 ? 19.641 -19.719 4.766 1 96.81 366 ARG B C 1
ATOM 6215 O O . ARG B 1 366 ? 19.172 -19.234 3.74 1 96.81 366 ARG B O 1
ATOM 6222 N N . LEU B 1 367 ? 20.891 -20.156 4.859 1 97.12 367 LEU B N 1
ATOM 6223 C CA . LEU B 1 367 ? 21.766 -20.078 3.689 1 97.12 367 LEU B CA 1
ATOM 6224 C C . LEU B 1 367 ? 21.266 -20.969 2.568 1 97.12 367 LEU B C 1
ATOM 6226 O O . LEU B 1 367 ? 21.297 -20.594 1.397 1 97.12 367 LEU B O 1
ATOM 6230 N N . ASP B 1 368 ? 20.797 -22.125 2.998 1 96.81 368 ASP B N 1
ATOM 6231 C CA . ASP B 1 368 ? 20.25 -23.047 2.014 1 96.81 368 ASP B CA 1
ATOM 6232 C C . ASP B 1 368 ? 19.031 -22.453 1.325 1 96.81 368 ASP B C 1
ATOM 6234 O O . ASP B 1 368 ? 18.891 -22.531 0.103 1 96.81 368 ASP B O 1
ATOM 6238 N N . MET B 1 369 ? 18.172 -21.875 2.141 1 97.31 369 MET B N 1
ATOM 6239 C CA . MET B 1 369 ? 16.969 -21.25 1.591 1 97.31 369 MET B CA 1
ATOM 6240 C C . MET B 1 369 ? 17.344 -20.094 0.665 1 97.31 369 MET B C 1
ATOM 6242 O O . MET B 1 369 ? 16.766 -19.938 -0.411 1 97.31 369 MET B O 1
ATOM 6246 N N . PHE B 1 370 ? 18.328 -19.266 1.101 1 98.56 370 PHE B N 1
ATOM 6247 C CA . PHE B 1 370 ? 18.828 -18.172 0.267 1 98.56 370 PHE B CA 1
ATOM 6248 C C . PHE B 1 370 ? 19.266 -18.703 -1.095 1 98.56 370 PHE B C 1
ATOM 6250 O O . PHE B 1 370 ? 18.859 -18.172 -2.131 1 98.56 370 PHE B O 1
ATOM 6257 N N . ASP B 1 371 ? 20.047 -19.766 -1.14 1 98.38 371 ASP B N 1
ATOM 6258 C CA . ASP B 1 371 ? 20.578 -20.344 -2.371 1 98.38 371 ASP B CA 1
ATOM 6259 C C . ASP B 1 371 ? 19.469 -20.953 -3.23 1 98.38 371 ASP B C 1
ATOM 6261 O O . ASP B 1 371 ? 19.5 -20.844 -4.457 1 98.38 371 ASP B O 1
ATOM 6265 N N . LYS B 1 372 ? 18.531 -21.594 -2.604 1 98.25 372 LYS B N 1
ATOM 6266 C CA . LYS B 1 372 ? 17.391 -22.156 -3.336 1 98.25 372 LYS B CA 1
ATOM 6267 C C . LYS B 1 372 ? 16.594 -21.062 -4.023 1 98.25 372 LYS B C 1
ATOM 6269 O O . LYS B 1 372 ? 16.219 -21.203 -5.191 1 98.25 372 LYS B O 1
ATOM 6274 N N . VAL B 1 373 ? 16.359 -19.938 -3.336 1 98.44 373 VAL B N 1
ATOM 6275 C CA . VAL B 1 373 ? 15.586 -18.828 -3.895 1 98.44 373 VAL B CA 1
ATOM 6276 C C . VAL B 1 373 ? 16.375 -18.172 -5.031 1 98.44 373 VAL B C 1
ATOM 6278 O O . VAL B 1 373 ? 15.789 -17.812 -6.062 1 98.44 373 VAL B O 1
ATOM 6281 N N . VAL B 1 374 ? 17.672 -18.109 -4.848 1 98.19 374 VAL B N 1
ATOM 6282 C CA . VAL B 1 374 ? 18.516 -17.547 -5.898 1 98.19 374 VAL B CA 1
ATOM 6283 C C . VAL B 1 374 ? 18.578 -18.516 -7.078 1 98.19 374 VAL B C 1
ATOM 6285 O O . VAL B 1 374 ? 18.641 -18.094 -8.234 1 98.19 374 VAL B O 1
ATOM 6288 N N . GLY B 1 375 ? 18.594 -19.781 -6.832 1 97.75 375 GLY B N 1
ATOM 6289 C CA . GLY B 1 375 ? 18.672 -20.812 -7.852 1 97.75 375 GLY B CA 1
ATOM 6290 C C . GLY B 1 375 ? 20.078 -21.375 -8.016 1 97.75 375 GLY B C 1
ATOM 6291 O O . GLY B 1 375 ? 20.312 -22.234 -8.875 1 97.75 375 GLY B O 1
ATOM 6292 N N . THR B 1 376 ? 21.062 -20.906 -7.234 1 97.88 376 THR B N 1
ATOM 6293 C CA . THR B 1 376 ? 22.469 -21.328 -7.227 1 97.88 376 THR B CA 1
ATOM 6294 C C . THR B 1 376 ? 23.188 -20.797 -5.996 1 97.88 376 THR B C 1
ATOM 6296 O O . THR B 1 376 ? 22.797 -19.766 -5.445 1 97.88 376 THR B O 1
ATOM 6299 N N . ASP B 1 377 ? 24.172 -21.5 -5.508 1 97.94 377 ASP B N 1
ATOM 6300 C CA . ASP B 1 377 ? 24.984 -20.969 -4.414 1 97.94 377 ASP B CA 1
ATOM 6301 C C . ASP B 1 377 ? 26.156 -20.156 -4.945 1 97.94 377 ASP B C 1
ATOM 6303 O O . ASP B 1 377 ? 26.859 -19.5 -4.18 1 97.94 377 ASP B O 1
ATOM 6307 N N . ALA B 1 378 ? 26.359 -20.188 -6.289 1 98.06 378 ALA B N 1
ATOM 6308 C CA . ALA B 1 378 ? 27.484 -19.5 -6.922 1 98.06 378 ALA B CA 1
ATOM 6309 C C . ALA B 1 378 ? 27.453 -18 -6.648 1 98.06 378 ALA B C 1
ATOM 6311 O O . ALA B 1 378 ? 28.484 -17.375 -6.441 1 98.06 378 ALA B O 1
ATOM 6312 N N . VAL B 1 379 ? 26.297 -17.406 -6.652 1 98.06 379 VAL B N 1
ATOM 6313 C CA . VAL B 1 379 ? 26.141 -15.969 -6.445 1 98.06 379 VAL B CA 1
ATOM 6314 C C . VAL B 1 379 ? 26.594 -15.602 -5.035 1 98.06 379 VAL B C 1
ATOM 6316 O O . VAL B 1 379 ? 27.406 -14.688 -4.859 1 98.06 379 VAL B O 1
ATOM 6319 N N . ARG B 1 380 ? 26.031 -16.297 -4.008 1 98.12 380 ARG B N 1
ATOM 6320 C CA . ARG B 1 380 ? 26.406 -16.016 -2.625 1 98.12 380 ARG B CA 1
ATOM 6321 C C . ARG B 1 380 ? 27.906 -16.188 -2.43 1 98.12 380 ARG B C 1
ATOM 6323 O O . ARG B 1 380 ? 28.562 -15.336 -1.838 1 98.12 380 ARG B O 1
ATOM 6330 N N . ILE B 1 381 ? 28.469 -17.297 -2.932 1 98.06 381 ILE B N 1
ATOM 6331 C CA . ILE B 1 381 ? 29.875 -17.656 -2.742 1 98.06 381 ILE B CA 1
ATOM 6332 C C . ILE B 1 381 ? 30.766 -16.578 -3.367 1 98.06 381 ILE B C 1
ATOM 6334 O O . ILE B 1 381 ? 31.703 -16.094 -2.732 1 98.06 381 ILE B O 1
ATOM 6338 N N . LEU B 1 382 ? 30.453 -16.188 -4.578 1 98.31 382 LEU B N 1
ATOM 6339 C CA . LEU B 1 382 ? 31.266 -15.188 -5.262 1 98.31 382 LEU B CA 1
ATOM 6340 C C . LEU B 1 382 ? 31.094 -13.82 -4.617 1 98.31 382 LEU B C 1
ATOM 6342 O O . LEU B 1 382 ? 32.062 -13.102 -4.387 1 98.31 382 LEU B O 1
ATOM 6346 N N . PHE B 1 383 ? 29.938 -13.383 -4.301 1 98.62 383 PHE B N 1
ATOM 6347 C CA . PHE B 1 383 ? 29.609 -12.07 -3.752 1 98.62 383 PHE B CA 1
ATOM 6348 C C . PHE B 1 383 ? 30.312 -11.859 -2.412 1 98.62 383 PHE B C 1
ATOM 6350 O O . PHE B 1 383 ? 30.828 -10.781 -2.139 1 98.62 383 PHE B O 1
ATOM 6357 N N . GLN B 1 384 ? 30.281 -12.875 -1.579 1 97.25 384 GLN B N 1
ATOM 6358 C CA . GLN B 1 384 ? 30.75 -12.758 -0.203 1 97.25 384 GLN B CA 1
ATOM 6359 C C . GLN B 1 384 ? 32.25 -12.562 -0.157 1 97.25 384 GLN B C 1
ATOM 6361 O O . GLN B 1 384 ? 32.812 -12.203 0.885 1 97.25 384 GLN B O 1
ATOM 6366 N N . GLN B 1 385 ? 32.938 -12.82 -1.248 1 97.62 385 GLN B N 1
ATOM 6367 C CA . GLN B 1 385 ? 34.406 -12.656 -1.263 1 97.62 385 GLN B CA 1
ATOM 6368 C C . GLN B 1 385 ? 34.781 -11.195 -1.047 1 97.62 385 GLN B C 1
ATOM 6370 O O . GLN B 1 385 ? 35.75 -10.898 -0.321 1 97.62 385 GLN B O 1
ATOM 6375 N N . ARG B 1 386 ? 34 -10.266 -1.702 1 98.06 386 ARG B N 1
ATOM 6376 C CA . ARG B 1 386 ? 34.375 -8.859 -1.598 1 98.06 386 ARG B CA 1
ATOM 6377 C C . ARG B 1 386 ? 33.156 -7.98 -1.363 1 98.06 386 ARG B C 1
ATOM 6379 O O . ARG B 1 386 ? 33.281 -6.781 -1.108 1 98.06 386 ARG B O 1
ATOM 6386 N N . PHE B 1 387 ? 31.969 -8.547 -1.479 1 98.31 387 PHE B N 1
ATOM 6387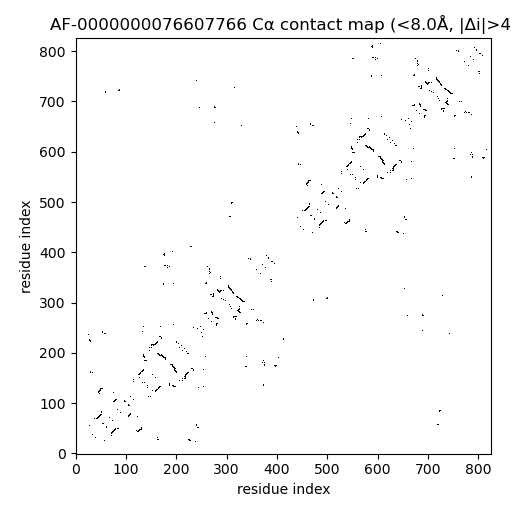 C CA . PHE B 1 387 ? 30.719 -7.832 -1.327 1 98.31 387 PHE B CA 1
ATOM 6388 C C . PHE B 1 387 ? 30.594 -6.727 -2.367 1 98.31 387 PHE B C 1
ATOM 6390 O O . PHE B 1 387 ? 30.219 -5.598 -2.039 1 98.31 387 PHE B O 1
ATOM 6397 N N . LEU B 1 388 ? 30.953 -7.059 -3.555 1 98.62 388 LEU B N 1
ATOM 6398 C CA . LEU B 1 388 ? 30.828 -6.113 -4.66 1 98.62 388 LEU B CA 1
ATOM 6399 C C . LEU B 1 388 ? 29.891 -6.672 -5.734 1 98.62 388 LEU B C 1
ATOM 6401 O O . LEU B 1 388 ? 30.109 -7.773 -6.238 1 98.62 388 LEU B O 1
ATOM 6405 N N . VAL B 1 389 ? 28.953 -5.934 -6.129 1 98.69 389 VAL B N 1
ATOM 6406 C CA . VAL B 1 389 ? 27.984 -6.332 -7.133 1 98.69 389 VAL B CA 1
ATOM 6407 C C . VAL B 1 389 ? 28.688 -6.594 -8.461 1 98.69 389 VAL B C 1
ATOM 6409 O O . VAL B 1 389 ? 28.297 -7.5 -9.211 1 98.69 389 VAL B O 1
ATOM 6412 N N . GLU B 1 390 ? 29.641 -5.824 -8.789 1 98 390 GLU B N 1
ATOM 6413 C CA . GLU B 1 390 ? 30.375 -5.98 -10.047 1 98 390 GLU B CA 1
ATOM 6414 C C . GLU B 1 390 ? 30.875 -7.41 -10.219 1 98 390 GLU B C 1
ATOM 6416 O O . GLU B 1 390 ? 31 -7.898 -11.344 1 98 390 GLU B O 1
ATOM 6421 N N . ASP B 1 391 ? 31.141 -8.148 -9.109 1 98.31 391 ASP B N 1
ATOM 6422 C CA . ASP B 1 391 ? 31.703 -9.5 -9.148 1 98.31 391 ASP B CA 1
ATOM 6423 C C . ASP B 1 391 ? 30.641 -10.516 -9.586 1 98.31 391 ASP B C 1
ATOM 6425 O O . ASP B 1 391 ? 30.984 -11.602 -10.055 1 98.31 391 ASP B O 1
ATOM 6429 N N . ILE B 1 392 ? 29.344 -10.18 -9.445 1 98.19 392 ILE B N 1
ATOM 6430 C CA . ILE B 1 392 ? 28.312 -11.18 -9.688 1 98.19 392 ILE B CA 1
ATOM 6431 C C . ILE B 1 392 ? 27.438 -10.742 -10.859 1 98.19 392 ILE B C 1
ATOM 6433 O O . ILE B 1 392 ? 26.484 -11.438 -11.211 1 98.19 392 ILE B O 1
ATOM 6437 N N . LEU B 1 393 ? 27.703 -9.617 -11.477 1 97.31 393 LEU B N 1
ATOM 6438 C CA . LEU B 1 393 ? 26.859 -9.062 -12.523 1 97.31 393 LEU B CA 1
ATOM 6439 C C . LEU B 1 393 ? 26.719 -10.039 -13.688 1 97.31 393 LEU B C 1
ATOM 6441 O O . LEU B 1 393 ? 25.625 -10.227 -14.219 1 97.31 393 LEU B O 1
ATOM 6445 N N . ASP B 1 394 ? 27.781 -10.602 -14.094 1 95 394 ASP B N 1
ATOM 6446 C CA . ASP B 1 394 ? 27.75 -11.555 -15.203 1 95 394 ASP B CA 1
ATOM 6447 C C . ASP B 1 394 ? 26.922 -12.781 -14.859 1 95 394 ASP B C 1
ATOM 6449 O O . ASP B 1 394 ? 26.094 -13.219 -15.656 1 95 394 ASP B O 1
ATOM 6453 N N . LEU B 1 395 ? 27.156 -13.328 -13.664 1 94.38 395 LEU B N 1
ATOM 6454 C CA . LEU B 1 395 ? 26.406 -14.484 -13.203 1 94.38 395 LEU B CA 1
ATOM 6455 C C . LEU B 1 395 ? 24.922 -14.172 -13.117 1 94.38 395 LEU B C 1
ATOM 6457 O O . LEU B 1 395 ? 24.078 -15.023 -13.406 1 94.38 395 LEU B O 1
ATOM 6461 N N . TRP B 1 396 ? 24.609 -12.938 -12.734 1 95.88 396 TRP B N 1
ATOM 6462 C CA . TRP B 1 396 ? 23.234 -12.539 -12.492 1 95.88 396 TRP B CA 1
ATOM 6463 C C . TRP B 1 396 ? 22.5 -12.273 -13.805 1 95.88 396 TRP B C 1
ATOM 6465 O O . TRP B 1 396 ? 21.312 -12.57 -13.938 1 95.88 396 TRP B O 1
ATOM 6475 N N . ASN B 1 397 ? 23.172 -11.719 -14.812 1 92.12 397 ASN B N 1
ATOM 6476 C CA . ASN B 1 397 ? 22.469 -11.18 -15.977 1 92.12 397 ASN B CA 1
ATOM 6477 C C . ASN B 1 397 ? 22.703 -12.039 -17.219 1 92.12 397 ASN B C 1
ATOM 6479 O O . ASN B 1 397 ? 21.906 -12.016 -18.156 1 92.12 397 ASN B O 1
ATOM 6483 N N . ARG B 1 398 ? 23.781 -12.672 -17.312 1 85.38 398 ARG B N 1
ATOM 6484 C CA . ARG B 1 398 ? 24.188 -13.266 -18.594 1 85.38 398 ARG B CA 1
ATOM 6485 C C . ARG B 1 398 ? 23.141 -14.227 -19.109 1 85.38 398 ARG B C 1
ATOM 6487 O O . ARG B 1 398 ? 22.703 -14.117 -20.266 1 85.38 398 ARG B O 1
ATOM 6494 N N . GLU B 1 399 ? 22.688 -15.086 -18.312 1 89.75 399 GLU B N 1
ATOM 6495 C CA . GLU B 1 399 ? 21.719 -16.078 -18.797 1 89.75 399 GLU B CA 1
ATOM 6496 C C . GLU B 1 399 ? 20.328 -15.461 -18.922 1 89.75 399 GLU B C 1
ATOM 6498 O O . GLU B 1 399 ? 19.5 -15.945 -19.703 1 89.75 399 GLU B O 1
ATOM 6503 N N . ALA B 1 400 ? 20.109 -14.414 -18.219 1 93.25 400 ALA B N 1
ATOM 6504 C CA . ALA B 1 400 ? 18.781 -13.797 -18.234 1 93.25 400 ALA B CA 1
ATOM 6505 C C . ALA B 1 400 ? 18.469 -13.211 -19.609 1 93.25 400 ALA B C 1
ATOM 6507 O O . ALA B 1 400 ? 17.359 -13.367 -20.109 1 93.25 400 ALA B O 1
ATOM 6508 N N . VAL B 1 401 ? 19.438 -12.586 -20.203 1 89.5 401 VAL B N 1
ATOM 6509 C CA . VAL B 1 401 ? 19.25 -11.938 -21.5 1 89.5 401 VAL B CA 1
ATOM 6510 C C . VAL B 1 401 ? 19 -12.992 -22.578 1 89.5 401 VAL B C 1
ATOM 6512 O O . VAL B 1 401 ? 18.062 -12.891 -23.359 1 89.5 401 VAL B O 1
ATOM 6515 N N . SER B 1 402 ? 19.844 -13.992 -22.641 1 94.25 402 SER B N 1
ATOM 6516 C CA . SER B 1 402 ? 19.703 -15.055 -23.625 1 94.25 402 SER B CA 1
ATOM 6517 C C . SER B 1 402 ? 18.422 -15.852 -23.406 1 94.25 402 SER B C 1
ATOM 6519 O O . SER B 1 402 ? 17.75 -16.266 -24.359 1 94.25 402 SER B O 1
ATOM 6521 N N . PHE B 1 403 ? 18.125 -16.016 -22.203 1 97.31 403 PHE B N 1
ATOM 6522 C CA . PHE B 1 403 ? 16.891 -16.719 -21.859 1 97.31 403 PHE B CA 1
ATOM 6523 C C . PHE B 1 403 ? 15.68 -15.945 -22.359 1 97.31 403 PHE B C 1
ATOM 6525 O O . PHE B 1 403 ? 14.766 -16.531 -22.938 1 97.31 403 PHE B O 1
ATOM 6532 N N . GLY B 1 404 ? 15.633 -14.648 -22.109 1 96.12 404 GLY B N 1
ATOM 6533 C CA . GLY B 1 404 ? 14.539 -13.82 -22.594 1 96.12 404 GLY B CA 1
ATOM 6534 C C . GLY B 1 404 ? 14.305 -13.938 -24.094 1 96.12 404 GLY B C 1
ATOM 6535 O O . GLY B 1 404 ? 13.164 -14.008 -24.547 1 96.12 404 GLY B O 1
ATOM 6536 N N . LYS B 1 405 ? 15.375 -14 -24.812 1 95.75 405 LYS B N 1
ATOM 6537 C CA . LYS B 1 405 ? 15.273 -14.164 -26.266 1 95.75 405 LYS B CA 1
ATOM 6538 C C . LYS B 1 405 ? 14.781 -15.57 -26.625 1 95.75 405 LYS B C 1
ATOM 6540 O O . LYS B 1 405 ? 13.945 -15.727 -27.516 1 95.75 405 LYS B O 1
ATOM 6545 N N . TYR B 1 406 ? 15.289 -16.5 -25.938 1 97.25 406 TYR B N 1
ATOM 6546 C CA . TYR B 1 406 ? 14.961 -17.891 -26.203 1 97.25 406 TYR B CA 1
ATOM 6547 C C . TYR B 1 406 ? 13.477 -18.156 -26.016 1 97.25 406 TYR B C 1
ATOM 6549 O O . TYR B 1 406 ? 12.859 -18.891 -26.797 1 97.25 406 TYR B O 1
ATOM 6557 N N . VAL B 1 407 ? 12.898 -17.609 -25.062 1 98 407 VAL B N 1
ATOM 6558 C CA . VAL B 1 407 ? 11.555 -17.984 -24.656 1 98 407 VAL B CA 1
ATOM 6559 C C . VAL B 1 407 ? 10.523 -17.125 -25.391 1 98 407 VAL B C 1
ATOM 6561 O O . VAL B 1 407 ? 9.32 -17.266 -25.172 1 98 407 VAL B O 1
ATOM 6564 N N . GLU B 1 408 ? 10.914 -16.219 -26.234 1 97.56 408 GLU B N 1
ATOM 6565 C CA . GLU B 1 408 ? 9.992 -15.398 -27.016 1 97.56 408 GLU B CA 1
ATOM 6566 C C . GLU B 1 408 ? 9.008 -16.25 -27.797 1 97.56 408 GLU B C 1
ATOM 6568 O O . GLU B 1 408 ? 7.859 -15.852 -28 1 97.56 408 GLU B O 1
ATOM 6573 N N . ARG B 1 409 ? 9.367 -17.391 -28.234 1 97.88 409 ARG B N 1
ATOM 6574 C CA . ARG B 1 409 ? 8.547 -18.281 -29.047 1 97.88 409 ARG B CA 1
ATOM 6575 C C . ARG B 1 409 ? 7.34 -18.781 -28.266 1 97.88 409 ARG B C 1
ATOM 6577 O O . ARG B 1 409 ? 6.395 -19.312 -28.844 1 97.88 409 ARG B O 1
ATOM 6584 N N . TYR B 1 410 ? 7.363 -18.625 -26.969 1 98.38 410 TYR B N 1
ATOM 6585 C CA . TYR B 1 410 ? 6.27 -19.109 -26.125 1 98.38 410 TYR B CA 1
ATOM 6586 C C . TYR B 1 410 ? 5.336 -17.969 -25.734 1 98.38 410 TYR B C 1
ATOM 6588 O O . TYR B 1 410 ? 4.328 -18.203 -25.062 1 98.38 410 TYR B O 1
ATOM 6596 N N . PHE B 1 411 ? 5.676 -16.703 -26.141 1 98.44 411 PHE B N 1
ATOM 6597 C CA . PHE B 1 411 ? 4.879 -15.539 -25.75 1 98.44 411 PHE B CA 1
ATOM 6598 C C . PHE B 1 411 ? 3.531 -15.539 -26.453 1 98.44 411 PHE B C 1
ATOM 6600 O O . PHE B 1 411 ? 3.447 -15.891 -27.641 1 98.44 411 PHE B O 1
ATOM 6607 N N . LEU B 1 412 ? 2.578 -15.141 -25.734 1 98.56 412 LEU B N 1
ATOM 6608 C CA . LEU B 1 412 ? 1.229 -15.047 -26.281 1 98.56 412 LEU B CA 1
ATOM 6609 C C . LEU B 1 412 ? 0.895 -13.609 -26.656 1 98.56 412 LEU B C 1
ATOM 6611 O O . LEU B 1 412 ? -0.024 -13.367 -27.438 1 98.56 412 LEU B O 1
ATOM 6615 N N . TYR B 1 413 ? 1.662 -12.688 -26.094 1 97.75 413 TYR B N 1
ATOM 6616 C CA . TYR B 1 413 ? 1.323 -11.281 -26.234 1 97.75 413 TYR B CA 1
ATOM 6617 C C . TYR B 1 413 ? 2.514 -10.484 -26.766 1 97.75 413 TYR B C 1
ATOM 6619 O O . TYR B 1 413 ? 3.666 -10.812 -26.469 1 97.75 413 TYR B O 1
#

InterPro domains:
  IPR008302 Peptidoglycan beta-N-acetylmuramidase NamZ [PIRSF016719] (23-413)
  IPR008302 Peptidoglycan beta-N-acetylmuramidase NamZ [PTHR42915] (13-413)
  IPR048502 Peptidoglycan beta-N-acetylmuramidase NamZ, N-terminal [PF07075] (46-251)
  IPR048503 Peptidoglycan beta-N-acetylmuramidase NamZ, C-terminal [PF20732] (256-413)

pLDDT: mean 92.11, std 15.98, range [25.56, 98.94]

Secondary structure (DSSP, 8-state):
--------------------------B-HHHHHHHTTTGGGTTSEEEEEE-TT-B-TT--BHHHHHHH-TT-EEEEEEE-TT-SSS---TT---TTEE-TTT--EEEE-STT--S--HHHHTT-SEEEEE----SBTTSTHHHHHHHHHHHHHHTT-EEEEE----TT-SS--BSPPPPGGG-BTTB-SS--SB----HHHHHHHHHHTT-SGGG----EEEE--BS--TT--SGGGTPPP--SSTT--STTHHHHHHHHHHHHTT-SSB-SBTBBSTTSEEEETT--HHHHHHHHHHTT-TTEEEEEEEE--SSSTTTT--EEEEEEEES-TTT--GGGHHHHHHHHHHHH-TT--HHHHS-HHHHHHHHHHHT-SHHHHHHHHH--GGGTHHHHHHHHHHHHHHGGGG---/--------------------------B-HHHHHHHTTTGGGTTSEEEEEE-TT-B-TT--BHHHHHHH-TT-EEEEEEE-TT-SSS---TT---TTEE-TTT--EEEE-STT--S--HHHHTT-SEEEEE----SBTTSTHHHHHHHHHHHHHHTT-EEEEE----TT-SS--BSPPPPGGG-BTTB-SS--SB----HHHHHHHHHHTT-SGGG----EEEE--BS--TT--SGGGTPPP--SSTT--STTHHHHHHHHHHHHTT-SSB-SBTBBSTTSEEEETT--HHHHHHHHHHTT-TTEEEEEEEE--SSSTTTT--EEEEEEEES-TTT--GGGHHHHHHHHHHHH-TT--HHHHS-HHHHHHHHHHHT-SHHHHHHHHH--GGGTHHHHHHHHHHHHHHGGGG---